Protein AF-A0A2D7Z7L8-F1 (afdb_monomer_lite)

Sequence (857 aa):
MSAFLAVGTYLALVVLLVLVVNRGFGSATPGLRELAQFLVEKAPGPLNDLFEEDEGLASRIWMMSGAVWLFLSTSFAFIALWQEQNPDALKAFAGFGYTYNLETMRQIVWTSATMGAATMLLLGGAYHIIERLYGRPLVGQRLVALMGVVWILLTLVEIGLTFTTYSANQIPLSGHEALQALRLVVVIPCFLAVGLTIDGRTSGEIGPIGWHILLAFCGLIWALCAAALRPVFDSVELAWMIGKAIEGWWLTGLAFATLLYVIPAGGSGRIWSRSLATAGYVGLALTIVPFGSHTTIPSTISSPLRALVLSSMALSLLPLTAATLNILASVSRSRNADGSDGSYSSSVMLGSAGTCILLVSAFGSIFTGGNAFGGTEDLGVINDVADRAFLFGGLGLVMCAVATSIWPRSVGREPHSISRHRTILGLFSIGIVAATAVGVGVGVAVRALTASGFDGDPLQVDGVRGAIMTEAFFFYGAVIGSIALAMNMITTSYRGRVHELSSEIPSPEVEVFRQQIPAGRHTMRGFLSMGLSLDTVLDFNPKAALPPSGRSMVNIISEDDEEPPLDPELVQLAHSIHFTRMSVYELFRDLDLDGDGSLTPYEFREGMMRMDIDDLAPGDVDRLIRAVDINGDGRIDLPELDIMISRALREHPLDAEQDMRLMSRTQMENRIKTLEEERKSTEQRLTTLGAEQKSAKNKVKELEKKLATADSGSKKDKDALSALSTKVDEAKVAAEEIATEMESEQSSLEGLSVELDDTSSRLTEVKEAMKVAQTKKKDVHAAMNNLQSEAVRLKSELKAAHDTITSLGGEQPTSTIPSEEELKKLKKSDLQALAKSLELSASGTKDQITERINAQR

Radius of gyration: 40.32 Å; chains: 1; bounding box: 111×103×110 Å

Foldseek 3Di:
DALVVLLVVLVVLVVVLCVCLVVFVVPVPVVSLVVLLCLQAPPPPPQLVVDDDDFLLLLQLLQLQLLVLLLVLLVLVLVLLVCLLPVCPVVVCVVVLFHDDSVLSVVLSVLSLQQGRQQSLLLSLLLLLLCLQQVHGQRNSSLSSVLSVVSSVLSVVLNVCSRVCVSDVDDPPQVNLVSLVVNLSSLVSVLSSLSSSQRPRPDDDDALLSLLQNQLSSLSNSLSVLSNCCVVVVDPSSVQSSQQSSLQRHRVSSLLSSLQQLQLLLAVLDWQFRVLSVLLNVLSSNAGFLADLQRQDPPPPDPVNLVVNLVRNVSSLSSLVSSLCRSVVSNVRRVVGDPDDLLSVLLSVLSNQLSVLLSVLRVQSSVQSNCSSVVNNLQNLLSVLSNLSNSQVNSVSSSLSSLSRVLLVSLQFDQQDSVLSVLLSVLRNQLSVQLSVLSNVLSVQQSVCVVVVPPDRSCNPPVSSVSSVSSSVSSVSNSVSSVSSSVRSVCSNPPGHRHPPPVDDDNSVVVLQQPQDFPDDDDPVRCVSSVADPPWDWAQDQPDDDDPPPGGGIHTDDDDDPQDDDDVLLLLVLVLCVVVVHDLVRLQVVLCPPPPQWHALVSVQVSSVVSVSDNDDSVVSQVNQVSQPPPPPRIHGSVSSVVSSVVSCVVDPDPVVLVVLVVLLVVLVVVLVVLVVVLVVLVVVLVVLVVVLVVLVVVLVVLVVVLVPQDDDDPVSVVVSVVSVVVSVVSVVVSVVSVVVSVVSVVVNVVSVVVSVVSVVVSVVSVVVVVVVVVVVVVVVVVVVVVVVVVVVVVVVVVVVVVVVVVPDDDDDDDDQDDLVVLVVDDLVVLLVVCVVVVHDSDDDSVVSSVRSNVVD

Structure (mmCIF, N/CA/C/O backbone):
data_AF-A0A2D7Z7L8-F1
#
_entry.id   AF-A0A2D7Z7L8-F1
#
loop_
_atom_site.group_PDB
_atom_site.id
_atom_site.type_symbol
_atom_site.label_atom_id
_atom_site.label_alt_id
_atom_site.label_comp_id
_atom_site.label_asym_id
_atom_site.label_entity_id
_atom_site.label_seq_id
_atom_site.pdbx_PDB_ins_code
_atom_site.Cartn_x
_atom_site.Cartn_y
_atom_site.Cartn_z
_atom_site.occupancy
_atom_site.B_iso_or_equiv
_atom_site.auth_seq_id
_atom_site.auth_comp_id
_atom_site.auth_asym_id
_atom_site.auth_atom_id
_atom_site.pdbx_PDB_model_num
ATOM 1 N N . MET A 1 1 ? 7.541 22.932 -21.248 1.00 57.41 1 MET A N 1
ATOM 2 C CA . MET A 1 1 ? 7.586 23.376 -19.829 1.00 57.41 1 MET A CA 1
ATOM 3 C C . MET A 1 1 ? 8.905 22.913 -19.234 1.00 57.41 1 MET A C 1
ATOM 5 O O . MET A 1 1 ? 9.182 21.731 -19.319 1.00 57.41 1 MET A O 1
ATOM 9 N N . SER A 1 2 ? 9.751 23.806 -18.707 1.00 67.25 2 SER A N 1
ATOM 10 C CA . SER A 1 2 ? 11.054 23.384 -18.162 1.00 67.25 2 SER A CA 1
ATOM 11 C C . SER A 1 2 ? 10.885 22.569 -16.872 1.00 67.25 2 SER A C 1
ATOM 13 O O . SER A 1 2 ? 9.926 22.781 -16.128 1.00 67.25 2 SER A O 1
ATOM 15 N N . ALA A 1 3 ? 11.835 21.678 -16.566 1.00 64.94 3 ALA A N 1
ATOM 16 C CA . ALA A 1 3 ? 11.824 20.892 -15.325 1.00 64.94 3 ALA A CA 1
ATOM 17 C C . ALA A 1 3 ? 11.735 21.770 -14.055 1.00 64.94 3 ALA A C 1
ATOM 19 O O . ALA A 1 3 ? 11.093 21.393 -13.081 1.00 64.94 3 ALA A O 1
ATOM 20 N N . PHE A 1 4 ? 12.297 22.985 -14.080 1.00 67.81 4 PHE A N 1
ATOM 21 C CA . PHE A 1 4 ? 12.159 23.958 -12.988 1.00 67.81 4 PHE A CA 1
ATOM 22 C C . PHE A 1 4 ? 10.723 24.432 -12.781 1.00 67.81 4 PHE A C 1
ATOM 24 O O . PHE A 1 4 ? 10.267 24.534 -11.645 1.00 67.81 4 PHE A O 1
ATOM 31 N N . LEU A 1 5 ? 10.004 24.714 -13.870 1.00 77.94 5 LEU A N 1
ATOM 32 C CA . LEU A 1 5 ? 8.599 25.096 -13.787 1.00 77.94 5 LEU A CA 1
ATOM 33 C C . LEU A 1 5 ? 7.755 23.913 -13.283 1.00 77.94 5 LEU A C 1
ATOM 35 O O . LEU A 1 5 ? 6.841 24.108 -12.487 1.00 77.94 5 LEU A O 1
ATOM 39 N N . ALA A 1 6 ? 8.107 22.681 -13.669 1.00 78.38 6 ALA A N 1
ATOM 40 C CA . ALA A 1 6 ? 7.483 21.463 -13.151 1.00 78.38 6 ALA A CA 1
ATOM 41 C C . ALA A 1 6 ? 7.639 21.324 -11.634 1.00 78.38 6 ALA A C 1
ATOM 43 O O . ALA A 1 6 ? 6.639 21.273 -10.921 1.00 78.38 6 ALA A O 1
ATOM 44 N N . VAL A 1 7 ? 8.869 21.385 -11.124 1.00 78.62 7 VAL A N 1
ATOM 45 C CA . VAL A 1 7 ? 9.125 21.332 -9.677 1.00 78.62 7 VAL A CA 1
ATOM 46 C C . VAL A 1 7 ? 8.467 22.509 -8.948 1.00 78.62 7 VAL A C 1
ATOM 48 O O . VAL A 1 7 ? 7.841 22.312 -7.912 1.00 78.62 7 VAL A O 1
ATOM 51 N N . GLY A 1 8 ? 8.538 23.724 -9.499 1.00 84.56 8 GLY A N 1
ATOM 52 C CA . GLY A 1 8 ? 7.925 24.911 -8.897 1.00 84.56 8 GLY A CA 1
ATOM 53 C C . GLY A 1 8 ? 6.402 24.811 -8.774 1.00 84.56 8 GLY A C 1
ATOM 54 O O . GLY A 1 8 ? 5.852 25.142 -7.727 1.00 84.56 8 GLY A O 1
ATOM 55 N N . THR A 1 9 ? 5.715 24.314 -9.808 1.00 88.44 9 THR A N 1
ATOM 56 C CA . THR A 1 9 ? 4.252 24.113 -9.772 1.00 88.44 9 THR A CA 1
ATOM 57 C C . THR A 1 9 ? 3.840 23.016 -8.793 1.00 88.44 9 THR A C 1
ATOM 59 O O . THR A 1 9 ? 2.837 23.176 -8.100 1.00 88.44 9 THR A O 1
ATOM 62 N N . TYR A 1 10 ? 4.625 21.943 -8.675 1.00 89.38 10 TYR A N 1
ATOM 63 C CA . TYR A 1 10 ? 4.390 20.911 -7.668 1.00 89.38 10 TYR A CA 1
ATOM 64 C C . TYR A 1 10 ? 4.582 21.449 -6.244 1.00 89.38 10 TYR A C 1
ATOM 66 O O . TYR A 1 10 ? 3.697 21.296 -5.406 1.00 89.38 10 TYR A O 1
ATOM 74 N N . LEU A 1 11 ? 5.683 22.155 -5.970 1.00 89.12 11 LEU A N 1
ATOM 75 C CA . LEU A 1 11 ? 5.917 22.760 -4.655 1.00 89.12 11 LEU A CA 1
ATOM 76 C C . LEU A 1 11 ? 4.838 23.789 -4.301 1.00 89.12 11 LEU A C 1
ATOM 78 O O . LEU A 1 11 ? 4.411 23.852 -3.151 1.00 89.12 11 LEU A O 1
ATOM 82 N N . ALA A 1 12 ? 4.346 24.556 -5.277 1.00 90.62 12 ALA A N 1
ATOM 83 C CA . ALA A 1 12 ? 3.211 25.451 -5.073 1.00 90.62 12 ALA A CA 1
ATOM 84 C C . ALA A 1 12 ? 1.933 24.684 -4.688 1.00 90.62 12 ALA A C 1
ATOM 86 O O . ALA A 1 12 ? 1.217 25.121 -3.788 1.00 90.62 12 ALA A O 1
ATOM 87 N N . LEU A 1 13 ? 1.672 23.528 -5.310 1.00 91.12 13 LEU A N 1
ATOM 88 C CA . LEU A 1 13 ? 0.550 22.655 -4.952 1.00 91.12 13 LEU A CA 1
ATOM 89 C C . LEU A 1 13 ? 0.711 22.071 -3.539 1.00 91.12 13 LEU A C 1
ATOM 91 O O . LEU A 1 13 ? -0.253 22.050 -2.778 1.00 91.12 13 LEU A O 1
ATOM 95 N N . VAL A 1 14 ? 1.926 21.670 -3.152 1.00 90.19 14 VAL A N 1
ATOM 96 C CA . VAL A 1 14 ? 2.243 21.215 -1.786 1.00 90.19 14 VAL A CA 1
ATOM 97 C C . VAL A 1 14 ? 2.011 22.331 -0.768 1.00 90.19 14 VAL A C 1
ATOM 99 O O . VAL A 1 14 ? 1.363 22.106 0.250 1.00 90.19 14 VAL A O 1
ATOM 102 N N . VAL A 1 15 ? 2.488 23.549 -1.037 1.00 89.19 15 VAL A N 1
ATOM 103 C CA . VAL A 1 15 ? 2.255 24.705 -0.158 1.00 89.19 15 VAL A CA 1
ATOM 104 C C . VAL A 1 15 ? 0.761 25.006 -0.050 1.00 89.19 15 VAL A C 1
ATOM 106 O O . VAL A 1 15 ? 0.266 25.219 1.054 1.00 89.19 15 VAL A O 1
ATOM 109 N N . LEU A 1 16 ? 0.026 24.976 -1.165 1.00 87.50 16 LEU A N 1
ATOM 110 C CA . LEU A 1 16 ? -1.423 25.163 -1.167 1.00 87.50 16 LEU A CA 1
ATOM 111 C C . LEU A 1 16 ? -2.127 24.102 -0.313 1.00 87.50 16 LEU A C 1
ATOM 113 O O . LEU A 1 16 ? -2.956 24.460 0.518 1.00 87.50 16 LEU A O 1
ATOM 117 N N . LEU A 1 17 ? -1.766 22.826 -0.468 1.00 87.69 17 LEU A N 1
ATOM 118 C CA . LEU A 1 17 ? -2.285 21.730 0.351 1.00 87.69 17 LEU A CA 1
ATOM 119 C C . LEU A 1 17 ? -2.045 21.995 1.839 1.00 87.69 17 LEU A C 1
ATOM 121 O O . LEU A 1 17 ? -2.985 21.940 2.624 1.00 87.69 17 LEU A O 1
ATOM 125 N N . VAL A 1 18 ? -0.806 22.310 2.225 1.00 84.62 18 VAL A N 1
ATOM 126 C CA . VAL A 1 18 ? -0.442 22.580 3.624 1.00 84.62 18 VAL A CA 1
ATOM 127 C C . VAL A 1 18 ? -1.258 23.747 4.181 1.00 84.62 18 VAL A C 1
ATOM 129 O O . VAL A 1 18 ? -1.754 23.664 5.302 1.00 84.62 18 VAL A O 1
ATOM 132 N N . LEU A 1 19 ? -1.455 24.813 3.400 1.00 82.25 19 LEU A N 1
ATOM 133 C CA . LEU A 1 19 ? -2.272 25.959 3.803 1.00 82.25 19 LEU A CA 1
ATOM 134 C C . LEU A 1 19 ? -3.755 25.600 3.964 1.00 82.25 19 LEU A C 1
ATOM 136 O O . LEU A 1 19 ? -4.373 26.045 4.928 1.00 82.25 19 LEU A O 1
ATOM 140 N N . VAL A 1 20 ? -4.322 24.815 3.045 1.00 78.25 20 VAL A N 1
ATOM 141 C CA . VAL A 1 20 ? -5.728 24.376 3.102 1.00 78.25 20 VAL A CA 1
ATOM 142 C C . VAL A 1 20 ? -5.956 23.454 4.298 1.00 78.25 20 VAL A C 1
ATOM 144 O O . VAL A 1 20 ? -6.908 23.636 5.049 1.00 78.25 20 VAL A O 1
ATOM 147 N N . VAL A 1 21 ? -5.055 22.498 4.513 1.00 76.38 21 VAL A N 1
ATOM 148 C CA . VAL A 1 21 ? -5.170 21.488 5.566 1.00 76.38 21 VAL A CA 1
ATOM 149 C C . VAL A 1 21 ? -4.930 22.086 6.959 1.00 76.38 21 VAL A C 1
ATOM 151 O O . VAL A 1 21 ? -5.710 21.821 7.872 1.00 76.38 21 VAL A O 1
ATOM 154 N N . ASN A 1 22 ? -3.909 22.936 7.138 1.00 72.88 22 ASN A N 1
ATOM 155 C CA . ASN A 1 22 ? -3.598 23.536 8.446 1.00 72.88 22 ASN A CA 1
ATOM 156 C C . ASN A 1 22 ? -4.627 24.569 8.897 1.00 72.88 22 ASN A C 1
ATOM 158 O O . ASN A 1 22 ? -4.830 24.746 10.094 1.00 72.88 22 ASN A O 1
ATOM 162 N N . ARG A 1 23 ? -5.279 25.261 7.960 1.00 68.19 23 ARG A N 1
ATOM 163 C CA . ARG A 1 23 ? -6.387 26.153 8.310 1.00 68.19 23 ARG A CA 1
ATOM 164 C C . ARG A 1 23 ? -7.710 25.390 8.506 1.00 68.19 23 ARG A C 1
ATOM 166 O O . ARG A 1 23 ? -8.722 26.022 8.800 1.00 68.19 23 ARG A O 1
ATOM 173 N N . GLY A 1 24 ? -7.707 24.062 8.351 1.00 58.69 24 GLY A N 1
ATOM 174 C CA . GLY A 1 24 ? -8.896 23.212 8.304 1.00 58.69 24 GLY A CA 1
ATOM 175 C C . GLY A 1 24 ? -9.668 23.396 6.997 1.00 58.69 24 GLY A C 1
ATOM 176 O O . GLY A 1 24 ? -9.812 24.519 6.500 1.00 58.69 24 GLY A O 1
ATOM 177 N N . PHE A 1 25 ? -10.253 22.318 6.467 1.00 53.94 25 PHE A N 1
ATOM 178 C CA . PHE A 1 25 ? -11.199 22.440 5.347 1.00 53.94 25 PHE A CA 1
ATOM 179 C C . PHE A 1 25 ? -12.415 23.309 5.733 1.00 53.94 25 PHE A C 1
ATOM 181 O O . PHE A 1 25 ? -13.127 23.780 4.853 1.00 53.94 25 PHE A O 1
ATOM 188 N N . GLY A 1 26 ? -12.620 23.580 7.029 1.00 43.59 26 GLY A N 1
ATOM 189 C CA . GLY A 1 26 ? -13.601 24.529 7.562 1.00 43.59 26 GLY A CA 1
ATOM 190 C C . GLY A 1 26 ? -13.287 26.029 7.410 1.00 43.59 26 GLY A C 1
ATOM 191 O O . GLY A 1 26 ? -14.206 26.827 7.569 1.00 43.59 26 GLY A O 1
ATOM 192 N N . SER A 1 27 ? -12.054 26.447 7.090 1.00 45.94 27 SER A N 1
ATOM 193 C CA . SER A 1 27 ? -11.759 27.853 6.726 1.00 45.94 27 SER A CA 1
ATOM 194 C C . SER A 1 27 ? -11.558 28.071 5.222 1.00 45.94 27 SER A C 1
ATOM 196 O O . SER A 1 27 ? -11.525 29.217 4.761 1.00 45.94 27 SER A O 1
ATOM 198 N N . ALA A 1 28 ? -11.477 26.990 4.432 1.00 51.12 28 ALA A N 1
ATOM 199 C CA . ALA A 1 28 ? -11.922 27.068 3.049 1.00 51.12 28 ALA A CA 1
ATOM 200 C C . ALA A 1 28 ? -13.381 27.536 3.114 1.00 51.12 28 ALA A C 1
ATOM 202 O O . ALA A 1 28 ? -14.152 26.998 3.905 1.00 51.12 28 ALA A O 1
ATOM 203 N N . THR A 1 29 ? -13.730 28.601 2.388 1.00 54.88 29 THR A N 1
ATOM 204 C CA . THR A 1 29 ? -15.048 29.259 2.464 1.00 54.88 29 THR A CA 1
ATOM 205 C C . THR A 1 29 ? -16.145 28.193 2.569 1.00 54.88 29 THR A C 1
ATOM 207 O O . THR A 1 29 ? -16.049 27.248 1.794 1.00 54.88 29 THR A O 1
ATOM 210 N N . PRO A 1 30 ? -17.147 28.282 3.466 1.00 62.75 30 PRO A N 1
ATOM 211 C CA . PRO A 1 30 ? -18.152 27.229 3.687 1.00 62.75 30 PRO A CA 1
ATOM 212 C C . PRO A 1 30 ? -18.656 26.527 2.409 1.00 62.75 30 PRO A C 1
ATOM 214 O O . PRO A 1 30 ? -18.783 25.305 2.379 1.00 62.75 30 PRO A O 1
ATOM 217 N N . GLY A 1 31 ? -18.782 27.269 1.303 1.00 64.25 31 GLY A N 1
ATOM 218 C CA . GLY A 1 31 ? -19.103 26.728 -0.020 1.00 64.25 31 GLY A CA 1
ATOM 219 C C . GLY A 1 31 ? -18.121 25.701 -0.620 1.00 64.25 31 GLY A C 1
ATOM 220 O O . GLY A 1 31 ? -18.562 24.837 -1.364 1.00 64.25 31 GLY A O 1
ATOM 221 N N . LEU A 1 32 ? -16.816 25.727 -0.326 1.00 65.12 32 LEU A N 1
ATOM 222 C CA . LEU A 1 32 ? -15.851 24.708 -0.778 1.00 65.12 32 LEU A CA 1
ATOM 223 C C . LEU A 1 32 ? -16.026 23.384 -0.030 1.00 65.12 32 LEU A C 1
ATOM 225 O O . LEU A 1 32 ? -15.906 22.322 -0.640 1.00 65.12 32 LEU A O 1
ATOM 229 N N . ARG A 1 33 ? -16.330 23.442 1.270 1.00 73.06 33 ARG A N 1
ATOM 230 C CA . ARG A 1 33 ? -16.636 22.253 2.072 1.00 73.06 33 ARG A CA 1
ATOM 231 C C . ARG A 1 33 ? -17.962 21.638 1.638 1.00 73.06 33 ARG A C 1
ATOM 233 O O . ARG A 1 33 ? -18.010 20.436 1.396 1.00 73.06 33 ARG A O 1
ATOM 240 N N . GLU A 1 34 ? -18.996 22.459 1.467 1.00 78.31 34 GLU A N 1
ATOM 241 C CA . GLU A 1 34 ? -20.294 22.023 0.942 1.00 78.31 34 GLU A CA 1
ATOM 242 C C . GLU A 1 34 ? -20.173 21.455 -0.475 1.00 78.31 34 GLU A C 1
ATOM 244 O O . GLU A 1 34 ? -20.764 20.421 -0.771 1.00 78.31 34 GLU A O 1
ATOM 249 N N . LEU A 1 35 ? -19.364 22.072 -1.344 1.00 78.06 35 LEU A N 1
ATOM 250 C CA . LEU A 1 35 ? -19.086 21.546 -2.680 1.00 78.06 35 LEU A CA 1
ATOM 251 C C . LEU A 1 35 ? -18.366 20.198 -2.611 1.00 78.06 35 LEU A C 1
ATOM 253 O O . LEU A 1 35 ? -18.724 19.288 -3.350 1.00 78.06 35 LEU A O 1
ATOM 257 N N . ALA A 1 36 ? -17.367 20.049 -1.738 1.00 78.50 36 ALA A N 1
ATOM 258 C CA . ALA A 1 36 ? -16.657 18.786 -1.569 1.00 78.50 36 ALA A CA 1
ATOM 259 C C . ALA A 1 36 ? -17.590 17.682 -1.050 1.00 78.50 36 ALA A C 1
ATOM 261 O O . ALA A 1 36 ? -17.593 16.586 -1.602 1.00 78.50 36 ALA A O 1
ATOM 262 N N . GLN A 1 37 ? -18.430 17.985 -0.058 1.00 81.31 37 GLN A N 1
ATOM 263 C CA . GLN A 1 37 ? -19.458 17.064 0.436 1.00 81.31 37 GLN A CA 1
ATOM 264 C C . GLN A 1 37 ? -20.472 16.720 -0.659 1.00 81.31 37 GLN A C 1
ATOM 266 O O . GLN A 1 37 ? -20.761 15.551 -0.886 1.00 81.31 37 GLN A O 1
ATOM 271 N N . PHE A 1 38 ? -20.944 17.708 -1.422 1.00 83.69 38 PHE A N 1
ATOM 272 C CA . PHE A 1 38 ? -21.845 17.491 -2.551 1.00 83.69 38 PHE A CA 1
ATOM 273 C C . PHE A 1 38 ? -21.223 16.591 -3.627 1.00 83.69 38 PHE A C 1
ATOM 275 O O . PHE A 1 38 ? -21.870 15.654 -4.096 1.00 83.69 38 PHE A O 1
ATOM 282 N N . LEU A 1 39 ? -19.969 16.849 -4.010 1.00 79.38 39 LEU A N 1
ATOM 283 C CA . LEU A 1 39 ? -19.245 16.049 -5.000 1.00 79.38 39 LEU A CA 1
ATOM 284 C C . LEU A 1 39 ? -19.043 14.607 -4.535 1.00 79.38 39 LEU A C 1
ATOM 286 O O . LEU A 1 39 ? -19.038 13.702 -5.365 1.00 79.38 39 LEU A O 1
ATOM 290 N N . VAL A 1 40 ? -18.885 14.396 -3.230 1.00 81.25 40 VAL A N 1
ATOM 291 C CA . VAL A 1 40 ? -18.612 13.079 -2.659 1.00 81.25 40 VAL A CA 1
ATOM 292 C C . VAL A 1 40 ? -19.893 12.280 -2.379 1.00 81.25 40 VAL A C 1
ATOM 294 O O . VAL A 1 40 ? -19.925 11.074 -2.613 1.00 81.25 40 VAL A O 1
ATOM 297 N N . GLU A 1 41 ? -20.969 12.933 -1.940 1.00 77.69 41 GLU A N 1
ATOM 298 C CA . GLU A 1 41 ? -22.201 12.260 -1.502 1.00 77.69 41 GLU A CA 1
ATOM 299 C C . GLU A 1 41 ? -23.325 12.298 -2.545 1.00 77.69 41 GLU A C 1
ATOM 301 O O . GLU A 1 41 ? -24.086 11.341 -2.666 1.00 77.69 41 GLU A O 1
ATOM 306 N N . LYS A 1 42 ? -23.449 13.389 -3.313 1.00 72.56 42 LYS A N 1
ATOM 307 C CA . LYS A 1 42 ? -24.631 13.651 -4.160 1.00 72.56 42 LYS A CA 1
ATOM 308 C C . LYS A 1 42 ? -24.363 13.609 -5.663 1.00 72.56 42 LYS A C 1
ATOM 310 O O . LYS A 1 42 ? -25.285 13.344 -6.431 1.00 72.56 42 LYS A O 1
ATOM 315 N N . ALA A 1 43 ? -23.130 13.845 -6.108 1.00 70.00 43 ALA A N 1
ATOM 316 C CA . ALA A 1 43 ? -22.792 13.866 -7.533 1.00 70.00 43 ALA A CA 1
ATOM 317 C C . ALA A 1 43 ? -22.908 12.532 -8.312 1.00 70.00 43 ALA A C 1
ATOM 319 O O . ALA A 1 43 ? -23.227 12.605 -9.499 1.00 70.00 43 ALA A O 1
ATOM 320 N N . PRO A 1 44 ? -22.668 11.330 -7.746 1.00 65.69 44 PRO A N 1
ATOM 321 C CA . PRO A 1 44 ? -22.593 10.108 -8.561 1.00 65.69 44 PRO A CA 1
ATOM 322 C C . PRO A 1 44 ? -23.923 9.596 -9.133 1.00 65.69 44 PRO A C 1
ATOM 324 O O . PRO A 1 44 ? -23.916 8.675 -9.954 1.00 65.69 44 PRO A O 1
ATOM 327 N N . GLY A 1 45 ? -25.054 10.200 -8.758 1.00 72.88 45 GLY A N 1
ATOM 328 C CA . GLY A 1 45 ? -26.362 9.835 -9.298 1.00 72.88 45 GLY A CA 1
ATOM 329 C C . GLY A 1 45 ? -26.716 8.352 -9.065 1.00 72.88 45 GLY A C 1
ATOM 330 O O . GLY A 1 45 ? -26.203 7.741 -8.128 1.00 72.88 45 GLY A O 1
ATOM 331 N N . PRO A 1 46 ? -27.555 7.743 -9.927 1.00 74.75 46 PRO A N 1
ATOM 332 C CA . PRO A 1 46 ? -28.092 6.390 -9.715 1.00 74.75 46 PRO A CA 1
ATOM 333 C C . PRO A 1 46 ? -27.048 5.263 -9.711 1.00 74.75 46 PRO A C 1
ATOM 335 O O . PRO A 1 46 ? -27.323 4.162 -9.249 1.00 74.75 46 PRO A O 1
ATOM 338 N N . LEU A 1 47 ? -25.846 5.500 -10.250 1.00 74.06 47 LEU A N 1
ATOM 339 C CA . LEU A 1 47 ? -24.775 4.494 -10.270 1.00 74.06 47 LEU A CA 1
ATOM 340 C C . LEU A 1 47 ? -24.210 4.218 -8.872 1.00 74.06 47 LEU A C 1
ATOM 342 O O . LEU A 1 47 ? -23.631 3.157 -8.652 1.00 74.06 47 LEU A O 1
ATOM 346 N N . ASN A 1 48 ? -24.378 5.154 -7.935 1.00 74.19 48 ASN A N 1
ATOM 347 C CA . ASN A 1 48 ? -23.932 4.988 -6.555 1.00 74.19 48 ASN A CA 1
ATOM 348 C C . ASN A 1 48 ? -24.763 3.943 -5.795 1.00 74.19 48 ASN A C 1
ATOM 350 O O . ASN A 1 48 ? -24.253 3.319 -4.870 1.00 74.19 48 ASN A O 1
ATOM 354 N N . ASP A 1 49 ? -26.013 3.723 -6.218 1.00 78.62 49 ASP A N 1
ATOM 355 C CA . ASP A 1 49 ? -26.949 2.776 -5.598 1.00 78.62 49 ASP A CA 1
ATOM 356 C C . ASP A 1 49 ? -26.602 1.309 -5.913 1.00 78.62 49 ASP A C 1
ATOM 358 O O . ASP A 1 49 ? -27.176 0.392 -5.333 1.00 78.62 49 ASP A O 1
ATOM 362 N N . LEU A 1 50 ? -25.635 1.067 -6.811 1.00 80.62 50 LEU A N 1
ATOM 363 C CA . LEU A 1 50 ? -25.085 -0.268 -7.083 1.00 80.62 50 LEU A CA 1
ATOM 364 C C . LEU A 1 50 ? -24.253 -0.823 -5.916 1.00 80.62 50 LEU A C 1
ATOM 366 O O . LEU A 1 50 ? -23.904 -2.004 -5.927 1.00 80.62 50 LEU A O 1
ATOM 370 N N . PHE A 1 51 ? -23.907 0.020 -4.943 1.00 82.62 51 PHE A N 1
ATOM 371 C CA . PHE A 1 51 ? -23.095 -0.339 -3.790 1.00 82.62 51 PHE A CA 1
ATOM 372 C C . PHE A 1 51 ? -23.855 -0.055 -2.494 1.00 82.62 51 PHE A C 1
ATOM 374 O O . PHE A 1 51 ? -24.362 1.045 -2.288 1.00 82.62 51 PHE A O 1
ATOM 381 N N . GLU A 1 52 ? -23.894 -1.030 -1.589 1.00 78.62 52 GLU A N 1
ATOM 382 C CA . GLU A 1 52 ? -24.421 -0.833 -0.235 1.00 78.62 52 GLU A CA 1
ATOM 383 C C . GLU A 1 52 ? -23.449 0.034 0.588 1.00 78.62 52 GLU A C 1
ATOM 385 O O . GLU A 1 52 ? -22.242 0.001 0.359 1.00 78.62 52 GLU A O 1
ATOM 390 N N . GLU A 1 53 ? -23.942 0.857 1.528 1.00 72.94 53 GLU A N 1
ATOM 391 C CA . GLU A 1 53 ? -23.018 1.499 2.484 1.00 72.94 53 GLU A CA 1
ATOM 392 C C . GLU A 1 53 ? -22.571 0.452 3.489 1.00 72.94 53 GLU A C 1
ATOM 394 O O . GLU A 1 53 ? -23.370 -0.005 4.300 1.00 72.94 53 GLU A O 1
ATOM 399 N N . ASP A 1 54 ? -21.296 0.094 3.422 1.00 78.94 54 ASP A N 1
ATOM 400 C CA . ASP A 1 54 ? -20.655 -0.797 4.376 1.00 78.94 54 ASP A CA 1
ATOM 401 C C . ASP A 1 54 ? -19.268 -0.241 4.711 1.00 78.94 54 ASP A C 1
ATOM 403 O O . ASP A 1 54 ? -18.578 0.302 3.839 1.00 78.94 54 ASP A O 1
ATOM 407 N N . GLU A 1 55 ? -18.860 -0.368 5.971 1.00 79.12 55 GLU A N 1
ATOM 408 C CA . GLU A 1 55 ? -17.561 0.106 6.441 1.00 79.12 55 GLU A CA 1
ATOM 409 C C . GLU A 1 55 ? -16.441 -0.646 5.704 1.00 79.12 55 GLU A C 1
ATOM 411 O O . GLU A 1 55 ? -16.485 -1.860 5.479 1.00 79.12 55 GLU A O 1
ATOM 416 N N . GLY A 1 56 ? -15.425 0.086 5.249 1.00 84.06 56 GLY A N 1
ATOM 417 C CA . GLY A 1 56 ? -14.308 -0.485 4.506 1.00 84.06 56 GLY A CA 1
ATOM 418 C C . GLY A 1 56 ? -14.679 -1.044 3.124 1.00 84.06 56 GLY A C 1
ATOM 419 O O . GLY A 1 56 ? -13.874 -1.770 2.528 1.00 84.06 56 GLY A O 1
ATOM 420 N N . LEU A 1 57 ? -15.858 -0.733 2.566 1.00 88.88 57 LEU A N 1
ATOM 421 C CA . LEU A 1 57 ? -16.225 -1.090 1.187 1.00 88.88 57 LEU A CA 1
ATOM 422 C C . LEU A 1 57 ? -15.178 -0.584 0.187 1.00 88.88 57 LEU A C 1
ATOM 424 O O . LEU A 1 57 ? -14.676 -1.357 -0.635 1.00 88.88 57 LEU A O 1
ATOM 428 N N . ALA A 1 58 ? -14.830 0.701 0.279 1.00 91.62 58 ALA A N 1
ATOM 429 C CA . ALA A 1 58 ? -13.855 1.324 -0.611 1.00 91.62 58 ALA A CA 1
ATOM 430 C C . ALA A 1 58 ? -12.502 0.600 -0.538 1.00 91.62 58 ALA A C 1
ATOM 432 O O . ALA A 1 58 ? -11.939 0.215 -1.563 1.00 91.62 58 ALA A O 1
ATOM 433 N N . SER A 1 59 ? -12.017 0.329 0.677 1.00 94.00 59 SER A N 1
ATOM 434 C CA . SER A 1 59 ? -10.780 -0.425 0.889 1.00 94.00 59 SER A CA 1
ATOM 435 C C . SER A 1 59 ? -10.828 -1.805 0.223 1.00 94.00 59 SER A C 1
ATOM 437 O O . SER A 1 59 ? -9.910 -2.161 -0.521 1.00 94.00 59 SER A O 1
ATOM 439 N N . ARG A 1 60 ? -11.917 -2.563 0.416 1.00 93.69 60 ARG A N 1
ATOM 440 C CA . ARG A 1 60 ? -12.071 -3.916 -0.141 1.00 93.69 60 ARG A CA 1
ATOM 441 C C . ARG A 1 60 ? -12.040 -3.930 -1.672 1.00 93.69 60 ARG A C 1
ATOM 443 O O . ARG A 1 60 ? -11.321 -4.737 -2.262 1.00 93.69 60 ARG A O 1
ATOM 450 N N . ILE A 1 61 ? -12.766 -3.031 -2.335 1.00 94.06 61 ILE A N 1
ATOM 451 C CA . ILE A 1 61 ? -12.796 -2.987 -3.808 1.00 94.06 61 ILE A CA 1
ATOM 452 C C . ILE A 1 61 ? -11.419 -2.641 -4.375 1.00 94.06 61 ILE A C 1
ATOM 454 O O . ILE A 1 61 ? -10.927 -3.331 -5.272 1.00 94.06 61 ILE A O 1
ATOM 458 N N . TRP A 1 62 ? -10.770 -1.616 -3.826 1.00 97.06 62 TRP A N 1
ATOM 459 C CA . TRP A 1 62 ? -9.456 -1.173 -4.283 1.00 97.06 62 TRP A CA 1
ATOM 460 C C . TRP A 1 62 ? -8.379 -2.244 -4.048 1.00 97.06 62 TRP A C 1
ATOM 462 O O . TRP A 1 62 ? -7.658 -2.609 -4.979 1.00 97.06 62 TRP A O 1
ATOM 472 N N . MET A 1 63 ? -8.321 -2.838 -2.851 1.00 96.75 63 MET A N 1
ATOM 473 C CA . MET A 1 63 ? -7.325 -3.865 -2.526 1.00 96.75 63 MET A CA 1
ATOM 474 C C . MET A 1 63 ? -7.484 -5.143 -3.354 1.00 96.75 63 MET A C 1
ATOM 476 O O . MET A 1 63 ? -6.489 -5.659 -3.867 1.00 96.75 63 MET A O 1
ATOM 480 N N . MET A 1 64 ? -8.710 -5.659 -3.506 1.00 95.06 64 MET A N 1
ATOM 481 C CA . MET A 1 64 ? -8.940 -6.888 -4.273 1.00 95.06 64 MET A CA 1
ATOM 482 C C . MET A 1 64 ? -8.577 -6.702 -5.743 1.00 95.06 64 MET A C 1
ATOM 484 O O . MET A 1 64 ? -7.923 -7.554 -6.346 1.00 95.06 64 MET A O 1
ATOM 488 N N . SER A 1 65 ? -8.956 -5.557 -6.307 1.00 95.75 65 SER A N 1
ATOM 489 C CA . SER A 1 65 ? -8.626 -5.204 -7.685 1.00 95.75 65 SER A CA 1
ATOM 490 C C . SER A 1 65 ? -7.116 -5.067 -7.874 1.00 95.75 65 SER A C 1
ATOM 492 O O . SER A 1 65 ? -6.568 -5.596 -8.838 1.00 95.75 65 SER A O 1
ATOM 494 N N . GLY A 1 66 ? -6.419 -4.446 -6.919 1.00 97.00 66 GLY A N 1
ATOM 495 C CA . GLY A 1 66 ? -4.959 -4.363 -6.918 1.00 97.00 66 GLY A CA 1
ATOM 496 C C . GLY A 1 66 ? -4.269 -5.729 -6.862 1.00 97.00 66 GLY A C 1
ATOM 497 O O . GLY A 1 66 ? -3.276 -5.938 -7.554 1.00 97.00 66 GLY A O 1
ATOM 498 N N . ALA A 1 67 ? -4.813 -6.697 -6.119 1.00 95.75 67 ALA A N 1
ATOM 499 C CA . ALA A 1 67 ? -4.272 -8.058 -6.073 1.00 95.75 67 ALA A CA 1
ATOM 500 C C . ALA A 1 67 ? -4.432 -8.800 -7.412 1.00 95.75 67 ALA A C 1
ATOM 502 O O . ALA A 1 67 ? -3.513 -9.495 -7.849 1.00 95.75 67 ALA A O 1
ATOM 503 N N . VAL A 1 68 ? -5.565 -8.609 -8.097 1.00 95.94 68 VAL A N 1
ATOM 504 C CA . VAL A 1 68 ? -5.772 -9.119 -9.465 1.00 95.94 68 VAL A CA 1
ATOM 505 C C . VAL A 1 68 ? -4.784 -8.467 -10.432 1.00 95.94 68 VAL A C 1
ATOM 507 O O . VAL A 1 68 ? -4.138 -9.160 -11.219 1.00 95.94 68 VAL A O 1
ATOM 510 N N . TRP A 1 69 ? -4.602 -7.150 -10.342 1.00 97.00 69 TRP A N 1
ATOM 511 C CA . TRP A 1 69 ? -3.630 -6.438 -11.166 1.00 97.00 69 TRP A CA 1
ATOM 512 C C . TRP A 1 69 ? -2.186 -6.839 -10.885 1.00 97.00 69 TRP A C 1
ATOM 514 O O . TRP A 1 69 ? -1.394 -6.876 -11.820 1.00 97.00 69 TRP A O 1
ATOM 524 N N . LEU A 1 70 ? -1.829 -7.185 -9.647 1.00 96.62 70 LEU A N 1
ATOM 525 C CA . LEU A 1 70 ? -0.491 -7.682 -9.323 1.00 96.62 70 LEU A CA 1
ATOM 526 C C . LEU A 1 70 ? -0.191 -8.989 -10.065 1.00 96.62 70 LEU A C 1
ATOM 528 O O . LEU A 1 70 ? 0.904 -9.158 -10.605 1.00 96.62 70 LEU A O 1
ATOM 532 N N . PHE A 1 71 ? -1.174 -9.884 -10.152 1.00 95.88 71 PHE A N 1
ATOM 533 C CA . PHE A 1 71 ? -1.066 -11.090 -10.968 1.00 95.88 71 PHE A CA 1
ATOM 534 C C . PHE A 1 71 ? -0.913 -10.773 -12.460 1.00 95.88 71 PHE A C 1
ATOM 536 O O . PHE A 1 71 ? -0.006 -11.296 -13.112 1.00 95.88 71 PHE A O 1
ATOM 543 N N . LEU A 1 72 ? -1.748 -9.886 -13.004 1.00 95.94 72 LEU A N 1
ATOM 544 C CA . LEU A 1 72 ? -1.652 -9.493 -14.413 1.00 95.94 72 LEU A CA 1
ATOM 545 C C . LEU A 1 72 ? -0.300 -8.839 -14.725 1.00 95.94 72 LEU A C 1
ATOM 547 O O . LEU A 1 72 ? 0.355 -9.196 -15.699 1.00 95.94 72 LEU A O 1
ATOM 551 N N . SER A 1 73 ? 0.153 -7.932 -13.865 1.00 96.25 73 SER A N 1
ATOM 552 C CA . SER A 1 73 ? 1.390 -7.179 -14.044 1.00 96.25 73 SER A CA 1
ATOM 553 C C . SER A 1 73 ? 2.635 -8.061 -13.946 1.00 96.25 73 SER A C 1
ATOM 555 O O . SER A 1 73 ? 3.504 -7.995 -14.815 1.00 96.25 73 SER A O 1
ATOM 557 N N . THR A 1 74 ? 2.702 -8.957 -12.954 1.00 96.56 74 THR A N 1
ATOM 558 C CA . THR A 1 74 ? 3.796 -9.942 -12.873 1.00 96.56 74 THR A CA 1
ATOM 559 C C . THR A 1 74 ? 3.780 -10.895 -14.070 1.00 96.56 74 THR A C 1
ATOM 561 O O . THR A 1 74 ? 4.839 -11.247 -14.584 1.00 96.56 74 THR A O 1
ATOM 564 N N . SER A 1 75 ? 2.604 -11.258 -14.586 1.00 95.25 75 SER A N 1
ATOM 565 C CA . SER A 1 75 ? 2.494 -12.067 -15.805 1.00 95.25 75 SER A CA 1
ATOM 566 C C . SER A 1 75 ? 3.007 -11.320 -17.039 1.00 95.25 75 SER A C 1
ATOM 568 O O . SER A 1 75 ? 3.786 -11.882 -17.807 1.00 95.25 75 SER A O 1
ATOM 570 N N . PHE A 1 76 ? 2.649 -10.044 -17.215 1.00 93.31 76 PHE A N 1
ATOM 571 C CA . PHE A 1 76 ? 3.184 -9.220 -18.304 1.00 93.31 76 PHE A CA 1
ATOM 572 C C . PHE A 1 76 ? 4.701 -9.050 -18.203 1.00 93.31 76 PHE A C 1
ATOM 574 O O . PHE A 1 76 ? 5.386 -9.150 -19.218 1.00 93.31 76 PHE A O 1
ATOM 581 N N . ALA A 1 77 ? 5.237 -8.852 -16.996 1.00 93.69 77 ALA A N 1
ATOM 582 C CA . ALA A 1 77 ? 6.676 -8.728 -16.777 1.00 93.69 77 ALA A CA 1
ATOM 583 C C . ALA A 1 77 ? 7.419 -10.031 -17.103 1.00 93.69 77 ALA A C 1
ATOM 585 O O . ALA A 1 77 ? 8.457 -10.001 -17.763 1.00 93.69 77 ALA A O 1
ATOM 586 N N . PHE A 1 78 ? 6.858 -11.181 -16.719 1.00 93.38 78 PHE A N 1
ATOM 587 C CA . PHE A 1 78 ? 7.386 -12.487 -17.107 1.00 93.38 78 PHE A CA 1
ATOM 588 C C . PHE A 1 78 ? 7.381 -12.677 -18.630 1.00 93.38 78 PHE A C 1
ATOM 590 O O . PHE A 1 78 ? 8.388 -13.093 -19.199 1.00 93.38 78 PHE A O 1
ATOM 597 N N . ILE A 1 79 ? 6.276 -12.336 -19.303 1.00 89.19 79 ILE A N 1
ATOM 598 C CA . ILE A 1 79 ? 6.177 -12.422 -20.767 1.00 89.19 79 ILE A CA 1
ATOM 599 C C . ILE A 1 79 ? 7.213 -11.508 -21.430 1.00 89.19 79 ILE A C 1
ATOM 601 O O . ILE A 1 79 ? 7.868 -11.936 -22.377 1.00 89.19 79 ILE A O 1
ATOM 605 N N . ALA A 1 80 ? 7.407 -10.289 -20.920 1.00 87.94 80 ALA A N 1
ATOM 606 C CA . ALA A 1 80 ? 8.402 -9.358 -21.444 1.00 87.94 80 ALA A CA 1
ATOM 607 C C . ALA A 1 80 ? 9.828 -9.937 -21.363 1.00 87.94 80 ALA A C 1
ATOM 609 O O . ALA A 1 80 ? 10.529 -9.939 -22.374 1.00 87.94 80 ALA A O 1
ATOM 610 N N . LEU A 1 81 ? 10.215 -10.503 -20.211 1.00 88.44 81 LEU A N 1
ATOM 611 C CA . LEU A 1 81 ? 11.510 -11.178 -20.024 1.00 88.44 81 LEU A CA 1
ATOM 612 C C . LEU A 1 81 ? 11.669 -12.397 -20.943 1.00 88.44 81 LEU A C 1
ATOM 614 O O . LEU A 1 81 ? 12.734 -12.639 -21.506 1.00 88.44 81 LEU A O 1
ATOM 618 N N . TRP A 1 82 ? 10.600 -13.172 -21.121 1.00 84.81 82 TRP A N 1
ATOM 619 C CA . TRP A 1 82 ? 10.617 -14.342 -21.994 1.00 84.81 82 TRP A CA 1
ATOM 620 C C . TRP A 1 82 ? 10.786 -13.963 -23.472 1.00 84.81 82 TRP A C 1
ATOM 622 O O . TRP A 1 82 ? 11.527 -14.614 -24.209 1.00 84.81 82 TRP A O 1
ATOM 632 N N . GLN A 1 83 ? 10.127 -12.894 -23.920 1.00 82.88 83 GLN A N 1
ATOM 633 C CA . GLN A 1 83 ? 10.248 -12.420 -25.299 1.00 82.88 83 GLN A CA 1
ATOM 634 C C . GLN A 1 83 ? 11.603 -11.774 -25.600 1.00 82.88 83 GLN A C 1
ATOM 636 O O . GLN A 1 83 ? 12.043 -11.824 -26.744 1.00 82.88 83 GLN A O 1
ATOM 641 N N . GLU A 1 84 ? 12.295 -11.234 -24.598 1.00 80.62 84 GLU A N 1
ATOM 642 C CA . GLU A 1 84 ? 13.671 -10.748 -24.756 1.00 80.62 84 GLU A CA 1
ATOM 643 C C . GLU A 1 84 ? 14.632 -11.899 -25.121 1.00 80.62 84 GLU A C 1
ATOM 645 O O . GLU A 1 84 ? 15.530 -11.738 -25.947 1.00 80.62 84 GLU A O 1
ATOM 650 N N . GLN A 1 85 ? 14.379 -13.105 -24.597 1.00 80.62 85 GLN A N 1
ATOM 651 C CA . GLN A 1 85 ? 15.117 -14.324 -24.951 1.00 80.62 85 GLN A CA 1
ATOM 652 C C . GLN A 1 85 ? 14.699 -14.915 -26.309 1.00 80.62 85 GLN A C 1
ATOM 654 O O . GLN A 1 85 ? 15.542 -15.445 -27.053 1.00 80.62 85 GLN A O 1
ATOM 659 N N . ASN A 1 86 ? 13.404 -14.862 -26.626 1.00 78.12 86 ASN A N 1
ATOM 660 C CA . ASN A 1 86 ? 12.846 -15.360 -27.877 1.00 78.12 86 ASN A CA 1
ATOM 661 C C . ASN A 1 86 ? 11.769 -14.403 -28.428 1.00 78.12 86 ASN A C 1
ATOM 663 O O . ASN A 1 86 ? 10.579 -14.589 -28.144 1.00 78.12 86 ASN A O 1
ATOM 667 N N . PRO A 1 87 ? 12.161 -13.428 -29.271 1.00 73.38 87 PRO A N 1
ATOM 668 C CA . PRO A 1 87 ? 11.234 -12.454 -29.863 1.00 73.38 87 PRO A CA 1
ATOM 669 C C . PRO A 1 87 ? 10.113 -13.108 -30.680 1.00 73.38 87 PRO A C 1
ATOM 671 O O . PRO A 1 87 ? 9.018 -12.562 -30.831 1.00 73.38 87 PRO A O 1
ATOM 674 N N . ASP A 1 88 ? 10.368 -14.323 -31.163 1.00 73.00 88 ASP A N 1
ATOM 675 C CA . ASP A 1 88 ? 9.465 -15.091 -32.004 1.00 73.00 88 ASP A CA 1
ATOM 676 C C . ASP A 1 88 ? 8.430 -15.903 -31.211 1.00 73.00 88 ASP A C 1
ATOM 678 O O . ASP A 1 88 ? 7.496 -16.449 -31.803 1.00 73.00 88 ASP A O 1
ATOM 682 N N . ALA A 1 89 ? 8.555 -15.974 -29.880 1.00 69.94 89 ALA A N 1
ATOM 683 C CA . ALA A 1 89 ? 7.731 -16.831 -29.024 1.00 69.94 89 ALA A CA 1
ATOM 684 C C . ALA A 1 89 ? 6.221 -16.559 -29.148 1.00 69.94 89 ALA A C 1
ATOM 686 O O . ALA A 1 89 ? 5.420 -17.481 -29.009 1.00 69.94 89 ALA A O 1
ATOM 687 N N . LEU A 1 90 ? 5.826 -15.316 -29.448 1.00 69.00 90 LEU A N 1
ATOM 688 C CA . LEU A 1 90 ? 4.425 -14.912 -29.624 1.00 69.00 90 LEU A CA 1
ATOM 689 C C . LEU A 1 90 ? 4.037 -14.661 -31.090 1.00 69.00 90 LEU A C 1
ATOM 691 O O . LEU A 1 90 ? 2.990 -14.069 -31.345 1.00 69.00 90 LEU A O 1
ATOM 695 N N . LYS A 1 91 ? 4.812 -15.148 -32.074 1.00 68.44 91 LYS A N 1
ATOM 696 C CA . LYS A 1 91 ? 4.474 -15.015 -33.510 1.00 68.44 91 LYS A CA 1
ATOM 697 C C . LYS A 1 91 ? 3.089 -15.559 -33.868 1.00 68.44 91 LYS A C 1
ATOM 699 O O . LYS A 1 91 ? 2.475 -15.070 -34.809 1.00 68.44 91 LYS A O 1
ATOM 704 N N . ALA A 1 92 ? 2.566 -16.521 -33.106 1.00 67.56 92 ALA A N 1
ATOM 705 C CA . ALA A 1 92 ? 1.204 -17.030 -33.280 1.00 67.56 92 ALA A CA 1
ATOM 706 C C . ALA A 1 92 ? 0.119 -15.940 -33.118 1.00 67.56 92 ALA A C 1
ATOM 708 O O . ALA A 1 92 ? -0.938 -16.038 -33.738 1.00 67.56 92 ALA A O 1
ATOM 709 N N . PHE A 1 93 ? 0.386 -14.874 -32.352 1.00 64.31 93 PHE A N 1
ATOM 710 C CA . PHE A 1 93 ? -0.527 -13.738 -32.181 1.00 64.31 93 PHE A CA 1
ATOM 711 C C . PHE A 1 93 ? -0.460 -12.711 -33.322 1.00 64.31 93 PHE A C 1
ATOM 713 O O . PHE A 1 93 ? -1.297 -11.809 -33.370 1.00 64.31 93 PHE A O 1
ATOM 720 N N . ALA A 1 94 ? 0.443 -12.879 -34.298 1.00 66.06 94 ALA A N 1
ATOM 721 C CA . ALA A 1 94 ? 0.486 -12.034 -35.494 1.00 66.06 94 ALA A CA 1
ATOM 722 C C . ALA A 1 94 ? -0.827 -12.084 -36.300 1.00 66.06 94 ALA A C 1
ATOM 724 O O . ALA A 1 94 ? -1.177 -11.111 -36.963 1.00 66.06 94 ALA A O 1
ATOM 725 N N . GLY A 1 95 ? -1.605 -13.172 -36.185 1.00 63.41 95 GLY A N 1
ATOM 726 C CA . GLY A 1 95 ? -2.948 -13.279 -36.770 1.00 63.41 95 GLY A CA 1
ATOM 727 C C . GLY A 1 95 ? -3.974 -12.284 -36.204 1.00 63.41 95 GLY A C 1
ATOM 728 O O . GLY A 1 95 ? -4.956 -11.986 -36.876 1.00 63.41 95 GLY A O 1
ATOM 729 N N . PHE A 1 96 ? -3.729 -11.728 -35.012 1.00 58.09 96 PHE A N 1
ATOM 730 C CA . PHE A 1 96 ? -4.520 -10.652 -34.399 1.00 58.09 96 PHE A CA 1
ATOM 731 C C . PHE A 1 96 ? -3.887 -9.263 -34.600 1.00 58.09 96 PHE A C 1
ATOM 733 O O . PHE A 1 96 ? -4.259 -8.311 -33.920 1.00 58.09 96 PHE A O 1
ATOM 740 N N . GLY A 1 97 ? -2.913 -9.136 -35.509 1.00 58.41 97 GLY A N 1
ATOM 741 C CA . GLY A 1 97 ? -2.210 -7.877 -35.772 1.00 58.41 97 GLY A CA 1
ATOM 742 C C . GLY A 1 97 ? -1.160 -7.501 -34.721 1.00 58.41 97 GLY A C 1
ATOM 743 O O . GLY A 1 97 ? -0.641 -6.390 -34.761 1.00 58.41 97 GLY A O 1
ATOM 744 N N . TYR A 1 98 ? -0.823 -8.401 -33.789 1.00 68.31 98 TYR A N 1
ATOM 745 C CA . TYR A 1 98 ? 0.212 -8.150 -32.787 1.00 68.31 98 TYR A CA 1
ATOM 746 C C . TYR A 1 98 ? 1.612 -8.430 -33.344 1.00 68.31 98 TYR A C 1
ATOM 748 O O . TYR A 1 98 ? 1.934 -9.556 -33.729 1.00 68.31 98 TYR A O 1
ATOM 756 N N . THR A 1 99 ? 2.470 -7.416 -33.319 1.00 68.69 99 THR A N 1
ATOM 757 C CA . THR A 1 99 ? 3.913 -7.551 -33.541 1.00 68.69 99 THR A CA 1
ATOM 758 C C . THR A 1 99 ? 4.639 -7.250 -32.243 1.00 68.69 99 THR A C 1
ATOM 760 O O . THR A 1 99 ? 4.369 -6.224 -31.616 1.00 68.69 99 THR A O 1
ATOM 763 N N . TYR A 1 100 ? 5.562 -8.126 -31.842 1.00 73.50 100 TYR A N 1
ATOM 764 C CA . TYR A 1 100 ? 6.343 -7.892 -30.634 1.00 73.50 100 TYR A CA 1
ATOM 765 C C . TYR A 1 100 ? 7.131 -6.584 -30.742 1.00 73.50 100 TYR A C 1
ATOM 767 O O . TYR A 1 100 ? 7.868 -6.362 -31.703 1.00 73.50 100 TYR A O 1
ATOM 775 N N . ASN A 1 101 ? 6.971 -5.745 -29.724 1.00 78.00 101 ASN A N 1
ATOM 776 C CA . ASN A 1 101 ? 7.731 -4.527 -29.520 1.00 78.00 101 ASN A CA 1
ATOM 777 C C . ASN A 1 101 ? 8.071 -4.440 -28.027 1.00 78.00 101 ASN A C 1
ATOM 779 O O . ASN A 1 101 ? 7.176 -4.390 -27.177 1.00 78.00 101 ASN A O 1
ATOM 783 N N . LEU A 1 102 ? 9.371 -4.457 -27.721 1.00 76.56 102 LEU A N 1
ATOM 784 C CA . LEU A 1 102 ? 9.882 -4.433 -26.354 1.00 76.56 102 LEU A CA 1
ATOM 785 C C . LEU A 1 102 ? 9.451 -3.162 -25.609 1.00 76.56 102 LEU A C 1
ATOM 787 O O . LEU A 1 102 ? 9.061 -3.255 -24.449 1.00 76.56 102 LEU A O 1
ATOM 791 N N . GLU A 1 103 ? 9.445 -2.006 -26.274 1.00 77.50 103 GLU A N 1
ATOM 792 C CA . GLU A 1 103 ? 9.026 -0.741 -25.663 1.00 77.50 103 GLU A CA 1
ATOM 793 C C . GLU A 1 103 ? 7.535 -0.768 -25.318 1.00 77.50 103 GLU A C 1
ATOM 795 O O . GLU A 1 103 ? 7.140 -0.445 -24.202 1.00 77.50 103 GLU A O 1
ATOM 800 N N . THR A 1 104 ? 6.694 -1.270 -26.227 1.00 81.06 104 THR A N 1
ATOM 801 C CA . THR A 1 104 ? 5.260 -1.460 -25.960 1.00 81.06 104 THR A CA 1
ATOM 802 C C . THR A 1 104 ? 5.028 -2.387 -24.764 1.00 81.06 104 THR A C 1
ATOM 804 O O . THR A 1 104 ? 4.211 -2.081 -23.897 1.00 81.06 104 THR A O 1
ATOM 807 N N . MET A 1 105 ? 5.765 -3.500 -24.675 1.00 84.31 105 MET A N 1
ATOM 808 C CA . MET A 1 105 ? 5.655 -4.422 -23.541 1.00 84.31 105 MET A CA 1
ATOM 809 C C . MET A 1 105 ? 6.134 -3.796 -22.229 1.00 84.31 105 MET A C 1
ATOM 811 O O . MET A 1 105 ? 5.473 -3.974 -21.207 1.00 84.31 105 MET A O 1
ATOM 815 N N . ARG A 1 106 ? 7.224 -3.022 -22.244 1.00 83.81 106 ARG A N 1
ATOM 816 C CA . ARG A 1 106 ? 7.707 -2.277 -21.069 1.00 83.81 106 ARG A CA 1
ATOM 817 C C . ARG A 1 106 ? 6.659 -1.286 -20.567 1.00 83.81 106 ARG A C 1
ATOM 819 O O . ARG A 1 106 ? 6.376 -1.279 -19.372 1.00 83.81 106 ARG A O 1
ATOM 826 N N . GLN A 1 107 ? 6.017 -0.539 -21.466 1.00 85.25 107 GLN A N 1
ATOM 827 C CA . GLN A 1 107 ? 4.934 0.381 -21.106 1.00 85.25 107 GLN A CA 1
ATOM 828 C C . GLN A 1 107 ? 3.725 -0.354 -20.508 1.00 85.25 107 GLN A C 1
ATOM 830 O O . GLN A 1 107 ? 3.196 0.068 -19.485 1.00 85.25 107 GLN A O 1
ATOM 835 N N . ILE A 1 108 ? 3.320 -1.503 -21.064 1.00 89.06 108 ILE A N 1
ATOM 836 C CA . ILE A 1 108 ? 2.228 -2.319 -20.496 1.00 89.06 108 ILE A CA 1
ATOM 837 C C . ILE A 1 108 ? 2.575 -2.805 -19.084 1.00 89.06 108 ILE A C 1
ATOM 839 O O . ILE A 1 108 ? 1.739 -2.742 -18.176 1.00 89.06 108 ILE A O 1
ATOM 843 N N . VAL A 1 109 ? 3.804 -3.284 -18.878 1.00 92.44 109 VAL A N 1
ATOM 844 C CA . VAL A 1 109 ? 4.289 -3.702 -17.557 1.00 92.44 109 VAL A CA 1
ATOM 845 C C . VAL A 1 109 ? 4.254 -2.528 -16.587 1.00 92.44 109 VAL A C 1
ATOM 847 O O . VAL A 1 109 ? 3.705 -2.666 -15.496 1.00 92.44 109 VAL A O 1
ATOM 850 N N . TRP A 1 110 ? 4.763 -1.368 -16.996 1.00 90.81 110 TRP A N 1
ATOM 851 C CA . TRP A 1 110 ? 4.793 -0.170 -16.168 1.00 90.81 110 TRP A CA 1
ATOM 852 C C . TRP A 1 110 ? 3.385 0.321 -15.807 1.00 90.81 110 TRP A C 1
ATOM 854 O O . TRP A 1 110 ? 3.089 0.472 -14.621 1.00 90.81 110 TRP A O 1
ATOM 864 N N . THR A 1 111 ? 2.477 0.481 -16.777 1.00 92.38 111 THR A N 1
ATOM 865 C CA . THR A 1 111 ? 1.090 0.919 -16.534 1.00 92.38 111 THR A CA 1
ATOM 866 C C . THR A 1 111 ? 0.345 -0.075 -15.642 1.00 92.38 111 THR A C 1
ATOM 868 O O . THR A 1 111 ? -0.302 0.321 -14.672 1.00 92.38 111 THR A O 1
ATOM 871 N N . SER A 1 112 ? 0.454 -1.381 -15.909 1.00 95.88 112 SER A N 1
ATOM 872 C CA . SER A 1 112 ? -0.211 -2.403 -15.085 1.00 95.88 112 SER A CA 1
ATOM 873 C C . SER A 1 112 ? 0.365 -2.495 -13.666 1.00 95.88 112 SER A C 1
ATOM 875 O O . SER A 1 112 ? -0.397 -2.709 -12.723 1.00 95.88 112 SER A O 1
ATOM 877 N N . ALA A 1 113 ? 1.676 -2.299 -13.487 1.00 96.12 113 ALA A N 1
ATOM 878 C CA . ALA A 1 113 ? 2.332 -2.334 -12.178 1.00 96.12 113 ALA A CA 1
ATOM 879 C C . ALA A 1 113 ? 2.003 -1.095 -11.344 1.00 96.12 113 ALA A C 1
ATOM 881 O O . ALA A 1 113 ? 1.643 -1.212 -10.175 1.00 96.12 113 ALA A O 1
ATOM 882 N N . THR A 1 114 ? 2.120 0.093 -11.937 1.00 94.81 114 THR A N 1
ATOM 883 C CA . THR A 1 114 ? 1.989 1.372 -11.230 1.00 94.81 114 THR A CA 1
ATOM 884 C C . THR A 1 114 ? 0.527 1.752 -11.028 1.00 94.81 114 THR A C 1
ATOM 886 O O . THR A 1 114 ? 0.104 1.985 -9.895 1.00 94.81 114 THR A O 1
ATOM 889 N N . MET A 1 115 ? -0.266 1.769 -12.102 1.00 94.50 115 MET A N 1
ATOM 890 C CA . MET A 1 115 ? -1.662 2.211 -12.085 1.00 94.50 115 MET A CA 1
ATOM 891 C C . MET A 1 115 ? -2.620 1.091 -11.702 1.00 94.50 115 MET A C 1
ATOM 893 O O . MET A 1 115 ? -3.594 1.350 -11.004 1.00 94.50 115 MET A O 1
ATOM 897 N N . GLY A 1 116 ? -2.339 -0.143 -12.115 1.00 96.25 116 GLY A N 1
ATOM 898 C CA . GLY A 1 116 ? -3.120 -1.309 -11.715 1.00 96.25 116 GLY A CA 1
ATOM 899 C C . GLY A 1 116 ? -2.767 -1.762 -10.300 1.00 96.25 116 GLY A C 1
ATOM 900 O O . GLY A 1 116 ? -3.495 -1.497 -9.351 1.00 96.25 116 GLY A O 1
ATOM 901 N N . ALA A 1 117 ? -1.642 -2.456 -10.147 1.00 97.69 117 ALA A N 1
ATOM 902 C CA . ALA A 1 117 ? -1.320 -3.170 -8.915 1.00 97.69 117 ALA A CA 1
ATOM 903 C C . ALA A 1 117 ? -1.027 -2.224 -7.738 1.00 97.69 117 ALA A C 1
ATOM 905 O O . ALA A 1 117 ? -1.756 -2.223 -6.745 1.00 97.69 117 ALA A O 1
ATOM 906 N N . ALA A 1 118 ? 0.019 -1.401 -7.859 1.00 97.56 118 ALA A N 1
ATOM 907 C CA . ALA A 1 118 ? 0.554 -0.594 -6.765 1.00 97.56 118 ALA A CA 1
ATOM 908 C C . ALA A 1 118 ? -0.422 0.484 -6.308 1.00 97.56 118 ALA A C 1
ATOM 910 O O . ALA A 1 118 ? -0.738 0.548 -5.121 1.00 97.56 118 ALA A O 1
ATOM 911 N N . THR A 1 119 ? -0.952 1.280 -7.240 1.00 97.56 119 THR A N 1
ATOM 912 C CA . THR A 1 119 ? -1.953 2.298 -6.911 1.00 97.56 119 THR A CA 1
ATOM 913 C C . THR A 1 119 ? -3.166 1.662 -6.253 1.00 97.56 119 THR A C 1
ATOM 915 O O . THR A 1 119 ? -3.544 2.096 -5.169 1.00 97.56 119 THR A O 1
ATOM 918 N N . MET A 1 120 ? -3.759 0.617 -6.843 1.00 97.44 120 MET A N 1
ATOM 919 C CA . MET A 1 120 ? -5.015 0.111 -6.302 1.00 97.44 120 MET A CA 1
ATOM 920 C C . MET A 1 120 ? -4.851 -0.554 -4.934 1.00 97.44 120 MET A C 1
ATOM 922 O O . MET A 1 120 ? -5.642 -0.308 -4.022 1.00 97.44 120 MET A O 1
ATOM 926 N N . LEU A 1 121 ? -3.800 -1.357 -4.759 1.00 97.06 121 LEU A N 1
ATOM 927 C CA . LEU A 1 121 ? -3.593 -2.103 -3.523 1.00 97.06 121 LEU A CA 1
ATOM 928 C C . LEU A 1 121 ? -3.136 -1.195 -2.375 1.00 97.06 121 LEU A C 1
ATOM 930 O O . LEU A 1 121 ? -3.696 -1.272 -1.279 1.00 97.06 121 LEU A O 1
ATOM 934 N N . LEU A 1 122 ? -2.161 -0.310 -2.616 1.00 97.69 122 LEU A N 1
ATOM 935 C CA . LEU A 1 122 ? -1.657 0.597 -1.581 1.00 97.69 122 LEU A CA 1
ATOM 936 C C . LEU A 1 122 ? -2.693 1.660 -1.209 1.00 97.69 122 LEU A C 1
ATOM 938 O O . LEU A 1 122 ? -2.841 1.957 -0.026 1.00 97.69 122 LEU A O 1
ATOM 942 N N . LEU A 1 123 ? -3.445 2.192 -2.181 1.00 97.31 123 LEU A N 1
ATOM 943 C CA . LEU A 1 123 ? -4.498 3.169 -1.903 1.00 97.31 123 LEU A CA 1
ATOM 944 C C . LEU A 1 123 ? -5.684 2.535 -1.167 1.00 97.31 123 LEU A C 1
ATOM 946 O O . LEU A 1 123 ? -6.188 3.113 -0.207 1.00 97.31 123 LEU A O 1
ATOM 950 N N . GLY A 1 124 ? -6.073 1.310 -1.537 1.00 96.19 124 GLY A N 1
ATOM 951 C CA . GLY A 1 124 ? -7.070 0.545 -0.789 1.00 96.19 124 GLY A CA 1
ATOM 952 C C . GLY A 1 124 ? -6.647 0.284 0.662 1.00 96.19 124 GLY A C 1
ATOM 953 O O . GLY A 1 124 ? -7.465 0.409 1.576 1.00 96.19 124 GLY A O 1
ATOM 954 N N . GLY A 1 125 ? -5.362 -0.004 0.893 1.00 94.06 125 GLY A N 1
ATOM 955 C CA . GLY A 1 125 ? -4.788 -0.075 2.238 1.00 94.06 125 GLY A CA 1
ATOM 956 C C . GLY A 1 125 ? -4.823 1.273 2.964 1.00 94.06 125 GLY A C 1
ATOM 957 O O . GLY A 1 125 ? -5.204 1.330 4.129 1.00 94.06 125 GLY A O 1
ATOM 958 N N . ALA A 1 126 ? -4.493 2.367 2.274 1.00 94.81 126 ALA A N 1
ATOM 959 C CA . ALA A 1 126 ? -4.529 3.720 2.827 1.00 94.81 126 ALA A CA 1
ATOM 960 C C . ALA A 1 126 ? -5.938 4.146 3.273 1.00 94.81 126 ALA A C 1
ATOM 962 O O . ALA A 1 126 ? -6.061 4.775 4.321 1.00 94.81 126 ALA A O 1
ATOM 963 N N . TYR A 1 127 ? -6.997 3.761 2.549 1.00 94.62 127 TYR A N 1
ATOM 964 C CA . TYR A 1 127 ? -8.378 4.020 2.977 1.00 94.62 127 TYR A CA 1
ATOM 965 C C . TYR A 1 127 ? -8.699 3.360 4.317 1.00 94.62 127 TYR A C 1
ATOM 967 O O . TYR A 1 127 ? -9.145 4.048 5.229 1.00 94.62 127 TYR A O 1
ATOM 975 N N . HIS A 1 128 ? -8.375 2.072 4.476 1.00 89.69 128 HIS A N 1
ATOM 976 C CA . HIS A 1 128 ? -8.552 1.382 5.758 1.00 89.69 128 HIS A CA 1
ATOM 977 C C . HIS A 1 128 ? -7.746 2.042 6.881 1.00 89.69 128 HIS A C 1
ATOM 979 O O . HIS A 1 128 ? -8.218 2.182 8.005 1.00 89.69 128 HIS A O 1
ATOM 985 N N . ILE A 1 129 ? -6.512 2.453 6.583 1.00 87.06 129 ILE A N 1
ATOM 986 C CA . ILE A 1 129 ? -5.652 3.129 7.555 1.00 87.06 129 ILE A CA 1
ATOM 987 C C . ILE A 1 129 ? -6.299 4.431 8.019 1.00 87.06 129 ILE A C 1
ATOM 989 O O . ILE A 1 129 ? -6.388 4.652 9.219 1.00 87.06 129 ILE A O 1
ATOM 993 N N . ILE A 1 130 ? -6.786 5.266 7.102 1.00 86.38 130 ILE A N 1
ATOM 994 C CA . ILE A 1 130 ? -7.448 6.532 7.441 1.00 86.38 130 ILE A CA 1
ATOM 995 C C . ILE A 1 130 ? -8.674 6.284 8.324 1.00 86.38 130 ILE A C 1
ATOM 997 O O . ILE A 1 130 ? -8.811 6.937 9.355 1.00 86.38 130 ILE A O 1
ATOM 1001 N N . GLU A 1 131 ? -9.516 5.311 7.976 1.00 81.88 131 GLU A N 1
ATOM 1002 C CA . GLU A 1 131 ? -10.698 4.960 8.777 1.00 81.88 131 GLU A CA 1
ATOM 1003 C C . GLU A 1 131 ? -10.322 4.597 10.218 1.00 81.88 131 GLU A C 1
ATOM 1005 O O . GLU A 1 131 ? -10.930 5.071 11.180 1.00 81.88 131 GLU A O 1
ATOM 1010 N N . ARG A 1 132 ? -9.261 3.798 10.380 1.00 81.00 132 ARG A N 1
ATOM 1011 C CA . ARG A 1 132 ? -8.783 3.347 11.692 1.00 81.00 132 ARG A CA 1
ATOM 1012 C C . ARG A 1 132 ? -8.016 4.414 12.468 1.00 81.00 132 ARG A C 1
ATOM 1014 O O . ARG A 1 132 ? -8.089 4.417 13.693 1.00 81.00 132 ARG A O 1
ATOM 1021 N N . LEU A 1 133 ? -7.270 5.290 11.799 1.00 75.44 133 LEU A N 1
ATOM 1022 C CA . LEU A 1 133 ? -6.510 6.356 12.459 1.00 75.44 133 LEU A CA 1
ATOM 1023 C C . LEU A 1 133 ? -7.434 7.429 13.036 1.00 75.44 133 LEU A C 1
ATOM 1025 O O . LEU A 1 133 ? -7.214 7.872 14.159 1.00 75.44 133 LEU A O 1
ATOM 1029 N N . TYR A 1 134 ? -8.478 7.804 12.296 1.00 76.06 134 TYR A N 1
ATOM 1030 C CA . TYR A 1 134 ? -9.398 8.875 12.693 1.00 76.06 134 TYR A CA 1
ATOM 1031 C C . TYR A 1 134 ? -10.707 8.368 13.312 1.00 76.06 134 TYR A C 1
ATOM 1033 O O . TYR A 1 134 ? -11.575 9.178 13.627 1.00 76.06 134 TYR A O 1
ATOM 1041 N N . GLY A 1 135 ? -10.842 7.049 13.501 1.00 70.00 135 GLY A N 1
ATOM 1042 C CA . GLY A 1 135 ? -11.938 6.428 14.248 1.00 70.00 135 GLY A CA 1
ATOM 1043 C C . GLY A 1 135 ? -13.316 6.615 13.617 1.00 70.00 135 GLY A C 1
ATOM 1044 O O . GLY A 1 135 ? -14.305 6.704 14.338 1.00 70.00 135 GLY A O 1
ATOM 1045 N N . ARG A 1 136 ? -13.392 6.731 12.287 1.00 76.19 136 ARG A N 1
ATOM 1046 C CA . ARG A 1 136 ? -14.648 6.991 11.573 1.00 76.19 136 ARG A CA 1
ATOM 1047 C C . ARG A 1 136 ? -14.624 6.449 10.145 1.00 76.19 136 ARG A C 1
ATOM 1049 O O . ARG A 1 136 ? -13.544 6.369 9.556 1.00 76.19 136 ARG A O 1
ATOM 1056 N N . PRO A 1 137 ? -15.786 6.115 9.562 1.00 83.00 137 PRO A N 1
ATOM 1057 C CA . PRO A 1 137 ? -15.849 5.633 8.189 1.00 83.00 137 PRO A CA 1
ATOM 1058 C C . PRO A 1 137 ? -15.388 6.705 7.194 1.00 83.00 137 PRO A C 1
ATOM 1060 O O . PRO A 1 137 ? -15.545 7.908 7.422 1.00 83.00 137 PRO A O 1
ATOM 1063 N N . LEU A 1 138 ? -14.835 6.258 6.063 1.00 87.75 138 LEU A N 1
ATOM 1064 C CA . LEU A 1 138 ? -14.434 7.137 4.972 1.00 87.75 138 LEU A CA 1
ATOM 1065 C C . LEU A 1 138 ? -15.662 7.874 4.412 1.00 87.75 138 LEU A C 1
ATOM 1067 O O . LEU A 1 138 ? -16.672 7.256 4.076 1.00 87.75 138 LEU A O 1
ATOM 1071 N N . VAL A 1 139 ? -15.569 9.197 4.279 1.00 88.81 139 VAL A N 1
ATOM 1072 C CA . VAL A 1 139 ? -16.648 10.020 3.711 1.00 88.81 139 VAL A CA 1
ATOM 1073 C C . VAL A 1 139 ? -16.896 9.609 2.253 1.00 88.81 139 VAL A C 1
ATOM 1075 O O . VAL A 1 139 ? -15.969 9.597 1.445 1.00 88.81 139 VAL A O 1
ATOM 1078 N N . GLY A 1 140 ? -18.142 9.264 1.912 1.00 88.38 140 GLY A N 1
ATOM 1079 C CA . GLY A 1 140 ? -18.543 8.844 0.562 1.00 88.38 140 GLY A CA 1
ATOM 1080 C C . GLY A 1 140 ? -17.969 7.507 0.093 1.00 88.38 140 GLY A C 1
ATOM 1081 O O . GLY A 1 140 ? -17.536 7.393 -1.057 1.00 88.38 140 GLY A O 1
ATOM 1082 N N . GLN A 1 141 ? -17.983 6.479 0.948 1.00 89.75 141 GLN A N 1
ATOM 1083 C CA . GLN A 1 141 ? -17.474 5.133 0.629 1.00 89.75 141 GLN A CA 1
ATOM 1084 C C . GLN A 1 141 ? -17.948 4.585 -0.719 1.00 89.75 141 GLN A C 1
ATOM 1086 O O . GLN A 1 141 ? -17.134 4.065 -1.482 1.00 89.75 141 GLN A O 1
ATOM 1091 N N . ARG A 1 142 ? -19.246 4.715 -1.027 1.00 89.94 142 ARG A N 1
ATOM 1092 C CA . ARG A 1 142 ? -19.835 4.207 -2.278 1.00 89.94 142 ARG A CA 1
ATOM 1093 C C . ARG A 1 142 ? -19.228 4.875 -3.509 1.00 89.94 142 ARG A C 1
ATOM 1095 O O . ARG A 1 142 ? -18.883 4.193 -4.472 1.00 89.94 142 ARG A O 1
ATOM 1102 N N . LEU A 1 143 ? -19.001 6.189 -3.443 1.00 89.88 143 LEU A N 1
ATOM 1103 C CA . LEU A 1 143 ? -18.358 6.913 -4.531 1.00 89.88 143 LEU A CA 1
ATOM 1104 C C . LEU A 1 143 ? -16.922 6.440 -4.719 1.00 89.88 143 LEU A C 1
ATOM 1106 O O . LEU A 1 143 ? -16.512 6.146 -5.837 1.00 89.88 143 LEU A O 1
ATOM 1110 N N . VAL A 1 144 ? -16.155 6.351 -3.633 1.00 93.38 144 VAL A N 1
ATOM 1111 C CA . VAL A 1 144 ? -14.751 5.923 -3.697 1.00 93.38 144 VAL A CA 1
ATOM 1112 C C . VAL A 1 144 ? -14.648 4.484 -4.218 1.00 93.38 144 VAL A C 1
ATOM 1114 O O . VAL A 1 144 ? -13.772 4.176 -5.028 1.00 93.38 144 VAL A O 1
ATOM 1117 N N . ALA A 1 145 ? -15.576 3.611 -3.831 1.00 93.06 145 ALA A N 1
ATOM 1118 C CA . ALA A 1 145 ? -15.731 2.264 -4.372 1.00 93.06 145 ALA A CA 1
ATOM 1119 C C . ALA A 1 145 ? -16.009 2.263 -5.887 1.00 93.06 145 ALA A C 1
ATOM 1121 O O . ALA A 1 145 ? -15.280 1.614 -6.643 1.00 93.06 145 ALA A O 1
ATOM 1122 N N . LEU A 1 146 ? -17.000 3.035 -6.342 1.00 92.38 146 LEU A N 1
ATOM 1123 C CA . LEU A 1 146 ? -17.323 3.213 -7.761 1.00 92.38 146 LEU A CA 1
ATOM 1124 C C . LEU A 1 146 ? -16.115 3.744 -8.548 1.00 92.38 146 LEU A C 1
ATOM 1126 O O . LEU A 1 146 ? -15.794 3.231 -9.620 1.00 92.38 146 LEU A O 1
ATOM 1130 N N . MET A 1 147 ? -15.403 4.727 -7.993 1.00 93.94 147 MET A N 1
ATOM 1131 C CA . MET A 1 147 ? -14.182 5.289 -8.571 1.00 93.94 147 MET A CA 1
ATOM 1132 C C . MET A 1 147 ? -13.084 4.236 -8.739 1.00 93.94 147 MET A C 1
ATOM 1134 O O . MET A 1 147 ? -12.360 4.269 -9.733 1.00 93.94 147 MET A O 1
ATOM 1138 N N . GLY A 1 148 ? -13.012 3.245 -7.848 1.00 94.62 148 GLY A N 1
ATOM 1139 C CA . GLY A 1 148 ? -12.143 2.079 -8.017 1.00 94.62 148 GLY A CA 1
ATOM 1140 C C . GLY A 1 148 ? -12.483 1.259 -9.260 1.00 94.62 148 GLY A C 1
ATOM 1141 O O . GLY A 1 148 ? -11.586 0.885 -10.012 1.00 94.62 148 GLY A O 1
ATOM 1142 N N . VAL A 1 149 ? -13.769 1.033 -9.541 1.00 93.56 149 VAL A N 1
ATOM 1143 C CA . VAL A 1 149 ? -14.204 0.322 -10.758 1.00 93.56 149 VAL A CA 1
ATOM 1144 C C . VAL A 1 149 ? -13.881 1.127 -12.016 1.00 93.56 149 VAL A C 1
ATOM 1146 O O . VAL A 1 149 ? -13.340 0.579 -12.978 1.00 93.56 149 VAL A O 1
ATOM 1149 N N . VAL A 1 150 ? -14.146 2.437 -12.003 1.00 94.19 150 VAL A N 1
ATOM 1150 C CA . VAL A 1 150 ? -13.788 3.327 -13.118 1.00 94.19 150 VAL A CA 1
ATOM 1151 C C . VAL A 1 150 ? -12.275 3.300 -13.354 1.00 94.19 150 VAL A C 1
ATOM 1153 O O . VAL A 1 150 ? -11.840 3.179 -14.496 1.00 94.19 150 VAL A O 1
ATOM 1156 N N . TRP A 1 151 ? -11.463 3.317 -12.295 1.00 96.38 151 TRP A N 1
ATOM 1157 C CA . TRP A 1 151 ? -10.003 3.238 -12.389 1.00 96.38 151 TRP A CA 1
ATOM 1158 C C . TRP A 1 151 ? -9.510 1.959 -13.087 1.00 96.38 151 TRP A C 1
ATOM 1160 O O . TRP A 1 151 ? -8.601 2.020 -13.923 1.00 96.38 151 TRP A O 1
ATOM 1170 N N . ILE A 1 152 ? -10.135 0.806 -12.810 1.00 95.81 152 ILE A N 1
ATOM 1171 C CA . ILE A 1 152 ? -9.840 -0.465 -13.500 1.00 95.81 152 ILE A CA 1
ATOM 1172 C C . ILE A 1 152 ? -10.121 -0.334 -14.995 1.00 95.81 152 ILE A C 1
ATOM 1174 O O . ILE A 1 152 ? -9.277 -0.705 -15.811 1.00 95.81 152 ILE A O 1
ATOM 1178 N N . LEU A 1 153 ? -11.288 0.208 -15.356 1.00 94.69 153 LEU A N 1
ATOM 1179 C CA . LEU A 1 153 ? -11.684 0.381 -16.753 1.00 94.69 153 LEU A CA 1
ATOM 1180 C C . LEU A 1 153 ? -10.722 1.314 -17.491 1.00 94.69 153 LEU A C 1
ATOM 1182 O O . LEU A 1 153 ? -10.265 0.969 -18.577 1.00 94.69 153 LEU A O 1
ATOM 1186 N N . LEU A 1 154 ? -10.349 2.446 -16.889 1.00 94.75 154 LEU A N 1
ATOM 1187 C CA . LEU A 1 154 ? -9.377 3.371 -17.480 1.00 94.75 154 LEU A CA 1
ATOM 1188 C C . LEU A 1 154 ? -8.015 2.708 -17.691 1.00 94.75 154 LEU A C 1
ATOM 1190 O O . LEU A 1 154 ? -7.406 2.886 -18.743 1.00 94.75 154 LEU A O 1
ATOM 1194 N N . THR A 1 155 ? -7.566 1.896 -16.733 1.00 94.69 155 THR A N 1
ATOM 1195 C CA . THR A 1 155 ? -6.298 1.161 -16.844 1.00 94.69 155 THR A CA 1
ATOM 1196 C C . THR A 1 155 ? -6.350 0.107 -17.957 1.00 94.69 155 THR A C 1
ATOM 1198 O O . THR A 1 155 ? -5.395 -0.027 -18.719 1.00 94.69 155 THR A O 1
ATOM 1201 N N . LEU A 1 156 ? -7.471 -0.607 -18.113 1.00 92.81 156 LEU A N 1
ATOM 1202 C CA . LEU A 1 156 ? -7.670 -1.559 -19.213 1.00 92.81 156 LEU A CA 1
ATOM 1203 C C . LEU A 1 156 ? -7.686 -0.867 -20.580 1.00 92.81 156 LEU A C 1
ATOM 1205 O O . LEU A 1 156 ? -7.050 -1.355 -21.514 1.00 92.81 156 LEU A O 1
ATOM 1209 N N . VAL A 1 157 ? -8.391 0.262 -20.697 1.00 91.69 157 VAL A N 1
ATOM 1210 C CA . VAL A 1 157 ? -8.441 1.043 -21.940 1.00 91.69 157 VAL A CA 1
ATOM 1211 C C . VAL A 1 157 ? -7.052 1.566 -22.292 1.00 91.69 157 VAL A C 1
ATOM 1213 O O . VAL A 1 157 ? -6.660 1.462 -23.449 1.00 91.69 157 VAL A O 1
ATOM 1216 N N . GLU A 1 158 ? -6.276 2.048 -21.319 1.00 89.12 158 GLU A N 1
ATOM 1217 C CA . GLU A 1 158 ? -4.901 2.505 -21.550 1.00 89.12 158 GLU A CA 1
ATOM 1218 C C . GLU A 1 158 ? -4.005 1.382 -22.085 1.00 89.12 158 GLU A C 1
ATOM 1220 O O . GLU A 1 158 ? -3.343 1.558 -23.104 1.00 89.12 158 GLU A O 1
ATOM 1225 N N . ILE A 1 159 ? -4.047 0.193 -21.474 1.00 88.31 159 ILE A N 1
ATOM 1226 C CA . ILE A 1 159 ? -3.307 -0.980 -21.968 1.00 88.31 159 ILE A CA 1
ATOM 1227 C C . ILE A 1 159 ? -3.754 -1.350 -23.392 1.00 88.31 159 ILE A C 1
ATOM 1229 O O . ILE A 1 159 ? -2.914 -1.609 -24.256 1.00 88.31 159 ILE A O 1
ATOM 1233 N N . GLY A 1 160 ? -5.062 -1.334 -23.667 1.00 84.50 160 GLY A N 1
ATOM 1234 C CA . GLY A 1 160 ? -5.614 -1.577 -25.003 1.00 84.50 160 GLY A CA 1
ATOM 1235 C C . GLY A 1 160 ? -5.145 -0.551 -26.041 1.00 84.50 160 GLY A C 1
ATOM 1236 O O . GLY A 1 160 ? -4.758 -0.919 -27.153 1.00 84.50 160 GLY A O 1
ATOM 1237 N N . LEU A 1 161 ? -5.106 0.732 -25.675 1.00 81.50 161 LEU A N 1
ATOM 1238 C CA . LEU A 1 161 ? -4.540 1.780 -26.521 1.00 81.50 161 LEU A CA 1
ATOM 1239 C C . LEU A 1 161 ? -3.054 1.527 -26.776 1.00 81.50 161 LEU A C 1
ATOM 1241 O O . LEU A 1 161 ? -2.623 1.634 -27.921 1.00 81.50 161 LEU A O 1
ATOM 1245 N N . THR A 1 162 ? -2.274 1.123 -25.775 1.00 80.25 162 THR A N 1
ATOM 1246 C CA . THR A 1 162 ? -0.841 0.832 -25.944 1.00 80.25 162 THR A CA 1
ATOM 1247 C C . THR A 1 162 ? -0.587 -0.257 -26.991 1.00 80.25 162 THR A C 1
ATOM 1249 O O . THR A 1 162 ? 0.303 -0.090 -27.826 1.00 80.25 162 THR A O 1
ATOM 1252 N N . PHE A 1 163 ? -1.417 -1.307 -27.047 1.00 75.00 163 PHE A N 1
ATOM 1253 C CA . PHE A 1 163 ? -1.338 -2.322 -28.108 1.00 75.00 163 PHE A CA 1
ATOM 1254 C C . PHE A 1 163 ? -1.595 -1.754 -29.513 1.00 75.00 163 PHE A C 1
ATOM 1256 O O . PHE A 1 163 ? -0.928 -2.148 -30.467 1.00 75.00 163 PHE A O 1
ATOM 1263 N N . THR A 1 164 ? -2.547 -0.827 -29.654 1.00 68.44 164 THR A N 1
ATOM 1264 C CA . THR A 1 164 ? -2.961 -0.291 -30.966 1.00 68.44 164 THR A CA 1
ATOM 1265 C C . THR A 1 164 ? -2.060 0.840 -31.469 1.00 68.44 164 THR A C 1
ATOM 1267 O O . THR A 1 164 ? -1.699 0.851 -32.646 1.00 68.44 164 THR A O 1
ATOM 1270 N N . THR A 1 165 ? -1.632 1.744 -30.582 1.00 61.41 165 THR A N 1
ATOM 1271 C CA . THR A 1 165 ? -0.889 2.979 -30.913 1.00 61.41 165 THR A CA 1
ATOM 1272 C C . THR A 1 165 ? 0.484 2.689 -31.525 1.00 61.41 165 THR A C 1
ATOM 1274 O O . THR A 1 165 ? 0.914 3.389 -32.434 1.00 61.41 165 THR A O 1
ATOM 1277 N N . TYR A 1 166 ? 1.168 1.637 -31.064 1.00 55.69 166 TYR A N 1
ATOM 1278 C CA . TYR A 1 166 ? 2.474 1.237 -31.606 1.00 55.69 166 TYR A CA 1
ATOM 1279 C C . TYR A 1 166 ? 2.375 0.304 -32.824 1.00 55.69 166 TYR A C 1
ATOM 1281 O O . TYR A 1 166 ? 3.348 0.163 -33.561 1.00 55.69 166 TYR A O 1
ATOM 1289 N N . SER A 1 167 ? 1.212 -0.319 -33.054 1.00 47.25 167 SER A N 1
ATOM 1290 C CA . SER A 1 167 ? 0.969 -1.211 -34.201 1.00 47.25 167 SER A CA 1
ATOM 1291 C C . SER A 1 167 ? 0.572 -0.464 -35.483 1.00 47.25 167 SER A C 1
ATOM 1293 O O . SER A 1 167 ? 0.746 -0.980 -36.586 1.00 47.25 167 SER A O 1
ATOM 1295 N N . ALA A 1 168 ? 0.073 0.769 -35.356 1.00 43.84 168 ALA A N 1
ATOM 1296 C CA . ALA A 1 168 ? -0.323 1.619 -36.468 1.00 43.84 168 ALA A CA 1
ATOM 1297 C C . ALA A 1 168 ? 0.085 3.064 -36.163 1.00 43.84 168 ALA A C 1
ATOM 1299 O O . ALA A 1 168 ? -0.453 3.663 -35.239 1.00 43.84 168 ALA A O 1
ATOM 1300 N N . ASN A 1 169 ? 0.988 3.643 -36.964 1.00 49.06 169 ASN A N 1
ATOM 1301 C CA . ASN A 1 169 ? 1.434 5.051 -36.921 1.00 49.06 169 ASN A CA 1
ATOM 1302 C C . ASN A 1 169 ? 0.297 6.098 -37.142 1.00 49.06 169 ASN A C 1
ATOM 1304 O O . ASN A 1 169 ? 0.522 7.132 -37.767 1.00 49.06 169 ASN A O 1
ATOM 1308 N N . GLN A 1 170 ? -0.945 5.840 -36.720 1.00 46.44 170 GLN A N 1
ATOM 1309 C CA . GLN A 1 170 ? -2.141 6.626 -37.043 1.00 46.44 170 GLN A CA 1
ATOM 1310 C C . GLN A 1 170 ? -3.187 6.696 -35.915 1.00 46.44 170 GLN A C 1
ATOM 1312 O O . GLN A 1 170 ? -4.384 6.766 -36.185 1.00 46.44 170 GLN A O 1
ATOM 1317 N N . ILE A 1 171 ? -2.775 6.744 -34.649 1.00 45.41 171 ILE A N 1
ATOM 1318 C CA . ILE A 1 171 ? -3.637 7.312 -33.599 1.00 45.41 171 ILE A CA 1
ATOM 1319 C C . ILE A 1 171 ? -2.947 8.595 -33.132 1.00 45.41 171 ILE A C 1
ATOM 1321 O O . ILE A 1 171 ? -1.760 8.541 -32.806 1.00 45.41 171 ILE A O 1
ATOM 1325 N N . PRO A 1 172 ? -3.621 9.763 -33.154 1.00 50.00 172 PRO A N 1
ATOM 1326 C CA . PRO A 1 172 ? -2.994 10.980 -32.680 1.00 50.00 172 PRO A CA 1
ATOM 1327 C C . PRO A 1 172 ? -2.602 10.803 -31.213 1.00 50.00 172 PRO A C 1
ATOM 1329 O O . PRO A 1 172 ? -3.292 10.126 -30.450 1.00 50.00 172 PRO A O 1
ATOM 1332 N N . LEU A 1 173 ? -1.506 11.458 -30.848 1.00 51.94 173 LEU A N 1
ATOM 1333 C CA . LEU A 1 173 ? -0.927 11.662 -29.517 1.00 51.94 173 LEU A CA 1
ATOM 1334 C C . LEU A 1 173 ? -1.899 12.369 -28.525 1.00 51.94 173 LEU A C 1
ATOM 1336 O O . LEU A 1 173 ? -1.505 13.277 -27.805 1.00 51.94 173 LEU A O 1
ATOM 1340 N N . SER A 1 174 ? -3.201 12.069 -28.594 1.00 62.75 174 SER A N 1
ATOM 1341 C CA . SER A 1 174 ? -4.297 12.688 -27.844 1.00 62.75 174 SER A CA 1
ATOM 1342 C C . SER A 1 174 ? -5.091 11.692 -26.991 1.00 62.75 174 SER A C 1
ATOM 1344 O O . SER A 1 174 ? -5.800 12.114 -26.079 1.00 62.75 174 SER A O 1
ATOM 1346 N N . GLY A 1 175 ? -5.008 10.383 -27.267 1.00 73.50 175 GLY A N 1
ATOM 1347 C CA . GLY A 1 175 ? -5.794 9.360 -26.565 1.00 73.50 175 GLY A CA 1
ATOM 1348 C C . GLY A 1 175 ? -5.283 9.039 -25.158 1.00 73.50 175 GLY A C 1
ATOM 1349 O O . GLY A 1 175 ? -6.069 9.011 -24.211 1.00 73.50 175 GLY A O 1
ATOM 1350 N N . HIS A 1 176 ? -3.971 8.835 -25.004 1.00 79.19 176 HIS A N 1
ATOM 1351 C CA . HIS A 1 176 ? -3.353 8.540 -23.703 1.00 79.19 176 HIS A CA 1
ATOM 1352 C C . HIS A 1 176 ? -3.486 9.728 -22.752 1.00 79.19 176 HIS A C 1
ATOM 1354 O O . HIS A 1 176 ? -3.843 9.569 -21.589 1.00 79.19 176 HIS A O 1
ATOM 1360 N N . GLU A 1 177 ? -3.283 10.934 -23.265 1.00 82.62 177 GLU A N 1
ATOM 1361 C CA . GLU A 1 177 ? -3.361 12.192 -22.532 1.00 82.62 177 GLU A CA 1
ATOM 1362 C C . GLU A 1 177 ? -4.800 12.502 -22.101 1.00 82.62 177 GLU A C 1
ATOM 1364 O O . GLU A 1 177 ? -5.029 12.919 -20.962 1.00 82.62 177 GLU A O 1
ATOM 1369 N N . ALA A 1 178 ? -5.789 12.213 -22.956 1.00 84.69 178 ALA A N 1
ATOM 1370 C CA . ALA A 1 178 ? -7.202 12.309 -22.595 1.00 84.69 178 ALA A CA 1
ATOM 1371 C C . ALA A 1 178 ? -7.589 11.329 -21.473 1.00 84.69 178 ALA A C 1
ATOM 1373 O O . ALA A 1 178 ? -8.372 11.690 -20.591 1.00 84.69 178 ALA A O 1
ATOM 1374 N N . LEU A 1 179 ? -7.018 10.117 -21.445 1.00 89.25 179 LEU A N 1
ATOM 1375 C CA . LEU A 1 179 ? -7.228 9.185 -20.331 1.00 89.25 179 LEU A CA 1
ATOM 1376 C C . LEU A 1 179 ? -6.636 9.709 -19.020 1.00 89.25 179 LEU A C 1
ATOM 1378 O O . LEU A 1 179 ? -7.264 9.546 -17.973 1.00 89.25 179 LEU A O 1
ATOM 1382 N N . GLN A 1 180 ? -5.479 10.381 -19.056 1.00 89.19 180 GLN A N 1
ATOM 1383 C CA . GLN A 1 180 ? -4.914 11.010 -17.854 1.00 89.19 180 GLN A CA 1
ATOM 1384 C C . GLN A 1 180 ? -5.807 12.143 -17.331 1.00 89.19 180 GLN A C 1
ATOM 1386 O O . GLN A 1 180 ? -6.007 12.261 -16.121 1.00 89.19 180 GLN A O 1
ATOM 1391 N N . ALA A 1 181 ? -6.431 12.915 -18.226 1.00 89.88 181 ALA A N 1
ATOM 1392 C CA . ALA A 1 181 ? -7.439 13.902 -17.842 1.00 89.88 181 ALA A CA 1
ATOM 1393 C C . ALA A 1 181 ? -8.676 13.244 -17.204 1.00 89.88 181 ALA A C 1
ATOM 1395 O O . ALA A 1 181 ? -9.191 13.730 -16.199 1.00 89.88 181 ALA A O 1
ATOM 1396 N N . LEU A 1 182 ? -9.132 12.105 -17.732 1.00 92.56 182 LEU A N 1
ATOM 1397 C CA . LEU A 1 182 ? -10.267 11.371 -17.168 1.00 92.56 182 LEU A CA 1
ATOM 1398 C C . LEU A 1 182 ? -9.941 10.751 -15.797 1.00 92.56 182 LEU A C 1
ATOM 1400 O O . LEU A 1 182 ? -10.794 10.735 -14.912 1.00 92.56 182 LEU A O 1
ATOM 1404 N N . ARG A 1 183 ? -8.693 10.327 -15.564 1.00 94.25 183 ARG A N 1
ATOM 1405 C CA . ARG A 1 183 ? -8.220 9.865 -14.246 1.00 94.25 183 ARG A CA 1
ATOM 1406 C C . ARG A 1 183 ? -8.290 10.960 -13.174 1.00 94.25 183 ARG A C 1
ATOM 1408 O O . ARG A 1 183 ? -8.513 10.631 -12.011 1.00 94.25 183 ARG A O 1
ATOM 1415 N N . LEU A 1 184 ? -8.184 12.246 -13.527 1.00 94.00 184 LEU A N 1
ATOM 1416 C CA . LEU A 1 184 ? -8.394 13.344 -12.567 1.00 94.00 184 LEU A CA 1
ATOM 1417 C C . LEU A 1 184 ? -9.829 13.376 -12.032 1.00 94.00 184 LEU A C 1
ATOM 1419 O O . LEU A 1 184 ? -10.026 13.621 -10.844 1.00 94.00 184 LEU A O 1
ATOM 1423 N N . VAL A 1 185 ? -10.820 13.068 -12.877 1.00 90.94 185 VAL A N 1
ATOM 1424 C CA . VAL A 1 185 ? -12.235 12.979 -12.470 1.00 90.94 185 VAL A CA 1
ATOM 1425 C C . VAL A 1 185 ? -12.439 11.884 -11.418 1.00 90.94 185 VAL A C 1
ATOM 1427 O O . VAL A 1 185 ? -13.319 12.006 -10.575 1.00 90.94 185 VAL A O 1
ATOM 1430 N N . VAL A 1 186 ? -11.591 10.852 -11.429 1.00 93.19 186 VAL A N 1
ATOM 1431 C CA . VAL A 1 186 ? -11.604 9.756 -10.450 1.00 93.19 186 VAL A CA 1
ATOM 1432 C C . VAL A 1 186 ? -10.856 10.127 -9.168 1.00 93.19 186 VAL A C 1
ATOM 1434 O O . VAL A 1 186 ? -11.343 9.898 -8.064 1.00 93.19 186 VAL A O 1
ATOM 1437 N N . VAL A 1 187 ? -9.666 10.719 -9.293 1.00 94.94 187 VAL A N 1
ATOM 1438 C CA . VAL A 1 187 ? -8.770 10.972 -8.150 1.00 94.94 187 VAL A CA 1
ATOM 1439 C C . VAL A 1 187 ? -9.227 12.149 -7.300 1.00 94.94 187 VAL A C 1
ATOM 1441 O O . VAL A 1 187 ? -9.052 12.102 -6.085 1.00 94.94 187 VAL A O 1
ATOM 1444 N N . ILE A 1 188 ? -9.819 13.189 -7.895 1.00 92.62 188 ILE A N 1
ATOM 1445 C CA . ILE A 1 188 ? -10.253 14.378 -7.148 1.00 92.62 188 ILE A CA 1
ATOM 1446 C C . ILE A 1 188 ? -11.301 14.015 -6.080 1.00 92.62 188 ILE A C 1
ATOM 1448 O O . ILE A 1 188 ? -11.067 14.349 -4.918 1.00 92.62 188 ILE A O 1
ATOM 1452 N N . PRO A 1 189 ? -12.398 13.291 -6.386 1.00 91.19 189 PRO A N 1
ATOM 1453 C CA . PRO A 1 189 ? -13.340 12.851 -5.359 1.00 91.19 189 PRO A CA 1
ATOM 1454 C C . PRO A 1 189 ? -12.701 11.956 -4.294 1.00 91.19 189 PRO A C 1
ATOM 1456 O O . PRO A 1 189 ? -12.974 12.134 -3.112 1.00 91.19 189 PRO A O 1
ATOM 1459 N N . CYS A 1 190 ? -11.800 11.046 -4.682 1.00 94.38 190 CYS A N 1
ATOM 1460 C CA . CYS A 1 190 ? -11.056 10.210 -3.737 1.00 94.38 190 CYS A CA 1
ATOM 1461 C C . CYS A 1 190 ? -10.190 11.038 -2.773 1.00 94.38 190 CYS A C 1
ATOM 1463 O O . CYS A 1 190 ? -10.145 10.755 -1.577 1.00 94.38 190 CYS A O 1
ATOM 1465 N N . PHE A 1 191 ? -9.512 12.070 -3.279 1.00 93.94 191 PHE A N 1
ATOM 1466 C CA . PHE A 1 191 ? -8.721 12.991 -2.469 1.00 93.94 191 PHE A CA 1
ATOM 1467 C C . PHE A 1 191 ? -9.605 13.817 -1.526 1.00 93.94 191 PHE A C 1
ATOM 1469 O O . PHE A 1 191 ? -9.279 13.956 -0.349 1.00 93.94 191 PHE A O 1
ATOM 1476 N N . LEU A 1 192 ? -10.741 14.325 -2.018 1.00 90.44 192 LEU A N 1
ATOM 1477 C CA . LEU A 1 192 ? -11.705 15.068 -1.203 1.00 90.44 192 LEU A CA 1
ATOM 1478 C C . LEU A 1 192 ? -12.307 14.193 -0.101 1.00 90.44 192 LEU A C 1
ATOM 1480 O O . LEU A 1 192 ? -12.381 14.645 1.035 1.00 90.44 192 LEU A O 1
ATOM 1484 N N . ALA A 1 193 ? -12.663 12.942 -0.399 1.00 91.38 193 ALA A N 1
ATOM 1485 C CA . ALA A 1 193 ? -13.130 11.973 0.589 1.00 91.38 193 ALA A CA 1
ATOM 1486 C C . ALA A 1 193 ? -12.106 11.785 1.718 1.00 91.38 193 ALA A C 1
ATOM 1488 O O . ALA A 1 193 ? -12.445 11.901 2.896 1.00 91.38 193 ALA A O 1
ATOM 1489 N N . VAL A 1 194 ? -10.830 11.582 1.375 1.00 91.94 194 VAL A N 1
ATOM 1490 C CA . VAL A 1 194 ? -9.739 11.476 2.357 1.00 91.94 194 VAL A CA 1
ATOM 1491 C C . VAL A 1 194 ? -9.575 12.768 3.159 1.00 91.94 194 VAL A C 1
ATOM 1493 O O . VAL A 1 194 ? -9.546 12.719 4.386 1.00 91.94 194 VAL A O 1
ATOM 1496 N N . GLY A 1 195 ? -9.517 13.926 2.497 1.00 88.88 195 GLY A N 1
ATOM 1497 C CA . GLY A 1 195 ? -9.370 15.227 3.154 1.00 88.88 195 GLY A CA 1
ATOM 1498 C C . GLY A 1 195 ? -10.516 15.534 4.119 1.00 88.88 195 GLY A C 1
ATOM 1499 O O . GLY A 1 195 ? -10.271 15.881 5.273 1.00 88.88 195 GLY A O 1
ATOM 1500 N N . LEU A 1 196 ? -11.760 15.311 3.688 1.00 86.12 196 LEU A N 1
ATOM 1501 C CA . LEU A 1 196 ? -12.952 15.455 4.521 1.00 86.12 196 LEU A CA 1
ATOM 1502 C C . LEU A 1 196 ? -12.953 14.473 5.687 1.00 86.12 196 LEU A C 1
ATOM 1504 O O . LEU A 1 196 ? -13.414 14.867 6.753 1.00 86.12 196 LEU A O 1
ATOM 1508 N N . THR A 1 197 ? -12.424 13.252 5.508 1.00 86.19 197 THR A N 1
ATOM 1509 C CA . THR A 1 197 ? -12.266 12.223 6.560 1.00 86.19 197 THR A CA 1
ATOM 1510 C C . THR A 1 197 ? -11.155 12.570 7.561 1.00 86.19 197 THR A C 1
ATOM 1512 O O . THR A 1 197 ? -11.252 12.229 8.739 1.00 86.19 197 THR A O 1
ATOM 1515 N N . ILE A 1 198 ? -10.154 13.349 7.168 1.00 82.81 198 ILE A N 1
ATOM 1516 C CA . ILE A 1 198 ? -9.137 13.878 8.089 1.00 82.81 198 ILE A CA 1
ATOM 1517 C C . ILE A 1 198 ? -9.639 15.140 8.814 1.00 82.81 198 ILE A C 1
ATOM 1519 O O . ILE A 1 198 ? -9.264 15.389 9.958 1.00 82.81 198 ILE A O 1
ATOM 1523 N N . ASP A 1 199 ? -10.488 15.950 8.176 1.00 79.25 199 ASP A N 1
ATOM 1524 C CA . ASP A 1 199 ? -10.939 17.237 8.727 1.00 79.25 199 ASP A CA 1
ATOM 1525 C C . ASP A 1 199 ? -11.826 17.088 9.970 1.00 79.25 199 ASP A C 1
ATOM 1527 O O . ASP A 1 199 ? -11.539 17.670 11.007 1.00 79.25 199 ASP A O 1
ATOM 1531 N N . GLY A 1 200 ? -12.849 16.240 9.908 1.00 69.75 200 GLY A N 1
ATOM 1532 C CA . GLY A 1 200 ? -13.724 15.906 11.045 1.00 69.75 200 GLY A CA 1
ATOM 1533 C C . GLY A 1 200 ? -13.129 14.896 12.036 1.00 69.75 200 GLY A C 1
ATOM 1534 O O . GLY A 1 200 ? -13.853 14.050 12.553 1.00 69.75 200 GLY A O 1
ATOM 1535 N N . ARG A 1 201 ? -11.811 14.945 12.250 1.00 68.75 201 ARG A N 1
ATOM 1536 C CA . ARG A 1 201 ? -11.119 14.225 13.330 1.00 68.75 201 ARG A CA 1
ATOM 1537 C C . ARG A 1 201 ? -11.545 14.776 14.698 1.00 68.75 201 ARG A C 1
ATOM 1539 O O . ARG A 1 201 ? -11.752 15.978 14.828 1.00 68.75 201 ARG A O 1
ATOM 1546 N N . THR A 1 202 ? -11.649 13.913 15.709 1.00 51.28 202 THR A N 1
ATOM 1547 C CA . THR A 1 202 ? -12.119 14.275 17.062 1.00 51.28 202 THR A CA 1
ATOM 1548 C C . THR A 1 202 ? -11.025 14.849 17.970 1.00 51.28 202 THR A C 1
ATOM 1550 O O . THR A 1 202 ? -11.344 15.556 18.919 1.00 51.28 202 THR A O 1
ATOM 1553 N N . SER A 1 203 ? -9.737 14.612 17.684 1.00 46.88 203 SER A N 1
ATOM 1554 C CA . SER A 1 203 ? -8.612 15.221 18.409 1.00 46.88 203 SER A CA 1
ATOM 1555 C C . SER A 1 203 ? -7.351 15.375 17.541 1.00 46.88 203 SER A C 1
ATOM 1557 O O . SER A 1 203 ? -7.145 14.644 16.571 1.00 46.88 203 SER A O 1
ATOM 1559 N N . GLY A 1 204 ? -6.497 16.337 17.916 1.00 57.94 204 GLY A N 1
ATOM 1560 C CA . GLY A 1 204 ? -5.080 16.408 17.538 1.00 57.94 204 GLY A CA 1
ATOM 1561 C C . GLY A 1 204 ? -4.701 16.917 16.136 1.00 57.94 204 GLY A C 1
ATOM 1562 O O . GLY A 1 204 ? -5.499 17.034 15.202 1.00 57.94 204 GLY A O 1
ATOM 1563 N N . GLU A 1 205 ? -3.409 17.237 16.010 1.00 67.38 205 GLU A N 1
ATOM 1564 C CA . GLU A 1 205 ? -2.709 17.497 14.747 1.00 67.38 205 GLU A CA 1
ATOM 1565 C C . GLU A 1 205 ? -2.708 16.254 13.840 1.00 67.38 205 GLU A C 1
ATOM 1567 O O . GLU A 1 205 ? -2.772 15.116 14.305 1.00 67.38 205 GLU A O 1
ATOM 1572 N N . ILE A 1 206 ? -2.590 16.455 12.524 1.00 78.81 206 ILE A N 1
ATOM 1573 C CA . ILE A 1 206 ? -2.499 15.350 11.561 1.00 78.81 206 ILE A CA 1
ATOM 1574 C C . ILE A 1 206 ? -1.181 14.602 11.776 1.00 78.81 206 ILE A C 1
ATOM 1576 O O . ILE A 1 206 ? -0.098 15.172 11.626 1.00 78.81 206 ILE A O 1
ATOM 1580 N N . GLY A 1 207 ? -1.280 13.312 12.099 1.00 77.81 207 GLY A N 1
ATOM 1581 C CA . GLY A 1 207 ? -0.127 12.443 12.290 1.00 77.81 207 GLY A CA 1
ATOM 1582 C C . GLY A 1 207 ? 0.719 12.254 11.019 1.00 77.81 207 GLY A C 1
ATOM 1583 O O . GLY A 1 207 ? 0.262 12.519 9.901 1.00 77.81 207 GLY A O 1
ATOM 1584 N N . PRO A 1 208 ? 1.965 11.755 11.148 1.00 84.50 208 PRO A N 1
ATOM 1585 C CA . PRO A 1 208 ? 2.853 11.556 10.005 1.00 84.50 208 PRO A CA 1
ATOM 1586 C C . PRO A 1 208 ? 2.267 10.660 8.908 1.00 84.50 208 PRO A C 1
ATOM 1588 O O . PRO A 1 208 ? 2.555 10.885 7.735 1.00 84.50 208 PRO A O 1
ATOM 1591 N N . ILE A 1 209 ? 1.453 9.656 9.257 1.00 87.69 209 ILE A N 1
ATOM 1592 C CA . ILE A 1 209 ? 0.845 8.741 8.277 1.00 87.69 209 ILE A CA 1
ATOM 1593 C C . ILE A 1 209 ? -0.178 9.489 7.411 1.00 87.69 209 ILE A C 1
ATOM 1595 O O . ILE A 1 209 ? -0.130 9.384 6.185 1.00 87.69 209 ILE A O 1
ATOM 1599 N N . GLY A 1 210 ? -1.037 10.309 8.028 1.00 87.50 210 GLY A N 1
ATOM 1600 C CA . GLY A 1 210 ? -1.991 11.162 7.313 1.00 87.50 210 GLY A CA 1
ATOM 1601 C C . GLY A 1 210 ? -1.300 12.125 6.342 1.00 87.50 210 GLY A C 1
ATOM 1602 O O . GLY A 1 210 ? -1.712 12.239 5.186 1.00 87.50 210 GLY A O 1
ATOM 1603 N N . TRP A 1 211 ? -0.188 12.743 6.758 1.00 90.38 211 TRP A N 1
ATOM 1604 C CA . TRP A 1 211 ? 0.610 13.613 5.883 1.00 90.38 211 TRP A CA 1
ATOM 1605 C C . TRP A 1 211 ? 1.241 12.880 4.699 1.00 90.38 211 TRP A C 1
ATOM 1607 O O . TRP A 1 211 ? 1.215 13.419 3.592 1.00 90.38 211 TRP A O 1
ATOM 1617 N N . HIS A 1 212 ? 1.767 11.663 4.885 1.00 91.31 212 HIS A N 1
ATOM 1618 C CA . HIS A 1 212 ? 2.281 10.876 3.758 1.00 91.31 212 HIS A CA 1
ATOM 1619 C C . HIS A 1 212 ? 1.188 10.626 2.711 1.00 91.31 212 HIS A C 1
ATOM 1621 O O . HIS A 1 212 ? 1.443 10.796 1.522 1.00 91.31 212 HIS A O 1
ATOM 1627 N N . ILE A 1 213 ? -0.027 10.256 3.137 1.00 94.31 213 ILE A N 1
ATOM 1628 C CA . ILE A 1 213 ? -1.132 9.965 2.211 1.00 94.31 213 ILE A CA 1
ATOM 1629 C C . ILE A 1 213 ? -1.561 11.235 1.464 1.00 94.31 213 ILE A C 1
ATOM 1631 O O . ILE A 1 213 ? -1.669 11.218 0.238 1.00 94.31 213 ILE A O 1
ATOM 1635 N N . LEU A 1 214 ? -1.752 12.353 2.172 1.00 93.44 214 LEU A N 1
ATOM 1636 C CA . LEU A 1 214 ? -2.144 13.630 1.562 1.00 93.44 214 LEU A CA 1
ATOM 1637 C C . LEU A 1 214 ? -1.104 14.146 0.554 1.00 93.44 214 LEU A C 1
ATOM 1639 O O . LEU A 1 214 ? -1.463 14.589 -0.539 1.00 93.44 214 LEU A O 1
ATOM 1643 N N . LEU A 1 215 ? 0.186 14.067 0.891 1.00 94.25 215 LEU A N 1
ATOM 1644 C CA . LEU A 1 215 ? 1.268 14.472 -0.010 1.00 94.25 215 LEU A CA 1
ATOM 1645 C C . LEU A 1 215 ? 1.420 13.521 -1.197 1.00 94.25 215 LEU A C 1
ATOM 1647 O O . LEU A 1 215 ? 1.695 13.981 -2.305 1.00 94.25 215 LEU A O 1
ATOM 1651 N N . ALA A 1 216 ? 1.176 12.224 -1.007 1.00 95.62 216 ALA A N 1
ATOM 1652 C CA . ALA A 1 216 ? 1.148 11.285 -2.116 1.00 95.62 216 ALA A CA 1
ATOM 1653 C C . ALA A 1 216 ? 0.053 11.671 -3.122 1.00 95.62 216 ALA A C 1
ATOM 1655 O O . ALA A 1 216 ? 0.339 11.803 -4.315 1.00 95.62 216 ALA A O 1
ATOM 1656 N N . PHE A 1 217 ? -1.175 11.933 -2.658 1.00 95.75 217 PHE A N 1
ATOM 1657 C CA . PHE A 1 217 ? -2.262 12.410 -3.523 1.00 95.75 217 PHE A CA 1
ATOM 1658 C C . PHE A 1 217 ? -1.887 13.680 -4.288 1.00 95.75 217 PHE A C 1
ATOM 1660 O O . PHE A 1 217 ? -2.172 13.779 -5.478 1.00 95.75 217 PHE A O 1
ATOM 1667 N N . CYS A 1 218 ? -1.212 14.626 -3.632 1.00 94.44 218 CYS A N 1
ATOM 1668 C CA . CYS A 1 218 ? -0.690 15.829 -4.277 1.00 94.44 218 CYS A CA 1
ATOM 1669 C C . CYS A 1 218 ? 0.250 15.485 -5.446 1.00 94.44 218 CYS A C 1
ATOM 1671 O O . CYS A 1 218 ? 0.092 16.018 -6.546 1.00 94.44 218 CYS A O 1
ATOM 1673 N N . GLY A 1 219 ? 1.171 14.539 -5.236 1.00 94.50 219 GLY A N 1
ATOM 1674 C CA . GLY A 1 219 ? 2.064 14.024 -6.274 1.00 94.50 219 GLY A CA 1
ATOM 1675 C C . GLY A 1 219 ? 1.319 13.408 -7.460 1.00 94.50 219 GLY A C 1
ATOM 1676 O O . GLY A 1 219 ? 1.630 13.735 -8.606 1.00 94.50 219 GLY A O 1
ATOM 1677 N N . LEU A 1 220 ? 0.298 12.579 -7.206 1.00 95.81 220 LEU A N 1
ATOM 1678 C CA . LEU A 1 220 ? -0.510 11.973 -8.271 1.00 95.81 220 LEU A CA 1
ATOM 1679 C C . LEU A 1 220 ? -1.337 13.013 -9.033 1.00 95.81 220 LEU A C 1
ATOM 1681 O O . LEU A 1 220 ? -1.339 13.006 -10.260 1.00 95.81 220 LEU A O 1
ATOM 1685 N N . ILE A 1 221 ? -2.028 13.912 -8.328 1.00 96.06 221 ILE A N 1
ATOM 1686 C CA . ILE A 1 221 ? -2.841 14.968 -8.949 1.00 96.06 221 ILE A CA 1
ATOM 1687 C C . ILE A 1 221 ? -1.959 15.840 -9.840 1.00 96.06 221 ILE A C 1
ATOM 1689 O O . ILE A 1 221 ? -2.318 16.113 -10.986 1.00 96.06 221 ILE A O 1
ATOM 1693 N N . TRP A 1 222 ? -0.781 16.230 -9.348 1.00 95.31 222 TRP A N 1
ATOM 1694 C CA . TRP A 1 222 ? 0.179 16.974 -10.150 1.00 95.31 222 TRP A CA 1
ATOM 1695 C C . TRP A 1 222 ? 0.615 16.182 -11.389 1.00 95.31 222 TRP A C 1
ATOM 1697 O O . TRP A 1 222 ? 0.575 16.725 -12.494 1.00 95.31 222 TRP A O 1
ATOM 1707 N N . ALA A 1 223 ? 0.969 14.902 -11.232 1.00 93.25 223 ALA A N 1
ATOM 1708 C CA . ALA A 1 223 ? 1.413 14.052 -12.335 1.00 93.25 223 ALA A CA 1
ATOM 1709 C C . ALA A 1 223 ? 0.337 13.894 -13.418 1.00 93.25 223 ALA A C 1
ATOM 1711 O O . ALA A 1 223 ? 0.637 14.019 -14.603 1.00 93.25 223 ALA A O 1
ATOM 1712 N N . LEU A 1 224 ? -0.921 13.680 -13.026 1.00 94.00 224 LEU A N 1
ATOM 1713 C CA . LEU A 1 224 ? -2.046 13.540 -13.951 1.00 94.00 224 LEU A CA 1
ATOM 1714 C C . LEU A 1 224 ? -2.365 14.856 -14.673 1.00 94.00 224 LEU A C 1
ATOM 1716 O O . LEU A 1 224 ? -2.576 14.848 -15.884 1.00 94.00 224 LEU A O 1
ATOM 1720 N N . CYS A 1 225 ? -2.331 15.995 -13.973 1.00 93.00 225 CYS A N 1
ATOM 1721 C CA . CYS A 1 225 ? -2.464 17.318 -14.594 1.00 93.00 225 CYS A CA 1
ATOM 1722 C C . CYS A 1 225 ? -1.338 17.585 -15.602 1.00 93.00 225 CYS A C 1
ATOM 1724 O O . CYS A 1 225 ? -1.595 18.019 -16.725 1.00 93.00 225 CYS A O 1
ATOM 1726 N N . ALA A 1 226 ? -0.092 17.304 -15.217 1.00 90.19 226 ALA A N 1
ATOM 1727 C CA . ALA A 1 226 ? 1.069 17.449 -16.086 1.00 90.19 226 ALA A CA 1
ATOM 1728 C C . ALA A 1 226 ? 0.970 16.538 -17.320 1.00 90.19 226 ALA A C 1
ATOM 1730 O O . ALA A 1 226 ? 1.274 16.979 -18.428 1.00 90.19 226 ALA A O 1
ATOM 1731 N N . ALA A 1 227 ? 0.503 15.300 -17.147 1.00 87.88 227 ALA A N 1
ATOM 1732 C CA . ALA A 1 227 ? 0.326 14.345 -18.234 1.00 87.88 227 ALA A CA 1
ATOM 1733 C C . ALA A 1 227 ? -0.804 14.744 -19.191 1.00 87.88 227 ALA A C 1
ATOM 1735 O O . ALA A 1 227 ? -0.620 14.684 -20.404 1.00 87.88 227 ALA A O 1
ATOM 1736 N N . ALA A 1 228 ? -1.930 15.236 -18.671 1.00 88.50 228 ALA A N 1
ATOM 1737 C CA . ALA A 1 228 ? -3.034 15.747 -19.483 1.00 88.50 228 ALA A CA 1
ATOM 1738 C C . ALA A 1 228 ? -2.637 16.989 -20.303 1.00 88.50 228 ALA A C 1
ATOM 1740 O O . ALA A 1 228 ? -3.061 17.152 -21.445 1.00 88.50 228 ALA A O 1
ATOM 1741 N N . LEU A 1 229 ? -1.795 17.863 -19.741 1.00 87.25 229 LEU A N 1
ATOM 1742 C CA . LEU A 1 229 ? -1.306 19.075 -20.408 1.00 87.25 229 LEU A CA 1
ATOM 1743 C C . LEU A 1 229 ? -0.054 18.842 -21.263 1.00 87.25 229 LEU A C 1
ATOM 1745 O O . LEU A 1 229 ? 0.445 19.778 -21.891 1.00 87.25 229 LEU A O 1
ATOM 1749 N N . ARG A 1 230 ? 0.462 17.612 -21.323 1.00 83.12 230 ARG A N 1
ATOM 1750 C CA . ARG A 1 230 ? 1.674 17.282 -22.079 1.00 83.12 230 ARG A CA 1
ATOM 1751 C C . ARG A 1 230 ? 1.625 17.734 -23.550 1.00 83.12 230 ARG A C 1
ATOM 1753 O O . ARG A 1 230 ? 2.623 18.323 -23.970 1.00 83.12 230 ARG A O 1
ATOM 1760 N N . PRO A 1 231 ? 0.513 17.589 -24.305 1.00 80.81 231 PRO A N 1
ATOM 1761 C CA . PRO A 1 231 ? 0.443 18.041 -25.700 1.00 80.81 231 PRO A CA 1
ATOM 1762 C C . PRO A 1 231 ? 0.584 19.558 -25.864 1.00 80.81 231 PRO A C 1
ATOM 1764 O O . PRO A 1 231 ? 0.995 20.031 -26.916 1.00 80.81 231 PRO A O 1
ATOM 1767 N N . VAL A 1 232 ? 0.250 20.335 -24.826 1.00 82.69 232 VAL A N 1
ATOM 1768 C CA . VAL A 1 232 ? 0.361 21.803 -24.835 1.00 82.69 232 VAL A CA 1
ATOM 1769 C C . VAL A 1 232 ? 1.816 22.243 -24.686 1.00 82.69 232 VAL A C 1
ATOM 1771 O O . VAL A 1 232 ? 2.229 23.257 -25.243 1.00 82.69 232 VAL A O 1
ATOM 1774 N N . PHE A 1 233 ? 2.594 21.498 -23.901 1.00 77.12 233 PHE A N 1
ATOM 1775 C CA . PHE A 1 233 ? 3.951 21.881 -23.523 1.00 77.12 233 PHE A CA 1
ATOM 1776 C C . PHE A 1 233 ? 5.055 21.206 -24.334 1.00 77.12 233 PHE A C 1
ATOM 1778 O O . PHE A 1 233 ? 6.196 21.655 -24.193 1.00 77.12 233 PHE A O 1
ATOM 1785 N N . ASP A 1 234 ? 4.721 20.138 -25.069 1.00 72.25 234 ASP A N 1
ATOM 1786 C CA . ASP A 1 234 ? 5.586 19.318 -25.931 1.00 72.25 234 ASP A CA 1
ATOM 1787 C C . ASP A 1 234 ? 7.031 19.203 -25.416 1.00 72.25 234 ASP A C 1
ATOM 1789 O O . ASP A 1 234 ? 7.998 19.653 -26.027 1.00 72.25 234 ASP A O 1
ATOM 1793 N N . SER A 1 235 ? 7.165 18.696 -24.187 1.00 73.25 235 SER A N 1
ATOM 1794 C CA . SER A 1 235 ? 8.437 18.648 -23.466 1.00 73.25 235 SER A CA 1
ATOM 1795 C C . SER A 1 235 ? 8.704 17.248 -22.944 1.00 73.25 235 SER A C 1
ATOM 1797 O O . SER A 1 235 ? 7.894 16.653 -22.227 1.00 73.25 235 SER A O 1
ATOM 1799 N N . VAL A 1 236 ? 9.881 16.736 -23.285 1.00 72.06 236 VAL A N 1
ATOM 1800 C CA . VAL A 1 236 ? 10.367 15.441 -22.805 1.00 72.06 236 VAL A CA 1
ATOM 1801 C C . VAL A 1 236 ? 10.766 15.531 -21.331 1.00 72.06 236 VAL A C 1
ATOM 1803 O O . VAL A 1 236 ? 10.572 14.580 -20.581 1.00 72.06 236 VAL A O 1
ATOM 1806 N N . GLU A 1 237 ? 11.240 16.694 -20.876 1.00 75.00 237 GLU A N 1
ATOM 1807 C CA . GLU A 1 237 ? 11.522 16.948 -19.460 1.00 75.00 237 GLU A CA 1
ATOM 1808 C C . GLU A 1 237 ? 10.258 16.812 -18.607 1.00 75.00 237 GLU A C 1
ATOM 1810 O O . GLU A 1 237 ? 10.308 16.264 -17.507 1.00 75.00 237 GLU A O 1
ATOM 1815 N N . LEU A 1 238 ? 9.115 17.275 -19.122 1.00 79.00 238 LEU A N 1
ATOM 1816 C CA . LEU A 1 238 ? 7.827 17.104 -18.457 1.00 79.00 238 LEU A CA 1
ATOM 1817 C C . LEU A 1 238 ? 7.421 15.624 -18.391 1.00 79.00 238 LEU A C 1
ATOM 1819 O O . LEU A 1 238 ? 6.975 15.174 -17.341 1.00 79.00 238 LEU A O 1
ATOM 1823 N N . ALA A 1 239 ? 7.625 14.862 -19.471 1.00 77.88 239 ALA A N 1
ATOM 1824 C CA . ALA A 1 239 ? 7.358 13.420 -19.507 1.00 77.88 239 ALA A CA 1
ATOM 1825 C C . ALA A 1 239 ? 8.177 12.651 -18.458 1.00 77.88 239 ALA A C 1
ATOM 1827 O O . ALA A 1 239 ? 7.634 11.835 -17.716 1.00 77.88 239 ALA A O 1
ATOM 1828 N N . TRP A 1 240 ? 9.466 12.977 -18.347 1.00 78.94 240 TRP A N 1
ATOM 1829 C CA . TRP A 1 240 ? 10.356 12.418 -17.331 1.00 78.94 240 TRP A CA 1
ATOM 1830 C C . TRP A 1 240 ? 9.884 12.761 -15.909 1.00 78.94 240 TRP A C 1
ATOM 1832 O O . TRP A 1 240 ? 9.783 11.885 -15.049 1.00 78.94 240 TRP A O 1
ATOM 1842 N N . MET A 1 241 ? 9.532 14.029 -15.664 1.00 81.88 241 MET A N 1
ATOM 1843 C CA . MET A 1 241 ? 9.036 14.479 -14.358 1.00 81.88 241 MET A CA 1
ATOM 1844 C C . MET A 1 241 ? 7.737 13.779 -13.944 1.00 81.88 241 MET A C 1
ATOM 1846 O O . MET A 1 241 ? 7.558 13.499 -12.761 1.00 81.88 241 MET A O 1
ATOM 1850 N N . ILE A 1 242 ? 6.842 13.483 -14.892 1.00 86.50 242 ILE A N 1
ATOM 1851 C CA . ILE A 1 242 ? 5.604 12.733 -14.628 1.00 86.50 242 ILE A CA 1
ATOM 1852 C C . ILE A 1 242 ? 5.932 11.342 -14.071 1.00 86.50 242 ILE A C 1
ATOM 1854 O O . ILE A 1 242 ? 5.378 10.959 -13.041 1.00 86.50 242 ILE A O 1
ATOM 1858 N N . GLY A 1 243 ? 6.873 10.619 -14.690 1.00 84.50 243 GLY A N 1
ATOM 1859 C CA . GLY A 1 243 ? 7.322 9.312 -14.199 1.00 84.50 243 GLY A CA 1
ATOM 1860 C C . GLY A 1 243 ? 7.880 9.386 -12.775 1.00 84.50 243 GLY A C 1
ATOM 1861 O O . GLY A 1 243 ? 7.460 8.629 -11.899 1.00 84.50 243 GLY A O 1
ATOM 1862 N N . LYS A 1 244 ? 8.739 10.378 -12.498 1.00 85.50 244 LYS A N 1
ATOM 1863 C CA . LYS A 1 244 ? 9.297 10.591 -11.150 1.00 85.50 244 LYS A CA 1
ATOM 1864 C C . LYS A 1 244 ? 8.239 10.929 -10.101 1.00 85.50 244 LYS A C 1
ATOM 1866 O O . LYS A 1 244 ? 8.347 10.475 -8.963 1.00 85.50 244 LYS A O 1
ATOM 1871 N N . ALA A 1 245 ? 7.224 11.707 -10.466 1.00 90.38 245 ALA A N 1
ATOM 1872 C CA . ALA A 1 245 ? 6.125 12.046 -9.570 1.00 90.38 245 ALA A CA 1
ATOM 1873 C C . ALA A 1 245 ? 5.276 10.815 -9.212 1.00 90.38 245 ALA A C 1
ATOM 1875 O O . ALA A 1 245 ? 4.908 10.636 -8.050 1.00 90.38 245 ALA A O 1
ATOM 1876 N N . ILE A 1 246 ? 5.012 9.940 -10.188 1.00 92.50 246 ILE A N 1
ATOM 1877 C CA . ILE A 1 246 ? 4.253 8.700 -9.985 1.00 92.50 246 ILE A CA 1
ATOM 1878 C C . ILE A 1 246 ? 5.030 7.730 -9.091 1.00 92.50 246 ILE A C 1
ATOM 1880 O O . ILE A 1 246 ? 4.509 7.252 -8.089 1.00 92.50 246 ILE A O 1
ATOM 1884 N N . GLU A 1 247 ? 6.285 7.438 -9.411 1.00 90.44 247 GLU A N 1
ATOM 1885 C CA . GLU A 1 247 ? 7.047 6.425 -8.674 1.00 90.44 247 GLU A CA 1
ATOM 1886 C C . GLU A 1 247 ? 7.525 6.929 -7.307 1.00 90.44 247 GLU A C 1
ATOM 1888 O O . GLU A 1 247 ? 7.501 6.197 -6.314 1.00 90.44 247 GLU A O 1
ATOM 1893 N N . GLY A 1 248 ? 7.917 8.200 -7.229 1.00 89.50 248 GLY A N 1
ATOM 1894 C CA . GLY A 1 248 ? 8.390 8.832 -6.004 1.00 89.50 248 GLY A CA 1
ATOM 1895 C C . GLY A 1 248 ? 7.277 9.328 -5.118 1.00 89.50 248 GLY A C 1
ATOM 1896 O O . GLY A 1 248 ? 6.976 8.723 -4.092 1.00 89.50 248 GLY A O 1
ATOM 1897 N N . TRP A 1 249 ? 6.697 10.464 -5.492 1.00 91.94 249 TRP A N 1
ATOM 1898 C CA . TRP A 1 249 ? 5.770 11.180 -4.623 1.00 91.94 249 TRP A CA 1
ATOM 1899 C C . TRP A 1 249 ? 4.513 10.358 -4.345 1.00 91.94 249 TRP A C 1
ATOM 1901 O O . TRP A 1 249 ? 4.115 10.249 -3.189 1.00 91.94 249 TRP A O 1
ATOM 1911 N N . TRP A 1 250 ? 3.942 9.715 -5.367 1.00 95.38 250 TRP A N 1
ATOM 1912 C CA . TRP A 1 250 ? 2.752 8.882 -5.206 1.00 95.38 250 TRP A CA 1
ATOM 1913 C C . TRP A 1 250 ? 3.064 7.505 -4.602 1.00 95.38 250 TRP A C 1
ATOM 1915 O O . TRP A 1 250 ? 2.709 7.241 -3.452 1.00 95.38 250 TRP A O 1
ATOM 1925 N N . LEU A 1 251 ? 3.732 6.616 -5.342 1.00 95.81 251 LEU A N 1
ATOM 1926 C CA . LEU A 1 251 ? 3.846 5.207 -4.946 1.00 95.81 251 LEU A CA 1
ATOM 1927 C C . LEU A 1 251 ? 4.767 4.991 -3.744 1.00 95.81 251 LEU A C 1
ATOM 1929 O O . LEU A 1 251 ? 4.395 4.275 -2.815 1.00 95.81 251 LEU A O 1
ATOM 1933 N N . THR A 1 252 ? 5.947 5.616 -3.725 1.00 94.38 252 THR A N 1
ATOM 1934 C CA . THR A 1 252 ? 6.861 5.491 -2.578 1.00 94.38 252 THR A CA 1
ATOM 1935 C C . THR A 1 252 ? 6.278 6.176 -1.336 1.00 94.38 252 THR A C 1
ATOM 1937 O O . THR A 1 252 ? 6.370 5.629 -0.235 1.00 94.38 252 THR A O 1
ATOM 1940 N N . GLY A 1 253 ? 5.603 7.320 -1.505 1.00 93.88 253 GLY A N 1
ATOM 1941 C CA . GLY A 1 253 ? 4.866 7.993 -0.429 1.00 93.88 253 GLY A CA 1
ATOM 1942 C C . GLY A 1 253 ? 3.794 7.099 0.210 1.00 93.88 253 GLY A C 1
ATOM 1943 O O . GLY A 1 253 ? 3.779 6.931 1.433 1.00 93.88 253 GLY A O 1
ATOM 1944 N N . LEU A 1 254 ? 2.952 6.453 -0.606 1.00 95.50 254 LEU A N 1
ATOM 1945 C CA . LEU A 1 254 ? 1.946 5.490 -0.136 1.00 95.50 254 LEU A CA 1
ATOM 1946 C C . LEU A 1 254 ? 2.565 4.237 0.495 1.00 95.50 254 LEU A C 1
ATOM 1948 O O . LEU A 1 254 ? 2.066 3.742 1.509 1.00 95.50 254 LEU A O 1
ATOM 1952 N N . ALA A 1 255 ? 3.654 3.717 -0.073 1.00 95.81 255 ALA A N 1
ATOM 1953 C CA . ALA A 1 255 ? 4.355 2.561 0.477 1.00 95.81 255 ALA A CA 1
ATOM 1954 C C . ALA A 1 255 ? 4.858 2.845 1.901 1.00 95.81 255 ALA A C 1
ATOM 1956 O O . ALA A 1 255 ? 4.625 2.050 2.808 1.00 95.81 255 ALA A O 1
ATOM 1957 N N . PHE A 1 256 ? 5.474 4.004 2.142 1.00 93.38 256 PHE A N 1
ATOM 1958 C CA . PHE A 1 256 ? 5.902 4.375 3.493 1.00 93.38 256 PHE A CA 1
ATOM 1959 C C . PHE A 1 256 ? 4.730 4.633 4.439 1.00 93.38 256 PHE A C 1
ATOM 1961 O O . PHE A 1 256 ? 4.781 4.167 5.577 1.00 93.38 256 PHE A O 1
ATOM 1968 N N . ALA A 1 257 ? 3.659 5.291 3.981 1.00 92.00 257 ALA A N 1
ATOM 1969 C CA . ALA A 1 257 ? 2.456 5.489 4.792 1.00 92.00 257 ALA A CA 1
ATOM 1970 C C . ALA A 1 257 ? 1.884 4.155 5.294 1.00 92.00 257 ALA A C 1
ATOM 1972 O O . ALA A 1 257 ? 1.627 3.975 6.484 1.00 92.00 257 ALA A O 1
ATOM 1973 N N . THR A 1 258 ? 1.728 3.198 4.378 1.00 92.44 258 THR A N 1
ATOM 1974 C CA . THR A 1 258 ? 1.167 1.880 4.686 1.00 92.44 258 THR A CA 1
ATOM 1975 C C . THR A 1 258 ? 2.092 1.057 5.582 1.00 92.44 258 THR A C 1
ATOM 1977 O O . THR A 1 258 ? 1.624 0.444 6.539 1.00 92.44 258 THR A O 1
ATOM 1980 N N . LEU A 1 259 ? 3.410 1.093 5.368 1.00 90.62 259 LEU A N 1
ATOM 1981 C CA . LEU A 1 259 ? 4.382 0.394 6.219 1.00 90.62 259 LEU A CA 1
ATOM 1982 C C . LEU A 1 259 ? 4.457 0.952 7.643 1.00 90.62 259 LEU A C 1
ATOM 1984 O O . LEU A 1 259 ? 4.583 0.173 8.591 1.00 90.62 259 LEU A O 1
ATOM 1988 N N . LEU A 1 260 ? 4.345 2.274 7.804 1.00 87.19 260 LEU A N 1
ATOM 1989 C CA . LEU A 1 260 ? 4.287 2.927 9.116 1.00 87.19 260 LEU A CA 1
ATOM 1990 C C . LEU A 1 260 ? 3.046 2.520 9.923 1.00 87.19 260 LEU A C 1
ATOM 1992 O O . LEU A 1 260 ? 3.062 2.661 11.141 1.00 87.19 260 LEU A O 1
ATOM 1996 N N . TYR A 1 261 ? 2.015 1.970 9.277 1.00 85.06 261 TYR A N 1
ATOM 1997 C CA . TYR A 1 261 ? 0.864 1.361 9.941 1.00 85.06 261 TYR A CA 1
ATOM 1998 C C . TYR A 1 261 ? 1.033 -0.154 10.142 1.00 85.06 261 TYR A C 1
ATOM 2000 O O . TYR A 1 261 ? 0.886 -0.660 11.254 1.00 85.06 261 TYR A O 1
ATOM 2008 N N . VAL A 1 262 ? 1.370 -0.891 9.078 1.00 83.25 262 VAL A N 1
ATOM 2009 C CA . VAL A 1 262 ? 1.408 -2.365 9.070 1.00 83.25 262 VAL A CA 1
ATOM 2010 C C . VAL A 1 262 ? 2.429 -2.924 10.060 1.00 83.25 262 VAL A C 1
ATOM 2012 O O . VAL A 1 262 ? 2.166 -3.932 10.716 1.00 83.25 262 VAL A O 1
ATOM 2015 N N . ILE A 1 263 ? 3.597 -2.290 10.176 1.00 81.00 263 ILE A N 1
ATOM 2016 C CA . ILE A 1 263 ? 4.703 -2.827 10.974 1.00 81.00 263 ILE A CA 1
ATOM 2017 C C . ILE A 1 263 ? 4.447 -2.683 12.481 1.00 81.00 263 ILE A C 1
ATOM 2019 O O . ILE A 1 263 ? 4.542 -3.693 13.183 1.00 81.00 263 ILE A O 1
ATOM 2023 N N . PRO A 1 264 ? 4.076 -1.499 13.009 1.00 70.31 264 PRO A N 1
ATOM 2024 C CA . PRO A 1 264 ? 3.702 -1.371 14.418 1.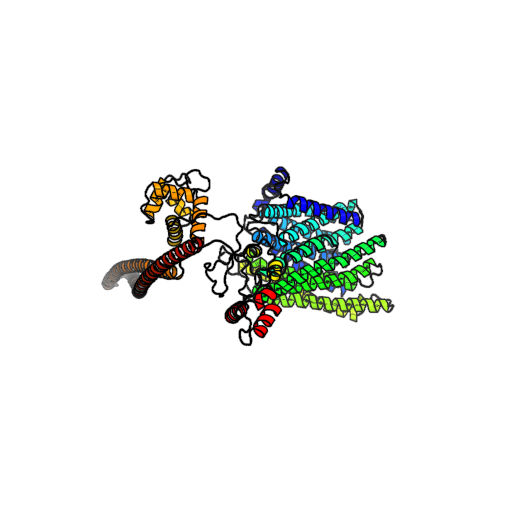00 70.31 264 PRO A CA 1
ATOM 2025 C C . PRO A 1 264 ? 2.467 -2.195 14.792 1.00 70.31 264 PRO A C 1
ATOM 2027 O O . PRO A 1 264 ? 2.440 -2.785 15.872 1.00 70.31 264 PRO A O 1
ATOM 2030 N N . ALA A 1 265 ? 1.483 -2.299 13.889 1.00 62.44 265 ALA A N 1
ATOM 2031 C CA . ALA A 1 265 ? 0.256 -3.065 14.111 1.00 62.44 265 ALA A CA 1
ATOM 2032 C C . ALA A 1 265 ? 0.475 -4.585 14.247 1.00 62.44 265 ALA A C 1
ATOM 2034 O O . ALA A 1 265 ? -0.446 -5.292 14.653 1.00 62.44 265 ALA A O 1
ATOM 2035 N N . GLY A 1 266 ? 1.659 -5.093 13.886 1.00 54.34 266 GLY A N 1
ATOM 2036 C CA . GLY A 1 266 ? 2.066 -6.485 14.080 1.00 54.34 266 GLY A CA 1
ATOM 2037 C C . GLY A 1 266 ? 2.863 -6.746 15.365 1.00 54.34 266 GLY A C 1
ATOM 2038 O O . GLY A 1 266 ? 3.399 -7.839 15.515 1.00 54.34 266 GLY A O 1
ATOM 2039 N N . GLY A 1 267 ? 3.012 -5.761 16.259 1.00 54.59 267 GLY A N 1
ATOM 2040 C CA . GLY A 1 267 ? 3.743 -5.900 17.524 1.00 54.59 267 GLY A CA 1
ATOM 2041 C C . GLY A 1 267 ? 3.341 -4.852 18.562 1.00 54.59 267 GLY A C 1
ATOM 2042 O O . GLY A 1 267 ? 2.182 -4.775 18.937 1.00 54.59 267 GLY A O 1
ATOM 2043 N N . SER A 1 268 ? 4.297 -4.044 19.036 1.00 51.06 268 SER A N 1
ATOM 2044 C CA . SER A 1 268 ? 4.123 -3.128 20.178 1.00 51.06 268 SER A CA 1
ATOM 2045 C C . SER A 1 268 ? 3.286 -1.864 19.911 1.00 51.06 268 SER A C 1
ATOM 2047 O O . SER A 1 268 ? 3.419 -0.916 20.680 1.00 51.06 268 SER A O 1
ATOM 2049 N N . GLY A 1 269 ? 2.595 -1.758 18.772 1.00 56.59 269 GLY A N 1
ATOM 2050 C CA . GLY A 1 269 ? 1.767 -0.595 18.412 1.00 56.59 269 GLY A CA 1
ATOM 2051 C C . GLY A 1 269 ? 2.517 0.713 18.113 1.00 56.59 269 GLY A C 1
ATOM 2052 O O . GLY A 1 269 ? 1.907 1.689 17.694 1.00 56.59 269 GLY A O 1
ATOM 2053 N N . ARG A 1 270 ? 3.852 0.757 18.256 1.00 60.69 270 ARG A N 1
ATOM 2054 C CA . ARG A 1 270 ? 4.646 2.004 18.229 1.00 60.69 270 ARG A CA 1
ATOM 2055 C C . ARG A 1 270 ? 5.625 2.097 17.060 1.00 60.69 270 ARG A C 1
ATOM 2057 O O . ARG A 1 270 ? 6.433 1.192 16.846 1.00 60.69 270 ARG A O 1
ATOM 2064 N N . ILE A 1 271 ? 5.635 3.248 16.384 1.00 75.06 271 ILE A N 1
ATOM 2065 C CA . ILE A 1 271 ? 6.713 3.634 15.458 1.00 75.06 271 ILE A CA 1
ATOM 2066 C C . ILE A 1 271 ? 7.996 4.008 16.217 1.00 75.06 271 ILE A C 1
ATOM 2068 O O . ILE A 1 271 ? 7.963 4.398 17.388 1.00 75.06 271 ILE A O 1
ATOM 2072 N N . TRP A 1 272 ? 9.154 3.883 15.565 1.00 79.25 272 TRP A N 1
ATOM 2073 C CA . TRP A 1 272 ? 10.442 4.144 16.206 1.00 79.25 272 TRP A CA 1
ATOM 2074 C C . TRP A 1 272 ? 10.646 5.623 16.552 1.00 79.25 272 TRP A C 1
ATOM 2076 O O . TRP A 1 272 ? 10.990 5.928 17.697 1.00 79.25 272 TRP A O 1
ATOM 2086 N N . SER A 1 273 ? 10.400 6.519 15.589 1.00 83.56 273 SER A N 1
ATOM 2087 C CA . SER A 1 273 ? 10.498 7.972 15.748 1.00 83.56 273 SER A CA 1
ATOM 2088 C C . SER A 1 273 ? 9.463 8.723 14.899 1.00 83.56 273 SER A C 1
ATOM 2090 O O . SER A 1 273 ? 9.379 8.542 13.680 1.00 83.56 273 SER A O 1
ATOM 2092 N N . ARG A 1 274 ? 8.711 9.630 15.538 1.00 78.81 274 ARG A N 1
ATOM 2093 C CA . ARG A 1 274 ? 7.798 10.567 14.859 1.00 78.81 274 ARG A CA 1
ATOM 2094 C C . ARG A 1 274 ? 8.552 11.598 14.026 1.00 78.81 274 ARG A C 1
ATOM 2096 O O . ARG A 1 274 ? 8.207 11.797 12.870 1.00 78.81 274 ARG A O 1
ATOM 2103 N N . SER A 1 275 ? 9.617 12.191 14.567 1.00 83.75 275 SER A N 1
ATOM 2104 C CA . SER A 1 275 ? 10.411 13.189 13.841 1.00 83.75 275 SER A CA 1
ATOM 2105 C C . SER A 1 275 ? 11.091 12.599 12.607 1.00 83.75 275 SER A C 1
ATOM 2107 O O . SER A 1 275 ? 11.190 13.274 11.584 1.00 83.75 275 SER A O 1
ATOM 2109 N N . LEU A 1 276 ? 11.496 11.323 12.657 1.00 84.25 276 LEU A N 1
ATOM 2110 C CA . LEU A 1 276 ? 12.058 10.640 11.493 1.00 84.25 276 LEU A CA 1
ATOM 2111 C C . LEU A 1 276 ? 10.982 10.286 10.456 1.00 84.25 276 LEU A C 1
ATOM 2113 O O . LEU A 1 276 ? 11.251 10.369 9.261 1.00 84.25 276 LEU A O 1
ATOM 2117 N N . ALA A 1 277 ? 9.758 9.955 10.887 1.00 86.25 277 ALA A N 1
ATOM 2118 C CA . ALA A 1 277 ? 8.617 9.818 9.976 1.00 86.25 277 ALA A CA 1
ATOM 2119 C C . ALA A 1 277 ? 8.305 11.159 9.293 1.00 86.25 277 ALA A C 1
ATOM 2121 O O . ALA A 1 277 ? 8.078 11.192 8.086 1.00 86.25 277 ALA A O 1
ATOM 2122 N N . THR A 1 278 ? 8.372 12.263 10.044 1.00 86.06 278 THR A N 1
ATOM 2123 C CA . THR A 1 278 ? 8.202 13.620 9.517 1.00 86.06 278 THR A CA 1
ATOM 2124 C C . THR A 1 278 ? 9.278 13.998 8.512 1.00 86.06 278 THR A C 1
ATOM 2126 O O . THR A 1 278 ? 8.965 14.442 7.409 1.00 86.06 278 THR A O 1
ATOM 2129 N N . ALA A 1 279 ? 10.546 13.749 8.838 1.00 87.69 279 ALA A N 1
ATOM 2130 C CA . ALA A 1 279 ? 11.650 13.946 7.905 1.00 87.69 279 ALA A CA 1
ATOM 2131 C C . ALA A 1 279 ? 11.492 13.093 6.632 1.00 87.69 279 ALA A C 1
ATOM 2133 O O . ALA A 1 279 ? 11.841 13.553 5.546 1.00 87.69 279 ALA A O 1
ATOM 2134 N N . GLY A 1 280 ? 10.928 11.886 6.762 1.00 87.12 280 GLY A N 1
ATOM 2135 C CA . GLY A 1 280 ? 10.606 10.990 5.653 1.00 87.12 280 GLY A CA 1
ATOM 2136 C C . GLY A 1 280 ? 9.659 11.624 4.634 1.00 87.12 280 GLY A C 1
ATOM 2137 O O . GLY A 1 280 ? 10.054 11.793 3.480 1.00 87.12 280 GLY A O 1
ATOM 2138 N N . TYR A 1 281 ? 8.447 12.031 5.040 1.00 88.25 281 TYR A N 1
ATOM 2139 C CA . TYR A 1 281 ? 7.491 12.612 4.083 1.00 88.25 281 TYR A CA 1
ATOM 2140 C C . TYR A 1 281 ? 7.900 13.996 3.589 1.00 88.25 281 TYR A C 1
ATOM 2142 O O . TYR A 1 281 ? 7.739 14.281 2.405 1.00 88.25 281 TYR A O 1
ATOM 2150 N N . VAL A 1 282 ? 8.444 14.856 4.459 1.00 89.50 282 VAL A N 1
ATOM 2151 C CA . VAL A 1 282 ? 8.872 16.203 4.051 1.00 89.50 282 VAL A CA 1
ATOM 2152 C C . VAL A 1 282 ? 10.018 16.096 3.056 1.00 89.50 282 VAL A C 1
ATOM 2154 O O . VAL A 1 282 ? 9.984 16.726 2.003 1.00 89.50 282 VAL A O 1
ATOM 2157 N N . GLY A 1 283 ? 11.023 15.272 3.351 1.00 89.81 283 GLY A N 1
ATOM 2158 C CA . GLY A 1 283 ? 12.151 15.103 2.448 1.00 89.81 283 GLY A CA 1
ATOM 2159 C C . GLY A 1 283 ? 11.742 14.438 1.135 1.00 89.81 283 GLY A C 1
ATOM 2160 O O . GLY A 1 283 ? 12.199 14.876 0.082 1.00 89.81 283 GLY A O 1
ATOM 2161 N N . LEU A 1 284 ? 10.845 13.447 1.153 1.00 89.56 284 LEU A N 1
ATOM 2162 C CA . LEU A 1 284 ? 10.336 12.827 -0.075 1.00 89.56 284 LEU A CA 1
ATOM 2163 C C . LEU A 1 284 ? 9.521 13.817 -0.923 1.00 89.56 284 LEU A C 1
ATOM 2165 O O . LEU A 1 284 ? 9.665 13.830 -2.141 1.00 89.56 284 LEU A O 1
ATOM 2169 N N . ALA A 1 285 ? 8.740 14.700 -0.297 1.00 88.56 285 ALA A N 1
ATOM 2170 C CA . ALA A 1 285 ? 8.008 15.753 -0.998 1.00 88.56 285 ALA A CA 1
ATOM 2171 C C . ALA A 1 285 ? 8.911 16.876 -1.542 1.00 88.56 285 ALA A C 1
ATOM 2173 O O . ALA A 1 285 ? 8.505 17.581 -2.455 1.00 88.56 285 ALA A O 1
ATOM 2174 N N . LEU A 1 286 ? 10.122 17.068 -1.013 1.00 88.12 286 LEU A N 1
ATOM 2175 C CA . LEU A 1 286 ? 11.046 18.120 -1.464 1.00 88.12 286 LEU A CA 1
ATOM 2176 C C . LEU A 1 286 ? 12.146 17.619 -2.410 1.00 88.12 286 LEU A C 1
ATOM 2178 O O . LEU A 1 286 ? 12.913 18.424 -2.940 1.00 88.12 286 LEU A O 1
ATOM 2182 N N . THR A 1 287 ? 12.251 16.308 -2.619 1.00 89.12 287 THR A N 1
ATOM 2183 C CA . THR A 1 287 ? 13.311 15.696 -3.427 1.00 89.12 287 THR A CA 1
ATOM 2184 C C . THR A 1 287 ? 12.746 14.910 -4.604 1.00 89.12 287 THR A C 1
ATOM 2186 O O . THR A 1 287 ? 11.567 14.556 -4.643 1.00 89.12 287 THR A O 1
ATOM 2189 N N . ILE A 1 288 ? 13.598 14.663 -5.599 1.00 87.00 288 ILE A N 1
ATOM 2190 C CA . ILE A 1 288 ? 13.274 13.806 -6.737 1.00 87.00 288 ILE A CA 1
ATOM 2191 C C . ILE A 1 288 ? 13.875 12.434 -6.460 1.00 87.00 288 ILE A C 1
ATOM 2193 O O . ILE A 1 288 ? 15.089 12.315 -6.335 1.00 87.00 288 ILE A O 1
ATOM 2197 N N . VAL A 1 289 ? 13.040 11.403 -6.356 1.00 87.56 289 VAL A N 1
ATOM 2198 C CA . VAL A 1 289 ? 13.516 10.030 -6.132 1.00 87.56 289 VAL A CA 1
ATOM 2199 C C . VAL A 1 289 ? 14.279 9.499 -7.352 1.00 87.56 289 VAL A C 1
ATOM 2201 O O . VAL A 1 289 ? 14.058 9.959 -8.477 1.00 87.56 289 VAL A O 1
ATOM 2204 N N . PRO A 1 290 ? 15.148 8.493 -7.177 1.00 85.50 290 PRO A N 1
ATOM 2205 C CA . PRO A 1 290 ? 15.973 8.023 -8.278 1.00 85.50 290 PRO A CA 1
ATOM 2206 C C . PRO A 1 290 ? 15.319 6.975 -9.187 1.00 85.50 290 PRO A C 1
ATOM 2208 O O . PRO A 1 290 ? 15.809 6.761 -10.296 1.00 85.50 290 PRO A O 1
ATOM 2211 N N . PHE A 1 291 ? 14.229 6.343 -8.747 1.00 86.56 291 PHE A N 1
ATOM 2212 C CA . PHE A 1 291 ? 13.512 5.275 -9.463 1.00 86.56 291 PHE A CA 1
ATOM 2213 C C . PHE A 1 291 ? 13.006 5.713 -10.843 1.00 86.56 291 PHE A C 1
ATOM 2215 O O . PHE A 1 291 ? 12.703 6.896 -11.007 1.00 86.56 291 PHE A O 1
ATOM 2222 N N . GLY A 1 292 ? 12.951 4.808 -11.827 1.00 73.81 292 GLY A N 1
ATOM 2223 C CA . GLY A 1 292 ? 12.304 5.062 -13.122 1.00 73.81 292 GLY A CA 1
ATOM 2224 C C . GLY A 1 292 ? 13.147 5.921 -14.043 1.00 73.81 292 GLY A C 1
ATOM 2225 O O . GLY A 1 292 ? 12.716 6.982 -14.493 1.00 73.81 292 GLY A O 1
ATOM 2226 N N . SER A 1 293 ? 14.418 5.568 -14.227 1.00 64.75 293 SER A N 1
ATOM 2227 C CA . SER A 1 293 ? 15.355 6.359 -15.048 1.00 64.75 293 SER A CA 1
ATOM 2228 C C . SER A 1 293 ? 15.409 5.911 -16.518 1.00 64.75 293 SER A C 1
ATOM 2230 O O . SER A 1 293 ? 16.298 6.331 -17.247 1.00 64.75 293 SER A O 1
ATOM 2232 N N . HIS A 1 294 ? 14.461 5.075 -16.953 1.00 58.22 294 HIS A N 1
ATOM 2233 C CA . HIS A 1 294 ? 14.415 4.426 -18.271 1.00 58.22 294 HIS A CA 1
ATOM 2234 C C . HIS A 1 294 ? 14.087 5.349 -19.457 1.00 58.22 294 HIS A C 1
ATOM 2236 O O . HIS A 1 294 ? 14.317 4.965 -20.600 1.00 58.22 294 HIS A O 1
ATOM 2242 N N . THR A 1 295 ? 13.576 6.564 -19.245 1.00 53.31 295 THR A N 1
ATOM 2243 C CA . THR A 1 295 ? 13.359 7.497 -20.360 1.00 53.31 295 THR A CA 1
ATOM 2244 C C . THR A 1 295 ? 14.674 8.195 -20.710 1.00 53.31 295 THR A C 1
ATOM 2246 O O . THR A 1 295 ? 15.158 9.012 -19.920 1.00 53.31 295 THR A O 1
ATOM 2249 N N . THR A 1 296 ? 15.225 7.891 -21.890 1.00 51.12 296 THR A N 1
ATOM 2250 C CA . THR A 1 296 ? 16.384 8.577 -22.484 1.00 51.12 296 THR A CA 1
ATOM 2251 C C . THR A 1 296 ? 16.213 10.082 -22.360 1.00 51.12 296 THR A C 1
ATOM 2253 O O . THR A 1 296 ? 15.213 10.658 -22.804 1.00 51.12 296 THR A O 1
ATOM 2256 N N . ILE A 1 297 ? 17.181 10.724 -21.725 1.00 55.88 297 ILE A N 1
ATOM 2257 C CA . ILE A 1 297 ? 17.123 12.152 -21.468 1.00 55.88 297 ILE A CA 1
ATOM 2258 C C . ILE A 1 297 ? 17.622 12.853 -22.722 1.00 55.88 297 ILE A C 1
ATOM 2260 O O . ILE A 1 297 ? 18.753 12.597 -23.139 1.00 55.88 297 ILE A O 1
ATOM 2264 N N . PRO A 1 298 ? 16.833 13.755 -23.328 1.00 54.78 298 PRO A N 1
ATOM 2265 C CA . PRO A 1 298 ? 17.301 14.483 -24.488 1.00 54.78 298 PRO A CA 1
ATOM 2266 C C . PRO A 1 298 ? 18.612 15.197 -24.173 1.00 54.78 298 PRO A C 1
ATOM 2268 O O . PRO A 1 298 ? 18.753 15.868 -23.145 1.00 54.78 298 PRO A O 1
ATOM 2271 N N . SER A 1 299 ? 19.553 15.139 -25.110 1.00 57.34 299 SER A N 1
ATOM 2272 C CA . SER A 1 299 ? 20.806 15.901 -25.058 1.00 57.34 299 SER A CA 1
ATOM 2273 C C . SER A 1 299 ? 20.592 17.420 -24.919 1.00 57.34 299 SER A C 1
ATOM 2275 O O . SER A 1 299 ? 21.537 18.148 -24.607 1.00 57.34 299 SER A O 1
ATOM 2277 N N . THR A 1 300 ? 19.351 17.890 -25.097 1.00 57.72 300 THR A N 1
ATOM 2278 C CA . THR A 1 300 ? 18.893 19.276 -24.967 1.00 57.72 300 THR A CA 1
ATOM 2279 C C . THR A 1 300 ? 18.798 19.782 -23.524 1.00 57.72 300 THR A C 1
ATOM 2281 O O . THR A 1 300 ? 18.724 20.998 -23.335 1.00 57.72 300 THR A O 1
ATOM 2284 N N . ILE A 1 301 ? 18.849 18.923 -22.492 1.00 66.31 301 ILE A N 1
ATOM 2285 C CA . ILE A 1 301 ? 18.907 19.405 -21.101 1.00 66.31 301 ILE A CA 1
ATOM 2286 C C . ILE A 1 301 ? 20.262 20.080 -20.851 1.00 66.31 301 ILE A C 1
ATOM 2288 O O . ILE A 1 301 ? 21.328 19.482 -21.028 1.00 66.31 301 ILE A O 1
ATOM 2292 N N . SER A 1 302 ? 20.245 21.331 -20.387 1.00 72.25 302 SER A N 1
ATOM 2293 C CA . SER A 1 302 ? 21.472 22.066 -20.065 1.00 72.25 302 SER A CA 1
ATOM 2294 C C . SER A 1 302 ? 22.298 21.345 -18.987 1.00 72.25 302 SER A C 1
ATOM 2296 O O . SER A 1 302 ? 21.756 20.746 -18.055 1.00 72.25 302 SER A O 1
ATOM 2298 N N . SER A 1 303 ? 23.629 21.390 -19.092 1.00 74.75 303 SER A N 1
ATOM 2299 C CA . SER A 1 303 ? 24.527 20.728 -18.130 1.00 74.75 303 SER A CA 1
ATOM 2300 C C . SER A 1 303 ? 24.279 21.134 -16.664 1.00 74.75 303 SER A C 1
ATOM 2302 O O . SER A 1 303 ? 24.277 20.247 -15.809 1.00 74.75 303 SER A O 1
ATOM 2304 N N . PRO A 1 304 ? 23.991 22.415 -16.337 1.00 77.31 304 PRO A N 1
ATOM 2305 C CA . PRO A 1 304 ? 23.641 22.805 -14.970 1.00 77.31 304 PRO A CA 1
ATOM 2306 C C . PRO A 1 304 ? 22.351 22.149 -14.461 1.00 77.31 304 PRO A C 1
ATOM 2308 O O . PRO A 1 304 ? 22.273 21.765 -13.296 1.00 77.31 304 PRO A O 1
ATOM 2311 N N . LEU A 1 305 ? 21.346 21.984 -15.327 1.00 72.75 305 LEU A N 1
ATOM 2312 C CA . LEU A 1 305 ? 20.078 21.357 -14.958 1.00 72.75 305 LEU A CA 1
ATOM 2313 C C . LEU A 1 305 ? 20.249 19.852 -14.715 1.00 72.75 305 LEU A C 1
ATOM 2315 O O . LEU A 1 305 ? 19.715 19.333 -13.739 1.00 72.75 305 LEU A O 1
ATOM 2319 N N . ARG A 1 306 ? 21.067 19.167 -15.523 1.00 75.62 306 ARG A N 1
ATOM 2320 C CA . ARG A 1 306 ? 21.441 17.764 -15.268 1.00 75.62 306 ARG A CA 1
ATOM 2321 C C . ARG A 1 306 ? 22.134 17.594 -13.919 1.00 75.62 306 ARG A C 1
ATOM 2323 O O . ARG A 1 306 ? 21.763 16.710 -13.154 1.00 75.62 306 ARG A O 1
ATOM 2330 N N . ALA A 1 307 ? 23.090 18.467 -13.600 1.00 79.00 307 ALA A N 1
ATOM 2331 C CA . ALA A 1 307 ? 23.790 18.429 -12.318 1.00 79.00 307 ALA A CA 1
ATOM 2332 C C . ALA A 1 307 ? 22.837 18.642 -11.129 1.00 79.00 307 ALA A C 1
ATOM 2334 O O . ALA A 1 307 ? 22.948 17.943 -10.120 1.00 79.00 307 ALA A O 1
ATOM 2335 N N . LEU A 1 308 ? 21.873 19.562 -11.251 1.00 78.44 308 LEU A N 1
ATOM 2336 C CA . LEU A 1 308 ? 20.876 19.809 -10.209 1.00 78.44 308 LEU A CA 1
ATOM 2337 C C . LEU A 1 308 ? 19.969 18.595 -9.984 1.00 78.44 308 LEU A C 1
ATOM 2339 O O . LEU A 1 308 ? 19.722 18.223 -8.838 1.00 78.44 308 LEU A O 1
ATOM 2343 N N . VAL A 1 309 ? 19.495 17.964 -11.059 1.00 77.62 309 VAL A N 1
ATOM 2344 C CA . VAL A 1 309 ? 18.638 16.776 -10.965 1.00 77.62 309 VAL A CA 1
ATOM 2345 C C . VAL A 1 309 ? 19.391 15.611 -10.326 1.00 77.62 309 VAL A C 1
ATOM 2347 O O . VAL A 1 309 ? 18.873 15.013 -9.387 1.00 77.62 309 VAL A O 1
ATOM 2350 N N . LEU A 1 310 ? 20.640 15.355 -10.732 1.00 78.81 310 LEU A N 1
ATOM 2351 C CA . LEU A 1 310 ? 21.491 14.343 -10.089 1.00 78.81 310 LEU A CA 1
ATOM 2352 C C . LEU A 1 310 ? 21.693 14.624 -8.604 1.00 78.81 310 LEU A C 1
ATOM 2354 O O . LEU A 1 310 ? 21.612 13.716 -7.779 1.00 78.81 310 LEU A O 1
ATOM 2358 N N . SER A 1 311 ? 21.936 15.888 -8.262 1.00 83.94 311 SER A N 1
ATOM 2359 C CA . SER A 1 311 ? 22.101 16.309 -6.873 1.00 83.94 311 SER A CA 1
ATOM 2360 C C . SER A 1 311 ? 20.813 16.106 -6.072 1.00 83.94 311 SER A C 1
ATOM 2362 O O . SER A 1 311 ? 20.878 15.665 -4.930 1.00 83.94 311 SER A O 1
ATOM 2364 N N . SER A 1 312 ? 19.641 16.362 -6.664 1.00 83.44 312 SER A N 1
ATOM 2365 C CA . SER A 1 312 ? 18.336 16.111 -6.035 1.00 83.44 312 SER A CA 1
ATOM 2366 C C . SER A 1 312 ? 18.072 14.614 -5.835 1.00 83.44 312 SER A C 1
ATOM 2368 O O . SER A 1 312 ? 17.651 14.212 -4.751 1.00 83.44 312 SER A O 1
ATOM 2370 N N . MET A 1 313 ? 18.407 13.783 -6.827 1.00 85.44 313 MET A N 1
ATOM 2371 C CA . MET A 1 313 ? 18.337 12.321 -6.724 1.00 85.44 313 MET A CA 1
ATOM 2372 C C . MET A 1 313 ? 19.250 11.793 -5.619 1.00 85.44 313 MET A C 1
ATOM 2374 O O . MET A 1 313 ? 18.814 10.993 -4.795 1.00 85.44 313 MET A O 1
ATOM 2378 N N . ALA A 1 314 ? 20.483 12.292 -5.527 1.00 87.62 314 ALA A N 1
ATOM 2379 C CA . ALA A 1 314 ? 21.386 11.955 -4.431 1.00 87.62 314 ALA A CA 1
ATOM 2380 C C . ALA A 1 314 ? 20.844 12.429 -3.072 1.00 87.62 314 ALA A C 1
ATOM 2382 O O . ALA A 1 314 ? 20.890 11.680 -2.097 1.00 87.62 314 ALA A O 1
ATOM 2383 N N . LEU A 1 315 ? 20.276 13.639 -3.006 1.00 90.88 315 LEU A N 1
ATOM 2384 C CA . LEU A 1 315 ? 19.686 14.193 -1.785 1.00 90.88 315 LEU A CA 1
ATOM 2385 C C . LEU A 1 315 ? 18.481 13.373 -1.303 1.00 90.88 315 LEU A C 1
ATOM 2387 O O . LEU A 1 315 ? 18.297 13.232 -0.096 1.00 90.88 315 LEU A O 1
ATOM 2391 N N . SER A 1 316 ? 17.707 12.783 -2.220 1.00 91.12 316 SER A N 1
ATOM 2392 C CA . SER A 1 316 ? 16.555 11.928 -1.898 1.00 91.12 316 SER A CA 1
ATOM 2393 C C . SER A 1 316 ? 16.928 10.640 -1.148 1.00 91.12 316 SER A C 1
ATOM 2395 O O . SER A 1 316 ? 16.088 10.062 -0.458 1.00 91.12 316 SER A O 1
ATOM 2397 N N . LEU A 1 317 ? 18.198 10.214 -1.177 1.00 92.00 317 LEU A N 1
ATOM 2398 C CA . LEU A 1 317 ? 18.655 9.096 -0.348 1.00 92.00 317 LEU A CA 1
ATOM 2399 C C . LEU A 1 317 ? 18.518 9.390 1.145 1.00 92.00 317 LEU A C 1
ATOM 2401 O O . LEU A 1 317 ? 18.295 8.464 1.919 1.00 92.00 317 LEU A O 1
ATOM 2405 N N . LEU A 1 318 ? 18.623 10.650 1.572 1.00 92.31 318 LEU A N 1
ATOM 2406 C CA . LEU A 1 318 ? 18.466 11.013 2.981 1.00 92.31 318 LEU A CA 1
ATOM 2407 C C . LEU A 1 318 ? 17.050 10.706 3.504 1.00 92.31 318 LEU A C 1
ATOM 2409 O O . LEU A 1 318 ? 16.945 9.958 4.476 1.00 92.31 318 LEU A O 1
ATOM 2413 N N . PRO A 1 319 ? 15.950 11.184 2.886 1.00 92.19 319 PRO A N 1
ATOM 2414 C CA . PRO A 1 319 ? 14.609 10.799 3.319 1.00 92.19 319 PRO A CA 1
ATOM 2415 C C . PRO A 1 319 ? 14.299 9.314 3.101 1.00 92.19 319 PRO A C 1
ATOM 2417 O O . PRO A 1 319 ? 13.638 8.717 3.948 1.00 92.19 319 PRO A O 1
ATOM 2420 N N . LEU A 1 320 ? 14.803 8.682 2.032 1.00 92.69 320 LEU A N 1
ATOM 2421 C CA . LEU A 1 320 ? 14.597 7.245 1.798 1.00 92.69 320 LEU A CA 1
ATOM 2422 C C . LEU A 1 320 ? 15.274 6.385 2.876 1.00 92.69 320 LEU A C 1
ATOM 2424 O O . LEU A 1 320 ? 14.667 5.447 3.400 1.00 92.69 320 LEU A O 1
ATOM 2428 N N . THR A 1 321 ? 16.513 6.715 3.251 1.00 92.00 321 THR A N 1
ATOM 2429 C CA . THR A 1 321 ? 17.226 6.044 4.350 1.00 92.00 321 THR A CA 1
ATOM 2430 C C . THR A 1 321 ? 16.566 6.329 5.693 1.00 92.00 321 THR A C 1
ATOM 2432 O O . THR A 1 321 ? 16.377 5.398 6.470 1.00 92.00 321 THR A O 1
ATOM 2435 N N . ALA A 1 322 ? 16.148 7.570 5.953 1.00 89.81 322 ALA A N 1
ATOM 2436 C CA . ALA A 1 322 ? 15.405 7.940 7.153 1.00 89.81 322 ALA A CA 1
ATOM 2437 C C . ALA A 1 322 ? 14.116 7.117 7.301 1.00 89.81 322 ALA A C 1
ATOM 2439 O O . ALA A 1 322 ? 13.915 6.466 8.326 1.00 89.81 322 ALA A O 1
ATOM 2440 N N . ALA A 1 323 ? 13.273 7.073 6.268 1.00 89.62 323 ALA A N 1
ATOM 2441 C CA . ALA A 1 323 ? 12.046 6.282 6.279 1.00 89.62 323 ALA A CA 1
ATOM 2442 C C . ALA A 1 323 ? 12.342 4.787 6.483 1.00 89.62 323 ALA A C 1
ATOM 2444 O O . ALA A 1 323 ? 11.733 4.148 7.342 1.00 89.62 323 ALA A O 1
ATOM 2445 N N . THR A 1 324 ? 13.342 4.254 5.773 1.00 91.00 324 THR A N 1
ATOM 2446 C CA . THR A 1 324 ? 13.765 2.849 5.888 1.00 91.00 324 THR A CA 1
ATOM 2447 C C . THR A 1 324 ? 14.227 2.501 7.300 1.00 91.00 324 THR A C 1
ATOM 2449 O O . THR A 1 324 ? 13.776 1.511 7.873 1.00 91.00 324 THR A O 1
ATOM 2452 N N . LEU A 1 325 ? 15.095 3.320 7.897 1.00 89.44 325 LEU A N 1
ATOM 2453 C CA . LEU A 1 325 ? 15.588 3.109 9.257 1.00 89.44 325 LEU A CA 1
ATOM 2454 C C . LEU A 1 325 ? 14.461 3.216 10.280 1.00 89.44 325 LEU A C 1
ATOM 2456 O O . LEU A 1 325 ? 14.416 2.411 11.206 1.00 89.44 325 LEU A O 1
ATOM 2460 N N . ASN A 1 326 ? 13.531 4.155 10.098 1.00 87.88 326 ASN A N 1
ATOM 2461 C CA . ASN A 1 326 ? 12.379 4.294 10.981 1.00 87.88 326 ASN A CA 1
ATOM 2462 C C . ASN A 1 326 ? 11.500 3.036 10.959 1.00 87.88 326 ASN A C 1
ATOM 2464 O O . ASN A 1 326 ? 11.130 2.501 12.005 1.00 87.88 326 ASN A O 1
ATOM 2468 N N . ILE A 1 327 ? 11.220 2.528 9.760 1.00 87.25 327 ILE A N 1
ATOM 2469 C CA . ILE A 1 327 ? 10.464 1.299 9.531 1.00 87.25 327 ILE A CA 1
ATOM 2470 C C . ILE A 1 327 ? 11.186 0.092 10.155 1.00 87.25 327 ILE A C 1
ATOM 2472 O O . ILE A 1 327 ? 10.611 -0.595 10.999 1.00 87.25 327 ILE A O 1
ATOM 2476 N N . LEU A 1 328 ? 12.458 -0.144 9.824 1.00 86.44 328 LEU A N 1
ATOM 2477 C CA . LEU A 1 328 ? 13.216 -1.304 10.316 1.00 86.44 328 LEU A CA 1
ATOM 2478 C C . LEU A 1 328 ? 13.457 -1.265 11.831 1.00 86.44 328 LEU A C 1
ATOM 2480 O O . LEU A 1 328 ? 13.400 -2.296 12.502 1.00 86.44 328 LEU A O 1
ATOM 2484 N N . ALA A 1 329 ? 13.686 -0.084 12.401 1.00 83.81 329 ALA A N 1
ATOM 2485 C CA . ALA A 1 329 ? 13.815 0.067 13.846 1.00 83.81 329 ALA A CA 1
ATOM 2486 C C . ALA A 1 329 ? 12.474 -0.139 14.575 1.00 83.81 329 ALA A C 1
ATOM 2488 O O . ALA A 1 329 ? 12.463 -0.518 15.746 1.00 83.81 329 ALA A O 1
ATOM 2489 N N . SER A 1 330 ? 11.341 0.045 13.891 1.00 82.25 330 SER A N 1
ATOM 2490 C CA . SER A 1 330 ? 10.019 -0.303 14.430 1.00 82.25 330 SER A CA 1
ATOM 2491 C C . SER A 1 330 ? 9.812 -1.826 14.472 1.00 82.25 330 SER A C 1
ATOM 2493 O O . SER A 1 330 ? 9.221 -2.343 15.420 1.00 82.25 330 SER A O 1
ATOM 2495 N N . VAL A 1 331 ? 10.385 -2.573 13.519 1.00 77.38 331 VAL A N 1
ATOM 2496 C CA . VAL A 1 331 ? 10.356 -4.052 13.493 1.00 77.38 331 VAL A CA 1
ATOM 2497 C C . VAL A 1 331 ? 11.069 -4.652 14.705 1.00 77.38 331 VAL A C 1
ATOM 2499 O O . VAL A 1 331 ? 10.565 -5.590 15.322 1.00 77.38 331 VAL A O 1
ATOM 2502 N N . SER A 1 332 ? 12.242 -4.123 15.073 1.00 68.38 332 SER A N 1
ATOM 2503 C CA . SER A 1 332 ? 13.013 -4.646 16.211 1.00 68.38 332 SER A CA 1
ATOM 2504 C C . SER A 1 332 ? 12.283 -4.461 17.546 1.00 68.38 332 SER A C 1
ATOM 2506 O O . SER A 1 332 ? 12.407 -5.308 18.429 1.00 68.38 332 SER A O 1
ATOM 2508 N N . ARG A 1 333 ? 11.464 -3.407 17.676 1.00 63.12 333 ARG A N 1
ATOM 2509 C CA . ARG A 1 333 ? 10.553 -3.218 18.816 1.00 63.12 333 ARG A CA 1
ATOM 2510 C C . ARG A 1 333 ? 9.369 -4.184 18.775 1.00 63.12 333 ARG A C 1
ATOM 2512 O O . ARG A 1 333 ? 9.044 -4.766 19.805 1.00 63.12 333 ARG A O 1
ATOM 2519 N N . SER A 1 334 ? 8.784 -4.409 17.597 1.00 57.22 334 SER A N 1
ATOM 2520 C CA . SER A 1 334 ? 7.686 -5.368 17.390 1.00 57.22 334 SER A CA 1
ATOM 2521 C C . SER A 1 334 ? 8.084 -6.805 17.764 1.00 57.22 334 SER A C 1
ATOM 2523 O O . SER A 1 334 ? 7.341 -7.476 18.476 1.00 57.22 334 SER A O 1
ATOM 2525 N N . ARG A 1 335 ? 9.292 -7.253 17.393 1.00 55.28 335 ARG A N 1
ATOM 2526 C CA . ARG A 1 335 ? 9.787 -8.618 17.660 1.00 55.28 335 ARG A CA 1
ATOM 2527 C C . ARG A 1 335 ? 10.036 -8.928 19.145 1.00 55.28 335 ARG A C 1
ATOM 2529 O O . ARG A 1 335 ? 10.082 -10.096 19.515 1.00 55.28 335 ARG A O 1
ATOM 2536 N N . ASN A 1 336 ? 10.200 -7.903 19.980 1.00 46.94 336 ASN A N 1
ATOM 2537 C CA . ASN A 1 336 ? 10.505 -8.045 21.407 1.00 46.94 336 ASN A CA 1
ATOM 2538 C C . ASN A 1 336 ? 9.259 -7.944 22.310 1.00 46.94 336 ASN A C 1
ATOM 2540 O O . ASN A 1 336 ? 9.402 -8.009 23.530 1.00 46.94 336 ASN A O 1
ATOM 2544 N N . ALA A 1 337 ? 8.068 -7.731 21.735 1.00 45.00 337 ALA A N 1
ATOM 2545 C CA . ALA A 1 337 ? 6.866 -7.379 22.487 1.00 45.00 337 ALA A CA 1
ATOM 2546 C C . ALA A 1 337 ? 5.981 -8.571 22.878 1.00 45.00 337 ALA A C 1
ATOM 2548 O O . ALA A 1 337 ? 5.425 -8.514 23.967 1.00 45.00 337 ALA A O 1
ATOM 2549 N N . ASP A 1 338 ? 5.880 -9.636 22.071 1.00 38.44 338 ASP A N 1
ATOM 2550 C CA . ASP A 1 338 ? 5.245 -10.890 22.500 1.00 38.44 338 ASP A CA 1
ATOM 2551 C C . ASP A 1 338 ? 5.437 -12.043 21.501 1.00 38.44 338 ASP A C 1
ATOM 2553 O O . ASP A 1 338 ? 5.677 -11.826 20.312 1.00 38.44 338 ASP A O 1
ATOM 2557 N N . GLY A 1 339 ? 5.302 -13.282 21.983 1.00 44.00 339 GLY A N 1
ATOM 2558 C CA . GLY A 1 339 ? 5.359 -14.526 21.199 1.00 44.00 339 GLY A CA 1
ATOM 2559 C C . GLY A 1 339 ? 4.103 -14.811 20.362 1.00 44.00 339 GLY A C 1
ATOM 2560 O O . GLY A 1 339 ? 3.620 -15.941 20.367 1.00 44.00 339 GLY A O 1
ATOM 2561 N N . SER A 1 340 ? 3.548 -13.803 19.686 1.00 42.34 340 SER A N 1
ATOM 2562 C CA . SER A 1 340 ? 2.224 -13.854 19.052 1.00 42.34 340 SER A CA 1
ATOM 2563 C C . SER A 1 340 ? 2.204 -14.391 17.606 1.00 42.34 340 SER A C 1
ATOM 2565 O O . SER A 1 340 ? 3.217 -14.476 16.906 1.00 42.34 340 SER A O 1
ATOM 2567 N N . ASP A 1 341 ? 1.001 -14.804 17.194 1.00 45.59 341 ASP A N 1
ATOM 2568 C CA . ASP A 1 341 ? 0.621 -15.582 16.009 1.00 45.59 341 ASP A CA 1
ATOM 2569 C C . ASP A 1 341 ? 1.336 -15.280 14.676 1.00 45.59 341 ASP A C 1
ATOM 2571 O O . ASP A 1 341 ? 1.514 -14.145 14.228 1.00 45.59 341 ASP A O 1
ATOM 2575 N N . GLY A 1 342 ? 1.645 -16.355 13.940 1.00 49.25 342 GLY A N 1
ATOM 2576 C CA . GLY A 1 342 ? 2.492 -16.347 12.738 1.00 49.25 342 GLY A CA 1
ATOM 2577 C C . GLY A 1 342 ? 2.017 -15.520 11.528 1.00 49.25 342 GLY A C 1
ATOM 2578 O O . GLY A 1 342 ? 2.777 -15.397 10.559 1.00 49.25 342 GLY A O 1
ATOM 2579 N N . SER A 1 343 ? 0.805 -14.951 11.542 1.00 48.75 343 SER A N 1
ATOM 2580 C CA . SER A 1 343 ? 0.266 -14.153 10.425 1.00 48.75 343 SER A CA 1
ATOM 2581 C C . SER A 1 343 ? 0.901 -12.762 10.331 1.00 48.75 343 SER A C 1
ATOM 2583 O O . SER A 1 343 ? 1.352 -12.348 9.257 1.00 48.75 343 SER A O 1
ATOM 2585 N N . TYR A 1 344 ? 1.007 -12.060 11.464 1.00 59.12 344 TYR A N 1
ATOM 2586 C CA . TYR A 1 344 ? 1.590 -10.717 11.515 1.00 59.12 344 TYR A CA 1
ATOM 2587 C C . TYR A 1 344 ? 3.104 -10.757 11.352 1.00 59.12 344 TYR A C 1
ATOM 2589 O O . TYR A 1 344 ? 3.654 -9.947 10.611 1.00 59.12 344 TYR A O 1
ATOM 2597 N N . SER A 1 345 ? 3.761 -11.780 11.905 1.00 68.00 345 SER A N 1
ATOM 2598 C CA . SER A 1 345 ? 5.189 -12.030 11.681 1.00 68.00 345 SER A CA 1
ATOM 2599 C C . SER A 1 345 ? 5.538 -12.096 10.184 1.00 68.00 345 SER A C 1
ATOM 2601 O O . SER A 1 345 ? 6.495 -11.463 9.743 1.00 68.00 345 SER A O 1
ATOM 2603 N N . SER A 1 346 ? 4.715 -12.775 9.375 1.00 76.00 346 SER A N 1
ATOM 2604 C CA . SER A 1 346 ? 4.955 -12.909 7.930 1.00 76.00 346 SER A CA 1
ATOM 2605 C C . SER A 1 346 ? 4.753 -11.587 7.173 1.00 76.00 346 SER A C 1
ATOM 2607 O O . SER A 1 346 ? 5.558 -11.245 6.308 1.00 76.00 346 SER A O 1
ATOM 2609 N N . SER A 1 347 ? 3.721 -10.814 7.528 1.00 80.25 347 SER A N 1
ATOM 2610 C CA . SER A 1 347 ? 3.440 -9.502 6.917 1.00 80.25 347 SER A CA 1
ATOM 2611 C C . SER A 1 347 ? 4.520 -8.470 7.257 1.00 80.25 347 SER A C 1
ATOM 2613 O O . SER A 1 347 ? 4.979 -7.733 6.387 1.00 80.25 347 SER A O 1
ATOM 2615 N N . VAL A 1 348 ? 4.995 -8.466 8.507 1.00 82.31 348 VAL A N 1
ATOM 2616 C CA . VAL A 1 348 ? 6.107 -7.616 8.954 1.00 82.31 348 VAL A CA 1
ATOM 2617 C C . VAL A 1 348 ? 7.398 -7.986 8.218 1.00 82.31 348 VAL A C 1
ATOM 2619 O O . VAL A 1 348 ? 8.116 -7.093 7.772 1.00 82.31 348 VAL A O 1
ATOM 2622 N N . MET A 1 349 ? 7.686 -9.279 8.021 1.00 82.75 349 MET A N 1
ATOM 2623 C CA . MET A 1 349 ? 8.845 -9.728 7.235 1.00 82.75 349 MET A CA 1
ATOM 2624 C C . MET A 1 349 ? 8.771 -9.274 5.772 1.00 82.75 349 MET A C 1
ATOM 2626 O O . MET A 1 349 ? 9.763 -8.758 5.258 1.00 82.75 349 MET A O 1
ATOM 2630 N N . LEU A 1 350 ? 7.608 -9.416 5.124 1.00 86.31 350 LEU A N 1
ATOM 2631 C CA . LEU A 1 350 ? 7.367 -8.933 3.758 1.00 86.31 350 LEU A CA 1
ATOM 2632 C C . LEU A 1 350 ? 7.629 -7.428 3.645 1.00 86.31 350 LEU A C 1
ATOM 2634 O O . LEU A 1 350 ? 8.418 -7.002 2.804 1.00 86.31 350 LEU A O 1
ATOM 2638 N N . GLY A 1 351 ? 7.023 -6.635 4.532 1.00 88.94 351 GLY A N 1
ATOM 2639 C CA . GLY A 1 351 ? 7.175 -5.181 4.528 1.00 88.94 351 GLY A CA 1
ATOM 2640 C C . GLY A 1 351 ? 8.617 -4.747 4.794 1.00 88.94 351 GLY A C 1
ATOM 2641 O O . GLY A 1 351 ? 9.136 -3.865 4.114 1.00 88.94 351 GLY A O 1
ATOM 2642 N N . SER A 1 352 ? 9.305 -5.418 5.721 1.00 87.12 352 SER A N 1
ATOM 2643 C CA . SER A 1 352 ? 10.717 -5.154 6.030 1.00 87.12 352 SER A CA 1
ATOM 2644 C C . SER A 1 352 ? 11.627 -5.454 4.839 1.00 87.12 352 SER A C 1
ATOM 2646 O O . SER A 1 352 ? 12.463 -4.629 4.475 1.00 87.12 352 SER A O 1
ATOM 2648 N N . ALA A 1 353 ? 11.446 -6.617 4.204 1.00 88.88 353 ALA A N 1
ATOM 2649 C CA . ALA A 1 353 ? 12.205 -7.006 3.020 1.00 88.88 353 ALA A CA 1
ATOM 2650 C C . ALA A 1 353 ? 11.942 -6.048 1.849 1.00 88.88 353 ALA A C 1
ATOM 2652 O O . ALA A 1 353 ? 12.894 -5.574 1.232 1.00 88.88 353 ALA A O 1
ATOM 2653 N N . GLY A 1 354 ? 10.676 -5.693 1.602 1.00 91.81 354 GLY A N 1
ATOM 2654 C CA . GLY A 1 354 ? 10.295 -4.701 0.595 1.00 91.81 354 GLY A CA 1
ATOM 2655 C C . GLY A 1 354 ? 10.957 -3.348 0.835 1.00 91.81 354 GLY A C 1
ATOM 2656 O O . GLY A 1 354 ? 11.540 -2.780 -0.081 1.00 91.81 354 GLY A O 1
ATOM 2657 N N . THR A 1 355 ? 10.981 -2.873 2.082 1.00 91.38 355 THR A N 1
ATOM 2658 C CA . THR A 1 355 ? 11.641 -1.604 2.437 1.00 91.38 355 THR A CA 1
ATOM 2659 C C . THR A 1 355 ? 13.150 -1.644 2.172 1.00 91.38 355 THR A C 1
ATOM 2661 O O . THR A 1 355 ? 13.706 -0.703 1.607 1.00 91.38 355 THR A O 1
ATOM 2664 N N . CYS A 1 356 ? 13.825 -2.746 2.515 1.00 91.44 356 CYS A N 1
ATOM 2665 C CA . CYS A 1 356 ? 15.242 -2.924 2.194 1.00 91.44 356 CYS A CA 1
ATOM 2666 C C . CYS A 1 356 ? 15.491 -2.911 0.680 1.00 91.44 356 CYS A C 1
ATOM 2668 O O . CYS A 1 356 ? 16.421 -2.251 0.219 1.00 91.44 356 CYS A O 1
ATOM 2670 N N . ILE A 1 357 ? 14.660 -3.615 -0.096 1.00 91.88 357 ILE A N 1
ATOM 2671 C CA . ILE A 1 357 ? 14.797 -3.664 -1.556 1.00 91.88 357 ILE A CA 1
ATOM 2672 C C . ILE A 1 357 ? 14.496 -2.301 -2.184 1.00 91.88 357 ILE A C 1
ATOM 2674 O O . ILE A 1 357 ? 15.211 -1.919 -3.105 1.00 91.88 357 ILE A O 1
ATOM 2678 N N . LEU A 1 358 ? 13.523 -1.533 -1.676 1.00 92.38 358 LEU A N 1
ATOM 2679 C CA . LEU A 1 358 ? 13.287 -0.149 -2.109 1.00 92.38 358 LEU A CA 1
ATOM 2680 C C . LEU A 1 358 ? 14.560 0.691 -1.967 1.00 92.38 358 LEU A C 1
ATOM 2682 O O . LEU A 1 358 ? 14.951 1.374 -2.911 1.00 92.38 358 LEU A O 1
ATOM 2686 N N . LEU A 1 359 ? 15.245 0.601 -0.824 1.00 92.25 359 LEU A N 1
ATOM 2687 C CA . LEU A 1 359 ? 16.478 1.351 -0.600 1.00 92.25 359 LEU A CA 1
ATOM 2688 C C . LEU A 1 359 ? 17.617 0.883 -1.516 1.00 92.25 359 LEU A C 1
ATOM 2690 O O . LEU A 1 359 ? 18.290 1.711 -2.125 1.00 92.25 359 LEU A O 1
ATOM 2694 N N . VAL A 1 360 ? 17.825 -0.430 -1.651 1.00 90.56 360 VAL A N 1
ATOM 2695 C CA . VAL A 1 360 ? 18.853 -0.990 -2.549 1.00 90.56 360 VAL A CA 1
ATOM 2696 C C . VAL A 1 360 ? 18.588 -0.593 -4.002 1.00 90.56 360 VAL A C 1
ATOM 2698 O O . VAL A 1 360 ? 19.512 -0.179 -4.701 1.00 90.56 360 VAL A O 1
ATOM 2701 N N . SER A 1 361 ? 17.328 -0.652 -4.433 1.00 90.62 361 SER A N 1
ATOM 2702 C CA . SER A 1 361 ? 16.914 -0.216 -5.768 1.00 90.62 361 SER A CA 1
ATOM 2703 C C . SER A 1 361 ? 17.167 1.278 -5.944 1.00 90.62 361 SER A C 1
ATOM 2705 O O . SER A 1 361 ? 17.656 1.677 -6.988 1.00 90.62 361 SER A O 1
ATOM 2707 N N . ALA A 1 362 ? 16.954 2.100 -4.909 1.00 90.62 362 ALA A N 1
ATOM 2708 C CA . ALA A 1 362 ? 17.222 3.535 -4.979 1.00 90.62 362 ALA A CA 1
ATOM 2709 C C . ALA A 1 362 ? 18.707 3.824 -5.220 1.00 90.62 362 ALA A C 1
ATOM 2711 O O . ALA A 1 362 ? 19.048 4.637 -6.077 1.00 90.62 362 ALA A O 1
ATOM 2712 N N . PHE A 1 363 ? 19.596 3.126 -4.505 1.00 88.69 363 PHE A N 1
ATOM 2713 C CA . PHE A 1 363 ? 21.035 3.214 -4.753 1.00 88.69 363 PHE A CA 1
ATOM 2714 C C . PHE A 1 363 ? 21.382 2.774 -6.177 1.00 88.69 363 PHE A C 1
ATOM 2716 O O . PHE A 1 363 ? 22.091 3.500 -6.871 1.00 88.69 363 PHE A O 1
ATOM 2723 N N . GLY A 1 364 ? 20.852 1.633 -6.631 1.00 86.25 364 GLY A N 1
ATOM 2724 C CA . GLY A 1 364 ? 21.040 1.146 -7.999 1.00 86.25 364 GLY A CA 1
ATOM 2725 C C . GLY A 1 364 ? 20.616 2.180 -9.045 1.00 86.25 364 GLY A C 1
ATOM 2726 O O . GLY A 1 364 ? 21.433 2.578 -9.876 1.00 86.25 364 GLY A O 1
ATOM 2727 N N . SER A 1 365 ? 19.388 2.688 -8.930 1.00 86.31 365 SER A N 1
ATOM 2728 C CA . SER A 1 365 ? 18.792 3.663 -9.846 1.00 86.31 365 SER A CA 1
ATOM 2729 C C . SER A 1 365 ? 19.525 5.009 -9.878 1.00 86.31 365 SER A C 1
ATOM 2731 O O . SER A 1 365 ? 19.477 5.694 -10.896 1.00 86.31 365 SER A O 1
ATOM 2733 N N . ILE A 1 366 ? 20.241 5.413 -8.818 1.00 85.44 366 ILE A N 1
ATOM 2734 C CA . ILE A 1 366 ? 21.094 6.620 -8.858 1.00 85.44 366 ILE A CA 1
ATOM 2735 C C . ILE A 1 366 ? 22.306 6.407 -9.751 1.00 85.44 366 ILE A C 1
ATOM 2737 O O . ILE A 1 366 ? 22.646 7.294 -10.531 1.00 85.44 366 ILE A O 1
ATOM 2741 N N . PHE A 1 367 ? 22.974 5.257 -9.647 1.00 82.69 367 PHE A N 1
ATOM 2742 C CA . PHE A 1 367 ? 24.167 4.988 -10.449 1.00 82.69 367 PHE A CA 1
ATOM 2743 C C . PHE A 1 367 ? 23.814 4.744 -11.915 1.00 82.69 367 PHE A C 1
ATOM 2745 O O . PHE A 1 367 ? 24.481 5.274 -12.804 1.00 82.69 367 PHE A O 1
ATOM 2752 N N . THR A 1 368 ? 22.748 3.987 -12.172 1.00 81.88 368 THR A N 1
ATOM 2753 C CA . THR A 1 368 ? 22.278 3.716 -13.535 1.00 81.88 368 THR A CA 1
ATOM 2754 C C . THR A 1 368 ? 21.626 4.949 -14.154 1.00 81.88 368 THR A C 1
ATOM 2756 O O . THR A 1 368 ? 21.962 5.321 -15.276 1.00 81.88 368 THR A O 1
ATOM 2759 N N . GLY A 1 369 ? 20.782 5.657 -13.401 1.00 73.56 369 GLY A N 1
ATOM 2760 C CA . GLY A 1 369 ? 20.181 6.914 -13.832 1.00 73.56 369 GLY A CA 1
ATOM 2761 C C . GLY A 1 369 ? 21.231 7.997 -14.061 1.00 73.56 369 GLY A C 1
ATOM 2762 O O . GLY A 1 369 ? 21.223 8.647 -15.099 1.00 73.56 369 GLY A O 1
ATOM 2763 N N . GLY A 1 370 ? 22.200 8.152 -13.157 1.00 72.12 370 GLY A N 1
ATOM 2764 C CA . GLY A 1 370 ? 23.308 9.099 -13.311 1.00 72.12 370 GLY A CA 1
ATOM 2765 C C . GLY A 1 370 ? 24.143 8.854 -14.572 1.00 72.12 370 GLY A C 1
ATOM 2766 O O . GLY A 1 370 ? 24.562 9.809 -15.224 1.00 72.12 370 GLY A O 1
ATOM 2767 N N . ASN A 1 371 ? 24.334 7.590 -14.961 1.00 76.19 371 ASN A N 1
ATOM 2768 C CA . ASN A 1 371 ? 24.982 7.219 -16.220 1.00 76.19 371 ASN A CA 1
ATOM 2769 C C . ASN A 1 371 ? 24.147 7.627 -17.453 1.00 76.19 371 ASN A C 1
ATOM 2771 O O . ASN A 1 371 ? 24.704 8.180 -18.407 1.00 76.19 371 ASN A O 1
ATOM 2775 N N . ALA A 1 372 ? 22.821 7.459 -17.391 1.00 67.62 372 ALA A N 1
ATOM 2776 C CA . ALA A 1 372 ? 21.901 7.944 -18.422 1.00 67.62 372 ALA A CA 1
ATOM 2777 C C . ALA A 1 372 ? 21.919 9.484 -18.533 1.00 67.62 372 ALA A C 1
ATOM 2779 O O . ALA A 1 372 ? 22.096 10.036 -19.615 1.00 67.62 372 ALA A O 1
ATOM 2780 N N . PHE A 1 373 ? 21.874 10.207 -17.410 1.00 66.00 373 PHE A N 1
ATOM 2781 C CA . PHE A 1 373 ? 22.010 11.674 -17.372 1.00 66.00 373 PHE A CA 1
ATOM 2782 C C . PHE A 1 373 ? 23.366 12.188 -17.877 1.00 66.00 373 PHE A C 1
ATOM 2784 O O . PHE A 1 373 ? 23.454 13.293 -18.425 1.00 66.00 373 PHE A O 1
ATOM 2791 N N . GLY A 1 374 ? 24.424 11.402 -17.673 1.00 63.47 374 GLY A N 1
ATOM 2792 C CA . GLY A 1 374 ? 25.762 11.659 -18.197 1.00 63.47 374 GLY A CA 1
ATOM 2793 C C . GLY A 1 374 ? 25.875 11.470 -19.714 1.00 63.47 374 GLY A C 1
ATOM 2794 O O . GLY A 1 374 ? 26.883 11.880 -20.281 1.00 63.47 374 GLY A O 1
ATOM 2795 N N . GLY A 1 375 ? 24.855 10.898 -20.370 1.00 61.78 375 GLY A N 1
ATOM 2796 C CA . GLY A 1 375 ? 24.777 10.720 -21.825 1.00 61.78 375 GLY A CA 1
ATOM 2797 C C . GLY A 1 375 ? 25.600 9.555 -22.379 1.00 61.78 375 GLY A C 1
ATOM 2798 O O . GLY A 1 375 ? 25.903 9.555 -23.566 1.00 61.78 375 GLY A O 1
ATOM 2799 N N . THR A 1 376 ? 26.002 8.602 -21.530 1.00 66.12 376 THR A N 1
ATOM 2800 C CA . THR A 1 376 ? 26.751 7.401 -21.957 1.00 66.12 376 THR A CA 1
ATOM 2801 C C . THR A 1 376 ? 25.852 6.177 -22.108 1.00 66.12 376 THR A C 1
ATOM 2803 O O . THR A 1 376 ? 26.128 5.355 -22.964 1.00 66.12 376 THR A O 1
ATOM 2806 N N . GLU A 1 377 ? 24.770 6.069 -21.324 1.00 68.25 377 GLU A N 1
ATOM 2807 C CA . GLU A 1 377 ? 23.741 5.004 -21.393 1.00 68.25 377 GLU A CA 1
ATOM 2808 C C . GLU A 1 377 ? 24.253 3.540 -21.335 1.00 68.25 377 GLU A C 1
ATOM 2810 O O . GLU A 1 377 ? 23.469 2.596 -21.426 1.00 68.25 377 GLU A O 1
ATOM 2815 N N . ASP A 1 378 ? 25.542 3.324 -21.053 1.00 76.12 378 ASP A N 1
ATOM 2816 C CA . ASP A 1 378 ? 26.210 2.015 -20.967 1.00 76.12 378 ASP A CA 1
ATOM 2817 C C . ASP A 1 378 ? 25.622 1.059 -19.909 1.00 76.12 378 ASP A C 1
ATOM 2819 O O . ASP A 1 378 ? 25.937 -0.134 -19.892 1.00 76.12 378 ASP A O 1
ATOM 2823 N N . LEU A 1 379 ? 24.809 1.569 -18.977 1.00 82.94 379 LEU A N 1
ATOM 2824 C CA . LEU A 1 379 ? 24.185 0.798 -17.895 1.00 82.94 379 LEU A CA 1
ATOM 2825 C C . LEU A 1 379 ? 22.687 0.520 -18.107 1.00 82.94 379 LEU A C 1
ATOM 2827 O O . LEU A 1 379 ? 22.013 0.145 -17.147 1.00 82.94 379 LEU A O 1
ATOM 2831 N N . GLY A 1 380 ? 22.165 0.665 -19.331 1.00 81.31 380 GLY A N 1
ATOM 2832 C CA . GLY A 1 380 ? 20.734 0.511 -19.641 1.00 81.31 380 GLY A CA 1
ATOM 2833 C C . GLY A 1 380 ? 20.099 -0.788 -19.122 1.00 81.31 380 GLY A C 1
ATOM 2834 O O . GLY A 1 380 ? 19.099 -0.740 -18.413 1.00 81.31 380 GLY A O 1
ATOM 2835 N N . VAL A 1 381 ? 20.729 -1.946 -19.353 1.00 86.31 381 VAL A N 1
ATOM 2836 C CA . VAL A 1 381 ? 20.201 -3.244 -18.876 1.00 86.31 381 VAL A CA 1
ATOM 2837 C C . VAL A 1 381 ? 20.135 -3.308 -17.345 1.00 86.31 381 VAL A C 1
ATOM 2839 O O . VAL A 1 381 ? 19.164 -3.803 -16.778 1.00 86.31 381 VAL A O 1
ATOM 2842 N N . ILE A 1 382 ? 21.146 -2.773 -16.652 1.00 88.69 382 ILE A N 1
ATOM 2843 C CA . ILE A 1 382 ? 21.162 -2.738 -15.180 1.00 88.69 382 ILE A CA 1
ATOM 2844 C C . ILE A 1 382 ? 20.080 -1.778 -14.668 1.00 88.69 382 ILE A C 1
ATOM 2846 O O . ILE A 1 382 ? 19.468 -2.044 -13.634 1.00 88.69 382 ILE A O 1
ATOM 2850 N N . ASN A 1 383 ? 19.808 -0.692 -15.397 1.00 86.06 383 ASN A N 1
ATOM 2851 C CA . ASN A 1 383 ? 18.718 0.223 -15.080 1.00 86.06 383 ASN A CA 1
ATOM 2852 C C . ASN A 1 383 ? 17.351 -0.472 -15.150 1.00 86.06 383 ASN A C 1
ATOM 2854 O O . ASN A 1 383 ? 16.563 -0.357 -14.215 1.00 86.06 383 ASN A O 1
ATOM 2858 N N . ASP A 1 384 ? 17.099 -1.249 -16.207 1.00 85.31 384 ASP A N 1
ATOM 2859 C CA . ASP A 1 384 ? 15.844 -1.993 -16.370 1.00 85.31 384 ASP A CA 1
ATOM 2860 C C . ASP A 1 384 ? 15.635 -3.012 -15.238 1.00 85.31 384 ASP A C 1
ATOM 2862 O O . ASP A 1 384 ? 14.520 -3.204 -14.747 1.00 85.31 384 ASP A O 1
ATOM 2866 N N . VAL A 1 385 ? 16.718 -3.653 -14.789 1.00 90.06 385 VAL A N 1
ATOM 2867 C CA . VAL A 1 385 ? 16.700 -4.570 -13.641 1.00 90.06 385 VAL A CA 1
ATOM 2868 C C . VAL A 1 385 ? 16.411 -3.818 -12.340 1.00 90.06 385 VAL A C 1
ATOM 2870 O O . VAL A 1 385 ? 15.621 -4.298 -11.527 1.00 90.06 385 VAL A O 1
ATOM 2873 N N . ALA A 1 386 ? 17.004 -2.637 -12.140 1.00 89.44 386 ALA A N 1
ATOM 2874 C CA . ALA A 1 386 ? 16.751 -1.802 -10.966 1.00 89.44 386 ALA A CA 1
ATOM 2875 C C . ALA A 1 386 ? 15.290 -1.321 -10.902 1.00 89.44 386 ALA A C 1
ATOM 2877 O O . ALA A 1 386 ? 14.677 -1.375 -9.836 1.00 89.44 386 ALA A O 1
ATOM 2878 N N . ASP A 1 387 ? 14.703 -0.935 -12.036 1.00 87.00 387 ASP A N 1
ATOM 2879 C CA . ASP A 1 387 ? 13.298 -0.521 -12.116 1.00 87.00 387 ASP A CA 1
ATOM 2880 C C . ASP A 1 387 ? 12.349 -1.707 -11.838 1.00 87.00 387 ASP A C 1
ATOM 2882 O O . ASP A 1 387 ? 11.392 -1.574 -11.070 1.00 87.00 387 ASP A O 1
ATOM 2886 N N . ARG A 1 388 ? 12.648 -2.913 -12.351 1.00 90.81 388 ARG A N 1
ATOM 2887 C CA . ARG A 1 388 ? 11.907 -4.140 -11.982 1.00 90.81 388 ARG A CA 1
ATOM 2888 C C . ARG A 1 388 ? 12.040 -4.472 -10.494 1.00 90.81 388 ARG A C 1
ATOM 2890 O O . ARG A 1 388 ? 11.049 -4.854 -9.866 1.00 90.81 388 ARG A O 1
ATOM 2897 N N . ALA A 1 389 ? 13.235 -4.325 -9.924 1.00 92.69 389 ALA A N 1
ATOM 2898 C CA . ALA A 1 389 ? 13.485 -4.550 -8.503 1.00 92.69 389 ALA A CA 1
ATOM 2899 C C . ALA A 1 389 ? 12.723 -3.547 -7.628 1.00 92.69 389 ALA A C 1
ATOM 2901 O O . ALA A 1 389 ? 12.168 -3.940 -6.604 1.00 92.69 389 ALA A O 1
ATOM 2902 N N . PHE A 1 390 ? 12.609 -2.288 -8.053 1.00 93.44 390 PHE A N 1
ATOM 2903 C CA . PHE A 1 390 ? 11.766 -1.289 -7.402 1.00 93.44 390 PHE A CA 1
ATOM 2904 C C . PHE A 1 390 ? 10.277 -1.668 -7.466 1.00 93.44 390 PHE A C 1
ATOM 2906 O O . PHE A 1 390 ? 9.631 -1.760 -6.419 1.00 93.44 390 PHE A O 1
ATOM 2913 N N . LEU A 1 391 ? 9.740 -1.934 -8.663 1.00 94.00 391 LEU A N 1
ATOM 2914 C CA . LEU A 1 391 ? 8.307 -2.178 -8.874 1.00 94.00 391 LEU A CA 1
ATOM 2915 C C . LEU A 1 391 ? 7.825 -3.485 -8.236 1.00 94.00 391 LEU A C 1
ATOM 2917 O O . LEU A 1 391 ? 6.835 -3.501 -7.506 1.00 94.00 391 LEU A O 1
ATOM 2921 N N . PHE A 1 392 ? 8.511 -4.596 -8.495 1.00 95.06 392 PHE A N 1
ATOM 2922 C CA . PHE A 1 392 ? 8.059 -5.910 -8.037 1.00 95.06 392 PHE A CA 1
ATOM 2923 C C . PHE A 1 392 ? 8.731 -6.329 -6.735 1.00 95.06 392 PHE A C 1
ATOM 2925 O O . PHE A 1 392 ? 8.080 -6.937 -5.893 1.00 95.06 392 PHE A O 1
ATOM 2932 N N . GLY A 1 393 ? 9.997 -5.974 -6.520 1.00 92.75 393 GLY A N 1
ATOM 2933 C CA . GLY A 1 393 ? 10.707 -6.283 -5.278 1.00 92.75 393 GLY A CA 1
ATOM 2934 C C . GLY A 1 393 ? 10.310 -5.348 -4.149 1.00 92.75 393 GLY A C 1
ATOM 2935 O O . GLY A 1 393 ? 9.731 -5.783 -3.161 1.00 92.75 393 GLY A O 1
ATOM 2936 N N . GLY A 1 394 ? 10.592 -4.060 -4.306 1.00 93.56 394 GLY A N 1
ATOM 2937 C CA . GLY A 1 394 ? 10.287 -3.035 -3.323 1.00 93.56 394 GLY A CA 1
ATOM 2938 C C . GLY A 1 394 ? 8.785 -2.883 -3.104 1.00 93.56 394 GLY A C 1
ATOM 2939 O O . GLY A 1 394 ? 8.251 -3.347 -2.097 1.00 93.56 394 GLY A O 1
ATOM 2940 N N . LEU A 1 395 ? 8.088 -2.272 -4.064 1.00 95.44 395 LEU A N 1
ATOM 2941 C CA . LEU A 1 395 ? 6.647 -2.032 -3.969 1.00 95.44 395 LEU A CA 1
ATOM 2942 C C . LEU A 1 395 ? 5.847 -3.337 -3.931 1.00 95.44 395 LEU A C 1
ATOM 2944 O O . LEU A 1 395 ? 4.907 -3.433 -3.149 1.00 95.44 395 LEU A O 1
ATOM 2948 N N . GLY A 1 396 ? 6.216 -4.358 -4.707 1.00 95.00 396 GLY A N 1
ATOM 2949 C CA . GLY A 1 396 ? 5.491 -5.632 -4.712 1.00 95.00 396 GLY A CA 1
ATOM 2950 C C . GLY A 1 396 ? 5.519 -6.379 -3.380 1.00 95.00 396 GLY A C 1
ATOM 2951 O O . GLY A 1 396 ? 4.485 -6.895 -2.958 1.00 95.00 396 GLY A O 1
ATOM 2952 N N . LEU A 1 397 ? 6.637 -6.379 -2.647 1.00 93.81 397 LEU A N 1
ATOM 2953 C CA . LEU A 1 397 ? 6.656 -6.955 -1.297 1.00 93.81 397 LEU A CA 1
ATOM 2954 C C . LEU A 1 397 ? 5.874 -6.108 -0.290 1.00 93.81 397 LEU A C 1
ATOM 2956 O O . LEU A 1 397 ? 5.216 -6.673 0.586 1.00 93.81 397 LEU A O 1
ATOM 2960 N N . VAL A 1 398 ? 5.894 -4.777 -0.425 1.00 95.19 398 VAL A N 1
ATOM 2961 C CA . VAL A 1 398 ? 5.051 -3.889 0.394 1.00 95.19 398 VAL A CA 1
ATOM 2962 C C . VAL A 1 398 ? 3.573 -4.151 0.121 1.00 95.19 398 VAL A C 1
ATOM 2964 O O . VAL A 1 398 ? 2.798 -4.303 1.060 1.00 95.19 398 VAL A O 1
ATOM 2967 N N . MET A 1 399 ? 3.183 -4.303 -1.145 1.00 96.19 399 MET A N 1
ATOM 2968 C CA . MET A 1 399 ? 1.827 -4.681 -1.527 1.00 96.19 399 MET A CA 1
ATOM 2969 C C . MET A 1 399 ? 1.413 -6.016 -0.908 1.00 96.19 399 MET A C 1
ATOM 2971 O O . MET A 1 399 ? 0.343 -6.111 -0.311 1.00 96.19 399 MET A O 1
ATOM 2975 N N . CYS A 1 400 ? 2.269 -7.037 -0.987 1.00 93.50 400 CYS A N 1
ATOM 2976 C CA . CYS A 1 400 ? 2.018 -8.319 -0.334 1.00 93.50 400 CYS A CA 1
ATOM 2977 C C . CYS A 1 400 ? 1.829 -8.150 1.182 1.00 93.50 400 CYS A C 1
ATOM 2979 O O . CYS A 1 400 ? 0.898 -8.728 1.734 1.00 93.50 400 CYS A O 1
ATOM 2981 N N . ALA A 1 401 ? 2.652 -7.329 1.846 1.00 90.81 401 ALA A N 1
ATOM 2982 C CA . ALA A 1 401 ? 2.531 -7.053 3.279 1.00 90.81 401 ALA A CA 1
ATOM 2983 C C . ALA A 1 401 ? 1.204 -6.371 3.638 1.00 90.81 401 ALA A C 1
ATOM 2985 O O . ALA A 1 401 ? 0.553 -6.756 4.611 1.00 90.81 401 ALA A O 1
ATOM 2986 N N . VAL A 1 402 ? 0.788 -5.379 2.849 1.00 91.69 402 VAL A N 1
ATOM 2987 C CA . VAL A 1 402 ? -0.494 -4.678 3.003 1.00 91.69 402 VAL A CA 1
ATOM 2988 C C . VAL A 1 402 ? -1.654 -5.650 2.801 1.00 91.69 402 VAL A C 1
ATOM 2990 O O . VAL A 1 402 ? -2.548 -5.728 3.640 1.00 91.69 402 VAL A O 1
ATOM 2993 N N . ALA A 1 403 ? -1.614 -6.461 1.748 1.00 92.25 403 ALA A N 1
ATOM 2994 C CA . ALA A 1 403 ? -2.644 -7.451 1.467 1.00 92.25 403 ALA A CA 1
ATOM 2995 C C . ALA A 1 403 ? -2.766 -8.511 2.571 1.00 92.25 403 ALA A C 1
ATOM 2997 O O . ALA A 1 403 ? -3.875 -8.836 2.971 1.00 92.25 403 ALA A O 1
ATOM 2998 N N . THR A 1 404 ? -1.669 -9.035 3.119 1.00 87.06 404 THR A N 1
ATOM 2999 C CA . THR A 1 404 ? -1.750 -10.077 4.160 1.00 87.06 404 THR A CA 1
ATOM 3000 C C . THR A 1 404 ? -2.099 -9.543 5.550 1.00 87.06 404 THR A C 1
ATOM 3002 O O . THR A 1 404 ? -2.531 -10.325 6.397 1.00 87.06 404 THR A O 1
ATOM 3005 N N . SER A 1 405 ? -1.931 -8.239 5.799 1.00 83.88 405 SER A N 1
ATOM 3006 C CA . SER A 1 405 ? -2.200 -7.614 7.104 1.00 83.88 405 SER A CA 1
ATOM 3007 C C . SER A 1 405 ? -3.531 -6.863 7.170 1.00 83.88 405 SER A C 1
ATOM 3009 O O . SER A 1 405 ? -4.255 -7.001 8.154 1.00 83.88 405 SER A O 1
ATOM 3011 N N . ILE A 1 406 ? -3.865 -6.086 6.137 1.00 86.75 406 ILE A N 1
ATOM 3012 C CA . ILE A 1 406 ? -5.037 -5.203 6.122 1.00 86.75 406 ILE A CA 1
ATOM 3013 C C . ILE A 1 406 ? -6.274 -5.920 5.573 1.00 86.75 406 ILE A C 1
ATOM 3015 O O . ILE A 1 406 ? -7.359 -5.747 6.122 1.00 86.75 406 ILE A O 1
ATOM 3019 N N . TRP A 1 407 ? -6.130 -6.778 4.554 1.00 89.81 407 TRP A N 1
ATOM 3020 C CA . TRP A 1 407 ? -7.276 -7.451 3.921 1.00 89.81 407 TRP A CA 1
ATOM 3021 C C . TRP A 1 407 ? -8.165 -8.241 4.892 1.00 89.81 407 TRP A C 1
ATOM 3023 O O . TRP A 1 407 ? -9.383 -8.079 4.838 1.00 89.81 407 TRP A O 1
ATOM 3033 N N . PRO A 1 408 ? -7.627 -9.085 5.799 1.00 84.88 408 PRO A N 1
ATOM 3034 C CA . PRO A 1 408 ? -8.486 -9.840 6.712 1.00 84.88 408 PRO A CA 1
ATOM 3035 C C . PRO A 1 408 ? -9.315 -8.903 7.606 1.00 84.88 408 PRO A C 1
ATOM 3037 O O . PRO A 1 408 ? -10.504 -9.127 7.821 1.00 84.88 408 PRO A O 1
ATOM 3040 N N . ARG A 1 409 ? -8.711 -7.788 8.039 1.00 80.38 409 ARG A N 1
ATOM 3041 C CA . ARG A 1 409 ? -9.350 -6.779 8.892 1.00 80.38 409 ARG A CA 1
ATOM 3042 C C . ARG A 1 409 ? -10.418 -5.974 8.160 1.00 80.38 409 ARG A C 1
ATOM 3044 O O . ARG A 1 409 ? -11.441 -5.674 8.761 1.00 80.38 409 ARG A O 1
ATOM 3051 N N . SER A 1 410 ? -10.209 -5.631 6.889 1.00 83.31 410 SER A N 1
ATOM 3052 C CA . SER A 1 410 ? -11.216 -4.904 6.104 1.00 83.31 410 SER A CA 1
ATOM 3053 C C . SER A 1 410 ? -12.441 -5.761 5.777 1.00 83.31 410 SER A C 1
ATOM 3055 O O . SER A 1 410 ? -13.515 -5.220 5.550 1.00 83.31 410 SER A O 1
ATOM 3057 N N . VAL A 1 411 ? -12.307 -7.092 5.790 1.00 84.81 411 VAL A N 1
ATOM 3058 C CA . VAL A 1 411 ? -13.427 -8.034 5.614 1.00 84.81 411 VAL A CA 1
ATOM 3059 C C . VAL A 1 411 ? -14.027 -8.495 6.957 1.00 84.81 411 VAL A C 1
ATOM 3061 O O . VAL A 1 411 ? -15.035 -9.195 6.962 1.00 84.81 411 VAL A O 1
ATOM 3064 N N . GLY A 1 412 ? -13.430 -8.124 8.097 1.00 76.06 412 GLY A N 1
ATOM 3065 C CA . GLY A 1 412 ? -13.893 -8.547 9.427 1.00 76.06 412 GLY A CA 1
ATOM 3066 C C . GLY A 1 412 ? -13.669 -10.039 9.714 1.00 76.06 412 GLY A C 1
ATOM 3067 O O . GLY A 1 412 ? -14.465 -10.679 10.402 1.00 76.06 412 GLY A O 1
ATOM 3068 N N . ARG A 1 413 ? -12.616 -10.637 9.142 1.00 80.31 413 ARG A N 1
ATOM 3069 C CA . ARG A 1 413 ? -12.334 -12.077 9.249 1.00 80.31 413 ARG A CA 1
ATOM 3070 C C . ARG A 1 413 ? -10.884 -12.363 9.605 1.00 80.31 413 ARG A C 1
ATOM 3072 O O . ARG A 1 413 ? -9.968 -11.626 9.249 1.00 80.31 413 ARG A O 1
ATOM 3079 N N . GLU A 1 414 ? -10.656 -13.500 10.247 1.00 77.19 414 GLU A N 1
ATOM 3080 C CA . GLU A 1 414 ? -9.309 -14.035 10.422 1.00 77.19 414 GLU A CA 1
ATOM 3081 C C . GLU A 1 414 ? -8.738 -14.558 9.092 1.00 77.19 414 GLU A C 1
ATOM 3083 O O . GLU A 1 414 ? -9.479 -15.117 8.273 1.00 77.19 414 GLU A O 1
ATOM 3088 N N . PRO A 1 415 ? -7.414 -14.442 8.873 1.00 72.44 415 PRO A N 1
ATOM 3089 C CA . PRO A 1 415 ? -6.767 -15.000 7.692 1.00 72.44 415 PRO A CA 1
ATOM 3090 C C . PRO A 1 415 ? -6.993 -16.514 7.626 1.00 72.44 415 PRO A C 1
ATOM 3092 O O . PRO A 1 415 ? -6.693 -17.243 8.570 1.00 72.44 415 PRO A O 1
ATOM 3095 N N . HIS A 1 416 ? -7.484 -17.004 6.485 1.00 71.00 416 HIS A N 1
ATOM 3096 C CA . HIS A 1 416 ? -7.875 -18.411 6.343 1.00 71.00 416 HIS A CA 1
ATOM 3097 C C . HIS A 1 416 ? -6.702 -19.393 6.527 1.00 71.00 416 HIS A C 1
ATOM 3099 O O . HIS A 1 416 ? -6.881 -20.487 7.058 1.00 71.00 416 HIS A O 1
ATOM 3105 N N . SER A 1 417 ? -5.492 -19.035 6.080 1.00 72.81 417 SER A N 1
ATOM 3106 C CA . SER A 1 417 ? -4.317 -19.899 6.208 1.00 72.81 417 SER A CA 1
ATOM 3107 C C . SER A 1 417 ? -3.029 -19.105 6.412 1.00 72.81 417 SER A C 1
ATOM 3109 O O . SER A 1 417 ? -2.453 -18.539 5.483 1.00 72.81 417 SER A O 1
ATOM 3111 N N . ILE A 1 418 ? -2.517 -19.149 7.641 1.00 68.75 418 ILE A N 1
ATOM 3112 C CA . ILE A 1 418 ? -1.243 -18.523 8.024 1.00 68.75 418 ILE A CA 1
ATOM 3113 C C . ILE A 1 418 ? -0.048 -19.209 7.337 1.00 68.75 418 ILE A C 1
ATOM 3115 O O . ILE A 1 418 ? 0.941 -18.562 6.994 1.00 68.75 418 ILE A O 1
ATOM 3119 N N . SER A 1 419 ? -0.127 -20.519 7.078 1.00 70.31 419 SER A N 1
ATOM 3120 C CA . SER A 1 419 ? 0.937 -21.255 6.384 1.00 70.31 419 SER A CA 1
ATOM 3121 C C . SER A 1 419 ? 1.094 -20.819 4.925 1.00 70.31 419 SER A C 1
ATOM 3123 O O . SER A 1 419 ? 2.224 -20.713 4.446 1.00 70.31 419 SER A O 1
ATOM 3125 N N . ARG A 1 420 ? -0.003 -20.467 4.239 1.00 71.75 420 ARG A N 1
ATOM 3126 C CA . ARG A 1 420 ? 0.046 -19.922 2.871 1.00 71.75 420 ARG A CA 1
ATOM 3127 C C . ARG A 1 420 ? 0.732 -18.558 2.802 1.00 71.75 420 ARG A C 1
ATOM 3129 O O . ARG A 1 420 ? 1.403 -18.298 1.807 1.00 71.75 420 ARG A O 1
ATOM 3136 N N . HIS A 1 421 ? 0.673 -17.733 3.856 1.00 69.81 421 HIS A N 1
ATOM 3137 C CA . HIS A 1 421 ? 1.441 -16.477 3.920 1.00 69.81 421 HIS A CA 1
ATOM 3138 C C . HIS A 1 421 ? 2.951 -16.721 3.808 1.00 69.81 421 HIS A C 1
ATOM 3140 O O . HIS A 1 421 ? 3.648 -15.977 3.121 1.00 69.81 421 HIS A O 1
ATOM 3146 N N . ARG A 1 422 ? 3.464 -17.798 4.418 1.00 76.00 422 ARG A N 1
ATOM 3147 C CA . ARG A 1 422 ? 4.888 -18.163 4.322 1.00 76.00 422 ARG A CA 1
ATOM 3148 C C . ARG A 1 422 ? 5.271 -18.643 2.927 1.00 76.00 422 ARG A C 1
ATOM 3150 O O . ARG A 1 422 ? 6.367 -18.343 2.466 1.00 76.00 422 ARG A O 1
ATOM 3157 N N . THR A 1 423 ? 4.381 -19.360 2.244 1.00 78.06 423 THR A N 1
ATOM 3158 C CA . THR A 1 423 ? 4.597 -19.776 0.851 1.00 78.06 423 THR A CA 1
ATOM 3159 C C . THR A 1 423 ? 4.618 -18.577 -0.093 1.00 78.06 423 THR A C 1
ATOM 3161 O O . THR A 1 423 ? 5.498 -18.506 -0.947 1.00 78.06 423 THR A O 1
ATOM 3164 N N . ILE A 1 424 ? 3.707 -17.614 0.095 1.00 78.12 424 ILE A N 1
ATOM 3165 C CA . ILE A 1 424 ? 3.701 -16.341 -0.644 1.00 78.12 424 ILE A CA 1
ATOM 3166 C C . ILE A 1 424 ? 5.021 -15.600 -0.409 1.00 78.12 424 ILE A C 1
ATOM 3168 O O . ILE A 1 424 ? 5.692 -15.236 -1.371 1.00 78.12 424 ILE A O 1
ATOM 3172 N N . LEU A 1 425 ? 5.432 -15.452 0.858 1.00 72.81 425 LEU A N 1
ATOM 3173 C CA . LEU A 1 425 ? 6.713 -14.850 1.231 1.00 72.81 425 LEU A CA 1
ATOM 3174 C C . LEU A 1 425 ? 7.882 -15.549 0.537 1.00 72.81 425 LEU A C 1
ATOM 3176 O O . LEU A 1 425 ? 8.691 -14.875 -0.090 1.00 72.81 425 LEU A O 1
ATOM 3180 N N . GLY A 1 426 ? 7.960 -16.877 0.607 1.00 79.12 426 GLY A N 1
ATOM 3181 C CA . GLY A 1 426 ? 9.034 -17.646 -0.014 1.00 79.12 426 GLY A CA 1
ATOM 3182 C C . GLY A 1 426 ? 9.083 -17.463 -1.529 1.00 79.12 426 GLY A C 1
ATOM 3183 O O . GLY A 1 426 ? 10.096 -17.017 -2.054 1.00 79.12 426 GLY A O 1
ATOM 3184 N N . LEU A 1 427 ? 7.992 -17.763 -2.235 1.00 87.81 427 LEU A N 1
ATOM 3185 C CA . LEU A 1 427 ? 7.980 -17.771 -3.702 1.00 87.81 427 LEU A CA 1
ATOM 3186 C C . LEU A 1 427 ? 8.152 -16.373 -4.300 1.00 87.81 427 LEU A C 1
ATOM 3188 O O . LEU A 1 427 ? 8.939 -16.205 -5.231 1.00 87.81 427 LEU A O 1
ATOM 3192 N N . PHE A 1 428 ? 7.465 -15.371 -3.746 1.00 90.31 428 PHE A N 1
ATOM 3193 C CA . PHE A 1 428 ? 7.512 -14.013 -4.278 1.00 90.31 428 PHE A CA 1
ATOM 3194 C C . PHE A 1 428 ? 8.873 -13.354 -4.006 1.00 90.31 428 PHE A C 1
ATOM 3196 O O . PHE A 1 428 ? 9.520 -12.871 -4.933 1.00 90.31 428 PHE A O 1
ATOM 3203 N N . SER A 1 429 ? 9.356 -13.382 -2.755 1.00 86.44 429 SER A N 1
ATOM 3204 C CA . SER A 1 429 ? 10.615 -12.707 -2.400 1.00 86.44 429 SER A CA 1
ATOM 3205 C C . SER A 1 429 ? 11.848 -13.393 -2.991 1.00 86.44 429 SER A C 1
ATOM 3207 O O . SER A 1 429 ? 12.689 -12.714 -3.577 1.00 86.44 429 SER A O 1
ATOM 3209 N N . ILE A 1 430 ? 11.948 -14.727 -2.899 1.00 88.44 430 ILE A N 1
ATOM 3210 C CA . ILE A 1 430 ? 13.093 -15.471 -3.444 1.00 88.44 430 ILE A CA 1
ATOM 3211 C C . ILE A 1 430 ? 13.116 -15.332 -4.963 1.00 88.44 430 ILE A C 1
ATOM 3213 O O . ILE A 1 430 ? 14.182 -15.089 -5.524 1.00 88.44 430 ILE A O 1
ATOM 3217 N N . GLY A 1 431 ? 11.952 -15.429 -5.617 1.00 91.38 431 GLY A N 1
ATOM 3218 C CA . GLY A 1 431 ? 11.843 -15.273 -7.064 1.00 91.38 431 GLY A CA 1
ATOM 3219 C C . GLY A 1 431 ? 12.381 -13.926 -7.546 1.00 91.38 431 GLY A C 1
ATOM 3220 O O . GLY A 1 431 ? 13.230 -13.883 -8.433 1.00 91.38 431 GLY A O 1
ATOM 3221 N N . ILE A 1 432 ? 11.970 -12.825 -6.911 1.00 92.19 432 ILE A N 1
ATOM 3222 C CA . ILE A 1 432 ? 12.408 -11.482 -7.320 1.00 92.19 432 ILE A CA 1
ATOM 3223 C C . ILE A 1 432 ? 13.871 -11.218 -6.982 1.00 92.19 432 ILE A C 1
ATOM 3225 O O . ILE A 1 432 ? 14.589 -10.662 -7.813 1.00 92.19 432 ILE A O 1
ATOM 3229 N N . VAL A 1 433 ? 14.340 -11.604 -5.793 1.00 91.94 433 VAL A N 1
ATOM 3230 C CA . VAL A 1 433 ? 15.744 -11.393 -5.407 1.00 91.94 433 VAL A CA 1
ATOM 3231 C C . VAL A 1 433 ? 16.675 -12.183 -6.326 1.00 91.94 433 VAL A C 1
ATOM 3233 O O . VAL A 1 433 ? 17.667 -11.634 -6.805 1.00 91.94 433 VAL A O 1
ATOM 3236 N N . ALA A 1 434 ? 16.341 -13.442 -6.626 1.00 94.31 434 ALA A N 1
ATOM 3237 C CA . ALA A 1 434 ? 17.128 -14.265 -7.536 1.00 94.31 434 ALA A CA 1
ATOM 3238 C C . ALA A 1 434 ? 17.083 -13.730 -8.976 1.00 94.31 434 ALA A C 1
ATOM 3240 O O . ALA A 1 434 ? 18.135 -13.615 -9.603 1.00 94.31 434 ALA A O 1
ATOM 3241 N N . ALA A 1 435 ? 15.910 -13.321 -9.474 1.00 94.88 435 ALA A N 1
ATOM 3242 C CA . ALA A 1 435 ? 15.784 -12.693 -10.790 1.00 94.88 435 ALA A CA 1
ATOM 3243 C C . ALA A 1 435 ? 16.622 -11.412 -10.888 1.00 94.88 435 ALA A C 1
ATOM 3245 O O . ALA A 1 435 ? 17.396 -11.251 -11.824 1.00 94.88 435 ALA A O 1
ATOM 3246 N N . THR A 1 436 ? 16.553 -10.546 -9.874 1.00 93.50 436 THR A N 1
ATOM 3247 C CA . THR A 1 436 ? 17.335 -9.302 -9.813 1.00 93.50 436 THR A CA 1
ATOM 3248 C C . THR A 1 436 ? 18.836 -9.590 -9.823 1.00 93.50 436 THR A C 1
ATOM 3250 O O . THR A 1 436 ? 19.583 -8.949 -10.558 1.00 93.50 436 THR A O 1
ATOM 3253 N N . ALA A 1 437 ? 19.297 -10.575 -9.045 1.00 94.31 437 ALA A N 1
ATOM 3254 C CA . ALA A 1 437 ? 20.707 -10.955 -9.007 1.00 94.31 437 ALA A CA 1
ATOM 3255 C C . ALA A 1 437 ? 21.212 -11.460 -10.370 1.00 94.31 437 ALA A C 1
ATOM 3257 O O . ALA A 1 437 ? 22.290 -11.058 -10.814 1.00 94.31 437 ALA A O 1
ATOM 3258 N N . VAL A 1 438 ? 20.426 -12.301 -11.052 1.00 96.12 438 VAL A N 1
ATOM 3259 C CA . VAL A 1 438 ? 20.759 -12.783 -12.400 1.00 96.12 438 VAL A CA 1
ATOM 3260 C C . VAL A 1 438 ? 20.731 -11.638 -13.411 1.00 96.12 438 VAL A C 1
ATOM 3262 O O . VAL A 1 438 ? 21.687 -11.499 -14.169 1.00 96.12 438 VAL A O 1
ATOM 3265 N N . GLY A 1 439 ? 19.711 -10.779 -13.378 1.00 93.75 439 GLY A N 1
ATOM 3266 C CA . GLY A 1 439 ? 19.584 -9.630 -14.275 1.00 93.75 439 GLY A CA 1
ATOM 3267 C C . GLY A 1 439 ? 20.734 -8.629 -14.139 1.00 93.75 439 GLY A C 1
ATOM 3268 O O . GLY A 1 439 ? 21.266 -8.150 -15.139 1.00 93.75 439 GLY A O 1
ATOM 3269 N N . VAL A 1 440 ? 21.215 -8.362 -12.919 1.00 93.56 440 VAL A N 1
ATOM 3270 C CA . VAL A 1 440 ? 22.437 -7.556 -12.724 1.00 93.56 440 VAL A CA 1
ATOM 3271 C C . VAL A 1 440 ? 23.641 -8.242 -13.377 1.00 93.56 440 VAL A C 1
ATOM 3273 O O . VAL A 1 440 ? 24.437 -7.577 -14.039 1.00 93.56 440 VAL A O 1
ATOM 3276 N N . GLY A 1 441 ? 23.760 -9.567 -13.247 1.00 94.69 441 GLY A N 1
ATOM 3277 C CA . GLY A 1 441 ? 24.785 -10.357 -13.933 1.00 94.69 441 GLY A CA 1
ATOM 3278 C C . GLY A 1 441 ? 24.704 -10.250 -15.460 1.00 94.69 441 GLY A C 1
ATOM 3279 O O . GLY A 1 441 ? 25.731 -10.040 -16.106 1.00 94.69 441 GLY A O 1
ATOM 3280 N N . VAL A 1 442 ? 23.493 -10.313 -16.026 1.00 93.56 442 VAL A N 1
ATOM 3281 C CA . VAL A 1 442 ? 23.223 -10.078 -17.457 1.00 93.56 442 VAL A CA 1
ATOM 3282 C C . VAL A 1 442 ? 23.707 -8.688 -17.856 1.00 93.56 442 VAL A C 1
ATOM 3284 O O . VAL A 1 442 ? 24.478 -8.557 -18.803 1.00 93.56 442 VAL A O 1
ATOM 3287 N N . GLY A 1 443 ? 23.337 -7.651 -17.104 1.00 91.50 443 GLY A N 1
ATOM 3288 C CA . GLY A 1 443 ? 23.743 -6.280 -17.400 1.00 91.50 443 GLY A CA 1
ATOM 3289 C C . GLY A 1 443 ? 25.258 -6.058 -17.341 1.00 91.50 443 GLY A C 1
ATOM 3290 O O . GLY A 1 443 ? 25.817 -5.372 -18.196 1.00 91.50 443 GLY A O 1
ATOM 3291 N N . VAL A 1 444 ? 25.955 -6.685 -16.387 1.00 93.38 444 VAL A N 1
ATOM 3292 C CA . VAL A 1 444 ? 27.427 -6.657 -16.321 1.00 93.38 444 VAL A CA 1
ATOM 3293 C C . VAL A 1 444 ? 28.050 -7.380 -17.519 1.00 93.38 444 VAL A C 1
ATOM 3295 O O . VAL A 1 444 ? 29.013 -6.872 -18.093 1.00 93.38 444 VAL A O 1
ATOM 3298 N N . ALA A 1 445 ? 27.504 -8.530 -17.921 1.00 93.62 445 ALA A N 1
ATOM 3299 C CA . ALA A 1 445 ? 27.983 -9.281 -19.080 1.00 93.62 445 ALA A CA 1
ATOM 3300 C C . ALA A 1 445 ? 27.784 -8.502 -20.388 1.00 93.62 445 ALA A C 1
ATOM 3302 O O . ALA A 1 445 ? 28.722 -8.391 -21.176 1.00 93.62 445 ALA A O 1
ATOM 3303 N N . VAL A 1 446 ? 26.604 -7.902 -20.581 1.00 91.81 446 VAL A N 1
ATOM 3304 C CA . VAL A 1 446 ? 26.302 -7.027 -21.724 1.00 91.81 446 VAL A CA 1
ATOM 3305 C C . VAL A 1 446 ? 27.300 -5.877 -21.780 1.00 91.81 446 VAL A C 1
ATOM 3307 O O . VAL A 1 446 ? 27.942 -5.679 -22.806 1.00 91.81 446 VAL A O 1
ATOM 3310 N N . ARG A 1 447 ? 27.530 -5.184 -20.659 1.00 90.94 447 ARG A N 1
ATOM 3311 C CA . ARG A 1 447 ? 28.517 -4.100 -20.597 1.00 90.94 447 ARG A CA 1
ATOM 3312 C C . ARG A 1 447 ? 29.930 -4.574 -20.939 1.00 90.94 447 ARG A C 1
ATOM 3314 O O . ARG A 1 447 ? 30.650 -3.872 -21.642 1.00 90.94 447 ARG A O 1
ATOM 3321 N N . ALA A 1 448 ? 30.345 -5.736 -20.438 1.00 92.31 448 ALA A N 1
ATOM 3322 C CA . ALA A 1 448 ? 31.670 -6.287 -20.712 1.00 92.31 448 ALA A CA 1
ATOM 3323 C C . ALA A 1 448 ? 31.855 -6.624 -22.201 1.00 92.31 448 ALA A C 1
ATOM 3325 O O . ALA A 1 448 ? 32.905 -6.327 -22.768 1.00 92.31 448 ALA A O 1
ATOM 3326 N N . LEU A 1 449 ? 30.827 -7.188 -22.841 1.00 92.00 449 LEU A N 1
ATOM 3327 C CA . LEU A 1 449 ? 30.816 -7.474 -24.276 1.00 92.00 449 LEU A CA 1
ATOM 3328 C C . LEU A 1 449 ? 30.877 -6.185 -25.100 1.00 92.00 449 LEU A C 1
ATOM 3330 O O . LEU A 1 449 ? 31.745 -6.065 -25.966 1.00 92.00 449 LEU A O 1
ATOM 3334 N N . THR A 1 450 ? 30.049 -5.191 -24.774 1.00 89.88 450 THR A N 1
ATOM 3335 C CA . THR A 1 450 ? 30.083 -3.876 -25.430 1.00 89.88 450 THR A CA 1
ATOM 3336 C C . THR A 1 450 ? 31.457 -3.219 -25.282 1.00 89.88 450 THR A C 1
ATOM 3338 O O . THR A 1 450 ? 32.040 -2.770 -26.266 1.00 89.88 450 THR A O 1
ATOM 3341 N N . ALA A 1 451 ? 32.040 -3.236 -24.078 1.00 89.75 451 ALA A N 1
ATOM 3342 C CA . ALA A 1 451 ? 33.366 -2.672 -23.816 1.00 89.75 451 ALA A CA 1
ATOM 3343 C C . ALA A 1 451 ? 34.507 -3.419 -24.532 1.00 89.75 451 ALA A C 1
ATOM 3345 O O . ALA A 1 451 ? 35.562 -2.835 -24.771 1.00 89.75 451 ALA A O 1
ATOM 3346 N N . SER A 1 452 ? 34.311 -4.695 -24.880 1.00 91.75 452 SER A N 1
ATOM 3347 C CA . SER A 1 452 ? 35.286 -5.483 -25.644 1.00 91.75 452 SER A CA 1
ATOM 3348 C C . SER A 1 452 ? 35.299 -5.169 -27.145 1.00 91.75 452 SER A C 1
ATOM 3350 O O . SER A 1 452 ? 36.181 -5.656 -27.850 1.00 91.75 452 SER A O 1
ATOM 3352 N N . GLY A 1 453 ? 34.350 -4.359 -27.633 1.00 89.44 453 GLY A N 1
ATOM 3353 C CA . GLY A 1 453 ? 34.173 -4.094 -29.061 1.00 89.44 453 GLY A CA 1
ATOM 3354 C C . GLY A 1 453 ? 33.515 -5.259 -29.803 1.00 89.44 453 GLY A C 1
ATOM 3355 O O . GLY A 1 453 ? 33.867 -5.530 -30.944 1.00 89.44 453 GLY A O 1
ATOM 3356 N N . PHE A 1 454 ? 32.611 -5.993 -29.146 1.00 91.56 454 PHE A N 1
ATOM 3357 C CA . PHE A 1 454 ? 31.843 -7.055 -29.795 1.00 91.56 454 PHE A CA 1
ATOM 3358 C C . PHE A 1 454 ? 30.911 -6.468 -30.869 1.00 91.56 454 PHE A C 1
ATOM 3360 O O . PHE A 1 454 ? 30.067 -5.633 -30.561 1.00 91.56 454 PHE A O 1
ATOM 3367 N N . ASP A 1 455 ? 31.047 -6.934 -32.115 1.00 85.50 455 ASP A N 1
ATOM 3368 C CA . ASP A 1 455 ? 30.323 -6.396 -33.282 1.00 85.50 455 ASP A CA 1
ATOM 3369 C C . ASP A 1 455 ? 28.864 -6.897 -33.422 1.00 85.50 455 ASP A C 1
ATOM 3371 O O . ASP A 1 455 ? 28.147 -6.479 -34.332 1.00 85.50 455 ASP A O 1
ATOM 3375 N N . GLY A 1 456 ? 28.408 -7.812 -32.559 1.00 87.25 456 GLY A N 1
ATOM 3376 C CA . GLY A 1 456 ? 27.031 -8.324 -32.551 1.00 87.25 456 GLY A CA 1
ATOM 3377 C C . GLY A 1 456 ? 26.160 -7.705 -31.454 1.00 87.25 456 GLY A C 1
ATOM 3378 O O . GLY A 1 456 ? 26.645 -6.956 -30.613 1.00 87.25 456 GLY A O 1
ATOM 3379 N N . ASP A 1 457 ? 24.876 -8.072 -31.414 1.00 87.19 457 ASP A N 1
ATOM 3380 C CA . ASP A 1 457 ? 24.005 -7.731 -30.281 1.00 87.19 457 ASP A CA 1
ATOM 3381 C C . ASP A 1 457 ? 24.421 -8.551 -29.039 1.00 87.19 457 ASP A C 1
ATOM 3383 O O . ASP A 1 457 ? 24.283 -9.783 -29.056 1.00 87.19 457 ASP A O 1
ATOM 3387 N N . PRO A 1 458 ? 24.921 -7.917 -27.956 1.00 88.94 458 PRO A N 1
ATOM 3388 C CA . PRO A 1 458 ? 25.337 -8.624 -26.747 1.00 88.94 458 PRO A CA 1
ATOM 3389 C C . PRO A 1 458 ? 24.214 -9.448 -26.110 1.00 88.94 458 PRO A C 1
ATOM 3391 O O . PRO A 1 458 ? 24.491 -10.481 -25.499 1.00 88.94 458 PRO A O 1
ATOM 3394 N N . LEU A 1 459 ? 22.954 -9.028 -26.268 1.00 86.75 459 LEU A N 1
ATOM 3395 C CA . LEU A 1 459 ? 21.790 -9.743 -25.738 1.00 86.75 459 LEU A CA 1
ATOM 3396 C C . LEU A 1 459 ? 21.527 -11.053 -26.485 1.00 86.75 459 LEU A C 1
ATOM 3398 O O . LEU A 1 459 ? 20.889 -11.945 -25.930 1.00 86.75 459 LEU A O 1
ATOM 3402 N N . GLN A 1 460 ? 22.048 -11.205 -27.708 1.00 86.69 460 GLN A N 1
ATOM 3403 C CA . GLN A 1 460 ? 21.871 -12.410 -28.522 1.00 86.69 460 GLN A CA 1
ATOM 3404 C C . GLN A 1 460 ? 22.993 -13.443 -28.356 1.00 86.69 460 GLN A C 1
ATOM 3406 O O . GLN A 1 460 ? 22.926 -14.523 -28.943 1.00 86.69 460 GLN A O 1
ATOM 3411 N N . VAL A 1 461 ? 24.007 -13.163 -27.535 1.00 90.88 461 VAL A N 1
ATOM 3412 C CA . VAL A 1 461 ? 25.068 -14.128 -27.221 1.00 90.88 461 VAL A CA 1
ATOM 3413 C C . VAL A 1 461 ? 24.489 -15.283 -26.400 1.00 90.88 461 VAL A C 1
ATOM 3415 O O . VAL A 1 461 ? 23.837 -15.050 -25.385 1.00 90.88 461 VAL A O 1
ATOM 3418 N N . ASP A 1 462 ? 24.764 -16.534 -26.787 1.00 88.81 462 ASP A N 1
ATOM 3419 C CA . ASP A 1 462 ? 24.157 -17.735 -26.178 1.00 88.81 462 ASP A CA 1
ATOM 3420 C C . ASP A 1 462 ? 24.244 -17.766 -24.641 1.00 88.81 462 ASP A C 1
ATOM 3422 O O . ASP A 1 462 ? 23.265 -18.082 -23.964 1.00 88.81 462 ASP A O 1
ATOM 3426 N N . GLY A 1 463 ? 25.395 -17.382 -24.074 1.00 89.44 463 GLY A N 1
ATOM 3427 C CA . GLY A 1 463 ? 25.577 -17.302 -22.621 1.00 89.44 463 GLY A CA 1
ATOM 3428 C C . GLY A 1 463 ? 24.706 -16.233 -21.949 1.00 89.44 463 GLY A C 1
ATOM 3429 O O . GLY A 1 463 ? 24.162 -16.471 -20.872 1.00 89.44 463 GLY A O 1
ATOM 3430 N N . VAL A 1 464 ? 24.524 -15.080 -22.599 1.00 92.19 464 VAL A N 1
ATOM 3431 C CA . VAL A 1 464 ? 23.673 -13.982 -22.112 1.00 92.19 464 VAL A CA 1
ATOM 3432 C C . VAL A 1 464 ? 22.198 -14.370 -22.226 1.00 92.19 464 VAL A C 1
ATOM 3434 O O . VAL A 1 464 ? 21.456 -14.245 -21.255 1.00 92.19 464 VAL A O 1
ATOM 3437 N N . ARG A 1 465 ? 21.786 -14.958 -23.354 1.00 89.56 465 ARG A N 1
ATOM 3438 C CA . ARG A 1 465 ? 20.419 -15.469 -23.560 1.00 89.56 465 ARG A CA 1
ATOM 3439 C C . ARG A 1 465 ? 20.035 -16.541 -22.541 1.00 89.56 465 ARG A C 1
ATOM 3441 O O . ARG A 1 465 ? 18.921 -16.525 -22.018 1.00 89.56 465 ARG A O 1
ATOM 3448 N N . GLY A 1 466 ? 20.952 -17.460 -22.231 1.00 90.44 466 GLY A N 1
ATOM 3449 C CA . GLY A 1 466 ? 20.753 -18.466 -21.184 1.00 90.44 466 GLY A CA 1
ATOM 3450 C C . GLY A 1 466 ? 20.577 -17.848 -19.791 1.00 90.44 466 GLY A C 1
ATOM 3451 O O . GLY A 1 466 ? 19.742 -18.305 -19.006 1.00 90.44 466 GLY A O 1
ATOM 3452 N N . ALA A 1 467 ? 21.305 -16.769 -19.493 1.00 93.44 467 ALA A N 1
ATOM 3453 C CA . ALA A 1 467 ? 21.147 -16.024 -18.248 1.00 93.44 467 ALA A CA 1
ATOM 3454 C C . ALA A 1 467 ? 19.807 -15.263 -18.184 1.00 93.44 467 ALA A C 1
ATOM 3456 O O . ALA A 1 467 ? 19.140 -15.338 -17.156 1.00 93.44 467 ALA A O 1
ATOM 3457 N N . ILE A 1 468 ? 19.343 -14.644 -19.277 1.00 91.38 468 ILE A N 1
ATOM 3458 C CA . ILE A 1 468 ? 18.006 -14.011 -19.354 1.00 91.38 468 ILE A CA 1
ATOM 3459 C C . ILE A 1 468 ? 16.895 -15.047 -19.119 1.00 91.38 468 ILE A C 1
ATOM 3461 O O . ILE A 1 468 ? 15.954 -14.804 -18.365 1.00 91.38 468 ILE A O 1
ATOM 3465 N N . MET A 1 469 ? 17.022 -16.251 -19.687 1.00 90.94 469 MET A N 1
ATOM 3466 C CA . MET A 1 469 ? 16.079 -17.345 -19.416 1.00 90.94 469 MET A CA 1
ATOM 3467 C C . MET A 1 469 ? 16.073 -17.742 -17.932 1.00 90.94 469 MET A C 1
ATOM 3469 O O . MET A 1 469 ? 15.022 -18.041 -17.364 1.00 90.94 469 MET A O 1
ATOM 3473 N N . THR A 1 470 ? 17.243 -17.719 -17.294 1.00 93.50 470 THR A N 1
ATOM 3474 C CA . THR A 1 470 ? 17.386 -17.988 -15.859 1.00 93.50 470 THR A CA 1
ATOM 3475 C C . THR A 1 470 ? 16.745 -16.876 -15.017 1.00 93.50 470 THR A C 1
ATOM 3477 O O . THR A 1 470 ? 16.065 -17.173 -14.036 1.00 93.50 470 THR A O 1
ATOM 3480 N N . GLU A 1 471 ? 16.885 -15.607 -15.416 1.00 94.56 471 GLU A N 1
ATOM 3481 C CA . GLU A 1 471 ? 16.179 -14.471 -14.805 1.00 94.56 471 GLU A CA 1
ATOM 3482 C C . GLU A 1 471 ? 14.659 -14.655 -14.898 1.00 94.56 471 GLU A C 1
ATOM 3484 O O . GLU A 1 471 ? 13.971 -14.586 -13.877 1.00 94.56 471 GLU A O 1
ATOM 3489 N N . ALA A 1 472 ? 14.137 -14.968 -16.088 1.00 93.25 472 ALA A N 1
ATOM 3490 C CA . ALA A 1 472 ? 12.711 -15.208 -16.305 1.00 93.25 472 ALA A CA 1
ATOM 3491 C C . ALA A 1 472 ? 12.185 -16.383 -15.461 1.00 93.25 472 ALA A C 1
ATOM 3493 O O . ALA A 1 472 ? 11.107 -16.289 -14.870 1.00 93.25 472 ALA A O 1
ATOM 3494 N N . PHE A 1 473 ? 12.955 -17.473 -15.355 1.00 93.62 473 PHE A N 1
ATOM 3495 C CA . PHE A 1 473 ? 12.618 -18.625 -14.515 1.00 93.62 473 PHE A CA 1
ATOM 3496 C C . PHE A 1 473 ? 12.473 -18.236 -13.040 1.00 93.62 473 PHE A C 1
ATOM 3498 O O . PHE A 1 473 ? 11.485 -18.602 -12.403 1.00 93.62 473 PHE A O 1
ATOM 3505 N N . PHE A 1 474 ? 13.419 -17.471 -12.490 1.00 95.56 474 PHE A N 1
ATOM 3506 C CA . PHE A 1 474 ? 13.306 -17.001 -11.109 1.00 95.56 474 PHE A CA 1
ATOM 3507 C C . PHE A 1 474 ? 12.145 -16.019 -10.935 1.00 95.56 474 PHE A C 1
ATOM 3509 O O . PHE A 1 474 ? 11.382 -16.136 -9.972 1.00 95.56 474 PHE A O 1
ATOM 3516 N N . PHE A 1 475 ? 11.945 -15.109 -11.893 1.00 95.38 475 PHE A N 1
ATOM 3517 C CA . PHE A 1 475 ? 10.857 -14.134 -11.850 1.00 95.38 475 PHE A CA 1
ATOM 3518 C C . PHE A 1 475 ? 9.474 -14.800 -11.883 1.00 95.38 475 PHE A C 1
ATOM 3520 O O . PHE A 1 475 ? 8.532 -14.300 -11.270 1.00 95.38 475 PHE A O 1
ATOM 3527 N N . TYR A 1 476 ? 9.345 -15.977 -12.502 1.00 94.69 476 TYR A N 1
ATOM 3528 C CA . TYR A 1 476 ? 8.113 -16.769 -12.467 1.00 94.69 476 TYR A CA 1
ATOM 3529 C C . TYR A 1 476 ? 7.651 -17.103 -11.033 1.00 94.69 476 TYR A C 1
ATOM 3531 O O . TYR A 1 476 ? 6.452 -17.223 -10.776 1.00 94.69 476 TYR A O 1
ATOM 3539 N N . GLY A 1 477 ? 8.567 -17.153 -10.056 1.00 94.56 477 GLY A N 1
ATOM 3540 C CA . GLY A 1 477 ? 8.220 -17.249 -8.634 1.00 94.56 477 GLY A CA 1
ATOM 3541 C C . GLY A 1 477 ? 7.336 -16.093 -8.139 1.00 94.56 477 GLY A C 1
ATOM 3542 O O . GLY A 1 477 ? 6.415 -16.323 -7.353 1.00 94.56 477 GLY A O 1
ATOM 3543 N N . ALA A 1 478 ? 7.536 -14.875 -8.656 1.00 94.56 478 ALA A N 1
ATOM 3544 C CA . ALA A 1 478 ? 6.689 -13.713 -8.373 1.00 94.56 478 ALA A CA 1
ATOM 3545 C C . ALA A 1 478 ? 5.270 -13.889 -8.932 1.00 94.56 478 ALA A C 1
ATOM 3547 O O . ALA A 1 478 ? 4.293 -13.567 -8.255 1.00 94.56 478 ALA A O 1
ATOM 3548 N N . VAL A 1 479 ? 5.147 -14.476 -10.129 1.00 95.81 479 VAL A N 1
ATOM 3549 C CA . VAL A 1 479 ? 3.849 -14.804 -10.740 1.00 95.81 479 VAL A CA 1
ATOM 3550 C C . VAL A 1 479 ? 3.094 -15.789 -9.850 1.00 95.81 479 VAL A C 1
ATOM 3552 O O . VAL A 1 479 ? 1.974 -15.504 -9.430 1.00 95.81 479 VAL A O 1
ATOM 3555 N N . ILE A 1 480 ? 3.723 -16.903 -9.461 1.00 94.81 480 ILE A N 1
ATOM 3556 C CA . ILE A 1 480 ? 3.092 -17.895 -8.574 1.00 94.81 480 ILE A CA 1
ATOM 3557 C C . ILE A 1 480 ? 2.741 -17.271 -7.213 1.00 94.81 480 ILE A C 1
ATOM 3559 O O . ILE A 1 480 ? 1.656 -17.511 -6.680 1.00 94.81 480 ILE A O 1
ATOM 3563 N N . GLY A 1 481 ? 3.630 -16.444 -6.657 1.00 93.19 481 GLY A N 1
ATOM 3564 C CA . GLY A 1 481 ? 3.399 -15.737 -5.399 1.00 93.19 481 GLY A CA 1
ATOM 3565 C C . GLY A 1 481 ? 2.189 -14.799 -5.453 1.00 93.19 481 GLY A C 1
ATOM 3566 O O . GLY A 1 481 ? 1.388 -14.791 -4.519 1.00 93.19 481 GLY A O 1
ATOM 3567 N N . SER A 1 482 ? 2.005 -14.069 -6.557 1.00 94.44 482 SER A N 1
ATOM 3568 C CA . SER A 1 482 ? 0.851 -13.181 -6.756 1.00 94.44 482 SER A CA 1
ATOM 3569 C C . SER A 1 482 ? -0.474 -13.949 -6.863 1.00 94.44 482 SER A C 1
ATOM 3571 O O . SER A 1 482 ? -1.473 -13.543 -6.268 1.00 94.44 482 SER A O 1
ATOM 3573 N N . ILE A 1 483 ? -0.473 -15.115 -7.524 1.00 93.25 483 ILE A N 1
ATOM 3574 C CA . ILE A 1 483 ? -1.637 -16.011 -7.589 1.00 93.25 483 ILE A CA 1
ATOM 3575 C C . ILE A 1 483 ? -1.977 -16.519 -6.188 1.00 93.25 483 ILE A C 1
ATOM 3577 O O . ILE A 1 483 ? -3.132 -16.460 -5.764 1.00 93.25 483 ILE A O 1
ATOM 3581 N N . ALA A 1 484 ? -0.973 -16.990 -5.446 1.00 91.75 484 ALA A N 1
ATOM 3582 C CA . ALA A 1 484 ? -1.161 -17.478 -4.087 1.00 91.75 484 ALA A CA 1
ATOM 3583 C C . ALA A 1 484 ? -1.716 -16.384 -3.158 1.00 91.75 484 ALA A C 1
ATOM 3585 O O . ALA A 1 484 ? -2.593 -16.676 -2.342 1.00 91.75 484 ALA A O 1
ATOM 3586 N N . LEU A 1 485 ? -1.266 -15.132 -3.314 1.00 91.94 485 LEU A N 1
ATOM 3587 C CA . LEU A 1 485 ? -1.798 -13.975 -2.593 1.00 91.94 485 LEU A CA 1
ATOM 3588 C C . LEU A 1 485 ? -3.281 -13.751 -2.903 1.00 91.94 485 LEU A C 1
ATOM 3590 O O . LEU A 1 485 ? -4.097 -13.741 -1.980 1.00 91.94 485 LEU A O 1
ATOM 3594 N N . ALA A 1 486 ? -3.639 -13.632 -4.184 1.00 92.19 486 ALA A N 1
ATOM 3595 C CA . ALA A 1 486 ? -5.016 -13.395 -4.610 1.00 92.19 486 ALA A CA 1
ATOM 3596 C C . ALA A 1 486 ? -5.953 -14.528 -4.159 1.00 92.19 486 ALA A C 1
ATOM 3598 O O . ALA A 1 486 ? -7.015 -14.275 -3.591 1.00 92.19 486 ALA A O 1
ATOM 3599 N N . MET A 1 487 ? -5.534 -15.787 -4.321 1.00 90.12 487 MET A N 1
ATOM 3600 C CA . MET A 1 487 ? -6.289 -16.941 -3.827 1.00 90.12 487 MET A CA 1
ATOM 3601 C C . MET A 1 487 ? -6.494 -16.873 -2.315 1.00 90.12 487 MET A C 1
ATOM 3603 O O . MET A 1 487 ? -7.592 -17.144 -1.832 1.00 90.12 487 MET A O 1
ATOM 3607 N N . ASN A 1 488 ? -5.458 -16.512 -1.558 1.00 88.81 488 ASN A N 1
ATOM 3608 C CA . ASN A 1 488 ? -5.553 -16.421 -0.110 1.00 88.81 488 ASN A CA 1
ATOM 3609 C C . ASN A 1 488 ? -6.511 -15.303 0.334 1.00 88.81 488 ASN A C 1
ATOM 3611 O O . ASN A 1 488 ? -7.336 -15.537 1.221 1.00 88.81 488 ASN A O 1
ATOM 3615 N N . MET A 1 489 ? -6.475 -14.142 -0.327 1.00 91.00 489 MET A N 1
ATOM 3616 C CA . MET A 1 489 ? -7.426 -13.047 -0.102 1.00 91.00 489 MET A CA 1
ATOM 3617 C C . MET A 1 489 ? -8.869 -13.496 -0.357 1.00 91.00 489 MET A C 1
ATOM 3619 O O . MET A 1 489 ? -9.704 -13.385 0.540 1.00 91.00 489 MET A O 1
ATOM 3623 N N . ILE A 1 490 ? -9.140 -14.114 -1.512 1.00 90.88 490 ILE A N 1
ATOM 3624 C CA . ILE A 1 490 ? -10.470 -14.641 -1.863 1.00 90.88 490 ILE A CA 1
ATOM 3625 C C . ILE A 1 490 ? -10.935 -15.670 -0.831 1.00 90.88 490 ILE A C 1
ATOM 3627 O O . ILE A 1 490 ? -12.052 -15.597 -0.325 1.00 90.88 490 ILE A O 1
ATOM 3631 N N . THR A 1 491 ? -10.081 -16.632 -0.469 1.00 88.56 491 THR A N 1
ATOM 3632 C CA . THR A 1 491 ? -10.462 -17.652 0.519 1.00 88.56 491 THR A CA 1
ATOM 3633 C C . THR A 1 491 ? -10.706 -17.067 1.903 1.00 88.56 491 THR A C 1
ATOM 3635 O O . THR A 1 491 ? -11.590 -17.553 2.601 1.00 88.56 491 THR A O 1
ATOM 3638 N N . THR A 1 492 ? -9.987 -16.011 2.286 1.00 87.62 492 THR A N 1
ATOM 3639 C CA . THR A 1 492 ? -10.222 -15.296 3.547 1.00 87.62 492 THR A CA 1
ATOM 3640 C C . THR A 1 492 ? -11.616 -14.671 3.557 1.00 87.62 492 THR A C 1
ATOM 3642 O O . THR A 1 492 ? -12.332 -14.818 4.545 1.00 87.62 492 THR A O 1
ATOM 3645 N N . SER A 1 493 ? -12.063 -14.105 2.433 1.00 87.19 493 SER A N 1
ATOM 3646 C CA . SER A 1 493 ? -13.390 -13.489 2.317 1.00 87.19 493 SER A CA 1
ATOM 3647 C C . SER A 1 493 ? -14.558 -14.457 2.472 1.00 87.19 493 SER A C 1
ATOM 3649 O O . SER A 1 493 ? -15.598 -14.052 2.974 1.00 87.19 493 SER A O 1
ATOM 3651 N N . TYR A 1 494 ? -14.407 -15.725 2.073 1.00 85.06 494 TYR A N 1
ATOM 3652 C CA . TYR A 1 494 ? -15.502 -16.706 2.129 1.00 85.06 494 TYR A CA 1
ATOM 3653 C C . TYR A 1 494 ? -15.366 -17.727 3.262 1.00 85.06 494 TYR A C 1
ATOM 3655 O O . TYR A 1 494 ? -16.375 -18.162 3.812 1.00 85.06 494 TYR A O 1
ATOM 3663 N N . ARG A 1 495 ? -14.137 -18.109 3.628 1.00 79.00 495 ARG A N 1
ATOM 3664 C CA . ARG A 1 495 ? -13.835 -19.222 4.549 1.00 79.00 495 ARG A CA 1
ATOM 3665 C C . ARG A 1 495 ? -13.033 -18.813 5.786 1.00 79.00 495 ARG A C 1
ATOM 3667 O O . ARG A 1 495 ? -12.717 -19.680 6.599 1.00 79.00 495 ARG A O 1
ATOM 3674 N N . GLY A 1 496 ? -12.643 -17.544 5.916 1.00 72.12 496 GLY A N 1
ATOM 3675 C CA . GLY A 1 496 ? -12.073 -17.026 7.161 1.00 72.12 496 GLY A CA 1
ATOM 3676 C C . GLY A 1 496 ? -13.119 -17.059 8.275 1.00 72.12 496 GLY A C 1
ATOM 3677 O O . GLY A 1 496 ? -14.297 -16.806 8.003 1.00 72.12 496 GLY A O 1
ATOM 3678 N N . ARG A 1 497 ? -12.701 -17.386 9.505 1.00 70.62 497 ARG A N 1
ATOM 3679 C CA . ARG A 1 497 ? -13.580 -17.275 10.678 1.00 70.62 497 ARG A CA 1
ATOM 3680 C C . ARG A 1 497 ? -13.969 -15.811 10.854 1.00 70.62 497 ARG A C 1
ATOM 3682 O O . ARG A 1 497 ? -13.107 -14.939 10.740 1.00 70.62 497 ARG A O 1
ATOM 3689 N N . VAL A 1 498 ? -15.255 -15.556 11.077 1.00 71.69 498 VAL A N 1
ATOM 3690 C CA . VAL A 1 498 ? -15.750 -14.209 11.378 1.00 71.69 498 VAL A CA 1
ATOM 3691 C C . VAL A 1 498 ? -15.185 -13.810 12.731 1.00 71.69 498 VAL A C 1
ATOM 3693 O O . VAL A 1 498 ? -15.256 -14.586 13.682 1.00 71.69 498 VAL A O 1
ATOM 3696 N N . HIS A 1 499 ? -14.566 -12.639 12.784 1.00 55.34 499 HIS A N 1
ATOM 3697 C CA . HIS A 1 499 ? -14.144 -12.052 14.042 1.00 55.34 499 HIS A CA 1
ATOM 3698 C C . HIS A 1 499 ? -15.374 -11.349 14.628 1.00 55.34 499 HIS A C 1
ATOM 3700 O O . HIS A 1 499 ? -15.932 -10.476 13.964 1.00 55.34 499 HIS A O 1
ATOM 3706 N N . GLU A 1 500 ? -15.835 -11.741 15.821 1.00 42.59 500 GLU A N 1
ATOM 3707 C CA . GLU A 1 500 ? -16.749 -10.884 16.586 1.00 42.59 500 GLU A CA 1
ATOM 3708 C C . GLU A 1 500 ? -15.992 -9.575 16.814 1.00 42.59 500 GLU A C 1
ATOM 3710 O O . GLU A 1 500 ? -14.914 -9.591 17.406 1.00 42.59 500 GLU A O 1
ATOM 3715 N N . LEU A 1 501 ? -16.475 -8.463 16.248 1.00 38.19 501 LEU A N 1
ATOM 3716 C CA . LEU A 1 501 ? -15.885 -7.151 16.491 1.00 38.19 501 LEU A CA 1
ATOM 3717 C C . LEU A 1 501 ? -15.972 -6.878 17.998 1.00 38.19 501 LEU A C 1
ATOM 3719 O O . LEU A 1 501 ? -16.986 -6.389 18.488 1.00 38.19 501 LEU A O 1
ATOM 3723 N N . SER A 1 502 ? -14.907 -7.165 18.743 1.00 32.50 502 SER A N 1
ATOM 3724 C CA . SER A 1 502 ? -14.666 -6.449 19.984 1.00 32.50 502 SER A CA 1
ATOM 3725 C C . SER A 1 502 ? -14.482 -4.987 19.587 1.00 32.50 502 SER A C 1
ATOM 3727 O O . SER A 1 502 ? -13.577 -4.662 18.816 1.00 32.50 502 SER A O 1
ATOM 3729 N N . SER A 1 503 ? -15.346 -4.117 20.097 1.00 31.19 503 SER A N 1
ATOM 3730 C CA . SER A 1 503 ? -15.359 -2.660 19.907 1.00 31.19 503 SER A CA 1
ATOM 3731 C C . SER A 1 503 ? -14.065 -1.944 20.327 1.00 31.19 503 SER A C 1
ATOM 3733 O O . SER A 1 503 ? -13.956 -0.730 20.195 1.00 31.19 503 SER A O 1
ATOM 3735 N N . GLU A 1 504 ? -13.057 -2.677 20.794 1.00 36.75 504 GLU A N 1
ATOM 3736 C CA . GLU A 1 504 ? -11.757 -2.162 21.187 1.00 36.75 504 GLU A CA 1
ATOM 3737 C C . GLU A 1 504 ? -10.656 -2.768 20.312 1.00 36.75 504 GLU A C 1
ATOM 3739 O O . GLU A 1 504 ? -10.074 -3.806 20.618 1.00 36.75 504 GLU A O 1
ATOM 3744 N N . ILE A 1 505 ? -10.325 -2.089 19.214 1.00 36.03 505 ILE A N 1
ATOM 3745 C CA . ILE A 1 505 ? -8.990 -2.206 18.620 1.00 36.03 505 ILE A CA 1
ATOM 3746 C C . ILE A 1 505 ? -8.326 -0.838 18.801 1.00 36.03 505 ILE A C 1
ATOM 3748 O O . ILE A 1 505 ? -8.748 0.122 18.151 1.00 36.03 505 ILE A O 1
ATOM 3752 N N . PRO A 1 506 ? -7.315 -0.712 19.681 1.00 35.25 506 PRO A N 1
ATOM 3753 C CA . PRO A 1 506 ? -6.653 0.559 19.924 1.00 35.25 506 PRO A CA 1
ATOM 3754 C C . PRO A 1 506 ? -5.977 1.019 18.635 1.00 35.25 506 PRO A C 1
ATOM 3756 O O . PRO A 1 506 ? -5.264 0.251 17.981 1.00 35.25 506 PRO A O 1
ATOM 3759 N N . SER A 1 507 ? -6.198 2.273 18.247 1.00 36.38 507 SER A N 1
ATOM 3760 C CA . SER A 1 507 ? -5.498 2.816 17.093 1.00 36.38 507 SER A CA 1
ATOM 3761 C C . SER A 1 507 ? -4.004 2.989 17.432 1.00 36.38 507 SER A C 1
ATOM 3763 O O . SER A 1 507 ? -3.658 3.417 18.540 1.00 36.38 507 SER A O 1
ATOM 3765 N N . PRO A 1 508 ? -3.086 2.685 16.497 1.00 37.62 508 PRO A N 1
ATOM 3766 C CA . PRO A 1 508 ? -1.646 2.830 16.731 1.00 37.62 508 PRO A CA 1
ATOM 3767 C C . PRO A 1 508 ? -1.211 4.296 16.931 1.00 37.62 508 PRO A C 1
ATOM 3769 O O . PRO A 1 508 ? -0.107 4.551 17.407 1.00 37.62 508 PRO A O 1
ATOM 3772 N N . GLU A 1 509 ? -2.066 5.273 16.598 1.00 37.50 509 GLU A N 1
ATOM 3773 C CA . GLU A 1 509 ? -1.849 6.691 16.925 1.00 37.50 509 GLU A CA 1
ATOM 3774 C C . GLU A 1 509 ? -2.453 7.096 18.284 1.00 37.50 509 GLU A C 1
ATOM 3776 O O . GLU A 1 509 ? -1.851 7.920 18.973 1.00 37.50 509 GLU A O 1
ATOM 3781 N N . VAL A 1 510 ? -3.558 6.485 18.737 1.00 35.66 510 VAL A N 1
ATOM 3782 C CA . VAL A 1 510 ? -4.155 6.743 20.068 1.00 35.66 510 VAL A CA 1
ATOM 3783 C C . VAL A 1 510 ? -3.316 6.119 21.192 1.00 35.66 510 VAL A C 1
ATOM 3785 O O . VAL A 1 510 ? -3.235 6.682 22.284 1.00 35.66 510 VAL A O 1
ATOM 3788 N N . GLU A 1 511 ? -2.552 5.057 20.922 1.00 36.38 511 GLU A N 1
ATOM 3789 C CA . GLU A 1 511 ? -1.515 4.571 21.852 1.00 36.38 511 GLU A CA 1
ATOM 3790 C C . GLU A 1 511 ? -0.308 5.519 22.002 1.00 36.38 511 GLU A C 1
ATOM 3792 O O . GLU A 1 511 ? 0.489 5.361 22.931 1.00 36.38 511 GLU A O 1
ATOM 3797 N N . VAL A 1 512 ? -0.157 6.534 21.138 1.00 33.31 512 VAL A N 1
ATOM 3798 C CA . VAL A 1 512 ? 0.835 7.599 21.368 1.00 33.31 512 VAL A CA 1
ATOM 3799 C C . VAL A 1 512 ? 0.355 8.566 22.454 1.00 33.31 512 VAL A C 1
ATOM 3801 O O . VAL A 1 512 ? 1.196 9.153 23.130 1.00 33.31 512 VAL A O 1
ATOM 3804 N N . PHE A 1 513 ? -0.959 8.678 22.677 1.00 30.75 513 PHE A N 1
ATOM 3805 C CA . PHE A 1 513 ? -1.523 9.454 23.786 1.00 30.75 513 PHE A CA 1
ATOM 3806 C C . PHE A 1 513 ? -1.650 8.648 25.087 1.00 30.75 513 PHE A C 1
ATOM 3808 O O . PHE A 1 513 ? -1.540 9.222 26.165 1.00 30.75 513 PHE A O 1
ATOM 3815 N N . ARG A 1 514 ? -1.761 7.312 25.021 1.00 36.00 514 ARG A N 1
ATOM 3816 C CA . ARG A 1 514 ? -1.582 6.418 26.184 1.00 36.00 514 ARG A CA 1
ATOM 3817 C C . ARG A 1 514 ? -0.249 5.678 26.115 1.00 36.00 514 ARG A C 1
ATOM 3819 O O . ARG A 1 514 ? -0.185 4.471 25.872 1.00 36.00 514 ARG A O 1
ATOM 3826 N N . GLN A 1 515 ? 0.852 6.391 26.346 1.00 38.53 515 GLN A N 1
ATOM 3827 C CA . GLN A 1 515 ? 2.148 5.729 26.459 1.00 38.53 515 GLN A CA 1
ATOM 3828 C C . GLN A 1 515 ? 2.240 4.908 27.753 1.00 38.53 515 GLN A C 1
ATOM 3830 O O . GLN A 1 515 ? 2.610 5.417 28.802 1.00 38.53 515 GLN A O 1
ATOM 3835 N N . GLN A 1 516 ? 2.023 3.593 27.664 1.00 42.53 516 GLN A N 1
ATOM 3836 C CA . GLN A 1 516 ? 2.542 2.644 28.653 1.00 42.53 516 GLN A CA 1
ATOM 3837 C C . GLN A 1 516 ? 4.077 2.771 28.723 1.00 42.53 516 GLN A C 1
ATOM 3839 O O . GLN A 1 516 ? 4.790 2.348 27.799 1.00 42.53 516 GLN A O 1
ATOM 3844 N N . ILE A 1 517 ? 4.590 3.403 29.778 1.00 46.44 517 ILE A N 1
ATOM 3845 C CA . ILE A 1 517 ? 6.022 3.466 30.081 1.00 46.44 517 ILE A CA 1
ATOM 3846 C C . ILE A 1 517 ? 6.398 2.135 30.756 1.00 46.44 517 ILE A C 1
ATOM 3848 O O . ILE A 1 517 ? 5.834 1.807 31.797 1.00 46.44 517 ILE A O 1
ATOM 3852 N N . PRO A 1 518 ? 7.333 1.338 30.203 1.00 41.78 518 PRO A N 1
ATOM 3853 C CA . PRO A 1 518 ? 7.753 0.099 30.851 1.00 41.78 518 PRO A CA 1
ATOM 3854 C C . PRO A 1 518 ? 8.359 0.395 32.229 1.00 41.78 518 PRO A C 1
ATOM 3856 O O . PRO A 1 518 ? 9.115 1.354 32.367 1.00 41.78 518 PRO A O 1
ATOM 3859 N N . ALA A 1 519 ? 8.099 -0.438 33.238 1.00 40.78 519 ALA A N 1
ATOM 3860 C CA . ALA A 1 519 ? 8.753 -0.297 34.540 1.00 40.78 519 ALA A CA 1
ATOM 3861 C C . ALA A 1 519 ? 10.288 -0.381 34.384 1.00 40.78 519 ALA A C 1
ATOM 3863 O O . ALA A 1 519 ? 10.808 -1.334 33.802 1.00 40.78 519 ALA A O 1
ATOM 3864 N N . GLY A 1 520 ? 11.022 0.628 34.865 1.00 47.78 520 GLY A N 1
ATOM 3865 C CA . GLY A 1 520 ? 12.477 0.690 34.720 1.00 47.78 520 GLY A CA 1
ATOM 3866 C C . GLY A 1 520 ? 13.063 2.091 34.898 1.00 47.78 520 GLY A C 1
ATOM 3867 O O . GLY A 1 520 ? 12.349 3.067 35.119 1.00 47.78 520 GLY A O 1
ATOM 3868 N N . ARG A 1 521 ? 14.395 2.192 34.811 1.00 40.53 521 ARG A N 1
ATOM 3869 C CA . ARG A 1 521 ? 15.118 3.467 34.908 1.00 40.53 521 ARG A CA 1
ATOM 3870 C C . ARG A 1 521 ? 15.121 4.147 33.535 1.00 40.53 521 ARG A C 1
ATOM 3872 O O . ARG A 1 521 ? 15.786 3.671 32.618 1.00 40.53 521 ARG A O 1
ATOM 3879 N N . HIS A 1 522 ? 14.401 5.257 33.407 1.00 54.84 522 HIS A N 1
ATOM 3880 C CA . HIS A 1 522 ? 14.344 6.062 32.181 1.00 54.84 522 HIS A CA 1
ATOM 3881 C C . HIS A 1 522 ? 15.221 7.306 32.295 1.00 54.84 522 HIS A C 1
ATOM 3883 O O . HIS A 1 522 ? 15.527 7.773 33.389 1.00 54.84 522 HIS A O 1
ATOM 3889 N N . THR A 1 523 ? 15.639 7.848 31.153 1.00 62.38 523 THR A N 1
ATOM 3890 C CA . THR A 1 523 ? 16.323 9.148 31.089 1.00 62.38 523 THR A CA 1
ATOM 3891 C C . THR A 1 523 ? 15.394 10.173 30.449 1.00 62.38 523 THR A C 1
ATOM 3893 O O . THR A 1 523 ? 14.582 9.812 29.601 1.00 62.38 523 THR A O 1
ATOM 3896 N N . MET A 1 524 ? 15.560 11.458 30.776 1.00 51.16 524 MET A N 1
ATOM 3897 C CA . MET A 1 524 ? 14.845 12.567 30.114 1.00 51.16 524 MET A CA 1
ATOM 3898 C C . MET A 1 524 ? 14.988 12.518 28.583 1.00 51.16 524 MET A C 1
ATOM 3900 O O . MET A 1 524 ? 14.033 12.745 27.848 1.00 51.16 524 MET A O 1
ATOM 3904 N N . ARG A 1 525 ? 16.170 12.123 28.084 1.00 49.06 525 ARG A N 1
ATOM 3905 C CA . ARG A 1 525 ? 16.413 11.903 26.649 1.00 49.06 525 ARG A CA 1
ATOM 3906 C C . ARG A 1 525 ? 15.568 10.755 26.083 1.00 49.06 525 ARG A C 1
ATOM 3908 O O . ARG A 1 525 ? 15.131 10.835 24.941 1.00 49.06 525 ARG A O 1
ATOM 3915 N N . GLY A 1 526 ? 15.332 9.712 26.878 1.00 51.12 526 GLY A N 1
ATOM 3916 C CA . GLY A 1 526 ? 14.422 8.611 26.561 1.00 51.12 526 GLY A CA 1
ATOM 3917 C C . GLY A 1 526 ? 12.983 9.087 26.364 1.00 51.12 526 GLY A C 1
ATOM 3918 O O . GLY A 1 526 ? 12.393 8.781 25.333 1.00 51.12 526 GLY A O 1
ATOM 3919 N N . PHE A 1 527 ? 12.466 9.910 27.276 1.00 55.81 527 PHE A N 1
ATOM 3920 C CA . PHE A 1 527 ? 11.121 10.489 27.176 1.00 55.81 527 PHE A CA 1
ATOM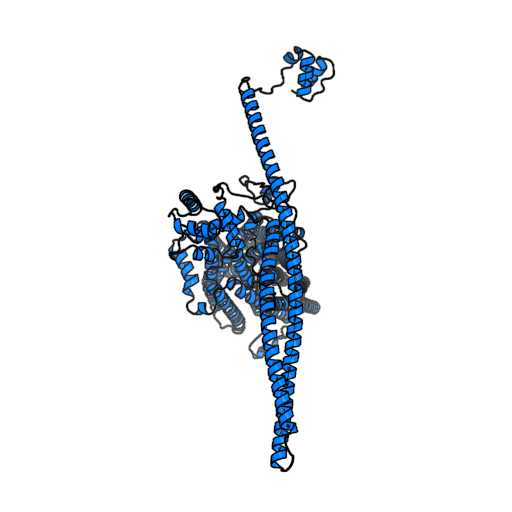 3921 C C . PHE A 1 527 ? 10.965 11.436 25.977 1.00 55.81 527 PHE A C 1
ATOM 3923 O O . PHE A 1 527 ? 10.031 11.281 25.193 1.00 55.81 527 PHE A O 1
ATOM 3930 N N . LEU A 1 528 ? 11.943 12.314 25.737 1.00 53.06 528 LEU A N 1
ATOM 3931 C CA . LEU A 1 528 ? 11.968 13.169 24.541 1.00 53.06 528 LEU A CA 1
ATOM 3932 C C . LEU A 1 528 ? 12.015 12.338 23.245 1.00 53.06 528 LEU A C 1
ATOM 3934 O O . LEU A 1 528 ? 11.340 12.655 22.269 1.00 53.06 528 LEU A O 1
ATOM 3938 N N . SER A 1 529 ? 12.763 11.227 23.225 1.00 46.72 529 SER A N 1
ATOM 3939 C CA . SER A 1 529 ? 12.799 10.320 22.066 1.00 46.72 529 SER A CA 1
ATOM 3940 C C . SER A 1 529 ? 11.500 9.536 21.842 1.00 46.72 529 SER A C 1
ATOM 3942 O O . SER A 1 529 ? 11.284 9.025 20.744 1.00 46.72 529 SER A O 1
ATOM 3944 N N . MET A 1 530 ? 10.629 9.454 22.853 1.00 46.16 530 MET A N 1
ATOM 3945 C CA . MET A 1 530 ? 9.276 8.901 22.737 1.00 46.16 530 MET A CA 1
ATOM 3946 C C . MET A 1 530 ? 8.269 9.946 22.230 1.00 46.16 530 MET A C 1
ATOM 3948 O O . MET A 1 530 ? 7.110 9.610 22.006 1.00 46.16 530 MET A O 1
ATOM 3952 N N . GLY A 1 531 ? 8.707 11.187 21.990 1.00 41.12 531 GLY A N 1
ATOM 3953 C CA . GLY A 1 531 ? 7.867 12.278 21.498 1.00 41.12 531 GLY A CA 1
ATOM 3954 C C . GLY A 1 531 ? 7.119 13.036 22.594 1.00 41.12 531 GLY A C 1
ATOM 3955 O O . GLY A 1 531 ? 6.202 13.779 22.263 1.00 41.12 531 GLY A O 1
ATOM 3956 N N . LEU A 1 532 ? 7.497 12.854 23.864 1.00 56.16 532 LEU A N 1
ATOM 3957 C CA . LEU A 1 532 ? 7.000 13.670 24.974 1.00 56.16 532 LEU A CA 1
ATOM 3958 C C . LEU A 1 532 ? 7.716 15.032 24.953 1.00 56.16 532 LEU A C 1
ATOM 3960 O O . LEU A 1 532 ? 8.921 15.083 24.696 1.00 56.16 532 LEU A O 1
ATOM 3964 N N . SER A 1 533 ? 6.986 16.122 25.194 1.00 46.06 533 SER A N 1
ATOM 3965 C CA . SER A 1 533 ? 7.556 17.466 25.381 1.00 46.06 533 SER A CA 1
ATOM 3966 C C . SER A 1 533 ? 8.066 17.630 26.817 1.00 46.06 533 SER A C 1
ATOM 3968 O O . SER A 1 533 ? 7.767 16.819 27.693 1.00 46.06 533 SER A O 1
ATOM 3970 N N . LEU A 1 534 ? 8.802 18.713 27.078 1.00 56.12 534 LEU A N 1
ATOM 3971 C CA . LEU A 1 534 ? 9.077 19.171 28.447 1.00 56.12 534 LEU A CA 1
ATOM 3972 C C . LEU A 1 534 ? 7.790 19.518 29.211 1.00 56.12 534 LEU A C 1
ATOM 3974 O O . LEU A 1 534 ? 7.787 19.463 30.434 1.00 56.12 534 LEU A O 1
ATOM 3978 N N . ASP A 1 535 ? 6.715 19.818 28.483 1.00 40.84 535 ASP A N 1
ATOM 3979 C CA . ASP A 1 535 ? 5.406 20.183 29.030 1.00 40.84 535 ASP A CA 1
ATOM 3980 C C . ASP A 1 535 ? 4.488 18.966 29.237 1.00 40.84 535 ASP A C 1
ATOM 3982 O O . ASP A 1 535 ? 3.327 19.109 29.606 1.00 40.84 535 ASP A O 1
ATOM 3986 N N . THR A 1 536 ? 4.965 17.745 28.962 1.00 46.25 536 THR A N 1
ATOM 3987 C CA . THR A 1 536 ? 4.145 16.542 29.129 1.00 46.25 536 THR A CA 1
ATOM 3988 C C . THR A 1 536 ? 4.146 16.076 30.585 1.00 46.25 536 THR A C 1
ATOM 3990 O O . THR A 1 536 ? 5.174 15.637 31.103 1.00 46.25 536 THR A O 1
ATOM 3993 N N . VAL A 1 537 ? 2.981 16.136 31.235 1.00 44.41 537 VAL A N 1
ATOM 3994 C CA . VAL A 1 537 ? 2.771 15.678 32.616 1.00 44.41 537 VAL A CA 1
ATOM 3995 C C . VAL A 1 537 ? 2.651 14.149 32.655 1.00 44.41 537 VAL A C 1
ATOM 3997 O O . VAL A 1 537 ? 1.932 13.546 31.861 1.00 44.41 537 VAL A O 1
ATOM 4000 N N . LEU A 1 538 ? 3.382 13.507 33.569 1.00 49.25 538 LEU A N 1
ATOM 4001 C CA . LEU A 1 538 ? 3.348 12.057 33.785 1.00 49.25 538 LEU A CA 1
ATOM 4002 C C . LEU A 1 538 ? 2.525 11.749 35.042 1.00 49.25 538 LEU A C 1
ATOM 4004 O O . LEU A 1 538 ? 2.985 12.063 36.141 1.00 49.25 538 LEU A O 1
ATOM 4008 N N . ASP A 1 539 ? 1.359 11.111 34.903 1.00 42.66 539 ASP A N 1
ATOM 4009 C CA . ASP A 1 539 ? 0.542 10.693 36.049 1.00 42.66 539 ASP A CA 1
ATOM 4010 C C . ASP A 1 539 ? 0.725 9.199 36.362 1.00 42.66 539 ASP A C 1
ATOM 4012 O O . ASP A 1 539 ? 0.289 8.292 35.641 1.00 42.66 539 ASP A O 1
ATOM 4016 N N . PHE A 1 540 ? 1.399 8.936 37.479 1.00 46.78 540 PHE A N 1
ATOM 4017 C CA . PHE A 1 540 ? 1.605 7.597 38.016 1.00 46.78 540 PHE A CA 1
ATOM 4018 C C . PHE A 1 540 ? 0.428 7.223 38.918 1.00 46.78 540 PHE A C 1
ATOM 4020 O O . PHE A 1 540 ? 0.583 7.191 40.137 1.00 46.78 540 PHE A O 1
ATOM 4027 N N . ASN A 1 541 ? -0.745 6.924 38.358 1.00 40.94 541 ASN A N 1
ATOM 4028 C CA . ASN A 1 541 ? -1.873 6.474 39.172 1.00 40.94 541 ASN A CA 1
ATOM 4029 C C . ASN A 1 541 ? -1.725 4.976 39.539 1.00 40.94 541 ASN A C 1
ATOM 4031 O O . ASN A 1 541 ? -1.870 4.111 38.672 1.00 40.94 541 ASN A O 1
ATOM 4035 N N . PRO A 1 542 ? -1.480 4.618 40.817 1.00 38.78 542 PRO A N 1
ATOM 4036 C CA . PRO A 1 542 ? -1.263 3.231 41.229 1.00 38.78 542 PRO A CA 1
ATOM 4037 C C . PRO A 1 542 ? -2.543 2.375 41.265 1.00 38.78 542 PRO A C 1
ATOM 4039 O O . PRO A 1 542 ? -2.457 1.194 41.597 1.00 38.78 542 PRO A O 1
ATOM 4042 N N . LYS A 1 543 ? -3.726 2.940 40.973 1.00 36.97 543 LYS A N 1
ATOM 4043 C CA . LYS A 1 543 ? -5.022 2.239 41.072 1.00 36.97 543 LYS A CA 1
ATOM 4044 C C . LYS A 1 543 ? -5.588 1.726 39.748 1.00 36.97 543 LYS A C 1
ATOM 4046 O O . LYS A 1 543 ? -6.594 1.024 39.767 1.00 36.97 543 LYS A O 1
ATOM 4051 N N . ALA A 1 544 ? -4.964 2.030 38.613 1.00 39.88 544 ALA A N 1
ATOM 4052 C CA . ALA A 1 544 ? -5.386 1.451 37.347 1.00 39.88 544 ALA A CA 1
ATOM 4053 C C . ALA A 1 544 ? -4.943 -0.026 37.316 1.00 39.88 544 ALA A C 1
ATOM 4055 O O . ALA A 1 544 ? -3.750 -0.315 37.426 1.00 39.88 544 ALA A O 1
ATOM 4056 N N . ALA A 1 545 ? -5.905 -0.952 37.253 1.00 34.69 545 ALA A N 1
ATOM 4057 C CA . ALA A 1 545 ? -5.678 -2.392 37.379 1.00 34.69 545 ALA A CA 1
ATOM 4058 C C . ALA A 1 545 ? -4.499 -2.867 36.512 1.00 34.69 545 ALA A C 1
ATOM 4060 O O . ALA A 1 545 ? -4.448 -2.596 35.312 1.00 34.69 545 ALA A O 1
ATOM 4061 N N . LEU A 1 546 ? -3.542 -3.573 37.127 1.00 35.56 546 LEU A N 1
ATOM 4062 C CA . LEU A 1 546 ? -2.438 -4.195 36.400 1.00 35.56 546 LEU A CA 1
ATOM 4063 C C . LEU A 1 546 ? -3.019 -5.153 35.341 1.00 35.56 546 LEU A C 1
ATOM 4065 O O . LEU A 1 546 ? -3.745 -6.077 35.718 1.00 35.56 546 LEU A O 1
ATOM 4069 N N . PRO A 1 547 ? -2.674 -5.019 34.047 1.00 35.50 547 PRO A N 1
ATOM 4070 C CA . PRO A 1 547 ? -2.942 -6.085 33.092 1.00 35.50 547 PRO A CA 1
ATOM 4071 C C . PRO A 1 547 ? -2.201 -7.366 33.526 1.00 35.50 547 PRO A C 1
ATOM 4073 O O . PRO A 1 547 ? -1.180 -7.283 34.224 1.00 35.50 547 PRO A O 1
ATOM 4076 N N . PRO A 1 548 ? -2.639 -8.560 33.080 1.00 33.19 548 PRO A N 1
ATOM 4077 C CA . PRO A 1 548 ? -2.053 -9.851 33.472 1.00 33.19 548 PRO A CA 1
ATOM 4078 C C . PRO A 1 548 ? -0.555 -10.011 33.130 1.00 33.19 548 PRO A C 1
ATOM 4080 O O . PRO A 1 548 ? 0.062 -11.008 33.492 1.00 33.19 548 PRO A O 1
ATOM 4083 N N . SER A 1 549 ? 0.050 -9.020 32.467 1.00 36.12 549 SER A N 1
ATOM 4084 C CA . SER A 1 549 ? 1.467 -8.930 32.110 1.00 36.12 549 SER A CA 1
ATOM 4085 C C . SER A 1 549 ? 2.375 -8.272 33.167 1.00 36.12 549 SER A C 1
ATOM 4087 O O . SER A 1 549 ? 3.576 -8.141 32.929 1.00 36.12 549 SER A O 1
ATOM 4089 N N . GLY A 1 550 ? 1.861 -7.868 34.337 1.00 29.30 550 GLY A N 1
ATOM 4090 C CA . GLY A 1 550 ? 2.704 -7.449 35.468 1.00 29.30 550 GLY A CA 1
ATOM 4091 C C . GLY A 1 550 ? 3.426 -6.102 35.294 1.00 29.30 550 GLY A C 1
ATOM 4092 O O . GLY A 1 550 ? 4.495 -5.901 35.871 1.00 29.30 550 GLY A O 1
ATOM 4093 N N . ARG A 1 551 ? 2.887 -5.177 34.488 1.00 30.72 551 ARG A N 1
ATOM 4094 C CA . ARG A 1 551 ? 3.481 -3.849 34.232 1.00 30.72 551 ARG A CA 1
ATOM 4095 C C . ARG A 1 551 ? 2.652 -2.729 34.870 1.00 30.72 551 ARG A C 1
ATOM 4097 O O . ARG A 1 551 ? 1.437 -2.704 34.718 1.00 30.72 551 ARG A O 1
ATOM 4104 N N . SER A 1 552 ? 3.320 -1.802 35.563 1.00 32.75 552 SER A N 1
ATOM 4105 C CA . SER A 1 552 ? 2.707 -0.598 36.147 1.00 32.75 552 SER A CA 1
ATOM 4106 C C . SER A 1 552 ? 2.200 0.358 35.064 1.00 32.75 552 SER A C 1
ATOM 4108 O O . SER A 1 552 ? 2.913 0.623 34.096 1.00 32.75 552 SER A O 1
ATOM 4110 N N . MET A 1 553 ? 0.983 0.878 35.241 1.00 33.16 553 MET A N 1
ATOM 4111 C CA . MET A 1 553 ? 0.338 1.814 34.317 1.00 33.16 553 MET A CA 1
ATOM 4112 C C . MET A 1 553 ? 0.679 3.266 34.680 1.00 33.16 553 MET A C 1
ATOM 4114 O O . MET A 1 553 ? 0.736 3.618 35.855 1.00 33.16 553 MET A O 1
ATOM 4118 N N . VAL A 1 554 ? 0.919 4.095 33.663 1.00 36.75 554 VAL A N 1
ATOM 4119 C CA . VAL A 1 554 ? 1.067 5.555 33.775 1.00 36.75 554 VAL A CA 1
ATOM 4120 C C . VAL A 1 554 ? 0.110 6.144 32.748 1.00 36.75 554 VAL A C 1
ATOM 4122 O O . VAL A 1 554 ? 0.223 5.819 31.564 1.00 36.75 554 VAL A O 1
ATOM 4125 N N . ASN A 1 555 ? -0.859 6.933 33.202 1.00 35.00 555 ASN A N 1
ATOM 4126 C CA . ASN A 1 555 ? -1.783 7.654 32.330 1.00 35.00 555 ASN A CA 1
ATOM 4127 C C . ASN A 1 555 ? -1.210 9.053 32.064 1.00 35.00 555 ASN A C 1
ATOM 4129 O O . ASN A 1 555 ? -0.478 9.604 32.881 1.00 35.00 555 ASN A O 1
ATOM 4133 N N . ILE A 1 556 ? -1.517 9.622 30.902 1.00 33.50 556 ILE A N 1
ATOM 4134 C CA . ILE A 1 556 ? -1.177 11.006 30.561 1.00 33.50 556 ILE A CA 1
ATOM 4135 C C . ILE A 1 556 ? -2.513 11.712 30.338 1.00 33.50 556 ILE A C 1
ATOM 4137 O O . ILE A 1 556 ? -3.272 11.304 29.459 1.00 33.50 556 ILE A O 1
ATOM 4141 N N . ILE A 1 557 ? -2.816 12.712 31.164 1.00 33.50 557 ILE A N 1
ATOM 4142 C CA . ILE A 1 557 ? -4.037 13.527 31.104 1.00 33.50 557 ILE A CA 1
ATOM 4143 C C . ILE A 1 557 ? -3.594 14.989 30.933 1.00 33.50 557 ILE A C 1
ATOM 4145 O O . ILE A 1 557 ? -2.607 15.405 31.540 1.00 33.50 557 ILE A O 1
ATOM 4149 N N . SER A 1 558 ? -4.269 15.741 30.060 1.00 27.97 558 SER A N 1
ATOM 4150 C CA . SER A 1 558 ? -4.110 17.195 29.899 1.00 27.97 558 SER A CA 1
ATOM 4151 C C . SER A 1 558 ? -4.938 17.962 30.940 1.00 27.97 558 SER A C 1
ATOM 4153 O O . SER A 1 558 ? -6.009 17.507 31.319 1.00 27.97 558 SER A O 1
ATOM 4155 N N . GLU A 1 559 ? -4.432 19.116 31.379 1.00 32.34 559 GLU A N 1
ATOM 4156 C CA . GLU A 1 559 ? -4.776 19.842 32.621 1.00 32.34 559 GLU A CA 1
ATOM 4157 C C . GLU A 1 559 ? -6.191 20.451 32.773 1.00 32.34 559 GLU A C 1
ATOM 4159 O O . GLU A 1 559 ? -6.415 21.121 33.776 1.00 32.34 559 GLU A O 1
ATOM 4164 N N . ASP A 1 560 ? -7.158 20.220 31.879 1.00 34.59 560 ASP A N 1
ATOM 4165 C CA . ASP A 1 560 ? -8.405 21.018 31.889 1.00 34.59 560 ASP A CA 1
ATOM 4166 C C . ASP A 1 560 ? -9.686 20.327 32.407 1.00 34.59 560 ASP A C 1
ATOM 4168 O O . ASP A 1 560 ? -10.691 21.013 32.567 1.00 34.59 560 ASP A O 1
ATOM 4172 N N . ASP A 1 561 ? -9.672 19.040 32.777 1.00 37.09 561 ASP A N 1
ATOM 4173 C CA . ASP A 1 561 ? -10.898 18.331 33.200 1.00 37.09 561 ASP A CA 1
ATOM 4174 C C . ASP A 1 561 ? -10.761 17.668 34.589 1.00 37.09 561 ASP A C 1
ATOM 4176 O O . ASP A 1 561 ? -10.700 16.443 34.713 1.00 37.09 561 ASP A O 1
ATOM 4180 N N . GLU A 1 562 ? -10.738 18.452 35.676 1.00 41.62 562 GLU A N 1
ATOM 4181 C CA . GLU A 1 562 ? -11.168 17.921 36.985 1.00 41.62 562 GLU A CA 1
ATOM 4182 C C . GLU A 1 562 ? -12.705 17.905 37.022 1.00 41.62 562 GLU A C 1
ATOM 4184 O O . GLU A 1 562 ? -13.357 18.796 37.569 1.00 41.62 562 GLU A O 1
ATOM 4189 N N . GLU A 1 563 ? -13.300 16.888 36.395 1.00 53.69 563 GLU A N 1
ATOM 4190 C CA . GLU A 1 563 ? -14.737 16.635 36.503 1.00 53.69 563 GLU A CA 1
ATOM 4191 C C . GLU A 1 563 ? -15.105 16.228 37.951 1.00 53.69 563 GLU A C 1
ATOM 4193 O O . GLU A 1 563 ? -14.375 15.464 38.594 1.00 53.69 563 GLU A O 1
ATOM 4198 N N . PRO A 1 564 ? -16.239 16.705 38.502 1.00 60.06 564 PRO A N 1
ATOM 4199 C CA . PRO A 1 564 ? -16.651 16.395 39.872 1.00 60.06 564 PRO A CA 1
ATOM 4200 C C . PRO A 1 564 ? -16.909 14.888 40.053 1.00 60.06 564 PRO A C 1
ATOM 4202 O O . PRO A 1 564 ? -17.394 14.252 39.118 1.00 60.06 564 PRO A O 1
ATOM 4205 N N . PRO A 1 565 ? -16.618 14.299 41.229 1.00 62.31 565 PRO A N 1
ATOM 4206 C CA . PRO A 1 565 ? -16.816 12.868 41.473 1.00 62.31 565 PRO A CA 1
ATOM 4207 C C . PRO A 1 565 ? -18.286 12.464 41.291 1.00 62.31 565 PRO A C 1
ATOM 4209 O O . PRO A 1 565 ? -19.173 13.187 41.747 1.00 62.31 565 PRO A O 1
ATOM 4212 N N . LEU A 1 566 ? -18.534 11.312 40.654 1.00 72.88 566 LEU A N 1
ATOM 4213 C CA . LEU A 1 566 ? -19.894 10.813 40.440 1.00 72.88 566 LEU A CA 1
ATOM 4214 C C . LEU A 1 566 ? -20.615 10.503 41.754 1.00 72.88 566 LEU A C 1
ATOM 4216 O O . LEU A 1 566 ? -20.040 9.954 42.698 1.00 72.88 566 LEU A O 1
ATOM 4220 N N . ASP A 1 567 ? -21.914 10.789 41.757 1.00 80.75 567 ASP A N 1
ATOM 4221 C CA . ASP A 1 567 ? -22.819 10.394 42.826 1.00 80.75 567 ASP A CA 1
ATOM 4222 C C . ASP A 1 567 ? -22.954 8.850 42.895 1.00 80.75 567 ASP A C 1
ATOM 4224 O O . ASP A 1 567 ? -23.125 8.199 41.855 1.00 80.75 567 ASP A O 1
ATOM 4228 N N . PRO A 1 568 ? -22.892 8.229 44.093 1.00 73.12 568 PRO A N 1
ATOM 4229 C CA . PRO A 1 568 ? -22.970 6.772 44.269 1.00 73.12 568 PRO A CA 1
ATOM 4230 C C . PRO A 1 568 ? -24.207 6.114 43.646 1.00 73.12 568 PRO A C 1
ATOM 4232 O O . PRO A 1 568 ? -24.154 4.959 43.227 1.00 73.12 568 PRO A O 1
ATOM 4235 N N . GLU A 1 569 ? -25.323 6.833 43.592 1.00 76.12 569 GLU A N 1
ATOM 4236 C CA . GLU A 1 569 ? -26.597 6.372 43.048 1.00 76.12 569 GLU A CA 1
ATOM 4237 C C . GLU A 1 569 ? -26.537 6.235 41.514 1.00 76.12 569 GLU A C 1
ATOM 4239 O O . GLU A 1 569 ? -27.068 5.275 40.955 1.00 76.12 569 GLU A O 1
ATOM 4244 N N . LEU A 1 570 ? -25.801 7.120 40.827 1.00 79.94 570 LEU A N 1
ATOM 4245 C CA . LEU A 1 570 ? -25.561 7.033 39.376 1.00 79.94 570 LEU A CA 1
ATOM 4246 C C . LEU A 1 570 ? -24.643 5.857 39.026 1.00 79.94 570 LEU A C 1
ATOM 4248 O O . LEU A 1 570 ? -24.834 5.184 38.013 1.00 79.94 570 LEU A O 1
ATOM 4252 N N . VAL A 1 571 ? -23.680 5.559 39.902 1.00 77.94 571 VAL A N 1
ATOM 4253 C CA . VAL A 1 571 ? -22.809 4.383 39.765 1.00 77.94 571 VAL A CA 1
ATOM 4254 C C . VAL A 1 571 ? -23.615 3.090 39.889 1.00 77.94 571 VAL A C 1
ATOM 4256 O O . VAL A 1 571 ? -23.431 2.169 39.092 1.00 77.94 571 VAL A O 1
ATOM 4259 N N . GLN A 1 572 ? -24.545 3.026 40.844 1.00 71.12 572 GLN A N 1
ATOM 4260 C CA . GLN A 1 572 ? -25.439 1.877 40.999 1.00 71.12 572 GLN A CA 1
ATOM 4261 C C . GLN A 1 572 ? -26.370 1.700 39.795 1.00 71.12 572 GLN A C 1
ATOM 4263 O O . GLN A 1 572 ? -26.540 0.573 39.324 1.00 71.12 572 GLN A O 1
ATOM 4268 N N . LEU A 1 573 ? -26.905 2.794 39.242 1.00 77.94 573 LEU A N 1
ATOM 4269 C CA . LEU A 1 573 ? -27.688 2.754 38.006 1.00 77.94 573 LEU A CA 1
ATOM 4270 C C . LEU A 1 573 ? -26.870 2.181 36.845 1.00 77.94 573 LEU A C 1
ATOM 4272 O O . LEU A 1 573 ? -27.312 1.233 36.198 1.00 77.94 573 LEU A O 1
ATOM 4276 N N . ALA A 1 574 ? -25.648 2.664 36.629 1.00 75.31 574 ALA A N 1
ATOM 4277 C CA . ALA A 1 574 ? -24.779 2.159 35.568 1.00 75.31 574 ALA A CA 1
ATOM 4278 C C . ALA A 1 574 ? -24.435 0.665 35.732 1.00 75.31 574 ALA A C 1
ATOM 4280 O O . ALA A 1 574 ? -24.432 -0.091 34.757 1.00 75.31 574 ALA A O 1
ATOM 4281 N N . HIS A 1 575 ? -24.199 0.208 36.966 1.00 67.50 575 HIS A N 1
ATOM 4282 C CA . HIS A 1 575 ? -23.972 -1.213 37.263 1.00 67.50 575 HIS A CA 1
ATOM 4283 C C . HIS A 1 575 ? -25.225 -2.063 37.026 1.00 67.50 575 HIS A C 1
ATOM 4285 O O . HIS A 1 575 ? -25.115 -3.183 36.522 1.00 67.50 575 HIS A O 1
ATOM 4291 N N . SER A 1 576 ? -26.413 -1.534 37.329 1.00 62.59 576 SER A N 1
ATOM 4292 C CA . SER A 1 576 ? -27.681 -2.245 37.134 1.00 62.59 576 SER A CA 1
ATOM 4293 C C . SER A 1 576 ? -27.972 -2.534 35.656 1.00 62.59 576 SER A C 1
ATOM 4295 O O . SER A 1 576 ? -28.375 -3.648 35.335 1.00 62.59 576 SER A O 1
ATOM 4297 N N . ILE A 1 577 ? -27.664 -1.599 34.748 1.00 65.94 577 ILE A N 1
ATOM 4298 C CA . ILE A 1 577 ? -27.852 -1.741 33.289 1.00 65.94 577 ILE A CA 1
ATOM 4299 C C . ILE A 1 577 ? -26.967 -2.854 32.729 1.00 65.94 577 ILE A C 1
ATOM 4301 O O . ILE A 1 577 ? -27.411 -3.708 31.959 1.00 65.94 577 ILE A O 1
ATOM 4305 N N . HIS A 1 578 ? -25.710 -2.889 33.172 1.00 58.06 578 HIS A N 1
ATOM 4306 C CA . HIS A 1 578 ? -24.781 -3.943 32.785 1.00 58.06 578 HIS A CA 1
ATOM 4307 C C . HIS A 1 578 ? -25.214 -5.315 33.344 1.00 58.06 578 HIS A C 1
ATOM 4309 O O . HIS A 1 578 ? -25.070 -6.338 32.671 1.00 58.06 578 HIS A O 1
ATOM 4315 N N . PHE A 1 579 ? -25.787 -5.355 34.553 1.00 53.38 579 PHE A N 1
ATOM 4316 C CA . PHE A 1 579 ? -26.287 -6.583 35.181 1.00 53.38 579 PHE A CA 1
ATOM 4317 C C . PHE A 1 579 ? -27.569 -7.123 34.523 1.00 53.38 579 PHE A C 1
ATOM 4319 O O . PHE A 1 579 ? -27.706 -8.337 34.352 1.00 53.38 579 PHE A O 1
ATOM 4326 N N . THR A 1 580 ? -28.490 -6.249 34.110 1.00 55.84 580 THR A N 1
ATOM 4327 C CA . THR A 1 580 ? -29.740 -6.627 33.427 1.00 55.84 580 THR A CA 1
ATOM 4328 C C . THR A 1 580 ? -29.547 -6.934 31.939 1.00 55.84 580 THR A C 1
ATOM 4330 O O . THR A 1 580 ? -30.471 -7.447 31.310 1.00 55.84 580 THR A O 1
ATOM 4333 N N . ARG A 1 581 ? -28.346 -6.687 31.381 1.00 53.94 581 ARG A N 1
ATOM 4334 C CA . ARG A 1 581 ? -28.030 -6.749 29.937 1.00 53.94 581 ARG A CA 1
ATOM 4335 C C . ARG A 1 581 ? -28.934 -5.864 29.077 1.00 53.94 581 ARG A C 1
ATOM 4337 O O . ARG A 1 581 ? -29.109 -6.139 27.892 1.00 53.94 581 ARG A O 1
ATOM 4344 N N . MET A 1 582 ? -29.511 -4.828 29.671 1.00 65.12 582 MET A N 1
ATOM 4345 C CA . MET A 1 582 ? -30.286 -3.844 28.932 1.00 65.12 582 MET A CA 1
ATOM 4346 C C . MET A 1 582 ? -29.319 -2.890 28.236 1.00 65.12 582 MET A C 1
ATOM 4348 O O . MET A 1 582 ? -28.284 -2.519 28.789 1.00 65.12 582 MET A O 1
ATOM 4352 N N . SER A 1 583 ? -29.635 -2.493 27.010 1.00 73.94 583 SER A N 1
ATOM 4353 C CA . SER A 1 583 ? -28.946 -1.365 26.382 1.00 73.94 583 SER A CA 1
ATOM 4354 C C . SER A 1 583 ? -29.358 -0.049 27.051 1.00 73.94 583 SER A C 1
ATOM 4356 O O . SER A 1 583 ? -30.456 0.060 27.598 1.00 73.94 583 SER A O 1
ATOM 4358 N N . VAL A 1 584 ? -28.508 0.980 26.967 1.00 78.94 584 VAL A N 1
ATOM 4359 C CA . VAL A 1 584 ? -28.850 2.333 27.454 1.00 78.94 584 VAL A CA 1
ATOM 4360 C C . VAL A 1 584 ? -30.144 2.837 26.810 1.00 78.94 584 VAL A C 1
ATOM 4362 O O . VAL A 1 584 ? -30.981 3.433 27.477 1.00 78.94 584 VAL A O 1
ATOM 4365 N N . TYR A 1 585 ? -30.348 2.509 25.532 1.00 79.12 585 TYR A N 1
ATOM 4366 C CA . TYR A 1 585 ? -31.574 2.811 24.800 1.00 79.12 585 TYR A CA 1
ATOM 4367 C C . TYR A 1 585 ? -32.815 2.111 25.376 1.00 79.12 585 TYR A C 1
ATOM 4369 O O . TYR A 1 585 ? -33.869 2.729 25.501 1.00 79.12 585 TYR A O 1
ATOM 4377 N N . GLU A 1 586 ? -32.708 0.830 25.737 1.00 79.00 586 GLU A N 1
ATOM 4378 C CA . GLU A 1 586 ? -33.816 0.091 26.354 1.00 79.00 586 GLU A CA 1
ATOM 4379 C C . GLU A 1 586 ? -34.148 0.620 27.743 1.00 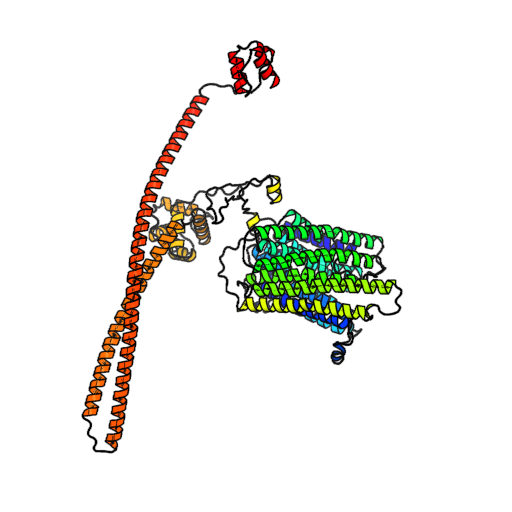79.00 586 GLU A C 1
ATOM 4381 O O . GLU A 1 586 ? -35.327 0.764 28.048 1.00 79.00 586 GLU A O 1
ATOM 4386 N N . LEU A 1 587 ? -33.136 0.962 28.550 1.00 80.94 587 LEU A N 1
ATOM 4387 C CA . LEU A 1 587 ? -33.377 1.622 29.829 1.00 80.94 587 LEU A CA 1
ATOM 4388 C C . LEU A 1 587 ? -34.089 2.958 29.611 1.00 80.94 587 LEU A C 1
ATOM 4390 O O . LEU A 1 587 ? -35.122 3.195 30.221 1.00 80.94 587 LEU A O 1
ATOM 4394 N N . PHE A 1 588 ? -33.557 3.817 28.742 1.00 83.62 588 PHE A N 1
ATOM 4395 C CA . PHE A 1 588 ? -34.123 5.139 28.490 1.00 83.62 588 PHE A CA 1
ATOM 4396 C C . PHE A 1 588 ? -35.597 5.049 28.085 1.00 83.62 588 PHE A C 1
ATOM 4398 O O . PHE A 1 588 ? -36.435 5.744 28.645 1.00 83.62 588 PHE A O 1
ATOM 4405 N N . ARG A 1 589 ? -35.930 4.122 27.181 1.00 82.75 589 ARG A N 1
ATOM 4406 C CA . ARG A 1 589 ? -37.312 3.868 26.755 1.00 82.75 589 ARG A CA 1
ATOM 4407 C C . ARG A 1 589 ? -38.211 3.362 27.889 1.00 82.75 589 ARG A C 1
ATOM 4409 O O . ARG A 1 589 ? -39.400 3.650 27.884 1.00 82.75 589 ARG A O 1
ATOM 4416 N N . ASP A 1 590 ? -37.682 2.573 28.817 1.00 80.31 590 ASP A N 1
ATOM 4417 C CA . ASP A 1 590 ? -38.456 2.055 29.952 1.00 80.31 590 ASP A CA 1
ATOM 4418 C C . ASP A 1 590 ? -38.653 3.116 31.058 1.00 80.31 590 ASP A C 1
ATOM 4420 O O . ASP A 1 590 ? -39.592 3.014 31.858 1.00 80.31 590 ASP A O 1
ATOM 4424 N N . LEU A 1 591 ? -37.776 4.127 31.099 1.00 81.69 591 LEU A N 1
ATOM 4425 C CA . LEU A 1 591 ? -37.845 5.281 31.996 1.00 81.69 591 LEU A CA 1
ATOM 4426 C C . LEU A 1 591 ? -38.747 6.404 31.463 1.00 81.69 591 LEU A C 1
ATOM 4428 O O . LEU A 1 591 ? -39.434 7.040 32.259 1.00 81.69 591 LEU A O 1
ATOM 4432 N N . ASP A 1 592 ? -38.751 6.620 30.149 1.00 85.12 592 ASP A N 1
ATOM 4433 C CA . ASP A 1 592 ? -39.557 7.620 29.441 1.00 85.12 592 ASP A CA 1
ATOM 4434 C C . ASP A 1 592 ? -41.029 7.166 29.386 1.00 85.12 592 ASP A C 1
ATOM 4436 O O . ASP A 1 592 ? -41.423 6.322 28.574 1.00 85.12 592 ASP A O 1
ATOM 4440 N N . LEU A 1 593 ? -41.847 7.655 30.327 1.00 81.62 593 LEU A N 1
ATOM 4441 C CA . LEU A 1 593 ? -43.217 7.169 30.523 1.00 81.62 593 LEU A CA 1
ATOM 4442 C C . LEU A 1 593 ? -44.194 7.777 29.520 1.00 81.62 593 LEU A C 1
ATOM 4444 O O . LEU A 1 593 ? -45.222 7.155 29.223 1.00 81.62 593 LEU A O 1
ATOM 4448 N N . ASP A 1 594 ? -43.913 8.990 29.048 1.00 78.88 594 ASP A N 1
ATOM 4449 C CA . ASP A 1 594 ? -44.757 9.715 28.105 1.00 78.88 594 ASP A CA 1
ATOM 4450 C C . ASP A 1 594 ? -44.248 9.669 26.651 1.00 78.88 594 ASP A C 1
ATOM 4452 O O . ASP A 1 594 ? -45.027 9.941 25.728 1.00 78.88 594 ASP A O 1
ATOM 4456 N N . GLY A 1 595 ? -43.018 9.192 26.434 1.00 81.94 595 GLY A N 1
ATOM 4457 C CA . GLY A 1 595 ? -42.414 8.970 25.125 1.00 81.94 595 GLY A CA 1
ATOM 4458 C C . GLY A 1 595 ? -41.944 10.258 24.454 1.00 81.94 595 GLY A C 1
ATOM 4459 O O . GLY A 1 595 ? -41.881 10.298 23.218 1.00 81.94 595 GLY A O 1
ATOM 4460 N N . ASP A 1 596 ? -41.699 11.324 25.223 1.00 79.69 596 ASP A N 1
ATOM 4461 C CA . ASP A 1 596 ? -41.307 12.633 24.699 1.00 79.69 596 ASP A CA 1
ATOM 4462 C C . ASP A 1 596 ? -39.821 12.718 24.298 1.00 79.69 596 ASP A C 1
ATOM 4464 O O . ASP A 1 596 ? -39.418 13.678 23.630 1.00 79.69 596 ASP A O 1
ATOM 4468 N N . GLY A 1 597 ? -39.032 11.676 24.595 1.00 81.94 597 GLY A N 1
ATOM 4469 C CA . GLY A 1 597 ? -37.616 11.589 24.256 1.00 81.94 597 GLY A CA 1
ATOM 4470 C C . GLY A 1 597 ? -36.694 12.303 25.245 1.00 81.94 597 GLY A C 1
ATOM 4471 O O . GLY A 1 597 ? -35.525 12.517 24.917 1.00 81.94 597 GLY A O 1
ATOM 4472 N N . SER A 1 598 ? -37.190 12.665 26.430 1.00 86.62 598 SER A N 1
ATOM 4473 C CA . SER A 1 598 ? -36.433 13.279 27.521 1.00 86.62 598 SER A CA 1
ATOM 4474 C C . SER A 1 598 ? -36.914 12.765 28.880 1.00 86.62 598 SER A C 1
ATOM 4476 O O . SER A 1 598 ? -38.096 12.544 29.085 1.00 86.62 598 SER A O 1
ATOM 4478 N N . LEU A 1 599 ? -36.014 12.593 29.847 1.00 86.94 599 LEU A N 1
ATOM 4479 C CA . LEU A 1 599 ? -36.402 12.169 31.192 1.00 86.94 599 LEU A CA 1
ATOM 4480 C C . LEU A 1 599 ? -36.596 13.386 32.087 1.00 86.94 599 LEU A C 1
ATOM 4482 O O . LEU A 1 599 ? -35.653 14.126 32.385 1.00 86.94 599 LEU A O 1
ATOM 4486 N N . THR A 1 600 ? -37.825 13.582 32.555 1.00 86.94 600 THR A N 1
ATOM 4487 C CA . THR A 1 600 ? -38.116 14.585 33.581 1.00 86.94 600 THR A CA 1
ATOM 4488 C C . THR A 1 600 ? -37.628 14.129 34.963 1.00 86.94 600 THR A C 1
ATOM 4490 O O . THR A 1 600 ? -37.468 12.929 35.208 1.00 86.94 600 THR A O 1
ATOM 4493 N N . PRO A 1 601 ? -37.468 15.048 35.939 1.00 85.25 601 PRO A N 1
ATOM 4494 C CA . PRO A 1 601 ? -37.108 14.657 37.300 1.00 85.25 601 PRO A CA 1
ATOM 4495 C C . PRO A 1 601 ? -38.050 13.651 37.946 1.00 85.25 601 PRO A C 1
ATOM 4497 O O . PRO A 1 601 ? -37.638 12.798 38.731 1.00 85.25 601 PRO A O 1
ATOM 4500 N N . TYR A 1 602 ? -39.328 13.729 37.593 1.00 83.94 602 TYR A N 1
ATOM 4501 C CA . TYR A 1 602 ? -40.321 12.785 38.067 1.00 83.94 602 TYR A CA 1
ATOM 4502 C C . TYR A 1 602 ? -40.095 11.378 37.490 1.00 83.94 602 TYR A C 1
ATOM 4504 O O . TYR A 1 602 ? -40.088 10.406 38.245 1.00 83.94 602 TYR A O 1
ATOM 4512 N N . GLU A 1 603 ? -39.855 11.271 36.183 1.00 87.38 603 GLU A N 1
ATOM 4513 C CA . GLU A 1 603 ? -39.639 9.994 35.489 1.00 87.38 603 GLU A CA 1
ATOM 4514 C C . GLU A 1 603 ? -38.326 9.333 35.881 1.00 87.38 603 GLU A C 1
ATOM 4516 O O . GLU A 1 603 ? -38.302 8.138 36.175 1.00 87.38 603 GLU A O 1
ATOM 4521 N N . PHE A 1 604 ? -37.253 10.116 35.992 1.00 85.25 604 PHE A N 1
ATOM 4522 C CA . PHE A 1 604 ? -35.967 9.616 36.462 1.00 85.25 604 PHE A CA 1
ATOM 4523 C C . PHE A 1 604 ? -36.078 9.039 37.883 1.00 85.25 604 PHE A C 1
ATOM 4525 O O . PHE A 1 604 ? -35.576 7.949 38.160 1.00 85.25 604 PHE A O 1
ATOM 4532 N N . ARG A 1 605 ? -36.819 9.708 38.780 1.00 82.56 605 ARG A N 1
ATOM 4533 C CA . ARG A 1 605 ? -37.075 9.225 40.147 1.00 82.56 605 ARG A CA 1
ATOM 4534 C C . ARG A 1 605 ? -37.895 7.935 40.173 1.00 82.56 605 ARG A C 1
ATOM 4536 O O . ARG A 1 605 ? -37.532 7.000 40.884 1.00 82.56 605 ARG A O 1
ATOM 4543 N N . GLU A 1 606 ? -39.001 7.882 39.433 1.00 80.19 606 GLU A N 1
ATOM 4544 C CA . GLU A 1 606 ? -39.822 6.667 39.312 1.00 80.19 606 GLU A CA 1
ATOM 4545 C C . GLU A 1 606 ? -39.015 5.500 38.733 1.00 80.19 606 GLU A C 1
ATOM 4547 O O . GLU A 1 606 ? -39.128 4.368 39.201 1.00 80.19 606 GLU A O 1
ATOM 4552 N N . GLY A 1 607 ? -38.137 5.793 37.777 1.00 78.56 607 GLY A N 1
ATOM 4553 C CA . GLY A 1 607 ? -37.154 4.873 37.228 1.00 78.56 607 GLY A CA 1
ATOM 4554 C C . GLY A 1 607 ? -36.237 4.241 38.259 1.00 78.56 607 GLY A C 1
ATOM 4555 O O . GLY A 1 607 ? -36.187 3.020 38.401 1.00 78.56 607 GLY A O 1
ATOM 4556 N N . MET A 1 608 ? -35.550 5.091 39.017 1.00 76.00 608 MET A N 1
ATOM 4557 C CA . MET A 1 608 ? -34.624 4.674 40.071 1.00 76.00 608 MET A CA 1
ATOM 4558 C C . MET A 1 608 ? -35.321 3.837 41.154 1.00 76.00 608 MET A C 1
ATOM 4560 O O . MET A 1 608 ? -34.760 2.843 41.616 1.00 76.00 608 MET A O 1
ATOM 4564 N N . MET A 1 609 ? -36.571 4.175 41.502 1.00 73.69 609 MET A N 1
ATOM 4565 C CA . MET A 1 609 ? -37.382 3.393 42.445 1.00 73.69 609 MET A CA 1
ATOM 4566 C C . MET A 1 609 ? -37.789 2.025 41.879 1.00 73.69 609 MET A C 1
ATOM 4568 O O . MET A 1 609 ? -37.773 1.032 42.604 1.00 73.69 609 MET A O 1
ATOM 4572 N N . ARG A 1 610 ? -38.132 1.930 40.587 1.00 70.62 610 ARG A N 1
ATOM 4573 C CA . ARG A 1 610 ? -38.463 0.644 39.940 1.00 70.62 610 ARG A CA 1
ATOM 4574 C C . ARG A 1 610 ? -37.271 -0.305 39.853 1.00 70.62 610 ARG A C 1
ATOM 4576 O O . ARG A 1 610 ? -37.474 -1.516 39.826 1.00 70.62 610 ARG A O 1
ATOM 4583 N N . MET A 1 611 ? -36.057 0.237 39.802 1.00 66.38 611 MET A N 1
ATOM 4584 C CA . MET A 1 611 ? -34.814 -0.533 39.729 1.00 66.38 611 MET A CA 1
ATOM 4585 C C . MET A 1 611 ? -34.219 -0.882 41.105 1.00 66.38 611 MET A C 1
ATOM 4587 O O . MET A 1 611 ? -33.167 -1.515 41.146 1.00 66.38 611 MET A O 1
ATOM 4591 N N . ASP A 1 612 ? -34.895 -0.527 42.209 1.00 64.88 612 ASP A N 1
ATOM 4592 C CA . ASP A 1 612 ? -34.475 -0.803 43.599 1.00 64.88 612 ASP A CA 1
ATOM 4593 C C . ASP A 1 612 ? -33.104 -0.187 43.961 1.00 64.88 612 ASP A C 1
ATOM 4595 O O . ASP A 1 612 ? -32.338 -0.763 44.732 1.00 64.88 612 ASP A O 1
ATOM 4599 N N . ILE A 1 613 ? -32.767 0.971 43.368 1.00 61.50 613 ILE A N 1
ATOM 4600 C CA . ILE A 1 613 ? -31.445 1.609 43.520 1.00 61.50 613 ILE A CA 1
ATOM 4601 C C . ILE A 1 613 ? -31.380 2.525 44.758 1.00 61.50 613 ILE A C 1
ATOM 4603 O O . ILE A 1 613 ? -30.358 2.519 45.436 1.00 61.50 613 ILE A O 1
ATOM 4607 N N . ASP A 1 614 ? -32.445 3.276 45.083 1.00 63.16 614 ASP A N 1
ATOM 4608 C CA . ASP A 1 614 ? -32.667 3.918 46.400 1.00 63.16 614 ASP A CA 1
ATOM 4609 C C . ASP A 1 614 ? -34.029 4.658 46.462 1.00 63.16 614 ASP A C 1
ATOM 4611 O O . ASP A 1 614 ? -34.594 5.020 45.424 1.00 63.16 614 ASP A O 1
ATOM 4615 N N . ASP A 1 615 ? -34.551 4.946 47.666 1.00 61.34 615 ASP A N 1
ATOM 4616 C CA . ASP A 1 615 ? -35.731 5.823 47.858 1.00 61.34 615 ASP A CA 1
ATOM 4617 C C . ASP A 1 615 ? -35.299 7.297 47.949 1.00 61.34 615 ASP A C 1
ATOM 4619 O O . ASP A 1 615 ? -35.088 7.860 49.026 1.00 61.34 615 ASP A O 1
ATOM 4623 N N . LEU A 1 616 ? -35.112 7.917 46.783 1.00 67.50 616 LEU A N 1
ATOM 4624 C CA . LEU A 1 616 ? -34.616 9.289 46.658 1.00 67.50 616 LEU A CA 1
ATOM 4625 C C . LEU A 1 616 ? -35.682 10.324 47.063 1.00 67.50 616 LEU A C 1
ATOM 4627 O O . LEU A 1 616 ? -36.803 10.354 46.527 1.00 67.50 616 LEU A O 1
ATOM 4631 N N . ALA A 1 617 ? -35.314 11.243 47.963 1.00 71.44 617 ALA A N 1
ATOM 4632 C CA . ALA A 1 617 ? -36.127 12.414 48.275 1.00 71.44 617 ALA A CA 1
ATOM 4633 C C . ALA A 1 617 ? -36.112 13.414 47.096 1.00 71.44 617 ALA A C 1
ATOM 4635 O O . ALA A 1 617 ? -35.144 13.455 46.336 1.00 71.44 617 ALA A O 1
ATOM 4636 N N . PRO A 1 618 ? -37.135 14.281 46.940 1.00 65.44 618 PRO A N 1
ATOM 4637 C CA . PRO A 1 618 ? -37.223 15.196 45.795 1.00 65.44 618 PRO A CA 1
ATOM 4638 C C . PRO A 1 618 ? -35.984 16.084 45.585 1.00 65.44 618 PRO A C 1
ATOM 4640 O O . PRO A 1 618 ? -35.604 16.340 44.451 1.00 65.44 618 PRO A O 1
ATOM 4643 N N . GLY A 1 619 ? -35.324 16.515 46.667 1.00 66.94 619 GLY A N 1
ATOM 4644 C CA . GLY A 1 619 ? -34.121 17.352 46.581 1.00 66.94 619 GLY A CA 1
ATOM 4645 C C . GLY A 1 619 ? -32.852 16.616 46.134 1.00 66.94 619 GLY A C 1
ATOM 4646 O O . GLY A 1 619 ? -31.936 17.259 45.622 1.00 66.94 619 GLY A O 1
ATOM 4647 N N . ASP A 1 620 ? -32.797 15.291 46.300 1.00 74.88 620 ASP A N 1
ATOM 4648 C CA . ASP A 1 620 ? -31.655 14.473 45.877 1.00 74.88 620 ASP A CA 1
ATOM 4649 C C . ASP A 1 620 ? -31.722 14.185 44.374 1.00 74.88 620 ASP A C 1
ATOM 4651 O O . ASP A 1 620 ? -30.707 14.227 43.687 1.00 74.88 620 ASP A O 1
ATOM 4655 N N . VAL A 1 621 ? -32.928 14.024 43.827 1.00 80.94 621 VAL A N 1
ATOM 4656 C CA . VAL A 1 621 ? -33.161 13.846 42.385 1.00 80.94 621 VAL A CA 1
ATOM 4657 C C . VAL A 1 621 ? -32.687 15.056 41.583 1.00 80.94 621 VAL A C 1
ATOM 4659 O O . VAL A 1 621 ? -31.990 14.900 40.585 1.00 80.94 621 VAL A O 1
ATOM 4662 N N . ASP A 1 622 ? -32.979 16.267 42.061 1.00 79.06 622 ASP A N 1
ATOM 4663 C CA . ASP A 1 622 ? -32.507 17.497 41.419 1.00 79.06 622 ASP A CA 1
ATOM 4664 C C . ASP A 1 622 ? -30.970 17.596 41.411 1.00 79.06 622 ASP A C 1
ATOM 4666 O O . ASP A 1 622 ? -30.392 18.240 40.535 1.00 79.06 622 ASP A O 1
ATOM 4670 N N . ARG A 1 623 ? -30.285 17.001 42.402 1.00 83.31 623 ARG A N 1
ATOM 4671 C CA . ARG A 1 623 ? -28.814 16.919 42.432 1.00 83.31 623 ARG A CA 1
ATOM 4672 C C . ARG A 1 623 ? -28.311 15.967 41.354 1.00 83.31 623 ARG A C 1
ATOM 4674 O O . ARG A 1 623 ? -27.421 16.360 40.608 1.00 83.31 623 ARG A O 1
ATOM 4681 N N . LEU A 1 624 ? -28.904 14.777 41.264 1.00 81.75 624 LEU A N 1
ATOM 4682 C CA . LEU A 1 624 ? -28.521 13.760 40.286 1.00 81.75 624 LEU A CA 1
ATOM 4683 C C . LEU A 1 624 ? -28.737 14.252 38.854 1.00 81.75 624 LEU A C 1
ATOM 4685 O O . LEU A 1 624 ? -27.864 14.076 38.016 1.00 81.75 624 LEU A O 1
ATOM 4689 N N . ILE A 1 625 ? -29.845 14.942 38.584 1.00 84.44 625 ILE A N 1
ATOM 4690 C CA . ILE A 1 625 ? -30.127 15.482 37.248 1.00 84.44 625 ILE A CA 1
ATOM 4691 C C . ILE A 1 625 ? -29.119 16.548 36.872 1.00 84.44 625 ILE A C 1
ATOM 4693 O O . ILE A 1 625 ? -28.538 16.460 35.804 1.00 84.44 625 ILE A O 1
ATOM 4697 N N . ARG A 1 626 ? -28.804 17.483 37.775 1.00 81.56 626 ARG A N 1
ATOM 4698 C CA . ARG A 1 626 ? -27.748 18.479 37.529 1.00 81.56 626 ARG A CA 1
ATOM 4699 C C . ARG A 1 626 ? -26.364 17.869 37.283 1.00 81.56 626 ARG A C 1
ATOM 4701 O O . ARG A 1 626 ? -25.507 18.559 36.747 1.00 81.56 626 ARG A O 1
ATOM 4708 N N . ALA A 1 627 ? -26.119 16.638 37.730 1.00 77.81 627 ALA A N 1
ATOM 4709 C CA . ALA A 1 627 ? -24.859 15.940 37.493 1.00 77.81 627 ALA A CA 1
ATOM 4710 C C . ALA A 1 627 ? -24.804 15.248 36.118 1.00 77.81 627 ALA A C 1
ATOM 4712 O O . ALA A 1 627 ? -23.712 14.911 35.663 1.00 77.81 627 ALA A O 1
ATOM 4713 N N . VAL A 1 628 ? -25.957 15.028 35.475 1.00 82.94 628 VAL A N 1
ATOM 4714 C CA . VAL A 1 628 ? -26.088 14.331 34.182 1.00 82.94 628 VAL A CA 1
ATOM 4715 C C . VAL A 1 628 ? -26.455 15.285 33.044 1.00 82.94 628 VAL A C 1
ATOM 4717 O O . VAL A 1 628 ? -25.975 15.099 31.933 1.00 82.94 628 VAL A O 1
ATOM 4720 N N . ASP A 1 629 ? -27.257 16.307 33.331 1.00 84.12 629 ASP A N 1
ATOM 4721 C CA . ASP A 1 629 ? -27.694 17.360 32.411 1.00 84.12 629 ASP A CA 1
ATOM 4722 C C . ASP A 1 629 ? -26.500 18.239 31.994 1.00 84.12 629 ASP A C 1
ATOM 4724 O O . ASP A 1 629 ? -26.026 19.095 32.752 1.00 84.12 629 ASP A O 1
ATOM 4728 N N . ILE A 1 630 ? -25.976 17.990 30.790 1.00 79.12 630 ILE A N 1
ATOM 4729 C CA . ILE A 1 630 ? -24.808 18.690 30.234 1.00 79.12 630 ILE A CA 1
ATOM 4730 C C . ILE A 1 630 ? -25.240 20.021 29.615 1.00 79.12 630 ILE A C 1
ATOM 4732 O O . ILE A 1 630 ? -24.483 20.998 29.630 1.00 79.12 630 ILE A O 1
ATOM 4736 N N . ASN A 1 631 ? -26.439 20.063 29.035 1.00 74.69 631 ASN A N 1
ATOM 4737 C CA . ASN A 1 631 ? -26.921 21.204 28.268 1.00 74.69 631 ASN A CA 1
ATOM 4738 C C . ASN A 1 631 ? -27.642 22.271 29.133 1.00 74.69 631 ASN A C 1
ATOM 4740 O O . ASN A 1 631 ? -27.780 23.421 28.699 1.00 74.69 631 ASN A O 1
ATOM 4744 N N . GLY A 1 632 ? -28.010 21.926 30.370 1.00 80.69 632 GLY A N 1
ATOM 4745 C CA . GLY A 1 632 ? -28.592 22.794 31.391 1.00 80.69 632 GLY A CA 1
ATOM 4746 C C . GLY A 1 632 ? -30.098 23.038 31.256 1.00 80.69 632 GLY A C 1
ATOM 4747 O O . GLY A 1 632 ? -30.579 24.070 31.743 1.00 80.69 632 GLY A O 1
ATOM 4748 N N . ASP A 1 633 ? -30.840 22.167 30.571 1.00 77.38 633 ASP A N 1
ATOM 4749 C CA . ASP A 1 633 ? -32.282 22.310 30.333 1.00 77.38 633 ASP A CA 1
ATOM 4750 C C . ASP A 1 633 ? -33.173 21.724 31.449 1.00 77.38 633 ASP A C 1
ATOM 4752 O O . ASP A 1 633 ? -34.393 21.938 31.456 1.00 77.38 633 ASP A O 1
ATOM 4756 N N . GLY A 1 634 ? -32.570 21.070 32.446 1.00 82.19 634 GLY A N 1
ATOM 4757 C CA . GLY A 1 634 ? -33.238 20.463 33.593 1.00 82.19 634 GLY A CA 1
ATOM 4758 C C . GLY A 1 634 ? -33.891 19.110 33.302 1.00 82.19 634 GLY A C 1
ATOM 4759 O O . GLY A 1 634 ? -34.701 18.650 34.117 1.00 82.19 634 GLY A O 1
ATOM 4760 N N . ARG A 1 635 ? -33.583 18.492 32.161 1.00 86.62 635 ARG A N 1
ATOM 4761 C CA . ARG A 1 635 ? -34.004 17.147 31.748 1.00 86.62 635 ARG A CA 1
ATOM 4762 C C . ARG A 1 635 ? -32.762 16.315 31.398 1.00 86.62 635 ARG A C 1
ATOM 4764 O O . ARG A 1 635 ? -31.649 16.816 31.445 1.00 86.62 635 ARG A O 1
ATOM 4771 N N . ILE A 1 636 ? -32.946 15.019 31.143 1.00 86.81 636 ILE A N 1
ATOM 4772 C CA . ILE A 1 636 ? -31.861 14.132 30.688 1.00 86.81 636 ILE A CA 1
ATOM 4773 C C . ILE A 1 636 ? -32.245 13.545 29.335 1.00 86.81 636 ILE A C 1
ATOM 4775 O O . ILE A 1 636 ? -33.269 12.861 29.233 1.00 86.81 636 ILE A O 1
ATOM 4779 N N . ASP A 1 637 ? -31.429 13.769 28.310 1.00 88.62 637 ASP A N 1
ATOM 4780 C CA . ASP A 1 637 ? -31.583 13.119 27.009 1.00 88.62 637 ASP A CA 1
ATOM 4781 C C . ASP A 1 637 ? -30.784 11.800 26.900 1.00 88.62 637 ASP A C 1
ATOM 4783 O O . ASP A 1 637 ? -30.005 11.411 27.777 1.00 88.62 637 ASP A O 1
ATOM 4787 N N . LEU A 1 638 ? -31.037 11.031 25.835 1.00 84.75 638 LEU A N 1
ATOM 4788 C CA . LEU A 1 638 ? -30.384 9.733 25.631 1.00 84.75 638 LEU A CA 1
ATOM 4789 C C . LEU A 1 638 ? -28.843 9.847 25.531 1.00 84.75 638 LEU A C 1
ATOM 4791 O O . LEU A 1 638 ? -28.163 9.028 26.157 1.00 84.75 638 LEU A O 1
ATOM 4795 N N . PRO A 1 639 ? -28.268 10.810 24.777 1.00 80.94 639 PRO A N 1
ATOM 4796 C CA . PRO A 1 639 ? -26.827 11.067 24.788 1.00 80.94 639 PRO A CA 1
ATOM 4797 C C . PRO A 1 639 ? -26.249 11.361 26.179 1.00 80.94 639 PRO A C 1
ATOM 4799 O O . PRO A 1 639 ? -25.214 10.795 26.531 1.00 80.94 639 PRO A O 1
ATOM 4802 N N . GLU A 1 640 ? -26.897 12.210 26.977 1.00 85.50 640 GLU A N 1
ATOM 4803 C CA . GLU A 1 640 ? -26.460 12.567 28.333 1.00 85.50 640 GLU A CA 1
ATOM 4804 C C . GLU A 1 640 ? -26.458 11.350 29.262 1.00 85.50 640 GLU A C 1
ATOM 4806 O O . GLU A 1 640 ? -25.485 11.108 29.987 1.00 85.50 640 GLU A O 1
ATOM 4811 N N . LEU A 1 641 ? -27.499 10.516 29.179 1.00 83.06 641 LEU A N 1
ATOM 4812 C CA . LEU A 1 641 ? -27.578 9.270 29.937 1.00 83.06 641 LEU A CA 1
ATOM 4813 C C . LEU A 1 641 ? -26.457 8.286 29.546 1.00 83.06 641 LEU A C 1
ATOM 4815 O O . LEU A 1 641 ? -25.831 7.686 30.423 1.00 83.06 641 LEU A O 1
ATOM 4819 N N . ASP A 1 642 ? -26.168 8.135 28.249 1.00 83.06 642 ASP A N 1
ATOM 4820 C CA . ASP A 1 642 ? -25.115 7.244 27.733 1.00 83.06 642 ASP A CA 1
ATOM 4821 C C . ASP A 1 642 ? -23.710 7.683 28.166 1.00 83.06 642 ASP A C 1
ATOM 4823 O O . ASP A 1 642 ? -22.884 6.860 28.585 1.00 83.06 642 ASP A O 1
ATOM 4827 N N . ILE A 1 643 ? -23.455 8.993 28.151 1.00 79.38 643 ILE A N 1
ATOM 4828 C CA . ILE A 1 643 ? -22.206 9.582 28.641 1.00 79.38 643 ILE A CA 1
ATOM 4829 C C . ILE A 1 643 ? -22.033 9.292 30.135 1.00 79.38 643 ILE A C 1
ATOM 4831 O O . ILE A 1 643 ? -20.961 8.828 30.541 1.00 79.38 643 ILE A O 1
ATOM 4835 N N . MET A 1 644 ? -23.076 9.498 30.946 1.00 85.56 644 MET A N 1
ATOM 4836 C CA . MET A 1 644 ? -23.024 9.233 32.387 1.00 85.56 644 MET A CA 1
ATOM 4837 C C . MET A 1 644 ? -22.740 7.757 32.688 1.00 85.56 644 MET A C 1
ATOM 4839 O O . MET A 1 644 ? -21.837 7.459 33.472 1.00 85.56 644 MET A O 1
ATOM 4843 N N . ILE A 1 645 ? -23.442 6.825 32.038 1.00 81.31 645 ILE A N 1
ATOM 4844 C CA . ILE A 1 645 ? -23.264 5.381 32.268 1.00 81.31 645 ILE A CA 1
ATOM 4845 C C . ILE A 1 645 ? -21.861 4.940 31.850 1.00 81.31 645 ILE A C 1
ATOM 4847 O O . ILE A 1 645 ? -21.176 4.220 32.584 1.00 81.31 645 ILE A O 1
ATOM 4851 N N . SER A 1 646 ? -21.399 5.418 30.695 1.00 76.75 646 SER A N 1
ATOM 4852 C CA . SER A 1 646 ? -20.052 5.151 30.190 1.00 76.75 646 SER A CA 1
ATOM 4853 C C . SER A 1 646 ? -18.965 5.682 31.126 1.00 76.75 646 SER A C 1
ATOM 4855 O O . SER A 1 646 ? -17.912 5.054 31.284 1.00 76.75 646 SER A O 1
ATOM 4857 N N . ARG A 1 647 ? -19.204 6.831 31.766 1.00 79.12 647 ARG A N 1
ATOM 4858 C CA . ARG A 1 647 ? -18.304 7.421 32.759 1.00 79.12 647 ARG A CA 1
ATOM 4859 C C . ARG A 1 647 ? -18.305 6.626 34.066 1.00 79.12 647 ARG A C 1
ATOM 4861 O O . ARG A 1 647 ? -17.234 6.253 34.544 1.00 79.12 647 ARG A O 1
ATOM 4868 N N . ALA A 1 648 ? -19.480 6.277 34.584 1.00 74.44 648 ALA A N 1
ATOM 4869 C CA . ALA A 1 648 ? -19.637 5.480 35.798 1.00 74.44 648 ALA A CA 1
ATOM 4870 C C . ALA A 1 648 ? -18.946 4.109 35.701 1.00 74.44 648 ALA A C 1
ATOM 4872 O O . ALA A 1 648 ? -18.217 3.718 36.613 1.00 74.44 648 ALA A O 1
ATOM 4873 N N . LEU A 1 649 ? -19.096 3.403 34.574 1.00 67.88 649 LEU A N 1
ATOM 4874 C CA . LEU A 1 649 ? -18.444 2.106 34.339 1.00 67.88 649 LEU A CA 1
ATOM 4875 C C . LEU A 1 649 ? -16.916 2.212 34.205 1.00 67.88 649 LEU A C 1
ATOM 4877 O O . LEU A 1 649 ? -16.201 1.252 34.496 1.00 67.88 649 LEU A O 1
ATOM 4881 N N . ARG A 1 650 ? -16.402 3.373 33.780 1.00 70.19 650 ARG A N 1
ATOM 4882 C CA . ARG A 1 650 ? -14.963 3.641 33.653 1.00 70.19 650 ARG A CA 1
ATOM 4883 C C . ARG A 1 650 ? -14.316 3.969 34.998 1.00 70.19 650 ARG A C 1
ATOM 4885 O O . ARG A 1 650 ? -13.222 3.480 35.272 1.00 70.19 650 ARG A O 1
ATOM 4892 N N . GLU A 1 651 ? -14.963 4.807 35.807 1.00 65.88 651 GLU A N 1
ATOM 4893 C CA . GLU A 1 651 ? -14.457 5.240 37.118 1.00 65.88 651 GLU A CA 1
ATOM 4894 C C . GLU A 1 651 ? -14.652 4.169 38.202 1.00 65.88 651 GLU A C 1
ATOM 4896 O O . GLU A 1 651 ? -13.808 4.016 39.088 1.00 65.88 651 GLU A O 1
ATOM 4901 N N . HIS A 1 652 ? -15.719 3.373 38.089 1.00 64.00 652 HIS A N 1
ATOM 4902 C CA . HIS A 1 652 ? -16.062 2.283 39.000 1.00 64.00 652 HIS A CA 1
ATOM 4903 C C . HIS A 1 652 ? -16.204 0.955 38.235 1.00 64.00 652 HIS A C 1
ATOM 4905 O O . HIS A 1 652 ? -17.323 0.466 38.050 1.00 64.00 652 HIS A O 1
ATOM 4911 N N . PRO A 1 653 ? -15.087 0.350 37.781 1.00 56.03 653 PRO A N 1
ATOM 4912 C CA . PRO A 1 653 ? -15.116 -0.924 37.075 1.00 56.03 653 PRO A CA 1
ATOM 4913 C C . PRO A 1 653 ? -15.649 -2.041 37.977 1.00 56.03 653 PRO A C 1
ATOM 4915 O O . PRO A 1 653 ? -15.383 -2.083 39.179 1.00 56.03 653 PRO A O 1
ATOM 4918 N N . LEU A 1 654 ? -16.396 -2.959 37.373 1.00 50.53 654 LEU A N 1
ATOM 4919 C CA . LEU A 1 654 ? -16.996 -4.105 38.046 1.00 50.53 654 LEU A CA 1
ATOM 4920 C C . LEU A 1 654 ? -15.910 -5.008 38.668 1.00 50.53 654 LEU A C 1
ATOM 4922 O O . LEU A 1 654 ? -14.964 -5.420 37.990 1.00 50.53 654 LEU A O 1
ATOM 4926 N N . ASP A 1 655 ? -16.033 -5.328 39.961 1.00 54.28 655 ASP A N 1
ATOM 4927 C CA . ASP A 1 655 ? -15.101 -6.213 40.673 1.00 54.28 655 ASP A CA 1
ATOM 4928 C C . ASP A 1 655 ? -15.173 -7.636 40.081 1.00 54.28 655 ASP A C 1
ATOM 4930 O O . ASP A 1 655 ? -16.049 -8.432 40.426 1.00 54.28 655 ASP A O 1
ATOM 4934 N N . ALA A 1 656 ? -14.220 -7.984 39.209 1.00 42.62 656 ALA A N 1
ATOM 4935 C CA . ALA A 1 656 ? -14.214 -9.215 38.409 1.00 42.62 656 ALA A CA 1
ATOM 4936 C C . ALA A 1 656 ? -14.366 -10.522 39.217 1.00 42.62 656 ALA A C 1
ATOM 4938 O O . ALA A 1 656 ? -14.915 -11.500 38.714 1.00 42.62 656 ALA A O 1
ATOM 4939 N N . GLU A 1 657 ? -13.911 -10.571 40.474 1.00 43.16 657 GLU A N 1
ATOM 4940 C CA . GLU A 1 657 ? -14.067 -11.757 41.332 1.00 43.16 657 GLU A CA 1
ATOM 4941 C C . GLU A 1 657 ? -15.466 -11.857 41.967 1.00 43.16 657 GLU A C 1
ATOM 4943 O O . GLU A 1 657 ? -15.973 -12.959 42.204 1.00 43.16 657 GLU A O 1
ATOM 4948 N N . GLN A 1 658 ? -16.108 -10.717 42.227 1.00 49.19 658 GLN A N 1
ATOM 4949 C CA . GLN A 1 658 ? -17.455 -10.656 42.788 1.00 49.19 658 GLN A CA 1
ATOM 4950 C C . GLN A 1 658 ? -18.499 -10.892 41.681 1.00 49.19 658 GLN A C 1
ATOM 4952 O O . GLN A 1 658 ? -19.424 -11.686 41.879 1.00 49.19 658 GLN A O 1
ATOM 4957 N N . ASP A 1 659 ? -18.255 -10.347 40.489 1.00 45.38 659 ASP A N 1
ATOM 4958 C CA . ASP A 1 659 ? -19.054 -10.552 39.280 1.00 45.38 659 ASP A CA 1
ATOM 4959 C C . ASP A 1 659 ? -18.931 -11.962 38.706 1.00 45.38 659 ASP A C 1
ATOM 4961 O O . ASP A 1 659 ? -19.948 -12.563 38.389 1.00 45.38 659 ASP A O 1
ATOM 4965 N N . MET A 1 660 ? -17.746 -12.581 38.660 1.00 46.19 660 MET A N 1
ATOM 4966 C CA . MET A 1 660 ? -17.615 -13.971 38.186 1.00 46.19 660 MET A CA 1
ATOM 4967 C C . MET A 1 660 ? -18.400 -14.964 39.064 1.00 46.19 660 MET A C 1
ATOM 4969 O O . MET A 1 660 ? -18.940 -15.956 38.569 1.00 46.19 660 MET A O 1
ATOM 4973 N N . ARG A 1 661 ? -18.519 -14.683 40.370 1.00 55.47 661 ARG A N 1
ATOM 4974 C CA . ARG A 1 661 ? -19.310 -15.492 41.314 1.00 55.47 661 ARG A CA 1
ATOM 4975 C C . ARG A 1 661 ? -20.811 -15.198 41.231 1.00 55.47 661 ARG A C 1
ATOM 4977 O O . ARG A 1 661 ? -21.601 -16.138 41.298 1.00 55.47 661 ARG A O 1
ATOM 4984 N N . LEU A 1 662 ? -21.205 -13.936 41.045 1.00 52.41 662 LEU A N 1
ATOM 4985 C CA . LEU A 1 662 ? -22.599 -13.534 40.812 1.00 52.41 662 LEU A CA 1
ATOM 4986 C C . LEU A 1 662 ? -23.116 -14.024 39.452 1.00 52.41 662 LEU A C 1
ATOM 4988 O O . LEU A 1 662 ? -24.197 -14.597 39.394 1.00 52.41 662 LEU A O 1
ATOM 4992 N N . MET A 1 663 ? -22.322 -13.905 38.387 1.00 45.75 663 MET A N 1
ATOM 4993 C CA . MET A 1 663 ? -22.628 -14.424 37.050 1.00 45.75 663 MET A CA 1
ATOM 4994 C C . MET A 1 663 ? -22.773 -15.948 37.059 1.00 45.75 663 MET A C 1
ATOM 4996 O O . MET A 1 663 ? -23.753 -16.455 36.519 1.00 45.75 663 MET A O 1
ATOM 5000 N N . SER A 1 664 ? -21.866 -16.675 37.725 1.00 57.19 664 SER A N 1
ATOM 5001 C CA . SER A 1 664 ? -21.975 -18.132 37.909 1.00 57.19 664 SER A CA 1
ATOM 5002 C C . SER A 1 664 ? -23.273 -18.516 38.634 1.00 57.19 664 SER A C 1
ATOM 5004 O O . SER A 1 664 ? -23.991 -19.418 38.205 1.00 57.19 664 SER A O 1
ATOM 5006 N N . ARG A 1 665 ? -23.645 -17.763 39.677 1.00 68.50 665 ARG A N 1
ATOM 5007 C CA . ARG A 1 665 ? -24.887 -17.977 40.425 1.00 68.50 665 ARG A CA 1
ATOM 5008 C C . ARG A 1 665 ? -26.140 -17.702 39.587 1.00 68.50 665 ARG A C 1
ATOM 5010 O O . ARG A 1 665 ? -27.021 -18.555 39.545 1.00 68.50 665 ARG A O 1
ATOM 5017 N N . THR A 1 666 ? -26.228 -16.549 38.925 1.00 70.69 666 THR A N 1
ATOM 5018 C CA . THR A 1 666 ? -27.398 -16.167 38.115 1.00 70.69 666 THR A CA 1
ATOM 5019 C C . THR A 1 666 ? -27.572 -17.105 36.919 1.00 70.69 666 THR A C 1
ATOM 5021 O O . THR A 1 666 ? -28.691 -17.506 36.605 1.00 70.69 666 THR A O 1
ATOM 5024 N N . GLN A 1 667 ? -26.472 -17.529 36.283 1.00 69.25 667 GLN A N 1
ATOM 5025 C CA . GLN A 1 667 ? -26.506 -18.533 35.215 1.00 69.25 667 GLN A CA 1
ATOM 5026 C C . GLN A 1 667 ? -27.023 -19.888 35.716 1.00 69.25 667 GLN A C 1
ATOM 5028 O O . GLN A 1 667 ? -27.875 -20.483 35.059 1.00 69.25 667 GLN A O 1
ATOM 5033 N N . MET A 1 668 ? -26.570 -20.356 36.885 1.00 67.69 668 MET A N 1
ATOM 5034 C CA . MET A 1 668 ? -27.062 -21.603 37.487 1.00 67.69 668 MET A CA 1
ATOM 5035 C C . MET A 1 668 ? -28.536 -21.504 37.912 1.00 67.69 668 MET A C 1
ATOM 5037 O O . MET A 1 668 ? -29.297 -22.433 37.663 1.00 67.69 668 MET A O 1
ATOM 5041 N N . GLU A 1 669 ? -28.973 -20.383 38.498 1.00 78.50 669 GLU A N 1
ATOM 5042 C CA . GLU A 1 669 ? -30.378 -20.165 38.887 1.00 78.50 669 GLU A CA 1
ATOM 5043 C C . GLU A 1 669 ? -31.314 -20.141 37.665 1.00 78.50 669 GLU A C 1
ATOM 5045 O O . GLU A 1 669 ? -32.389 -20.742 37.700 1.00 78.50 669 GLU A O 1
ATOM 5050 N N . ASN A 1 670 ? -30.893 -19.519 36.559 1.00 76.31 670 ASN A N 1
ATOM 5051 C CA . ASN A 1 670 ? -31.646 -19.546 35.305 1.00 76.31 670 ASN A CA 1
ATOM 5052 C C . ASN A 1 670 ? -31.657 -20.945 34.675 1.00 76.31 670 ASN A C 1
ATOM 5054 O O . ASN A 1 670 ? -32.707 -21.390 34.216 1.00 76.31 670 ASN A O 1
ATOM 5058 N N . ARG A 1 671 ? -30.529 -21.669 34.702 1.00 79.31 671 ARG A N 1
ATOM 5059 C CA . ARG A 1 671 ? -30.455 -23.041 34.179 1.00 79.31 671 ARG A CA 1
ATOM 5060 C C . ARG A 1 671 ? -31.382 -23.987 34.945 1.00 79.31 671 ARG A C 1
ATOM 5062 O O . ARG A 1 671 ? -32.095 -24.757 34.311 1.00 79.31 671 ARG A O 1
ATOM 5069 N N . ILE A 1 672 ? -31.448 -23.878 36.273 1.00 78.81 672 ILE A N 1
ATOM 5070 C CA . ILE A 1 672 ? -32.379 -24.657 37.106 1.00 78.81 672 ILE A CA 1
ATOM 5071 C C . ILE A 1 672 ? -33.831 -24.393 36.698 1.00 78.81 672 ILE A C 1
ATOM 5073 O O . ILE A 1 672 ? -34.560 -25.346 36.449 1.00 78.81 672 ILE A O 1
ATOM 5077 N N . LYS A 1 673 ? -34.234 -23.125 36.533 1.00 80.56 673 LYS A N 1
ATOM 5078 C CA . LYS A 1 673 ? -35.594 -22.790 36.070 1.00 80.56 673 LYS A CA 1
ATOM 5079 C C . LYS A 1 673 ? -35.909 -23.414 34.709 1.00 80.56 673 LYS A C 1
ATOM 5081 O O . LYS A 1 673 ? -36.967 -24.013 34.549 1.00 80.56 673 LYS A O 1
ATOM 5086 N N . THR A 1 674 ? -34.981 -23.329 33.752 1.00 81.44 674 THR A N 1
ATOM 5087 C CA . THR A 1 674 ? -35.182 -23.936 32.425 1.00 81.44 674 THR A CA 1
ATOM 5088 C C . THR A 1 674 ? -35.286 -25.460 32.497 1.00 81.44 674 THR A C 1
ATOM 5090 O O . THR A 1 674 ? -36.166 -26.041 31.870 1.00 81.44 674 THR A O 1
ATOM 5093 N N . LEU A 1 675 ? -34.451 -26.111 33.314 1.00 80.06 675 LEU A N 1
ATOM 5094 C CA . LEU A 1 675 ? -34.472 -27.563 33.494 1.00 80.06 675 LEU A CA 1
ATOM 5095 C C . LEU A 1 675 ? -35.762 -28.033 34.189 1.00 80.06 675 LEU A C 1
ATOM 5097 O O . LEU A 1 675 ? -36.302 -29.080 33.839 1.00 80.06 675 LEU A O 1
ATOM 5101 N N . GLU A 1 676 ? -36.298 -27.260 35.139 1.00 85.38 676 GLU A N 1
ATOM 5102 C CA . GLU A 1 676 ? -37.592 -27.537 35.778 1.00 85.38 676 GLU A CA 1
ATOM 5103 C C . GLU A 1 676 ? -38.761 -27.453 34.783 1.00 85.38 676 GLU A C 1
ATOM 5105 O O . GLU A 1 676 ? -39.665 -28.295 34.814 1.00 85.38 676 GLU A O 1
ATOM 5110 N N . GLU A 1 677 ? -38.743 -26.470 33.879 1.00 87.62 677 GLU A N 1
ATOM 5111 C CA . GLU A 1 677 ? -39.742 -26.319 32.816 1.00 87.62 677 GLU A CA 1
ATOM 5112 C C . GLU A 1 677 ? -39.659 -27.453 31.782 1.00 87.62 677 GLU A C 1
ATOM 5114 O O . GLU A 1 677 ? -40.683 -28.065 31.458 1.00 87.62 677 GLU A O 1
ATOM 5119 N N . GLU A 1 678 ? -38.451 -27.787 31.318 1.00 86.50 678 GLU A N 1
ATOM 5120 C CA . GLU A 1 678 ? -38.191 -28.897 30.389 1.00 86.50 678 GLU A CA 1
ATOM 5121 C C . GLU A 1 678 ? -38.625 -30.240 30.990 1.00 86.50 678 GLU A C 1
ATOM 5123 O O . GLU A 1 678 ? -39.334 -31.020 30.343 1.00 86.50 678 GLU A O 1
ATOM 5128 N N . ARG A 1 679 ? -38.289 -30.489 32.262 1.00 89.56 679 ARG A N 1
ATOM 5129 C CA . ARG A 1 679 ? -38.711 -31.688 32.994 1.00 89.56 679 ARG A CA 1
ATOM 5130 C C . ARG A 1 679 ? -40.233 -31.781 33.079 1.00 89.56 679 ARG A C 1
ATOM 5132 O O . ARG A 1 679 ? -40.801 -32.824 32.765 1.00 89.56 679 ARG A O 1
ATOM 5139 N N . LYS A 1 680 ? -40.911 -30.693 33.454 1.00 88.12 680 LYS A N 1
ATOM 5140 C CA . LYS A 1 680 ? -42.377 -30.658 33.578 1.00 88.12 680 LYS A CA 1
ATOM 5141 C C . LYS A 1 680 ? -43.079 -30.894 32.238 1.00 88.12 680 LYS A C 1
ATOM 5143 O O . LYS A 1 680 ? -44.092 -31.591 32.196 1.00 88.12 680 LYS A O 1
ATOM 5148 N N . SER A 1 681 ? -42.546 -30.334 31.154 1.00 86.69 681 SER A N 1
ATOM 5149 C CA . SER A 1 681 ? -43.039 -30.562 29.790 1.00 86.69 681 SER A CA 1
ATOM 5150 C C . SER A 1 681 ? -42.906 -32.035 29.382 1.00 86.69 681 SER A C 1
ATOM 5152 O O . SER A 1 681 ? -43.867 -32.652 28.917 1.00 86.69 681 SER A O 1
ATOM 5154 N N . THR A 1 682 ? -41.742 -32.630 29.651 1.00 84.31 682 THR A N 1
ATOM 5155 C CA . THR A 1 682 ? -41.439 -34.040 29.356 1.00 84.31 682 THR A CA 1
ATOM 5156 C C . THR A 1 682 ? -42.345 -34.988 30.152 1.00 84.31 682 THR A C 1
ATOM 5158 O O . THR A 1 682 ? -42.927 -35.920 29.595 1.00 84.31 682 THR A O 1
ATOM 5161 N N . GLU A 1 683 ? -42.572 -34.713 31.443 1.00 87.94 683 GLU A N 1
ATOM 5162 C CA . GLU A 1 683 ? -43.520 -35.469 32.275 1.00 87.94 683 GLU A CA 1
ATOM 5163 C C . GLU A 1 683 ? -44.947 -35.410 31.721 1.00 87.94 683 GLU A C 1
ATOM 5165 O O . GLU A 1 683 ? -45.629 -36.435 31.645 1.00 87.94 683 GLU A O 1
ATOM 5170 N N . GLN A 1 684 ? -45.404 -34.231 31.287 1.00 87.69 684 GLN A N 1
ATOM 5171 C CA . GLN A 1 684 ? -46.719 -34.086 30.663 1.00 87.69 684 GLN A CA 1
ATOM 5172 C C . GLN A 1 684 ? -46.823 -34.913 29.379 1.00 87.69 684 GLN A C 1
ATOM 5174 O O . GLN A 1 684 ? -47.807 -35.637 29.206 1.00 87.69 684 GLN A O 1
ATOM 5179 N N . ARG A 1 685 ? -45.800 -34.889 28.521 1.00 87.75 685 ARG A N 1
ATOM 5180 C CA . ARG A 1 685 ? -45.775 -35.682 27.285 1.00 87.75 685 ARG A CA 1
ATOM 5181 C C . ARG A 1 685 ? -45.780 -37.189 27.549 1.00 87.75 685 ARG A C 1
ATOM 5183 O O . ARG A 1 685 ? -46.492 -37.938 26.882 1.00 87.75 685 ARG A O 1
ATOM 5190 N N . LEU A 1 686 ? -45.087 -37.641 28.589 1.00 87.38 686 LEU A N 1
ATOM 5191 C CA . LEU A 1 686 ? -45.142 -39.033 29.041 1.00 87.38 686 LEU A CA 1
ATOM 5192 C C . LEU A 1 686 ? -46.550 -39.453 29.481 1.00 87.38 686 LEU A C 1
ATOM 5194 O O . LEU A 1 686 ? -46.987 -40.569 29.185 1.00 87.38 686 LEU A O 1
ATOM 5198 N N . THR A 1 687 ? -47.301 -38.563 30.137 1.00 85.44 687 THR A N 1
ATOM 5199 C CA . THR A 1 687 ? -48.695 -38.857 30.508 1.00 85.44 687 THR A CA 1
ATOM 5200 C C . THR A 1 687 ? -49.626 -38.947 29.298 1.00 85.44 687 THR A C 1
ATOM 5202 O O . THR A 1 687 ? -50.500 -39.820 29.276 1.00 85.44 687 THR A O 1
ATOM 5205 N N . THR A 1 688 ? -49.435 -38.102 28.277 1.00 88.94 688 THR A N 1
ATOM 5206 C CA . THR A 1 688 ? -50.251 -38.138 27.053 1.00 88.94 688 THR A CA 1
ATOM 5207 C C . THR A 1 688 ? -49.952 -39.386 26.233 1.00 88.94 688 THR A C 1
ATOM 5209 O O . THR A 1 688 ? -50.881 -40.124 25.900 1.00 88.94 688 THR A O 1
ATOM 5212 N N . LEU A 1 689 ? -48.671 -39.698 26.017 1.00 88.00 689 LEU A N 1
ATOM 5213 C CA . LEU A 1 689 ? -48.243 -40.914 25.320 1.00 88.00 689 LEU A CA 1
ATOM 5214 C C . LEU A 1 689 ? -48.723 -42.178 26.046 1.00 88.00 689 LEU A C 1
ATOM 5216 O O . LEU A 1 689 ? -49.204 -43.117 25.414 1.00 88.00 689 LEU A O 1
ATOM 5220 N N . GLY A 1 690 ? -48.708 -42.191 27.384 1.00 84.50 690 GLY A N 1
ATOM 5221 C CA . GLY A 1 690 ? -49.266 -43.294 28.171 1.00 84.50 690 GLY A CA 1
ATOM 5222 C C . GLY A 1 690 ? -50.771 -43.512 27.942 1.00 84.50 690 GLY A C 1
ATOM 5223 O O . GLY A 1 690 ? -51.239 -44.656 27.870 1.00 84.50 690 GLY A O 1
ATOM 5224 N N . ALA A 1 691 ? -51.547 -42.436 27.786 1.00 87.06 691 ALA A N 1
ATOM 5225 C CA . ALA A 1 691 ? -52.972 -42.519 27.461 1.00 87.06 691 ALA A CA 1
ATOM 5226 C C . ALA A 1 691 ? -53.208 -43.013 26.021 1.00 87.06 691 ALA A C 1
ATOM 5228 O O . ALA A 1 691 ? -54.076 -43.866 25.793 1.00 87.06 691 ALA A O 1
ATOM 5229 N N . GLU A 1 692 ? -52.411 -42.534 25.066 1.00 87.56 692 GLU A N 1
ATOM 5230 C CA . GLU A 1 692 ? -52.447 -42.957 23.663 1.00 87.56 692 GLU A CA 1
ATOM 5231 C C . GLU A 1 692 ? -52.075 -44.432 23.507 1.00 87.56 692 GLU A C 1
ATOM 5233 O O . GLU A 1 692 ? -52.814 -45.186 22.872 1.00 87.56 692 GLU A O 1
ATOM 5238 N N . GLN A 1 693 ? -51.021 -44.888 24.188 1.00 89.00 693 GLN A N 1
ATOM 5239 C CA . GLN A 1 693 ? -50.593 -46.285 24.187 1.00 89.00 693 GLN A CA 1
ATOM 5240 C C . GLN A 1 693 ? -51.698 -47.204 24.722 1.00 89.00 693 GLN A C 1
ATOM 5242 O O . GLN A 1 693 ? -51.967 -48.275 24.169 1.00 89.00 693 GLN A O 1
ATOM 5247 N N . LYS A 1 694 ? -52.386 -46.785 25.790 1.00 85.94 694 LYS A N 1
ATOM 5248 C CA . LYS A 1 694 ? -53.520 -47.530 26.352 1.00 85.94 694 LYS A CA 1
ATOM 5249 C C . LYS A 1 694 ? -54.687 -47.604 25.363 1.00 85.94 694 LYS A C 1
ATOM 5251 O O . LYS A 1 694 ? -55.301 -48.663 25.223 1.00 85.94 694 LYS A O 1
ATOM 5256 N N . SER A 1 695 ? -54.977 -46.509 24.662 1.00 86.44 695 SER A N 1
ATOM 5257 C CA . SER A 1 695 ? -56.004 -46.448 23.615 1.00 86.44 695 SER A CA 1
ATOM 5258 C C . SER A 1 695 ? -55.662 -47.353 22.424 1.00 86.44 695 SER A C 1
ATOM 5260 O O . SER A 1 695 ? -56.499 -48.149 21.989 1.00 86.44 695 SER A O 1
ATOM 5262 N N . ALA A 1 696 ? -54.413 -47.316 21.954 1.00 85.25 696 ALA A N 1
ATOM 5263 C CA . ALA A 1 696 ? -53.911 -48.153 20.867 1.00 85.25 696 ALA A CA 1
ATOM 5264 C C . ALA A 1 696 ? -53.965 -49.647 21.229 1.00 85.25 696 ALA A C 1
ATOM 5266 O O . ALA A 1 696 ? -54.545 -50.441 20.486 1.00 85.25 696 ALA A O 1
ATOM 5267 N N . LYS A 1 697 ? -53.495 -50.033 22.425 1.00 86.56 697 LYS A N 1
ATOM 5268 C CA . LYS A 1 697 ? -53.590 -51.418 22.930 1.00 86.56 697 LYS A CA 1
ATOM 5269 C C . LYS A 1 697 ? -55.037 -51.909 23.030 1.00 86.56 697 LYS A C 1
ATOM 5271 O O . LYS A 1 697 ? -55.311 -53.077 22.749 1.00 86.56 697 LYS A O 1
ATOM 5276 N N . ASN A 1 698 ? -55.977 -51.040 23.404 1.00 87.94 698 ASN A N 1
ATOM 5277 C CA . ASN A 1 698 ? -57.400 -51.387 23.426 1.00 87.94 698 ASN A CA 1
ATOM 5278 C C . ASN A 1 698 ? -57.962 -51.614 22.014 1.00 87.94 698 ASN A C 1
ATOM 5280 O O . ASN A 1 698 ? -58.689 -52.588 21.814 1.00 87.94 698 ASN A O 1
ATOM 5284 N N . LYS A 1 699 ? -57.589 -50.781 21.031 1.00 87.00 699 LYS A N 1
ATOM 5285 C CA . LYS A 1 699 ? -57.968 -50.979 19.620 1.00 87.00 699 LYS A CA 1
ATOM 5286 C C . LYS A 1 699 ? -57.424 -52.292 19.061 1.00 87.00 699 LYS A C 1
ATOM 5288 O O . LYS A 1 699 ? -58.176 -53.015 18.412 1.00 87.00 699 LYS A O 1
ATOM 5293 N N . VAL A 1 700 ? -56.167 -52.633 19.356 1.00 87.19 700 VAL A N 1
ATOM 5294 C CA . VAL A 1 700 ? -55.568 -53.920 18.953 1.00 87.19 700 VAL A CA 1
ATOM 5295 C C . VAL A 1 700 ? -56.394 -55.085 19.501 1.00 87.19 700 VAL A C 1
ATOM 5297 O O . VAL A 1 700 ? -56.838 -55.928 18.727 1.00 87.19 700 VAL A O 1
ATOM 5300 N N . LYS A 1 701 ? -56.706 -55.085 20.806 1.00 86.94 701 LYS A N 1
ATOM 5301 C CA . LYS A 1 701 ? -57.542 -56.131 21.428 1.00 86.94 701 LYS A CA 1
ATOM 5302 C C . LYS A 1 701 ? -58.928 -56.249 20.792 1.00 86.94 701 LYS A C 1
ATOM 5304 O O . LYS A 1 701 ? -59.452 -57.353 20.647 1.00 86.94 701 LYS A O 1
ATOM 5309 N N . GLU A 1 702 ? -59.549 -55.126 20.440 1.00 86.62 702 GLU A N 1
ATOM 5310 C CA . GLU A 1 702 ? -60.865 -55.123 19.798 1.00 86.62 702 GLU A CA 1
ATOM 5311 C C . GLU A 1 702 ? -60.812 -55.723 18.385 1.00 86.62 702 GLU A C 1
ATOM 5313 O O . GLU A 1 702 ? -61.665 -56.541 18.027 1.00 86.62 702 GLU A O 1
ATOM 5318 N N . LEU A 1 703 ? -59.803 -55.348 17.594 1.00 86.69 703 LEU A N 1
ATOM 5319 C CA . LEU A 1 703 ? -59.610 -55.847 16.233 1.00 86.69 703 LEU A CA 1
ATOM 5320 C C . LEU A 1 703 ? -59.230 -57.333 16.218 1.00 86.69 703 LEU A C 1
ATOM 5322 O O . LEU A 1 703 ? -59.783 -58.082 15.416 1.00 86.69 703 LEU A O 1
ATOM 5326 N N . GLU A 1 704 ? -58.387 -57.791 17.146 1.00 84.69 704 GLU A N 1
ATOM 5327 C CA . GLU A 1 704 ? -58.056 -59.214 17.309 1.00 84.69 704 GLU A CA 1
ATOM 5328 C C . GLU A 1 704 ? -59.291 -60.050 17.666 1.00 84.69 704 GLU A C 1
ATOM 5330 O O . GLU A 1 704 ? -59.498 -61.131 17.114 1.00 84.69 704 GLU A O 1
ATOM 5335 N N . LYS A 1 705 ? -60.174 -59.532 18.530 1.00 86.50 705 LYS A N 1
ATOM 5336 C CA . LYS A 1 705 ? -61.440 -60.200 18.863 1.00 86.50 705 LYS A CA 1
ATOM 5337 C C . LYS A 1 705 ? -62.385 -60.280 17.658 1.00 86.50 705 LYS A C 1
ATOM 5339 O O . LYS A 1 705 ? -63.048 -61.302 17.465 1.00 86.50 705 LYS A O 1
ATOM 5344 N N . LYS A 1 706 ? -62.454 -59.221 16.843 1.00 82.56 706 LYS A N 1
ATOM 5345 C CA . LYS A 1 706 ? -63.224 -59.205 15.584 1.00 82.56 706 LYS A CA 1
ATOM 5346 C C . LYS A 1 706 ? -62.657 -60.197 14.566 1.00 82.56 706 LYS A C 1
ATOM 5348 O O . LYS A 1 706 ? -63.429 -60.880 13.905 1.00 82.56 706 LYS A O 1
ATOM 5353 N N . LEU A 1 707 ? -61.333 -60.326 14.486 1.00 79.88 707 LEU A N 1
ATOM 5354 C CA . LEU A 1 707 ? -60.667 -61.296 13.617 1.00 79.88 707 LEU A CA 1
ATOM 5355 C C . LEU A 1 707 ? -60.934 -62.742 14.064 1.00 79.88 707 LEU A C 1
ATOM 5357 O O . LEU A 1 707 ? -61.245 -63.587 13.234 1.00 79.88 707 LEU A O 1
ATOM 5361 N N . ALA A 1 708 ? -60.905 -63.014 15.372 1.00 77.31 708 ALA A N 1
ATOM 5362 C CA . ALA A 1 708 ? -61.155 -64.347 15.929 1.00 77.31 708 ALA A CA 1
ATOM 5363 C C . ALA A 1 708 ? -62.609 -64.840 15.777 1.00 77.31 708 ALA A C 1
ATOM 5365 O O . ALA A 1 708 ? -62.870 -66.031 15.924 1.00 77.31 708 ALA A O 1
ATOM 5366 N N . THR A 1 709 ? -63.561 -63.938 15.518 1.00 76.62 709 THR A N 1
ATOM 5367 C CA . THR A 1 709 ? -64.997 -64.255 15.391 1.00 76.62 709 THR A CA 1
ATOM 5368 C C . THR A 1 709 ? -65.494 -64.292 13.942 1.00 76.62 709 THR A C 1
ATOM 5370 O O . THR A 1 709 ? -66.668 -64.578 13.716 1.00 76.62 709 THR A O 1
ATOM 5373 N N . ALA A 1 710 ? -64.626 -64.033 12.958 1.00 69.38 710 ALA A N 1
ATOM 5374 C CA . ALA A 1 710 ? -64.975 -64.059 11.539 1.00 69.38 710 ALA A CA 1
ATOM 5375 C C . ALA A 1 710 ? -64.904 -65.492 10.965 1.00 69.38 710 ALA A C 1
ATOM 5377 O O . ALA A 1 710 ? -63.841 -66.110 10.965 1.00 69.38 710 ALA A O 1
ATOM 5378 N N . ASP A 1 711 ? -66.032 -66.013 10.467 1.00 62.06 711 ASP A N 1
ATOM 5379 C CA . ASP A 1 711 ? -66.147 -67.358 9.877 1.00 62.06 711 ASP A CA 1
ATOM 5380 C C . ASP A 1 711 ? -65.877 -67.351 8.353 1.00 62.06 711 ASP A C 1
ATOM 5382 O O . ASP A 1 711 ? -66.202 -66.398 7.646 1.00 62.06 711 ASP A O 1
ATOM 5386 N N . SER A 1 712 ? -65.258 -68.414 7.830 1.00 56.84 712 SER A N 1
ATOM 5387 C CA . SER A 1 712 ? -64.538 -68.437 6.538 1.00 56.84 712 SER A CA 1
ATOM 5388 C C . SER A 1 712 ? -65.315 -69.065 5.363 1.00 56.84 712 SER A C 1
ATOM 5390 O O . SER A 1 712 ? -64.773 -69.849 4.581 1.00 56.84 712 SER A O 1
ATOM 5392 N N . GLY A 1 713 ? -66.599 -68.722 5.216 1.00 53.91 713 GLY A N 1
ATOM 5393 C CA . GLY A 1 713 ? -67.524 -69.417 4.306 1.00 53.91 713 GLY A CA 1
ATOM 5394 C C . GLY A 1 713 ? -67.510 -69.011 2.819 1.00 53.91 713 GLY A C 1
ATOM 5395 O O . GLY A 1 713 ? -67.795 -69.855 1.969 1.00 53.91 713 GLY A O 1
ATOM 5396 N N . SER A 1 714 ? -67.182 -67.761 2.455 1.00 58.06 714 SER A N 1
ATOM 5397 C CA . SER A 1 714 ? -67.268 -67.252 1.065 1.00 58.06 714 SER A CA 1
ATOM 5398 C C . SER A 1 714 ? -65.979 -66.583 0.560 1.00 58.06 714 SER A C 1
ATOM 5400 O O . SER A 1 714 ? -65.197 -66.030 1.327 1.00 58.06 714 SER A O 1
ATOM 5402 N N . LYS A 1 715 ? -65.758 -66.557 -0.767 1.00 57.75 715 LYS A N 1
ATOM 5403 C CA . LYS A 1 715 ? -64.633 -65.834 -1.409 1.00 57.75 715 LYS A CA 1
ATOM 5404 C C . LYS A 1 715 ? -64.632 -64.335 -1.062 1.00 57.75 715 LYS A C 1
ATOM 5406 O O . LYS A 1 715 ? -63.566 -63.763 -0.894 1.00 57.75 715 LYS A O 1
ATOM 5411 N N . LYS A 1 716 ? -65.819 -63.738 -0.883 1.00 57.09 716 LYS A N 1
ATOM 5412 C CA . LYS A 1 716 ? -65.991 -62.343 -0.440 1.00 57.09 716 LYS A CA 1
ATOM 5413 C C . LYS A 1 716 ? -65.614 -62.145 1.040 1.00 57.09 716 LYS A C 1
ATOM 5415 O O . LYS A 1 716 ? -65.179 -61.061 1.412 1.00 57.09 716 LYS A O 1
ATOM 5420 N N . ASP A 1 717 ? -65.719 -63.201 1.849 1.00 63.56 717 ASP A N 1
ATOM 5421 C CA . ASP A 1 717 ? -65.341 -63.189 3.268 1.00 63.56 717 ASP A CA 1
ATOM 5422 C C . ASP A 1 717 ? -63.823 -63.328 3.447 1.00 63.56 717 ASP A C 1
ATOM 5424 O O . ASP A 1 717 ? -63.267 -62.761 4.382 1.00 63.56 717 ASP A O 1
ATOM 5428 N N . LYS A 1 718 ? -63.122 -63.999 2.517 1.00 66.56 718 LYS A N 1
ATOM 5429 C CA . LYS A 1 718 ? -61.649 -64.090 2.523 1.00 66.56 718 LYS A CA 1
ATOM 5430 C C . LYS A 1 718 ? -60.968 -62.739 2.296 1.00 66.56 718 LYS A C 1
ATOM 5432 O O . LYS A 1 718 ? -60.032 -62.423 3.022 1.00 66.56 718 LYS A O 1
ATOM 5437 N N . ASP A 1 719 ? -61.469 -61.938 1.353 1.00 71.31 719 ASP A N 1
ATOM 5438 C CA . ASP A 1 719 ? -60.940 -60.590 1.086 1.00 71.31 719 ASP A CA 1
ATOM 5439 C C . ASP A 1 719 ? -61.212 -59.633 2.268 1.00 71.31 719 ASP A C 1
ATOM 5441 O O . ASP A 1 719 ? -60.394 -58.773 2.606 1.00 71.31 719 ASP A O 1
ATOM 5445 N N . ALA A 1 720 ? -62.353 -59.809 2.946 1.00 72.31 720 ALA A N 1
ATOM 5446 C CA . ALA A 1 720 ? -62.683 -59.065 4.159 1.00 72.31 720 ALA A CA 1
ATOM 5447 C C . ALA A 1 720 ? -61.796 -59.473 5.350 1.00 72.31 720 ALA A C 1
ATOM 5449 O O . ALA A 1 720 ? -61.350 -58.606 6.105 1.00 72.31 720 ALA A O 1
ATOM 5450 N N . LEU A 1 721 ? -61.490 -60.768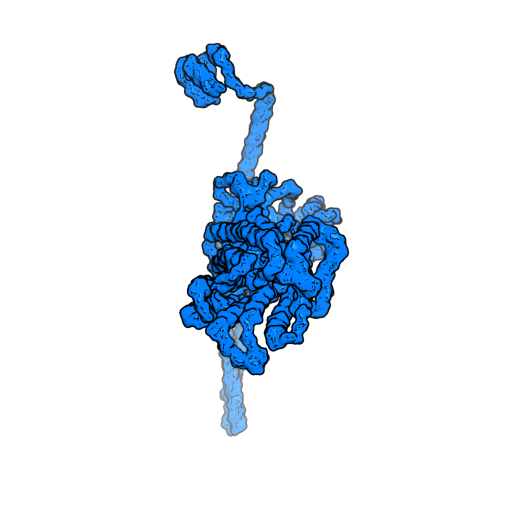 5.495 1.00 76.31 721 LEU A N 1
ATOM 5451 C CA . LEU A 1 721 ? -60.568 -61.286 6.510 1.00 76.31 721 LEU A CA 1
ATOM 5452 C C . LEU A 1 721 ? -59.132 -60.798 6.288 1.00 76.31 721 LEU A C 1
ATOM 5454 O O . LEU A 1 721 ? -58.482 -60.402 7.253 1.00 76.31 721 LEU A O 1
ATOM 5458 N N . SER A 1 722 ? -58.644 -60.763 5.041 1.00 77.06 722 SER A N 1
ATOM 5459 C CA . SER A 1 722 ? -57.308 -60.230 4.747 1.00 77.06 722 SER A CA 1
ATOM 5460 C C . SER A 1 722 ? -57.215 -58.740 5.062 1.00 77.06 722 SER A C 1
ATOM 5462 O O . SER A 1 722 ? -56.261 -58.318 5.706 1.00 77.06 722 SER A O 1
ATOM 5464 N N . ALA A 1 723 ? -58.237 -57.954 4.706 1.00 80.62 723 ALA A N 1
ATOM 5465 C CA . ALA A 1 723 ? -58.281 -56.532 5.041 1.00 80.62 723 ALA A CA 1
ATOM 5466 C C . ALA A 1 723 ? -58.352 -56.285 6.560 1.00 80.62 723 ALA A C 1
ATOM 5468 O O . ALA A 1 723 ? -57.799 -55.305 7.058 1.00 80.62 723 ALA A O 1
ATOM 5469 N N . LEU A 1 724 ? -59.029 -57.162 7.310 1.00 82.69 724 LEU A N 1
ATOM 5470 C CA . LEU A 1 724 ? -59.097 -57.077 8.769 1.00 82.69 724 LEU A CA 1
ATOM 5471 C C . LEU A 1 724 ? -57.763 -57.458 9.429 1.00 82.69 724 LEU A C 1
ATOM 5473 O O . LEU A 1 724 ? -57.368 -56.795 10.384 1.00 82.69 724 LEU A O 1
ATOM 5477 N N . SER A 1 725 ? -57.055 -58.461 8.899 1.00 81.00 725 SER A N 1
ATOM 5478 C CA . SER A 1 725 ? -55.698 -58.821 9.336 1.00 81.00 725 SER A CA 1
ATOM 5479 C C . SER A 1 725 ? -54.725 -57.661 9.139 1.00 81.00 725 SER A C 1
ATOM 5481 O O . SER A 1 725 ? -54.036 -57.289 10.082 1.00 81.00 725 SER A O 1
ATOM 5483 N N . THR A 1 726 ? -54.739 -57.014 7.968 1.00 85.19 726 THR A N 1
ATOM 5484 C CA . THR A 1 726 ? -53.888 -55.843 7.701 1.00 85.19 726 THR A CA 1
ATOM 5485 C C . THR A 1 726 ? -54.141 -54.715 8.703 1.00 85.19 726 THR A C 1
ATOM 5487 O O . THR A 1 726 ? -53.196 -54.142 9.230 1.00 85.19 726 THR A O 1
ATOM 5490 N N . LYS A 1 727 ? -55.405 -54.450 9.063 1.00 86.75 727 LYS A N 1
ATOM 5491 C CA . LYS A 1 727 ? -55.744 -53.444 10.086 1.00 86.75 727 LYS A CA 1
ATOM 5492 C C . LYS A 1 727 ? -55.270 -53.811 11.495 1.00 86.75 727 LYS A C 1
ATOM 5494 O O . LYS A 1 727 ? -55.005 -52.913 12.291 1.00 86.75 727 LYS A O 1
ATOM 5499 N N . VAL A 1 728 ? -55.212 -55.102 11.833 1.00 86.88 728 VAL A N 1
ATOM 5500 C CA . VAL A 1 728 ? -54.637 -55.567 13.108 1.00 86.88 728 VAL A CA 1
ATOM 5501 C C . VAL A 1 728 ? -53.133 -55.309 13.123 1.00 86.88 728 VAL A C 1
ATOM 5503 O O . VAL A 1 728 ? -52.629 -54.794 14.119 1.00 86.88 728 VAL A O 1
ATOM 5506 N N . ASP A 1 729 ? -52.438 -55.619 12.029 1.00 84.94 729 ASP A N 1
ATOM 5507 C CA . ASP A 1 729 ? -50.992 -55.413 11.912 1.00 84.94 729 ASP A CA 1
ATOM 5508 C C . ASP A 1 729 ? -50.636 -53.918 11.955 1.00 84.94 729 ASP A C 1
ATOM 5510 O O . ASP A 1 729 ? -49.783 -53.517 12.743 1.00 84.94 729 ASP A O 1
ATOM 5514 N N . GLU A 1 730 ? -51.366 -53.069 11.225 1.00 85.12 730 GLU A N 1
ATOM 5515 C CA . GLU A 1 730 ? -51.225 -51.604 11.284 1.00 85.12 730 GLU A CA 1
ATOM 5516 C C . GLU A 1 730 ? -51.433 -51.058 12.707 1.00 85.12 730 GLU A C 1
ATOM 5518 O O . GLU A 1 730 ? -50.669 -50.219 13.182 1.00 85.12 730 GLU A O 1
ATOM 5523 N N . ALA A 1 731 ? -52.447 -51.555 13.425 1.00 85.50 731 ALA A N 1
ATOM 5524 C CA . ALA A 1 731 ? -52.719 -51.126 14.795 1.00 85.50 731 ALA A CA 1
ATOM 5525 C C . ALA A 1 731 ? -51.647 -51.594 15.796 1.00 85.50 731 ALA A C 1
ATOM 5527 O O . ALA A 1 731 ? -51.413 -50.908 16.794 1.00 85.50 731 ALA A O 1
ATOM 5528 N N . LYS A 1 732 ? -51.006 -52.746 15.555 1.00 86.88 732 LYS A N 1
ATOM 5529 C CA . LYS A 1 732 ? -49.880 -53.240 16.362 1.00 86.88 732 LYS A CA 1
ATOM 5530 C C . LYS A 1 732 ? -48.637 -52.390 16.157 1.00 86.88 732 LYS A C 1
ATOM 5532 O O . LYS A 1 732 ? -48.058 -51.963 17.149 1.00 86.88 732 LYS A O 1
ATOM 5537 N N . VAL A 1 733 ? -48.301 -52.087 14.903 1.00 87.44 733 VAL A N 1
ATOM 5538 C CA . VAL A 1 733 ? -47.173 -51.209 14.559 1.00 87.44 733 VAL A CA 1
ATOM 5539 C C . VAL A 1 733 ? -47.346 -49.842 15.217 1.00 87.44 733 VAL A C 1
ATOM 5541 O O . VAL A 1 733 ? -46.457 -49.401 15.936 1.00 87.44 733 VAL A O 1
ATOM 5544 N N . ALA A 1 734 ? -48.527 -49.228 15.100 1.00 84.56 734 ALA A N 1
ATOM 5545 C CA . ALA A 1 734 ? -48.802 -47.943 15.744 1.00 84.56 734 ALA A CA 1
ATOM 5546 C C . ALA A 1 734 ? -48.678 -47.995 17.283 1.00 84.56 734 ALA A C 1
ATOM 5548 O O . ALA A 1 734 ? -48.246 -47.033 17.911 1.00 84.56 734 ALA A O 1
ATOM 5549 N N . ALA A 1 735 ? -49.055 -49.109 17.921 1.00 86.25 735 ALA A N 1
ATOM 5550 C CA . ALA A 1 735 ? -48.907 -49.270 19.369 1.00 86.25 735 ALA A CA 1
ATOM 5551 C C . ALA A 1 735 ? -47.442 -49.460 19.806 1.00 86.25 735 ALA A C 1
ATOM 5553 O O . ALA A 1 735 ? -47.091 -49.086 20.928 1.00 86.25 735 ALA A O 1
ATOM 5554 N N . GLU A 1 736 ? -46.617 -50.059 18.948 1.00 86.81 736 GLU A N 1
ATOM 5555 C CA . GLU A 1 736 ? -45.189 -50.291 19.170 1.00 86.81 736 GLU A CA 1
ATOM 5556 C C . GLU A 1 736 ? -44.369 -49.015 18.931 1.00 86.81 736 GLU A C 1
ATOM 5558 O O . GLU A 1 736 ? -43.525 -48.688 19.760 1.00 86.81 736 GLU A O 1
ATOM 5563 N N . GLU A 1 737 ? -44.709 -48.214 17.915 1.00 86.88 737 GLU A N 1
ATOM 5564 C CA . GLU A 1 737 ? -44.129 -46.878 17.689 1.00 86.88 737 GLU A CA 1
ATOM 5565 C C . GLU A 1 737 ? -44.322 -45.960 18.909 1.00 86.88 737 GLU A C 1
ATOM 5567 O O . GLU A 1 737 ? -43.358 -45.385 19.419 1.00 86.88 737 GLU A O 1
ATOM 5572 N N . ILE A 1 738 ? -45.539 -45.907 19.467 1.00 87.94 738 ILE A N 1
ATOM 5573 C CA . ILE A 1 738 ? -45.820 -45.136 20.692 1.00 87.94 738 ILE A CA 1
ATOM 5574 C C . ILE A 1 738 ? -45.004 -45.673 21.882 1.00 87.94 738 ILE A C 1
ATOM 5576 O O . ILE A 1 738 ? -44.562 -44.902 22.731 1.00 87.94 738 ILE A O 1
ATOM 5580 N N . ALA A 1 739 ? -44.785 -46.991 21.971 1.00 84.50 739 ALA A N 1
ATOM 5581 C CA . ALA A 1 739 ? -43.968 -47.578 23.034 1.00 84.50 739 ALA A CA 1
ATOM 5582 C C . ALA A 1 739 ? -42.490 -47.172 22.917 1.00 84.50 739 ALA A C 1
ATOM 5584 O O . ALA A 1 739 ? -41.882 -46.832 23.929 1.00 84.50 739 ALA A O 1
ATOM 5585 N N . THR A 1 740 ? -41.942 -47.144 21.700 1.00 85.62 740 THR A N 1
ATOM 5586 C CA . THR A 1 740 ? -40.569 -46.679 21.461 1.00 85.62 740 THR A CA 1
ATOM 5587 C C . THR A 1 740 ? -40.395 -45.185 21.734 1.00 85.62 740 THR A C 1
ATOM 5589 O O . THR A 1 740 ? -39.386 -44.786 22.312 1.00 85.62 740 THR A O 1
ATOM 5592 N N . GLU A 1 741 ? -41.390 -44.353 21.402 1.00 88.00 741 GLU A N 1
ATOM 5593 C CA . GLU A 1 741 ? -41.362 -42.922 21.735 1.00 88.00 741 GLU A CA 1
ATOM 5594 C C . GLU A 1 741 ? -41.391 -42.716 23.260 1.00 88.00 741 GLU A C 1
ATOM 5596 O O . GLU A 1 741 ? -40.587 -41.951 23.792 1.00 88.00 741 GLU A O 1
ATOM 5601 N N . MET A 1 742 ? -42.218 -43.477 23.991 1.00 87.56 742 MET A N 1
ATOM 5602 C CA . MET A 1 742 ? -42.243 -43.452 25.460 1.00 87.56 742 MET A CA 1
ATOM 5603 C C . MET A 1 742 ? -40.901 -43.827 26.105 1.00 87.56 742 MET A C 1
ATOM 5605 O O . MET A 1 742 ? -40.518 -43.193 27.086 1.00 87.56 742 MET A O 1
ATOM 5609 N N . GLU A 1 743 ? -40.193 -44.840 25.594 1.00 84.81 743 GLU A N 1
ATOM 5610 C CA . GLU A 1 743 ? -38.867 -45.221 26.111 1.00 84.81 743 GLU A CA 1
ATOM 5611 C C . GLU A 1 743 ? -37.835 -44.105 25.899 1.00 84.81 743 GLU A C 1
ATOM 5613 O O . GLU A 1 743 ? -37.032 -43.825 26.792 1.00 84.81 743 GLU A O 1
ATOM 5618 N N . SER A 1 744 ? -37.890 -43.418 24.752 1.00 84.38 744 SER A N 1
ATOM 5619 C CA . SER A 1 744 ? -37.006 -42.279 24.482 1.00 84.38 744 SER A CA 1
ATOM 5620 C C . SER A 1 744 ? -37.260 -41.108 25.439 1.00 84.38 744 SER A C 1
ATOM 5622 O O . SER A 1 744 ? -36.318 -40.598 26.043 1.00 84.38 744 SER A O 1
ATOM 5624 N N . GLU A 1 745 ? -38.527 -40.754 25.667 1.00 86.81 745 GLU A N 1
ATOM 5625 C CA . GLU A 1 745 ? -38.926 -39.672 26.574 1.00 86.81 745 GLU A CA 1
ATOM 5626 C C . GLU A 1 745 ? -38.612 -40.012 28.045 1.00 86.81 745 GLU A C 1
ATOM 5628 O O . GLU A 1 745 ? -38.230 -39.134 28.819 1.00 86.81 745 GLU A O 1
ATOM 5633 N N . GLN A 1 746 ? -38.696 -41.290 28.449 1.00 86.56 746 GLN A N 1
ATOM 5634 C CA . GLN A 1 746 ? -38.251 -41.741 29.779 1.00 86.56 746 GLN A CA 1
ATOM 5635 C C . GLN A 1 746 ? -36.745 -41.556 29.977 1.00 86.56 746 GLN A C 1
ATOM 5637 O O . GLN A 1 746 ? -36.325 -41.064 31.023 1.00 86.56 746 GLN A O 1
ATOM 5642 N N . SER A 1 747 ? -35.937 -41.902 28.972 1.00 81.44 747 SER A N 1
ATOM 5643 C CA . SER A 1 747 ? -34.487 -41.697 29.030 1.00 81.44 747 SER A CA 1
ATOM 5644 C C . SER A 1 747 ? -34.122 -40.210 29.090 1.00 81.44 747 SER A C 1
ATOM 5646 O O . SER A 1 747 ? -33.239 -39.826 29.860 1.00 81.44 747 SER A O 1
ATOM 5648 N N . SER A 1 748 ? -34.828 -39.359 28.339 1.00 83.06 748 SER A N 1
ATOM 5649 C CA . SER A 1 748 ? -34.674 -37.902 28.408 1.00 83.06 748 SER A CA 1
ATOM 5650 C C . SER A 1 748 ? -35.042 -37.343 29.785 1.00 83.06 748 SER A C 1
ATOM 5652 O O . SER A 1 748 ? -34.327 -36.486 30.307 1.00 83.06 748 SER A O 1
ATOM 5654 N N . LEU A 1 749 ? -36.106 -37.858 30.410 1.00 88.50 749 LEU A N 1
ATOM 5655 C CA . LEU A 1 749 ? -36.531 -37.441 31.745 1.00 88.50 749 LEU A CA 1
ATOM 5656 C C . LEU A 1 749 ? -35.498 -37.794 32.827 1.00 88.50 749 LEU A C 1
ATOM 5658 O O . LEU A 1 749 ? -35.218 -36.967 33.698 1.00 88.50 749 LEU A O 1
ATOM 5662 N N . GLU A 1 750 ? -34.908 -38.992 32.766 1.00 83.81 750 GLU A N 1
ATOM 5663 C CA . GLU A 1 750 ? -33.822 -39.385 33.673 1.00 83.81 750 GLU A CA 1
ATOM 5664 C C . GLU A 1 750 ? -32.601 -38.467 33.510 1.00 83.81 750 GLU A C 1
ATOM 5666 O O . GLU A 1 750 ? -32.075 -37.971 34.507 1.00 83.81 750 GLU A O 1
ATOM 5671 N N . GLY A 1 751 ? -32.199 -38.155 32.272 1.00 78.19 751 GLY A N 1
ATOM 5672 C CA . GLY A 1 751 ? -31.090 -37.234 31.998 1.00 78.19 751 GLY A CA 1
ATOM 5673 C C . GLY A 1 751 ? -31.310 -35.831 32.576 1.00 78.19 751 GLY A C 1
ATOM 5674 O O . GLY A 1 751 ? -30.434 -35.302 33.261 1.00 78.19 751 GLY A O 1
ATOM 5675 N N . LEU A 1 752 ? -32.506 -35.268 32.377 1.00 84.00 752 LEU A N 1
ATOM 5676 C CA . LEU A 1 752 ? -32.890 -33.963 32.930 1.00 84.00 752 LEU A CA 1
ATOM 5677 C C . LEU A 1 752 ? -32.880 -33.955 34.465 1.00 84.00 752 LEU A C 1
ATOM 5679 O O . LEU A 1 752 ? -32.469 -32.967 35.070 1.00 84.00 752 LEU A O 1
ATOM 5683 N N . SER A 1 753 ? -33.308 -35.049 35.106 1.00 80.75 753 SER A N 1
ATOM 5684 C CA . SER A 1 753 ? -33.306 -35.149 36.572 1.00 80.75 753 SER A CA 1
ATOM 5685 C C . SER A 1 753 ? -31.893 -35.139 37.167 1.00 80.75 753 SER A C 1
ATOM 5687 O O . SER A 1 753 ? -31.650 -34.452 38.156 1.00 80.75 753 SER A O 1
ATOM 5689 N N . VAL A 1 754 ? -30.941 -35.817 36.518 1.00 83.62 754 VAL A N 1
ATOM 5690 C CA . VAL A 1 754 ? -29.536 -35.861 36.952 1.00 83.62 754 VAL A CA 1
ATOM 5691 C C . VAL A 1 754 ? -28.865 -34.495 36.799 1.00 83.62 754 VAL A C 1
ATOM 5693 O O . VAL A 1 754 ? -28.148 -34.056 37.698 1.00 83.62 754 VAL A O 1
ATOM 5696 N N . GLU A 1 755 ? -29.101 -33.803 35.681 1.00 74.62 755 GLU A N 1
ATOM 5697 C CA . GLU A 1 755 ? -28.523 -32.474 35.436 1.00 74.62 755 GLU A CA 1
ATOM 5698 C C . GLU A 1 755 ? -29.087 -31.416 36.401 1.00 74.62 755 GLU A C 1
ATOM 5700 O O . GLU A 1 755 ? -28.353 -30.536 36.863 1.00 74.62 755 GLU A O 1
ATOM 5705 N N . LEU A 1 756 ? -30.374 -31.523 36.751 1.00 83.69 756 LEU A N 1
ATOM 5706 C CA . LEU A 1 756 ? -31.023 -30.649 37.727 1.00 83.69 756 LEU A CA 1
ATOM 5707 C C . LEU A 1 756 ? -30.410 -30.808 39.128 1.00 83.69 756 LEU A C 1
ATOM 5709 O O . LEU A 1 756 ? -30.088 -29.803 39.769 1.00 83.69 756 LEU A O 1
ATOM 5713 N N . ASP A 1 757 ? -30.198 -32.047 39.576 1.00 79.19 757 ASP A N 1
ATOM 5714 C CA . ASP A 1 757 ? -29.596 -32.338 40.881 1.00 79.19 757 ASP A CA 1
ATOM 5715 C C . ASP A 1 757 ? -28.136 -31.848 40.965 1.00 79.19 757 ASP A C 1
ATOM 5717 O O . ASP A 1 757 ? -27.760 -31.199 41.948 1.00 79.19 757 ASP A O 1
ATOM 5721 N N . ASP A 1 758 ? -27.323 -32.069 39.921 1.00 71.25 758 ASP A N 1
ATOM 5722 C CA . ASP A 1 758 ? -25.931 -31.584 39.864 1.00 71.25 758 ASP A CA 1
ATOM 5723 C C . ASP A 1 758 ? -25.861 -30.050 39.905 1.00 71.25 758 ASP A C 1
ATOM 5725 O O . ASP A 1 758 ? -25.138 -29.459 40.717 1.00 71.25 758 ASP A O 1
ATOM 5729 N N . THR A 1 759 ? -26.670 -29.385 39.076 1.00 67.44 759 THR A N 1
ATOM 5730 C CA . THR A 1 759 ? -26.687 -27.917 38.987 1.00 67.44 759 THR A CA 1
ATOM 5731 C C . THR A 1 759 ? -27.154 -27.284 40.304 1.00 67.44 759 THR A C 1
ATOM 5733 O O . THR A 1 759 ? -26.588 -26.281 40.750 1.00 67.44 759 THR A O 1
ATOM 5736 N N . SER A 1 760 ? -28.139 -27.892 40.974 1.00 74.69 760 SER A N 1
ATOM 5737 C CA . SER A 1 760 ? -28.646 -27.455 42.282 1.00 74.69 760 SER A CA 1
ATOM 5738 C C . SER A 1 760 ? -27.610 -27.618 43.404 1.00 74.69 760 SER A C 1
ATOM 5740 O O . SER A 1 760 ? -27.422 -26.713 44.230 1.00 74.69 760 SER A O 1
ATOM 5742 N N . SER A 1 761 ? -26.860 -28.725 43.401 1.00 71.81 761 SER A N 1
ATOM 5743 C CA . SER A 1 761 ? -25.763 -28.949 44.351 1.00 71.81 761 SER A CA 1
ATOM 5744 C C . SER A 1 761 ? -24.669 -27.886 44.202 1.00 71.81 761 SER A C 1
ATOM 5746 O O . SER A 1 761 ? -24.290 -27.232 45.176 1.00 71.81 761 SER A O 1
ATOM 5748 N N . ARG A 1 762 ? -24.223 -27.621 42.969 1.00 66.69 762 ARG A N 1
ATOM 5749 C CA . ARG A 1 762 ? -23.181 -26.618 42.674 1.00 66.69 762 ARG A CA 1
ATOM 5750 C C . ARG A 1 762 ? -23.610 -25.198 43.041 1.00 66.69 762 ARG A C 1
ATOM 5752 O O . ARG A 1 762 ? -22.810 -24.427 43.570 1.00 66.69 762 ARG A O 1
ATOM 5759 N N . LEU A 1 763 ? -24.882 -24.856 42.832 1.00 75.19 763 LEU A N 1
ATOM 5760 C CA . LEU A 1 763 ? -25.440 -23.571 43.260 1.00 75.19 763 LEU A CA 1
ATOM 5761 C C . LEU A 1 763 ? -25.364 -23.390 44.786 1.00 75.19 763 LEU A C 1
ATOM 5763 O O . LEU A 1 763 ? -25.127 -22.281 45.273 1.00 75.19 763 LEU A O 1
ATOM 5767 N N . THR A 1 764 ? -25.554 -24.469 45.544 1.00 72.75 764 THR A N 1
ATOM 5768 C CA . THR A 1 764 ? -25.478 -24.446 47.011 1.00 72.75 764 THR A CA 1
ATOM 5769 C C . THR A 1 764 ? -24.053 -24.153 47.484 1.00 72.75 764 THR A C 1
ATOM 5771 O O . THR A 1 764 ? -23.856 -23.268 48.319 1.00 72.75 764 THR A O 1
ATOM 5774 N N . GLU A 1 765 ? -23.050 -24.789 46.875 1.00 70.12 765 GLU A N 1
ATOM 5775 C CA . GLU A 1 765 ? -21.629 -24.529 47.155 1.00 70.12 765 GLU A CA 1
ATOM 5776 C C . GLU A 1 765 ? -21.233 -23.074 46.853 1.00 70.12 765 GLU A C 1
ATOM 5778 O O . GLU A 1 765 ? -20.562 -22.414 47.653 1.00 70.12 765 GLU A O 1
ATOM 5783 N N . VAL A 1 766 ? -21.699 -22.527 45.723 1.00 66.94 766 VAL A N 1
ATOM 5784 C CA . VAL A 1 766 ? -21.458 -21.123 45.349 1.00 66.94 766 VAL A CA 1
ATOM 5785 C C . VAL A 1 766 ? -22.092 -20.165 46.365 1.00 66.94 766 VAL A C 1
ATOM 5787 O O . VAL A 1 766 ? -21.454 -19.187 46.768 1.00 66.94 766 VAL A O 1
ATOM 5790 N N . LYS A 1 767 ? -23.315 -20.447 46.836 1.00 72.06 767 LYS A N 1
ATOM 5791 C CA . LYS A 1 767 ? -23.998 -19.639 47.864 1.00 72.06 767 LYS A CA 1
ATOM 5792 C C . LYS A 1 767 ? -23.243 -19.637 49.196 1.00 72.06 767 LYS A C 1
ATOM 5794 O O . LYS A 1 767 ? -23.132 -18.582 49.827 1.00 72.06 767 LYS A O 1
ATOM 5799 N N . GLU A 1 768 ? -22.680 -20.769 49.613 1.00 71.62 768 GLU A N 1
ATOM 5800 C CA . GLU A 1 768 ? -21.846 -20.839 50.820 1.00 71.62 768 GLU A CA 1
ATOM 5801 C C . GLU A 1 768 ? -20.539 -20.051 50.669 1.00 71.62 768 GLU A C 1
ATOM 5803 O O . GLU A 1 768 ? -20.192 -19.255 51.550 1.00 71.62 768 GLU A O 1
ATOM 5808 N N . ALA A 1 769 ? -19.853 -20.183 49.531 1.00 63.56 769 ALA A N 1
ATOM 5809 C CA . ALA A 1 769 ? -18.630 -19.434 49.246 1.00 63.56 769 ALA A CA 1
ATOM 5810 C C . ALA A 1 769 ? -18.863 -17.909 49.246 1.00 63.56 769 ALA A C 1
ATOM 5812 O O . ALA A 1 769 ? -18.039 -17.149 49.767 1.00 63.56 769 ALA A O 1
ATOM 5813 N N . MET A 1 770 ? -20.009 -17.447 48.729 1.00 63.25 770 MET A N 1
ATOM 5814 C CA . MET A 1 770 ? -20.402 -16.032 48.768 1.00 63.25 770 MET A CA 1
ATOM 5815 C C . MET A 1 770 ? -20.584 -15.512 50.198 1.00 63.25 770 MET A C 1
ATOM 5817 O O . MET A 1 770 ? -20.131 -14.409 50.514 1.00 63.25 770 MET A O 1
ATOM 5821 N N . LYS A 1 771 ? -21.196 -16.308 51.081 1.00 71.44 771 LYS A N 1
ATOM 5822 C CA . LYS A 1 771 ? -21.402 -15.936 52.488 1.00 71.44 771 LYS A CA 1
ATOM 5823 C C . LYS A 1 771 ? -20.071 -15.736 53.222 1.00 71.44 771 LYS A C 1
ATOM 5825 O O . LYS A 1 771 ? -19.934 -14.790 53.996 1.00 71.44 771 LYS A O 1
ATOM 5830 N N . VAL A 1 772 ? -19.076 -16.581 52.936 1.00 69.75 772 VAL A N 1
ATOM 5831 C CA . VAL A 1 772 ? -17.710 -16.472 53.487 1.00 69.75 772 VAL A CA 1
ATOM 5832 C C . VAL A 1 772 ? -16.957 -15.254 52.934 1.00 69.75 772 VAL A C 1
ATOM 5834 O O . VAL A 1 772 ? -16.186 -14.614 53.650 1.00 69.75 772 VAL A O 1
ATOM 5837 N N . ALA A 1 773 ? -17.165 -14.902 51.665 1.00 58.94 773 ALA A N 1
ATOM 5838 C CA . ALA A 1 773 ? -16.555 -13.709 51.077 1.00 58.94 773 ALA A CA 1
ATOM 5839 C C . ALA A 1 773 ? -17.128 -12.410 51.679 1.00 58.94 773 ALA A C 1
ATOM 5841 O O . ALA A 1 773 ? -16.373 -11.482 51.977 1.00 58.94 773 ALA A O 1
ATOM 5842 N N . GLN A 1 774 ? -18.442 -12.356 51.926 1.00 60.97 774 GLN A N 1
ATOM 5843 C CA . GLN A 1 774 ? -19.104 -11.201 52.546 1.00 60.97 774 GLN A CA 1
ATOM 5844 C C . GLN A 1 774 ? -18.633 -10.938 53.981 1.00 60.97 774 GLN A C 1
ATOM 5846 O O . GLN A 1 774 ? -18.431 -9.780 54.351 1.00 60.97 774 GLN A O 1
ATOM 5851 N N . THR A 1 775 ? -18.413 -11.982 54.786 1.00 69.88 775 THR A N 1
ATOM 5852 C CA . THR A 1 775 ? -17.871 -11.811 56.143 1.00 69.88 775 THR A CA 1
ATOM 5853 C C . THR A 1 775 ? -16.450 -11.252 56.109 1.00 69.88 775 THR A C 1
ATOM 5855 O O . THR A 1 775 ? -16.186 -10.255 56.776 1.00 69.88 775 THR A O 1
ATOM 5858 N N . LYS A 1 776 ? -15.572 -11.784 55.245 1.00 66.75 776 LYS A N 1
ATOM 5859 C CA . LYS A 1 776 ? -14.215 -11.237 55.060 1.00 66.75 776 LYS A CA 1
ATOM 5860 C C . LYS A 1 776 ? -14.221 -9.773 54.613 1.00 66.75 776 LYS A C 1
ATOM 5862 O O . LYS A 1 776 ? -13.423 -8.986 55.114 1.00 66.75 776 LYS A O 1
ATOM 5867 N N . LYS A 1 777 ? -15.125 -9.384 53.705 1.00 60.22 777 LYS A N 1
ATOM 5868 C CA . LYS A 1 777 ? -15.268 -7.986 53.258 1.00 60.22 777 LYS A CA 1
ATOM 5869 C C . LYS A 1 777 ? -15.628 -7.059 54.422 1.00 60.22 777 LYS A C 1
ATOM 5871 O O . LYS A 1 777 ? -15.041 -5.987 54.543 1.00 60.22 777 LYS A O 1
ATOM 5876 N N . LYS A 1 778 ? -16.537 -7.483 55.307 1.00 67.38 778 LYS A N 1
ATOM 5877 C CA . LYS A 1 778 ? -16.928 -6.723 56.505 1.00 67.38 778 LYS A CA 1
ATOM 5878 C C . LYS A 1 778 ? -15.756 -6.524 57.473 1.00 67.38 778 LYS A C 1
ATOM 5880 O O . LYS A 1 778 ? -15.577 -5.416 57.976 1.00 67.38 778 LYS A O 1
ATOM 5885 N N . ASP A 1 779 ? -14.936 -7.554 57.672 1.00 70.81 779 ASP A N 1
ATOM 5886 C CA . ASP A 1 779 ? -13.748 -7.485 58.534 1.00 70.81 779 ASP A CA 1
ATOM 5887 C C . ASP A 1 779 ? -12.684 -6.531 57.967 1.00 70.81 779 ASP A C 1
ATOM 5889 O O . ASP A 1 779 ? -12.115 -5.717 58.698 1.00 70.81 779 ASP A O 1
ATOM 5893 N N . VAL A 1 780 ? -12.460 -6.565 56.647 1.00 63.78 780 VAL A N 1
ATOM 5894 C CA . VAL A 1 780 ? -11.544 -5.640 55.955 1.00 63.78 780 VAL A CA 1
ATOM 5895 C C . VAL A 1 780 ? -12.043 -4.198 56.044 1.00 63.78 780 VAL A C 1
ATOM 5897 O O . VAL A 1 780 ? -11.256 -3.292 56.312 1.00 63.78 780 VAL A O 1
ATOM 5900 N N . HIS A 1 781 ? -13.346 -3.969 55.881 1.00 61.84 781 HIS A N 1
ATOM 5901 C CA . HIS A 1 781 ? -13.932 -2.632 55.978 1.00 61.84 781 HIS A CA 1
ATOM 5902 C C . HIS A 1 781 ? -13.805 -2.049 57.397 1.00 61.84 781 HIS A C 1
ATOM 5904 O O . HIS A 1 781 ? -13.460 -0.881 57.565 1.00 61.84 781 HIS A O 1
ATOM 5910 N N . ALA A 1 782 ? -13.987 -2.879 58.430 1.00 69.88 782 ALA A N 1
ATOM 5911 C CA . ALA A 1 782 ? -13.746 -2.484 59.816 1.00 69.88 782 ALA A CA 1
ATOM 5912 C C . ALA A 1 782 ? -12.268 -2.123 60.072 1.00 69.88 782 ALA A C 1
ATOM 5914 O O . ALA A 1 782 ? -11.982 -1.121 60.729 1.00 69.88 782 ALA A O 1
ATOM 5915 N N . ALA A 1 783 ? -11.326 -2.892 59.515 1.00 64.88 783 ALA A N 1
ATOM 5916 C CA . ALA A 1 783 ? -9.897 -2.590 59.606 1.00 64.88 783 ALA A CA 1
ATOM 5917 C C . ALA A 1 783 ? -9.530 -1.276 58.891 1.00 64.88 783 ALA A C 1
ATOM 5919 O O . ALA A 1 783 ? -8.727 -0.494 59.402 1.00 64.88 783 ALA A O 1
ATOM 5920 N N . MET A 1 784 ? -10.150 -1.003 57.741 1.00 57.69 784 MET A N 1
ATOM 5921 C CA . MET A 1 784 ? -9.902 0.207 56.957 1.00 57.69 784 MET A CA 1
ATOM 5922 C C . MET A 1 784 ? -10.431 1.468 57.653 1.00 57.69 784 MET A C 1
ATOM 5924 O O . MET A 1 784 ? -9.726 2.475 57.700 1.00 57.69 784 MET A O 1
ATOM 5928 N N . ASN A 1 785 ? -11.606 1.390 58.287 1.00 67.75 785 ASN A N 1
ATOM 5929 C CA . ASN A 1 785 ? -12.149 2.482 59.102 1.00 67.75 785 ASN A CA 1
ATOM 5930 C C . ASN A 1 785 ? -11.260 2.789 60.317 1.00 67.75 785 ASN A C 1
ATOM 5932 O O . ASN A 1 785 ? -11.025 3.957 60.633 1.00 67.75 785 ASN A O 1
ATOM 5936 N N . ASN A 1 786 ? -10.701 1.758 60.962 1.00 73.38 786 ASN A N 1
ATOM 5937 C CA . ASN A 1 786 ? -9.730 1.945 62.041 1.00 73.38 786 ASN A CA 1
ATOM 5938 C C . ASN A 1 786 ? -8.466 2.664 61.538 1.00 73.38 786 ASN A C 1
ATOM 5940 O O . ASN A 1 786 ? -8.057 3.654 62.143 1.00 73.38 786 ASN A O 1
ATOM 5944 N N . LEU A 1 787 ? -7.905 2.253 60.396 1.00 66.31 787 LEU A N 1
ATOM 5945 C CA . LEU A 1 787 ? -6.734 2.907 59.794 1.00 66.31 787 LEU A CA 1
ATOM 5946 C C . LEU A 1 787 ? -7.008 4.358 59.373 1.00 66.31 787 LEU A C 1
ATOM 5948 O O . LEU A 1 787 ? -6.167 5.229 59.588 1.00 66.31 787 LEU A O 1
ATOM 5952 N N . GLN A 1 788 ? -8.186 4.652 58.815 1.00 66.94 788 GLN A N 1
ATOM 5953 C CA . GLN A 1 788 ? -8.586 6.028 58.498 1.00 66.94 788 GLN A CA 1
ATOM 5954 C C . GLN A 1 788 ? -8.723 6.884 59.759 1.00 66.94 788 GLN A C 1
ATOM 5956 O O . GLN A 1 788 ? -8.244 8.018 59.778 1.00 66.94 788 GLN A O 1
ATOM 5961 N N . SER A 1 789 ? -9.314 6.345 60.829 1.00 72.25 789 SER A N 1
ATOM 5962 C CA . SER A 1 789 ? -9.413 7.054 62.109 1.00 72.25 789 SER A CA 1
ATOM 5963 C C . SER A 1 789 ? -8.031 7.352 62.710 1.00 72.25 789 SER A C 1
ATOM 5965 O O . SER A 1 789 ? -7.796 8.445 63.229 1.00 72.25 789 SER A O 1
ATOM 5967 N N . GLU A 1 790 ? -7.081 6.426 62.557 1.00 75.25 790 GLU A N 1
ATOM 5968 C CA . GLU A 1 790 ? -5.701 6.576 63.016 1.00 75.25 790 GLU A CA 1
ATOM 5969 C C . GLU A 1 790 ? -4.924 7.593 62.166 1.00 75.25 790 GLU A C 1
ATOM 5971 O O . GLU A 1 790 ? -4.215 8.438 62.710 1.00 75.25 790 GLU A O 1
ATOM 5976 N N . ALA A 1 791 ? -5.131 7.606 60.847 1.00 62.72 791 ALA A N 1
ATOM 5977 C CA . ALA A 1 791 ? -4.554 8.605 59.951 1.00 62.72 791 ALA A CA 1
ATOM 5978 C C . ALA A 1 791 ? -5.071 10.025 60.243 1.00 62.72 791 ALA A C 1
ATOM 5980 O O . ALA A 1 791 ? -4.288 10.977 60.254 1.00 62.72 791 ALA A O 1
ATOM 5981 N N . VAL A 1 792 ? -6.370 10.185 60.528 1.00 74.81 792 VAL A N 1
ATOM 5982 C CA . VAL A 1 792 ? -6.956 11.473 60.946 1.00 74.81 792 VAL A CA 1
ATOM 5983 C C . VAL A 1 792 ? -6.347 11.933 62.268 1.00 74.81 792 VAL A C 1
ATOM 5985 O O . VAL A 1 792 ? -5.956 13.097 62.395 1.00 74.81 792 VAL A O 1
ATOM 5988 N N . ARG A 1 793 ? -6.193 11.015 63.229 1.00 79.56 793 ARG A N 1
ATOM 5989 C CA . ARG A 1 793 ? -5.535 11.298 64.505 1.00 79.56 793 ARG A CA 1
ATOM 5990 C C . ARG A 1 793 ? -4.081 11.735 64.302 1.00 79.56 793 ARG A C 1
ATOM 5992 O O . ARG A 1 793 ? -3.718 12.805 64.783 1.00 79.56 793 ARG A O 1
ATOM 5999 N N . LEU A 1 794 ? -3.283 11.000 63.529 1.00 75.19 794 LEU A N 1
ATOM 6000 C CA . LEU A 1 794 ? -1.891 11.355 63.219 1.00 75.19 794 LEU A CA 1
ATOM 6001 C C . LEU A 1 794 ? -1.778 12.707 62.504 1.00 75.19 794 LEU A C 1
ATOM 6003 O O . LEU A 1 794 ? -0.884 13.493 62.803 1.00 75.19 794 LEU A O 1
ATOM 6007 N N . LYS A 1 795 ? -2.710 13.025 61.599 1.00 72.38 795 LYS A N 1
ATOM 6008 C CA . LYS A 1 795 ? -2.760 14.328 60.919 1.00 72.38 795 LYS A CA 1
ATOM 6009 C C . LYS A 1 795 ? -3.072 15.465 61.896 1.00 72.38 795 LYS A C 1
ATOM 6011 O O . LYS A 1 795 ? -2.501 16.547 61.774 1.00 72.38 795 LYS A O 1
ATOM 6016 N N . SER A 1 796 ? -3.938 15.221 62.881 1.00 73.56 796 SER A N 1
ATOM 6017 C CA . SER A 1 796 ? -4.229 16.184 63.950 1.00 73.56 796 SER A CA 1
ATOM 6018 C C . SER A 1 796 ? -3.045 16.376 64.907 1.00 73.56 796 SER A C 1
ATOM 6020 O O . SER A 1 796 ? -2.731 17.512 65.256 1.00 73.56 796 SER A O 1
ATOM 6022 N N . GLU A 1 797 ? -2.329 15.300 65.251 1.00 78.38 797 GLU A N 1
ATOM 6023 C CA . GLU A 1 797 ? -1.110 15.343 66.068 1.00 78.38 797 GLU A CA 1
ATOM 6024 C C . GLU A 1 797 ? 0.026 16.073 65.328 1.00 78.38 797 GLU A C 1
ATOM 6026 O O . GLU A 1 797 ? 0.707 16.913 65.916 1.00 78.38 797 GLU A O 1
ATOM 6031 N N . LEU A 1 798 ? 0.178 15.842 64.018 1.00 68.44 798 LEU A N 1
ATOM 6032 C CA . LEU A 1 798 ? 1.142 16.543 63.166 1.00 68.44 798 LEU A CA 1
ATOM 6033 C C . LEU A 1 798 ? 0.828 18.039 63.065 1.00 68.44 798 LEU A C 1
ATOM 6035 O O . LEU A 1 798 ? 1.737 18.863 63.131 1.00 68.44 798 LEU A O 1
ATOM 6039 N N . LYS A 1 799 ? -0.454 18.399 62.940 1.00 73.19 799 LYS A N 1
ATOM 6040 C CA . LYS A 1 799 ? -0.893 19.798 62.929 1.00 73.19 799 LYS A CA 1
ATOM 6041 C C . LYS A 1 799 ? -0.625 20.476 64.275 1.00 73.19 799 LYS A C 1
ATOM 6043 O O . LYS A 1 799 ? -0.052 21.556 64.295 1.00 73.19 799 LYS A O 1
ATOM 6048 N N . ALA A 1 800 ? -0.934 19.815 65.390 1.00 71.81 800 ALA A N 1
ATOM 6049 C CA . ALA A 1 800 ? -0.627 20.332 66.724 1.00 71.81 800 ALA A CA 1
ATOM 6050 C C . ALA A 1 800 ? 0.888 20.509 66.943 1.00 71.81 800 ALA A C 1
ATOM 6052 O O . ALA A 1 800 ? 1.321 21.518 67.501 1.00 71.81 800 ALA A O 1
ATOM 6053 N N . ALA A 1 801 ? 1.709 19.572 66.460 1.00 63.34 801 ALA A N 1
ATOM 6054 C CA . ALA A 1 801 ? 3.164 19.695 66.483 1.00 63.34 801 ALA A CA 1
ATOM 6055 C C . ALA A 1 801 ? 3.651 20.866 65.611 1.00 63.34 801 ALA A C 1
ATOM 6057 O O . ALA A 1 801 ? 4.497 21.642 66.049 1.00 63.34 801 ALA A O 1
ATOM 6058 N N . HIS A 1 802 ? 3.082 21.037 64.415 1.00 61.31 802 HIS A N 1
ATOM 6059 C CA . HIS A 1 802 ? 3.393 22.140 63.504 1.00 61.31 802 HIS A CA 1
ATOM 6060 C C . HIS A 1 802 ? 3.031 23.509 64.100 1.00 61.31 802 HIS A C 1
ATOM 6062 O O . HIS A 1 802 ? 3.838 24.436 64.054 1.00 61.31 802 HIS A O 1
ATOM 6068 N N . ASP A 1 803 ? 1.869 23.625 64.741 1.00 67.19 803 ASP A N 1
ATOM 6069 C CA . ASP A 1 803 ? 1.425 24.858 65.399 1.00 67.19 803 ASP A CA 1
ATOM 6070 C C . ASP A 1 803 ? 2.301 25.176 66.627 1.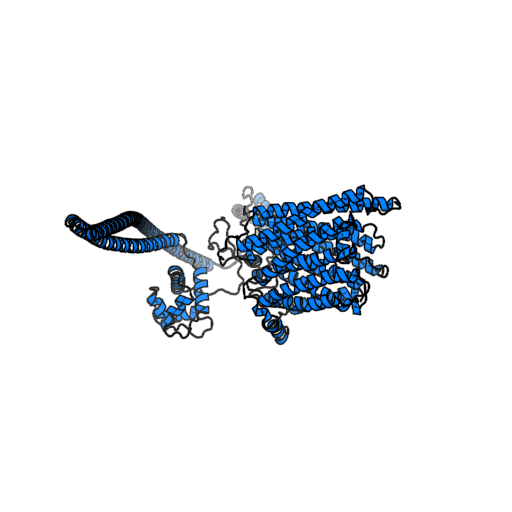00 67.19 803 ASP A C 1
ATOM 6072 O O . ASP A 1 803 ? 2.673 26.328 66.856 1.00 67.19 803 ASP A O 1
ATOM 6076 N N . THR A 1 804 ? 2.732 24.145 67.366 1.00 64.06 804 THR A N 1
ATOM 6077 C CA . THR A 1 804 ? 3.674 24.285 68.492 1.00 64.06 804 THR A CA 1
ATOM 6078 C C . THR A 1 804 ? 5.050 24.761 68.016 1.00 64.06 804 THR A C 1
ATOM 6080 O O . THR A 1 804 ? 5.616 25.675 68.616 1.00 64.06 804 THR A O 1
ATOM 6083 N N . ILE A 1 805 ? 5.565 24.208 66.911 1.00 54.41 805 ILE A N 1
ATOM 6084 C CA . ILE A 1 805 ? 6.829 24.629 66.280 1.00 54.41 805 ILE A CA 1
ATOM 6085 C C . ILE A 1 805 ? 6.734 26.083 65.798 1.00 54.41 805 ILE A C 1
ATOM 6087 O O . ILE A 1 805 ? 7.655 26.866 66.017 1.00 54.41 805 ILE A O 1
ATOM 6091 N N . THR A 1 806 ? 5.598 26.469 65.218 1.00 51.53 806 THR A N 1
ATOM 6092 C CA . THR A 1 806 ? 5.361 27.830 64.712 1.00 51.53 806 THR A CA 1
ATOM 6093 C C . THR A 1 806 ? 5.236 28.856 65.849 1.00 51.53 806 THR A C 1
ATOM 6095 O O . THR A 1 806 ? 5.624 30.011 65.692 1.00 51.53 806 THR A O 1
ATOM 6098 N N . SER A 1 807 ? 4.759 28.435 67.027 1.00 51.94 807 SER A N 1
ATOM 6099 C CA . SER A 1 807 ? 4.649 29.281 68.226 1.00 51.94 807 SER A CA 1
ATOM 6100 C C . SER A 1 807 ? 5.972 29.529 68.971 1.00 51.94 807 SER A C 1
ATOM 6102 O O . SER A 1 807 ? 6.022 30.406 69.834 1.00 51.94 807 SER A O 1
ATOM 6104 N N . LEU A 1 808 ? 7.043 28.786 68.657 1.00 48.00 808 LEU A N 1
ATOM 6105 C CA . LEU A 1 808 ? 8.272 28.740 69.464 1.00 48.00 808 LEU A CA 1
ATOM 6106 C C . LEU A 1 808 ? 9.485 29.509 68.914 1.00 48.00 808 LEU A C 1
ATOM 6108 O O . LEU A 1 808 ? 10.538 29.467 69.546 1.00 48.00 808 LEU A O 1
ATOM 6112 N N . GLY A 1 809 ? 9.360 30.291 67.842 1.00 36.91 809 GLY A N 1
ATOM 6113 C CA . GLY A 1 809 ? 10.379 31.301 67.536 1.00 36.91 809 GLY A CA 1
ATOM 6114 C C . GLY A 1 809 ? 10.665 31.508 66.060 1.00 36.91 809 GLY A C 1
ATOM 6115 O O . GLY A 1 809 ? 10.742 30.567 65.275 1.00 36.91 809 GLY A O 1
ATOM 6116 N N . GLY A 1 810 ? 10.828 32.785 65.715 1.00 41.59 810 GLY A N 1
ATOM 6117 C CA . GLY A 1 810 ? 11.356 33.224 64.435 1.00 41.59 810 GLY A CA 1
ATOM 6118 C C . GLY A 1 810 ? 12.847 32.922 64.259 1.00 41.59 810 GLY A C 1
ATOM 6119 O O . GLY A 1 810 ? 13.529 32.480 65.178 1.00 41.59 810 GLY A O 1
ATOM 6120 N N . GLU A 1 811 ? 13.297 33.261 63.052 1.00 36.72 811 GLU A N 1
ATOM 6121 C CA . GLU A 1 811 ? 14.633 33.098 62.459 1.00 36.72 811 GLU A CA 1
ATOM 6122 C C . GLU A 1 811 ? 14.898 31.743 61.779 1.00 36.72 811 GLU A C 1
ATOM 6124 O O . GLU A 1 811 ? 15.150 30.709 62.392 1.00 36.72 811 GLU A O 1
ATOM 6129 N N . GLN A 1 812 ? 14.877 31.787 60.441 1.00 36.28 812 GLN A N 1
ATOM 6130 C CA . GLN A 1 812 ? 15.458 30.759 59.581 1.00 36.28 812 GLN A CA 1
ATOM 6131 C C . GLN A 1 812 ? 16.983 30.700 59.777 1.00 36.28 812 GLN A C 1
ATOM 6133 O O . GLN A 1 812 ? 17.622 31.753 59.746 1.00 36.28 812 GLN A O 1
ATOM 6138 N N . PRO A 1 813 ? 17.612 29.513 59.864 1.00 39.09 813 PRO A N 1
ATOM 6139 C CA . PRO A 1 813 ? 19.060 29.420 59.821 1.00 39.09 813 PRO A CA 1
ATOM 6140 C C . PRO A 1 813 ? 19.550 29.303 58.372 1.00 39.09 813 PRO A C 1
ATOM 6142 O O . PRO A 1 813 ? 19.367 28.289 57.698 1.00 39.09 813 PRO A O 1
ATOM 6145 N N . THR A 1 814 ? 20.239 30.344 57.915 1.00 36.69 814 THR A N 1
ATOM 6146 C CA . THR A 1 814 ? 21.186 30.286 56.799 1.00 36.69 814 THR A CA 1
ATOM 6147 C C . THR A 1 814 ? 22.385 29.418 57.190 1.00 36.69 814 THR A C 1
ATOM 6149 O O . THR A 1 814 ? 23.077 29.708 58.166 1.00 36.69 814 THR A O 1
ATOM 6152 N N . SER A 1 815 ? 22.665 28.358 56.433 1.00 42.06 815 SER A N 1
ATOM 6153 C CA . SER A 1 815 ? 23.855 27.524 56.614 1.00 42.06 815 SER A CA 1
ATOM 6154 C C . SER A 1 815 ? 25.110 28.235 56.089 1.00 42.06 815 SER A C 1
ATOM 6156 O O . SER A 1 815 ? 25.392 28.202 54.891 1.00 42.06 815 SER A O 1
ATOM 6158 N N . THR A 1 816 ? 25.895 28.847 56.973 1.00 55.72 816 THR A N 1
ATOM 6159 C CA . THR A 1 816 ? 27.271 29.277 56.674 1.00 55.72 816 THR A CA 1
ATOM 6160 C C . THR A 1 816 ? 28.210 28.768 57.762 1.00 55.72 816 THR A C 1
ATOM 6162 O O . THR A 1 816 ? 28.023 29.086 58.935 1.00 55.72 816 THR A O 1
ATOM 6165 N N . ILE A 1 817 ? 29.208 27.961 57.382 1.00 65.06 817 ILE A N 1
ATOM 6166 C CA . ILE A 1 817 ? 30.248 27.454 58.2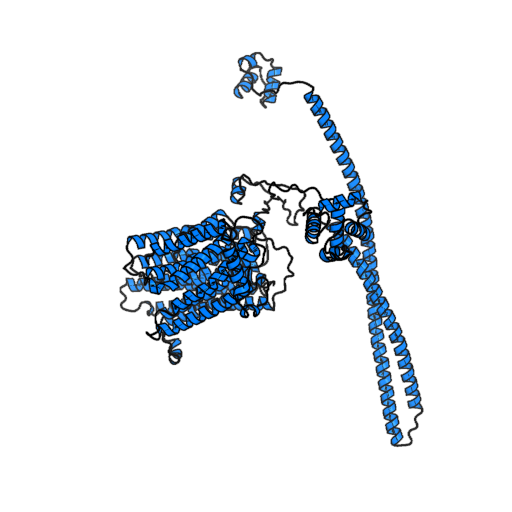92 1.00 65.06 817 ILE A CA 1
ATOM 6167 C C . ILE A 1 817 ? 31.002 28.662 58.903 1.00 65.06 817 ILE A C 1
ATOM 6169 O O . ILE A 1 817 ? 31.424 29.533 58.134 1.00 65.06 817 ILE A O 1
ATOM 6173 N N . PRO A 1 818 ? 31.170 28.745 60.243 1.00 70.44 818 PRO A N 1
ATOM 6174 C CA . PRO A 1 818 ? 31.846 29.862 60.914 1.00 70.44 818 PRO A CA 1
ATOM 6175 C C . PRO A 1 818 ? 33.285 30.077 60.432 1.00 70.44 818 PRO A C 1
ATOM 6177 O O . PRO A 1 818 ? 33.950 29.145 59.976 1.00 70.44 818 PRO A O 1
ATOM 6180 N N . SER A 1 819 ? 33.793 31.303 60.555 1.00 71.50 819 SER A N 1
ATOM 6181 C CA . SER A 1 819 ? 35.155 31.642 60.124 1.00 71.50 819 SER A CA 1
ATOM 6182 C C . SER A 1 819 ? 36.241 30.999 61.007 1.00 71.50 819 SER A C 1
ATOM 6184 O O . SER A 1 819 ? 35.999 30.652 62.163 1.00 71.50 819 SER A O 1
ATOM 6186 N N . GLU A 1 820 ? 37.469 30.845 60.494 1.00 73.56 820 GLU A N 1
ATOM 6187 C CA . GLU A 1 820 ? 38.558 30.159 61.220 1.00 73.56 820 GLU A CA 1
ATOM 6188 C C . GLU A 1 820 ? 38.879 30.803 62.586 1.00 73.56 820 GLU A C 1
ATOM 6190 O O . GLU A 1 820 ? 39.170 30.106 63.564 1.00 73.56 820 GLU A O 1
ATOM 6195 N N . GLU A 1 821 ? 38.779 32.131 62.689 1.00 73.94 821 GLU A N 1
ATOM 6196 C CA . GLU A 1 821 ? 38.976 32.851 63.954 1.00 73.94 821 GLU A CA 1
ATOM 6197 C C . GLU A 1 821 ? 37.872 32.571 64.984 1.00 73.94 821 GLU A C 1
ATOM 6199 O O . GLU A 1 821 ? 38.127 32.610 66.192 1.00 73.94 821 GLU A O 1
ATOM 6204 N N . GLU A 1 822 ? 36.656 32.260 64.536 1.00 74.88 822 GLU A N 1
ATOM 6205 C CA . GLU A 1 822 ? 35.526 31.899 65.397 1.00 74.88 822 GLU A CA 1
ATOM 6206 C C . GLU A 1 822 ? 35.613 30.437 65.836 1.00 74.88 822 GLU A C 1
ATOM 6208 O O . GLU A 1 822 ? 35.404 30.139 67.015 1.00 74.88 822 GLU A O 1
ATOM 6213 N N . LEU A 1 823 ? 36.040 29.535 64.945 1.00 76.00 823 LEU A N 1
ATOM 6214 C CA . LEU A 1 823 ? 36.272 28.127 65.279 1.00 76.00 823 LEU A CA 1
ATOM 6215 C C . LEU A 1 823 ? 37.328 27.975 66.388 1.00 76.00 823 LEU A C 1
ATOM 6217 O O . LEU A 1 823 ? 37.142 27.191 67.321 1.00 76.00 823 LEU A O 1
ATOM 6221 N N . LYS A 1 824 ? 38.396 28.786 66.378 1.00 76.81 824 LYS A N 1
ATOM 6222 C CA . LYS A 1 824 ? 39.430 28.765 67.435 1.00 76.81 824 LYS A CA 1
ATOM 6223 C C . LYS A 1 824 ? 38.896 29.183 68.813 1.00 76.81 824 LYS A C 1
ATOM 6225 O O . LYS A 1 824 ? 39.416 28.717 69.836 1.00 76.81 824 LYS A O 1
ATOM 6230 N N . LYS A 1 825 ? 37.834 29.994 68.873 1.00 79.50 825 LYS A N 1
ATOM 6231 C CA . LYS A 1 825 ? 37.207 30.461 70.127 1.00 79.50 825 LYS A CA 1
ATOM 6232 C C . LYS A 1 825 ? 36.229 29.445 70.731 1.00 79.50 825 LYS A C 1
ATOM 6234 O O . LYS A 1 825 ? 35.995 29.489 71.938 1.00 79.50 825 LYS A O 1
ATOM 6239 N N . LEU A 1 826 ? 35.714 28.499 69.943 1.00 76.88 826 LEU A N 1
ATOM 6240 C CA . LEU A 1 826 ? 34.747 27.494 70.403 1.00 76.88 826 LEU A CA 1
ATOM 6241 C C . LEU A 1 826 ? 35.361 26.468 71.360 1.00 76.88 826 LEU A C 1
ATOM 6243 O O . LEU A 1 826 ? 36.553 26.168 71.302 1.00 76.88 826 LEU A O 1
ATOM 6247 N N . LYS A 1 827 ? 34.570 25.891 72.269 1.00 82.94 827 LYS A N 1
ATOM 6248 C CA . LYS A 1 827 ? 35.062 24.796 73.120 1.00 82.94 827 LYS A CA 1
ATOM 6249 C C . LYS A 1 827 ? 35.192 23.520 72.287 1.00 82.94 827 LYS A C 1
ATOM 6251 O O . LYS A 1 827 ? 34.533 23.348 71.266 1.00 82.94 827 LYS A O 1
ATOM 6256 N N . LYS A 1 828 ? 36.051 22.593 72.725 1.00 80.75 828 LYS A N 1
ATOM 6257 C CA . LYS A 1 828 ? 36.297 21.338 71.991 1.00 80.75 828 LYS A CA 1
ATOM 6258 C C . LYS A 1 828 ? 35.011 20.523 71.784 1.00 80.75 828 LYS A C 1
ATOM 6260 O O . LYS A 1 828 ? 34.855 19.931 70.726 1.00 80.75 828 LYS A O 1
ATOM 6265 N N . SER A 1 829 ? 34.100 20.521 72.759 1.00 80.25 829 SER A N 1
ATOM 6266 C CA . SER A 1 829 ? 32.785 19.870 72.656 1.00 80.25 829 SER A CA 1
ATOM 6267 C C . SER A 1 829 ? 31.958 20.396 71.485 1.00 80.25 829 SER A C 1
ATOM 6269 O O . SER A 1 829 ? 31.349 19.618 70.757 1.00 80.25 829 SER A O 1
ATOM 6271 N N . ASP A 1 830 ? 31.992 21.708 71.277 1.00 80.88 830 ASP A N 1
ATOM 6272 C CA . ASP A 1 830 ? 31.145 22.396 70.305 1.00 80.88 830 ASP A CA 1
ATOM 6273 C C . ASP A 1 830 ? 31.707 22.188 68.895 1.00 80.88 830 ASP A C 1
ATOM 6275 O O . ASP A 1 830 ? 30.967 21.909 67.956 1.00 80.88 830 ASP A O 1
ATOM 6279 N N . LEU A 1 831 ? 33.039 22.180 68.768 1.00 80.06 831 LEU A N 1
ATOM 6280 C CA . LEU A 1 831 ? 33.730 21.775 67.541 1.00 80.06 831 LEU A CA 1
ATOM 6281 C C . LEU A 1 831 ? 33.474 20.303 67.192 1.00 80.06 831 LEU A C 1
ATOM 6283 O O . LEU A 1 831 ? 33.328 19.967 66.024 1.00 80.06 831 LEU A O 1
ATOM 6287 N N . GLN A 1 832 ? 33.383 19.410 68.180 1.00 81.75 832 GLN A N 1
ATOM 6288 C CA . GLN A 1 832 ? 33.049 18.001 67.935 1.00 81.75 832 GLN A CA 1
ATOM 6289 C C . GLN A 1 832 ? 31.608 17.813 67.457 1.00 81.75 832 GLN A C 1
ATOM 6291 O O . GLN A 1 832 ? 31.362 16.970 66.593 1.00 81.75 832 GLN A O 1
ATOM 6296 N N . ALA A 1 833 ? 30.669 18.586 68.005 1.00 78.81 833 ALA A N 1
ATOM 6297 C CA . ALA A 1 833 ? 29.281 18.586 67.559 1.00 78.81 833 ALA A CA 1
ATOM 6298 C C . ALA A 1 833 ? 29.161 19.132 66.129 1.00 78.81 833 ALA A C 1
ATOM 6300 O O . ALA A 1 833 ? 28.528 18.490 65.293 1.00 78.81 833 ALA A O 1
ATOM 6301 N N . LEU A 1 834 ? 29.848 20.240 65.832 1.00 79.50 834 LEU A N 1
ATOM 6302 C CA . LEU A 1 834 ? 29.863 20.848 64.501 1.00 79.50 834 LEU A CA 1
ATOM 6303 C C . LEU A 1 834 ? 30.540 19.946 63.454 1.00 79.50 834 LEU A C 1
ATOM 6305 O O . LEU A 1 834 ? 30.049 19.817 62.337 1.00 79.50 834 LEU A O 1
ATOM 6309 N N . ALA A 1 835 ? 31.627 19.255 63.816 1.00 78.19 835 ALA A N 1
ATOM 6310 C CA . ALA A 1 835 ? 32.241 18.252 62.946 1.00 78.19 835 ALA A CA 1
ATOM 6311 C C . ALA A 1 835 ? 31.265 17.107 62.642 1.00 78.19 835 ALA A C 1
ATOM 6313 O O . ALA A 1 835 ? 31.103 16.745 61.483 1.00 78.19 835 ALA A O 1
ATOM 6314 N N . LYS A 1 836 ? 30.559 16.574 63.651 1.00 80.06 836 LYS A N 1
ATOM 6315 C CA . LYS A 1 836 ? 29.555 15.520 63.433 1.00 80.06 836 LYS A CA 1
ATOM 6316 C C . LYS A 1 836 ? 28.398 15.977 62.548 1.00 80.06 836 LYS A C 1
ATOM 6318 O O . LYS A 1 836 ? 27.953 15.186 61.727 1.00 80.06 836 LYS A O 1
ATOM 6323 N N . SER A 1 837 ? 27.922 17.216 62.695 1.00 77.62 837 SER A N 1
ATOM 6324 C CA . SER A 1 837 ? 26.845 17.739 61.843 1.00 77.62 837 SER A CA 1
ATOM 6325 C C . SER A 1 837 ? 27.278 17.965 60.393 1.00 77.62 837 SER A C 1
ATOM 6327 O O . SER A 1 837 ? 26.429 17.984 59.514 1.00 77.62 837 SER A O 1
ATOM 6329 N N . LEU A 1 838 ? 28.581 18.121 60.143 1.00 76.88 838 LEU A N 1
ATOM 6330 C CA . LEU A 1 838 ? 29.178 18.201 58.803 1.00 76.88 838 LEU A CA 1
ATOM 6331 C C . LEU A 1 838 ? 29.699 16.838 58.301 1.00 76.88 838 LEU A C 1
ATOM 6333 O O . LEU A 1 838 ? 30.443 16.790 57.324 1.00 76.88 838 LEU A O 1
ATOM 6337 N N . GLU A 1 839 ? 29.348 15.745 58.989 1.00 79.75 839 GLU A N 1
ATOM 6338 C CA . GLU A 1 839 ? 29.793 14.368 58.711 1.00 79.75 839 GLU A CA 1
ATOM 6339 C C . GLU A 1 839 ? 31.325 14.161 58.743 1.00 79.75 839 GLU A C 1
ATOM 6341 O O . GLU A 1 839 ? 31.867 13.201 58.195 1.00 79.75 839 GLU A O 1
ATOM 6346 N N . LEU A 1 840 ? 32.045 15.026 59.461 1.00 78.25 840 LEU A N 1
ATOM 6347 C CA . LEU A 1 840 ? 33.488 14.953 59.687 1.00 78.25 840 LEU A CA 1
ATOM 6348 C C . LEU A 1 840 ? 33.852 14.163 60.952 1.00 78.25 840 LEU A C 1
ATOM 6350 O O . LEU A 1 840 ? 33.121 14.111 61.945 1.00 78.25 840 LEU A O 1
ATOM 6354 N N . SER A 1 841 ? 35.066 13.602 60.967 1.00 76.62 841 SER A N 1
ATOM 6355 C CA . SER A 1 841 ? 35.592 12.904 62.145 1.00 76.62 841 SER A CA 1
ATOM 6356 C C . SER A 1 841 ? 35.835 13.860 63.322 1.00 76.62 841 SER A C 1
ATOM 6358 O O . SER A 1 841 ? 36.750 14.689 63.296 1.00 76.62 841 SER A O 1
ATOM 6360 N N . ALA A 1 842 ? 35.059 13.671 64.393 1.00 78.31 842 ALA A N 1
ATOM 6361 C CA . ALA A 1 842 ? 35.120 14.438 65.641 1.00 78.31 842 ALA A CA 1
ATOM 6362 C C . ALA A 1 842 ? 36.200 13.956 66.642 1.00 78.31 842 ALA A C 1
ATOM 6364 O O . ALA A 1 842 ? 36.241 14.408 67.791 1.00 78.31 842 ALA A O 1
ATOM 6365 N N . SER A 1 843 ? 37.075 13.022 66.254 1.00 76.50 843 SER A N 1
ATOM 6366 C CA . SER A 1 843 ? 38.172 12.535 67.104 1.00 76.50 843 SER A CA 1
ATOM 6367 C C . SER A 1 843 ? 39.469 13.326 66.871 1.00 76.50 843 SER A C 1
ATOM 6369 O O . SER A 1 843 ? 39.814 13.646 65.733 1.00 76.50 843 SER A O 1
ATOM 6371 N N . GLY A 1 844 ? 40.200 13.643 67.948 1.00 81.44 844 GLY A N 1
ATOM 6372 C CA . GLY A 1 844 ? 41.475 14.378 67.887 1.00 81.44 844 GLY A CA 1
ATOM 6373 C C . GLY A 1 844 ? 41.610 15.491 68.930 1.00 81.44 844 GLY A C 1
ATOM 6374 O O . GLY A 1 844 ? 40.787 15.611 69.847 1.00 81.44 844 GLY A O 1
ATOM 6375 N N . THR A 1 845 ? 42.667 16.299 68.827 1.00 82.69 845 THR A N 1
ATOM 6376 C CA . THR A 1 845 ? 42.829 17.548 69.598 1.00 82.69 845 THR A CA 1
ATOM 6377 C C . THR A 1 845 ? 41.948 18.664 69.024 1.00 82.69 845 THR A C 1
ATOM 6379 O O . THR A 1 845 ? 41.407 18.543 67.927 1.00 82.69 845 THR A O 1
ATOM 6382 N N . LYS A 1 846 ? 41.739 19.746 69.787 1.00 82.94 846 LYS A N 1
ATOM 6383 C CA . LYS A 1 846 ? 40.856 20.853 69.377 1.00 82.94 846 LYS A CA 1
ATOM 6384 C C . LYS A 1 846 ? 41.303 21.476 68.043 1.00 82.94 846 LYS A C 1
ATOM 6386 O O . LYS A 1 846 ? 40.462 21.723 67.182 1.00 82.94 846 LYS A O 1
ATOM 6391 N N . ASP A 1 847 ? 42.608 21.636 67.848 1.00 82.19 847 ASP A N 1
ATOM 6392 C CA . ASP A 1 847 ? 43.170 22.217 66.624 1.00 82.19 847 ASP A CA 1
ATOM 6393 C C . ASP A 1 847 ? 42.967 21.302 65.408 1.00 82.19 847 ASP A C 1
ATOM 6395 O O . ASP A 1 847 ? 42.539 21.776 64.363 1.00 82.19 847 ASP A O 1
ATOM 6399 N N . GLN A 1 848 ? 43.125 19.981 65.570 1.00 81.56 848 GLN A N 1
ATOM 6400 C CA . GLN A 1 848 ? 42.885 19.001 64.497 1.00 81.56 848 GLN A CA 1
ATOM 6401 C C . GLN A 1 848 ? 41.427 18.984 64.014 1.00 81.56 848 GLN A C 1
ATOM 6403 O O . GLN A 1 848 ? 41.165 18.780 62.833 1.00 81.56 848 GLN A O 1
ATOM 6408 N N . ILE A 1 849 ? 40.464 19.173 64.922 1.00 81.44 849 ILE A N 1
ATOM 6409 C CA . ILE A 1 849 ? 39.035 19.218 64.567 1.00 81.44 849 ILE A CA 1
ATOM 6410 C C . ILE A 1 849 ? 38.711 20.544 63.871 1.00 81.44 849 ILE A C 1
ATOM 6412 O O . ILE A 1 849 ? 37.976 20.561 62.889 1.00 81.44 849 ILE A O 1
ATOM 6416 N N . THR A 1 850 ? 39.306 21.638 64.347 1.00 83.00 850 THR A N 1
ATOM 6417 C CA . THR A 1 850 ? 39.150 22.973 63.754 1.00 83.00 850 THR A CA 1
ATOM 6418 C C . THR A 1 850 ? 39.699 23.009 62.327 1.00 83.00 850 THR A C 1
ATOM 6420 O O . THR A 1 850 ? 39.021 23.497 61.431 1.00 83.00 850 THR A O 1
ATOM 6423 N N . GLU A 1 851 ? 40.877 22.426 62.095 1.00 82.56 851 GLU A N 1
ATOM 6424 C CA . GLU A 1 851 ? 41.501 22.332 60.771 1.00 82.56 851 GLU A CA 1
ATOM 6425 C C . GLU A 1 851 ? 40.649 21.512 59.792 1.00 82.56 851 GLU A C 1
ATOM 6427 O O . GLU A 1 851 ? 40.451 21.931 58.657 1.00 82.56 851 GLU A O 1
ATOM 6432 N N . ARG A 1 852 ? 40.054 20.395 60.239 1.00 83.00 852 ARG A N 1
ATOM 6433 C CA . ARG A 1 852 ? 39.145 19.588 59.403 1.00 83.00 852 ARG A CA 1
ATOM 6434 C C . ARG A 1 852 ? 37.865 20.327 59.028 1.00 83.00 852 ARG A C 1
ATOM 6436 O O . ARG A 1 852 ? 37.444 20.242 57.882 1.00 83.00 852 ARG A O 1
ATOM 6443 N N . ILE A 1 853 ? 37.253 21.040 59.975 1.00 81.56 853 ILE A N 1
ATOM 6444 C CA . ILE A 1 853 ? 36.049 21.838 59.700 1.00 81.56 853 ILE A CA 1
ATOM 6445 C C . ILE A 1 853 ? 36.385 22.976 58.732 1.00 81.56 853 ILE A C 1
ATOM 6447 O O . ILE A 1 853 ? 35.628 23.228 57.800 1.00 81.56 853 ILE A O 1
ATOM 6451 N N . ASN A 1 854 ? 37.536 23.627 58.914 1.00 80.12 854 ASN A N 1
ATOM 6452 C CA . ASN A 1 854 ? 37.973 24.716 58.046 1.00 80.12 854 ASN A CA 1
ATOM 6453 C C . ASN A 1 854 ? 38.390 24.231 56.646 1.00 80.12 854 ASN A C 1
ATOM 6455 O O . ASN A 1 854 ? 38.244 24.981 55.697 1.00 80.12 854 ASN A O 1
ATOM 6459 N N . ALA A 1 855 ? 38.862 22.988 56.499 1.00 75.25 855 ALA A N 1
ATOM 6460 C CA . ALA A 1 855 ? 39.161 22.385 55.197 1.00 75.25 855 ALA A CA 1
ATOM 6461 C C . ALA A 1 855 ? 37.906 22.007 54.384 1.00 75.25 855 ALA A C 1
ATOM 6463 O O . ALA A 1 855 ? 38.013 21.772 53.183 1.00 75.25 855 ALA A O 1
ATOM 6464 N N . GLN A 1 856 ? 36.743 21.898 55.036 1.00 73.44 856 GLN A N 1
ATOM 6465 C CA . GLN A 1 856 ? 35.458 21.616 54.386 1.00 73.44 856 GLN A CA 1
ATOM 6466 C C . GLN A 1 856 ? 34.663 22.887 54.053 1.00 73.44 856 GLN A C 1
ATOM 6468 O O . GLN A 1 856 ? 33.670 22.816 53.326 1.00 73.44 856 GLN A O 1
ATOM 6473 N N . ARG A 1 857 ? 35.097 24.030 54.589 1.00 64.69 857 ARG A N 1
ATOM 6474 C CA . ARG A 1 857 ? 34.687 25.356 54.133 1.00 64.69 857 ARG A CA 1
ATOM 6475 C C . ARG A 1 857 ? 35.394 25.685 52.824 1.00 64.69 857 ARG A C 1
ATOM 6477 O O . ARG A 1 857 ? 34.722 26.300 51.968 1.00 64.69 857 ARG A O 1
#

Secondary structure (DSSP, 8-state):
--HHHHHHHHHHHHHHHHHHHHT-TTTS-HHHHHHHHHHHHTTTGGGGGGS---TTHHHHHHHHHHHHHHHHHHHHHHHHHHHHH-TTTTGGGGGGT----HHHHHHHHHHIIIIIIIHHHHHHHHHHHHHHHHTSPPTTHHHHHHHHHHHHHHHHHHHHHHHHHTTSS-S-TTHHHHHHHHHHHHHHHHHHHHHHHHHT-SSSSPPHHHHHHHHHHHHHHHHHHHHHTHHHH--HHHHHHHHHIIIIIIIIHHHHHHHHHHTGGGTTS--S-HHHHHHHHHHHHHS--S----S---TTS-HHHHHHHHHHHHHHHHHHHHHHHHHHHHHHHHTTT----HHHHHHHHHHHHHHHHHHHHHHHHHHHHHHHHTT--TTHHHHHHHHHIIIIIIIHHHHHHHHHHHHHHHTTB--S-HHHHHHHHHHHHHHHHHHHHHHHHHHHHHHHHHHTT-SS-GGGSHHHHHHHHHHHHHHHHHHHHHHHHHHHHHHHHHHSPBP---S----TTGGGTS--PPSS---HHHHHHTT--TT---B--TTSPPPTT-----B---TT--PPPPPHHHHHHHHHHHHHT--HHHHHHHH-SS-SSSB-HHHHHHHHHHTTS----HHHHHHHHHHH-SSSSSSB-HHHHHHHHHHHHHHS---HHHHHHHHHHHHHHHHHHHHHHHHHHHHHHHHHHHHHHHHHHHHHHHHHHHHHT----SHHHHHHHHHHHHHHHHHHHHHHHHHHHHHHHHHHHHHHHHHHHHHHHHHHHHHHHHHHHHHHHHHHHHHHHHHHHHHHHHHHHHHHHHHHHHHT--------PPPHHHHHHS-HHHHHHHHHHTT----S-HHHHHHHHHHH-

pLDDT: mean 76.65, std 16.38, range [27.97, 97.69]